Protein AF-A0A937Z7K1-F1 (afdb_monomer)

Secondary structure (DSSP, 8-state):
-HHHHHHBTTB------GGGGGGS-SSS-S-EEEE--S------TTS-SEEEEE--HHHHHHHHHHHHTT-SEEEESSHHHHHHHHHTT--SEEE----B-TTTSPPPS----EEEEEES---SHHHHHHHHHHHHH-SSEEEE---HHHHHHHHHHEEEEEE--STT---HHHHHHHHHTSEEEEE--TTTTHHHH--BTTTBEEESSHHHHHHHHHHHHH-HHHHHHHHHHHHHHHHHH-BHHHHHHHHHHHHHHHHHHHHHHHHHHTS-GGGGG---HHHHTT---BT-EEEEET-TTSHHHHHHHHTTBSEEEEEES-HHHHHHHTTTSSEEEES-TTTPPP-SPTT-EEEEEEES-GGG-S-HHHHHHHHHTTEEEEEEEEEEEEBTT-HHHHHHHHTT----BSSSTTBTT----B-HHHHHHHHHHTTEEEEEEEEEE-HHHHHHHHTT--SEEEETTEEEE-SSHHHHHGGGEEEEEEEEEE--GGG--SPEEEEEEE-S-HHHHHHHHHHHHHH--S-EEEEEEE-S--SSHHHHHHT-TTEEEEE-SS---HHHHHHHHHHH--SSEEEEE-TTEEE-TTHHHHHHHHHHH-TTEEEEEEEBSS-SSTTB-----SSHHHHHHHHHHHHHHTTT-EEE-S---TTEEEEEHHHHHHH-S--GGGTTSSSHHHHHHHHHHHTT-EEEEEEEEEEEE--SHHHHHTT--HHHHHHHHHHHHHHHTTT-HHHHHHHHHTTTTSPP--------TT-EEEEEESSTT--SSS-HHHHHHHHHHHHHHTT-EEEEEEEEBGGGTBS--SS--SS-EEEEE--SSPPPHHHHHHHHHHHHHHH--SEEEEES-GGGHHHHHHHTTTS-EEEE--TTTTT-TTTTSS----S--PPPP-PPTTS-HHHHHHHHHHHTT-S-HHHHHHHHHHTTTSHHHHHHHHHHHHH-SEEE-

Sequence (957 aa):
EHCLSALRGPVDVAYFAPTHLDKIPSSGFDLYLHIDDGFHYTLPDALRPSAWWVIDTHITYDRDRDKATTFDFIFAAQREGAERLLADGLWPVWWLPLACNPEVHRRLEVPQDLDVAFVGNPGSPERQRLLELVQAHFPNSFIGNAYGEEMARVYSRAKVVLNRSIGRDVNMRVFEALASGSLLITNDLSDSGQADLFQDGQNLVTYRTDDELLEKIAYYLAHDGEREAIAHTGREAVLAHHTYAHRMRFILEAVSAQTERQVGEAQRRARPEAYYHFSRPDLAELMAPEGKRLLDVGCAAGRLGEELKRRGAAEVVGVELIPEVATEAKGRLDSVLVADVETAELPWPEDHFDYVICGDLLEHLRDPAAVLRKLARHLKPEGEVIASLPNIRHVAVISELAQGRWRYRMSGILDRDHLRFFTRREARELFRSAGLIVTECRPVPTPQHAQWEAAGRSPNLQLGPLGFQARSSADAEELFVEQWLLRARQHPLASVRGLASIIIPVWNQLEHTRLCLDSLREHTAYPHEIIVVDNGSDDGTPECLAEQADVTVIRNDRNEGFIKACNQGLRASAGDYLVLLNNDTVVTRGWLEGLLSIAEWDPAVGLAGPVSNNVSGPQQIPTGYSSLAAMHEWAAEYTRAHAGHLVEAERLIGFCLFIKRDLLDHIGFLDERFGIGLFDDDDLSLRTRRAGYRLVYTHGVFVHHFGNQTFQALGMDAEALLERNWEQFREKWAQDPQGAEHLGRLYVSVPRSDAAKPAQTGRRIAVVSLLFNWPSTGGGIINTVGMLRGLERAGYEVRHFYAQAAALGVGDLRAPLDTPSVPVPLGDGVPGRQQLGEAFREAVGSFRPDCVIVTDSWTCKPVLAHAAAGYPYLLRFHGLEGLCPLNGIRFVADGSGAPSCQTHLLADAGRCRDCVARHQGQTGTLHAAERAISGAASEAYVELLREALAGSAAVLV

Mean predicted aligned error: 20.87 Å

Foldseek 3Di:
DQLVVLQPPPDDDDDDDPVCLVVDDLDDDPEAEAEDPPDDDARPLSNPQYEYEDEDCLPCVVSCLVRLVSHPYYEYQWPVSQVVSVVVVDPDYYDQHAADALVQLAADPDALQALEEEADDCPDPVSVVLVVVLCVLRVRYYYYHDDTNRLLVRLNNYQEYEDEDDSLEDHNCLRSSLSNLHAYEYADSCVTCCVVQDDDLAQHHHDHDSVRVSVVSVVSSVVVVSRNRNSPRNNVSRVVAGHSSNSSVVVVVVVVVVVVVVVVVVLVVVDPPVVLQDQPVVLVVVDQQAQFEEEEEQCFLVNVVLVSVVSHHPFYEYEHQDPVRQVNNVVRGPYYHHHDLVPDDDPAAFQAGQEYEAEPNQQLDPQSLSSLLNVQRNHHQNHKYKYKAFACLALLNVLCVVVVHDDADCDFQRDVSGPDHDHPVVVQLSQLSNQKFFPDKDFDFDPVLVVCVVVVLAQWDDRHPDTGHAPDSVRVSSNRGGMIITMIGHDDLVPLDKEEEEEEEDADPQVLLVQAVVLCVVAPPDHYAAEYEHQQHDHCNVVVVVPDPRYHYHYDNHRFADQVSRVVSVVVDDMQKYKYAYSQKHFEHCQVSLQSVVCVSDVLAFKEAEAECDDADDSHDDDDDDDPVVVRVRLVVQLVVFPSPKDWDLFDDRNIMMGRPVLCVVQPGFDCVLGHDACSRVVSSLSSVVVSGTYIYGSNTYMYGPPCPVVVVVVDPPVVSNVVVLVVQCVVCVVPNPSSVVSVCSVPVQDDPDDQPPAPAPAEEEEEAEQAPPVQPPCQPVVVLSVQVVCVVSNHRYEYEYEDEVCLVGPPDPDDDPGRYDYQYQDDDLHALVSVLCSLLVVCVVRVGQEYEYDHQQLCSLSNLSSVPPHAYEYEDDQPRHDALAVQLDDDPPVPPRDDDPDGPPDDPPVRVVCCVVCVPPHDPSSVSSCNRQVPPDPVSVVSVVVSCVRHPYYHD

Structure (mmCIF, N/CA/C/O backbone):
data_AF-A0A937Z7K1-F1
#
_entry.id   AF-A0A937Z7K1-F1
#
loop_
_atom_site.group_PDB
_atom_site.id
_atom_site.type_symbol
_atom_site.label_atom_id
_atom_site.label_alt_id
_atom_site.label_comp_id
_atom_site.label_asym_id
_atom_site.label_entity_id
_atom_site.label_seq_id
_atom_site.pdbx_PDB_ins_code
_atom_site.Cartn_x
_atom_site.Cartn_y
_atom_site.Cartn_z
_atom_site.occupancy
_atom_site.B_iso_or_equiv
_atom_site.auth_seq_id
_atom_site.auth_comp_id
_atom_site.auth_asym_id
_atom_site.auth_atom_id
_atom_site.pdbx_PDB_model_num
ATOM 1 N N . GLU A 1 1 ? 37.356 20.408 7.551 1.00 78.69 1 GLU A N 1
ATOM 2 C CA . GLU A 1 1 ? 37.071 21.098 6.265 1.00 78.69 1 GLU A CA 1
ATOM 3 C C . GLU A 1 1 ? 36.005 20.409 5.407 1.00 78.69 1 GLU A C 1
ATOM 5 O O . GLU A 1 1 ? 35.071 21.088 4.999 1.00 78.69 1 GLU A O 1
ATOM 10 N N . HIS A 1 2 ? 36.070 19.092 5.160 1.00 87.62 2 HIS A N 1
ATOM 11 C CA . HIS A 1 2 ? 35.071 18.404 4.320 1.00 87.62 2 HIS A CA 1
ATOM 12 C C . HIS A 1 2 ? 33.621 18.558 4.815 1.00 87.62 2 HIS A C 1
ATOM 14 O O . HIS A 1 2 ? 32.740 18.856 4.014 1.00 87.62 2 HIS A O 1
ATOM 20 N N . CYS A 1 3 ? 33.380 18.441 6.126 1.00 88.88 3 CYS A N 1
ATOM 21 C CA . CYS A 1 3 ? 32.062 18.680 6.728 1.00 88.88 3 CYS A CA 1
ATOM 22 C C . CYS A 1 3 ? 31.574 20.121 6.506 1.00 88.88 3 CYS A C 1
ATOM 24 O O . CYS A 1 3 ? 30.422 20.337 6.153 1.00 88.88 3 CYS A O 1
ATOM 26 N N . LEU A 1 4 ? 32.468 21.109 6.639 1.00 87.38 4 LEU A N 1
ATOM 27 C CA . LEU A 1 4 ? 32.144 22.521 6.416 1.00 87.38 4 LEU A CA 1
ATOM 28 C C . LEU A 1 4 ? 31.749 22.781 4.956 1.00 87.38 4 LEU A C 1
ATOM 30 O O . LEU A 1 4 ? 30.797 23.507 4.701 1.00 87.38 4 LEU A O 1
ATOM 34 N N . SER A 1 5 ? 32.455 22.173 4.000 1.00 85.31 5 SER A N 1
ATOM 35 C CA . SER A 1 5 ? 32.086 22.235 2.581 1.00 85.31 5 SER A CA 1
ATOM 36 C C . SER A 1 5 ? 30.733 21.570 2.313 1.00 85.31 5 SER A C 1
ATOM 38 O O . SER A 1 5 ? 29.937 22.127 1.569 1.00 85.31 5 SER A O 1
ATOM 40 N N . ALA A 1 6 ? 30.450 20.436 2.956 1.00 87.62 6 ALA A N 1
ATOM 41 C CA . ALA A 1 6 ? 29.188 19.714 2.821 1.00 87.62 6 ALA A CA 1
ATOM 42 C C . ALA A 1 6 ? 27.976 20.446 3.434 1.00 87.62 6 ALA A C 1
ATOM 44 O O . ALA A 1 6 ? 26.858 20.274 2.954 1.00 87.62 6 ALA A O 1
ATOM 45 N N . LEU A 1 7 ? 28.186 21.252 4.479 1.00 86.75 7 LEU A N 1
ATOM 46 C CA . LEU A 1 7 ? 27.133 22.054 5.113 1.00 86.75 7 LEU A CA 1
ATOM 47 C C . LEU A 1 7 ? 26.847 23.370 4.373 1.00 86.75 7 LEU A C 1
ATOM 49 O O . LEU A 1 7 ? 25.770 23.937 4.541 1.00 86.75 7 LEU A O 1
ATOM 53 N N . ARG A 1 8 ? 27.782 23.863 3.549 1.00 77.56 8 ARG A N 1
ATOM 54 C CA . ARG A 1 8 ? 27.590 25.081 2.746 1.00 77.56 8 ARG A CA 1
ATOM 55 C C . ARG A 1 8 ? 26.586 24.805 1.625 1.00 77.56 8 ARG A C 1
ATOM 57 O O . ARG A 1 8 ? 26.922 24.182 0.624 1.00 77.56 8 ARG A O 1
ATOM 64 N N . GLY A 1 9 ? 25.356 25.273 1.808 1.00 68.44 9 GLY A N 1
ATOM 65 C CA . GLY A 1 9 ? 24.252 25.075 0.868 1.00 68.44 9 GLY A CA 1
ATOM 66 C C . GLY A 1 9 ? 22.916 24.879 1.586 1.00 68.44 9 GLY A C 1
ATOM 67 O O . GLY A 1 9 ? 22.063 25.754 1.479 1.00 68.44 9 GLY A O 1
ATOM 68 N N . PRO A 1 10 ? 22.722 23.764 2.317 1.00 69.06 10 PRO A N 1
ATOM 69 C CA . PRO A 1 10 ? 21.466 23.476 3.015 1.00 69.06 10 PRO A CA 1
ATOM 70 C C . PRO A 1 10 ? 21.210 24.349 4.252 1.00 69.06 10 PRO A C 1
ATOM 72 O O . PRO A 1 10 ? 20.059 24.465 4.660 1.00 69.06 10 PRO A O 1
ATOM 75 N N . VAL A 1 11 ? 22.252 24.931 4.860 1.00 83.62 11 VAL A N 1
ATOM 76 C CA . VAL A 1 11 ? 22.155 25.717 6.101 1.00 83.62 11 VAL A CA 1
ATOM 77 C C . VAL A 1 11 ? 23.142 26.891 6.113 1.00 83.62 11 VAL A C 1
ATOM 79 O O . VAL A 1 11 ? 24.169 26.859 5.427 1.00 83.62 11 VAL A O 1
ATOM 82 N N . ASP A 1 12 ? 22.851 27.907 6.929 1.00 88.56 12 ASP A N 1
ATOM 83 C CA . ASP A 1 12 ? 23.793 28.980 7.257 1.00 88.56 12 ASP A CA 1
ATOM 84 C C . ASP A 1 12 ? 24.798 28.491 8.311 1.00 88.56 12 ASP A C 1
ATOM 86 O O . ASP A 1 12 ? 24.420 28.018 9.381 1.00 88.56 12 ASP A O 1
ATOM 90 N N . VAL A 1 13 ? 26.101 28.588 8.014 1.00 91.06 13 VAL A N 1
ATOM 91 C CA . VAL A 1 13 ? 27.164 28.018 8.862 1.00 91.06 13 VAL A CA 1
ATOM 92 C C . VAL A 1 13 ? 28.175 29.077 9.278 1.00 91.06 13 VAL A C 1
ATOM 94 O O . VAL A 1 13 ? 28.805 29.714 8.431 1.00 91.06 13 VAL A O 1
ATOM 97 N N . ALA A 1 14 ? 28.424 29.177 10.584 1.00 91.25 14 ALA A N 1
ATOM 98 C CA . ALA A 1 14 ? 29.575 29.878 11.143 1.00 91.25 14 ALA A CA 1
ATOM 99 C C . ALA A 1 14 ? 30.610 28.867 11.658 1.00 91.25 14 ALA A C 1
ATOM 101 O O . ALA A 1 14 ? 30.271 27.929 12.376 1.00 91.25 14 ALA A O 1
ATOM 102 N N . TYR A 1 15 ? 31.881 29.053 11.295 1.00 91.12 15 TYR A N 1
ATOM 103 C CA . TYR A 1 15 ? 32.977 28.195 11.747 1.00 91.12 15 TYR A CA 1
ATOM 104 C C . TYR A 1 15 ? 33.768 28.866 12.871 1.00 91.12 15 TYR A C 1
ATOM 106 O O . TYR A 1 15 ? 34.249 29.991 12.711 1.00 91.12 15 TYR A O 1
ATOM 114 N N . PHE A 1 16 ? 33.967 28.137 13.969 1.00 89.19 16 PHE A N 1
ATOM 115 C CA . PHE A 1 16 ? 34.798 28.549 15.096 1.00 89.19 16 PHE A CA 1
ATOM 116 C C . PHE A 1 16 ? 35.909 27.522 15.312 1.00 89.19 16 PHE A C 1
ATOM 118 O O . PHE A 1 16 ? 35.658 26.322 15.354 1.00 89.19 16 PHE A O 1
ATOM 125 N N . ALA A 1 17 ? 37.147 27.998 15.440 1.00 85.75 17 ALA A N 1
ATOM 126 C CA . ALA A 1 17 ? 38.269 27.146 15.815 1.00 85.75 17 ALA A CA 1
ATOM 127 C C . ALA A 1 17 ? 38.233 26.855 17.329 1.00 85.75 17 ALA A C 1
ATOM 129 O O . ALA A 1 17 ? 37.782 27.721 18.085 1.00 85.75 17 ALA A O 1
ATOM 130 N N . PRO A 1 18 ? 38.797 25.728 17.799 1.00 82.31 18 PRO A N 1
ATOM 131 C CA . PRO A 1 18 ? 38.875 25.410 19.232 1.00 82.31 18 PRO A CA 1
ATOM 132 C C . PRO A 1 18 ? 39.556 26.498 20.078 1.00 82.31 18 PRO A C 1
ATOM 134 O O . PRO A 1 18 ? 39.215 26.720 21.233 1.00 82.31 18 PRO A O 1
ATOM 137 N N . THR A 1 19 ? 40.480 27.263 19.494 1.00 84.38 19 THR A N 1
ATOM 138 C CA . THR A 1 19 ? 41.138 28.407 20.152 1.00 84.38 19 THR A CA 1
ATOM 139 C C . THR A 1 19 ? 40.220 29.617 20.373 1.00 84.38 19 THR A C 1
ATOM 141 O O . THR A 1 19 ? 40.630 30.595 20.996 1.00 84.38 19 THR A O 1
ATOM 144 N N . HIS A 1 20 ? 38.992 29.590 19.853 1.00 87.50 20 HIS A N 1
ATOM 145 C CA . HIS A 1 20 ? 38.007 30.667 19.935 1.00 87.50 20 HIS A CA 1
ATOM 146 C C . HIS A 1 20 ? 36.777 30.304 20.780 1.00 87.50 20 HIS A C 1
ATOM 148 O O . HIS A 1 20 ? 35.765 30.987 20.651 1.00 87.50 20 HIS A O 1
ATOM 154 N N . LEU A 1 21 ? 36.852 29.282 21.643 1.00 84.38 21 LEU A N 1
ATOM 155 C CA . LEU A 1 21 ? 35.732 28.832 22.489 1.00 84.38 21 LEU A CA 1
ATOM 156 C C . LEU A 1 21 ? 35.027 29.978 23.230 1.00 84.38 21 LEU A C 1
ATOM 158 O O . LEU A 1 21 ? 33.810 30.105 23.139 1.00 84.38 21 LEU A O 1
ATOM 162 N N . ASP A 1 22 ? 35.789 30.880 23.854 1.00 85.62 22 ASP A N 1
ATOM 163 C CA . ASP A 1 22 ? 35.245 32.023 24.610 1.00 85.62 22 ASP A CA 1
ATOM 164 C C . ASP A 1 22 ? 34.541 33.078 23.735 1.00 85.62 22 ASP A C 1
ATOM 166 O O . ASP A 1 22 ? 33.931 34.018 24.242 1.00 85.62 22 ASP A O 1
ATOM 170 N N . LYS A 1 23 ? 34.660 32.968 22.408 1.00 87.00 23 LYS A N 1
ATOM 171 C CA . LYS A 1 23 ? 34.072 33.892 21.429 1.00 87.00 23 LYS A CA 1
ATOM 172 C C . LYS A 1 23 ? 32.843 33.308 20.732 1.00 87.00 23 LYS A C 1
ATOM 174 O O . LYS A 1 23 ? 32.270 33.992 19.884 1.00 87.00 23 LYS A O 1
ATOM 179 N N . ILE A 1 24 ? 32.458 32.068 21.043 1.00 90.81 24 ILE A N 1
ATOM 180 C CA . ILE A 1 24 ? 31.281 31.432 20.448 1.00 90.81 24 ILE A CA 1
ATOM 181 C C . ILE A 1 24 ? 30.023 32.032 21.102 1.00 90.81 24 ILE A C 1
ATOM 183 O O . ILE A 1 24 ? 29.882 31.954 22.324 1.00 90.81 24 ILE A O 1
ATOM 187 N N . PRO A 1 25 ? 29.102 32.642 20.333 1.00 90.38 25 PRO A N 1
ATOM 188 C CA . PRO A 1 25 ? 27.846 33.150 20.879 1.00 90.38 25 PRO A CA 1
ATOM 189 C C . PRO A 1 25 ? 27.017 31.998 21.447 1.00 90.38 25 PRO A C 1
ATOM 191 O O . PRO A 1 25 ? 26.843 30.994 20.764 1.00 90.38 25 PRO A O 1
ATOM 194 N N . SER A 1 26 ? 26.447 32.155 22.644 1.00 87.19 26 SER A N 1
ATOM 195 C CA . SER A 1 26 ? 25.550 31.164 23.270 1.00 87.19 26 SER A CA 1
ATOM 196 C C . SER A 1 26 ? 24.102 31.208 22.768 1.00 87.19 26 SER A C 1
ATOM 198 O O . SER A 1 26 ? 23.238 30.511 23.287 1.00 87.19 26 SER A O 1
ATOM 200 N N . SER A 1 27 ? 23.806 32.066 21.792 1.00 86.81 27 SER A N 1
ATOM 201 C CA . SER A 1 27 ? 22.493 32.164 21.154 1.00 86.81 27 SER A CA 1
ATOM 202 C C . SER A 1 27 ? 22.643 32.605 19.699 1.00 86.81 27 SER A C 1
ATOM 204 O O . SER A 1 27 ? 23.687 33.136 19.314 1.00 86.81 27 SER A O 1
ATOM 206 N N . GLY A 1 28 ? 21.595 32.397 18.899 1.00 86.50 28 GLY A N 1
ATOM 207 C CA . GLY A 1 28 ? 21.582 32.740 17.473 1.00 86.50 28 GLY A CA 1
ATOM 208 C C . GLY A 1 28 ? 21.990 31.600 16.536 1.00 86.50 28 GLY A C 1
ATOM 209 O O . GLY A 1 28 ? 22.124 31.843 15.342 1.00 86.50 28 GLY A O 1
ATOM 210 N N . PHE A 1 29 ? 22.162 30.384 17.061 1.00 91.12 29 PHE A N 1
ATOM 211 C CA . PHE A 1 29 ? 22.364 29.164 16.279 1.00 91.12 29 PHE A CA 1
ATOM 212 C C . PHE A 1 29 ? 21.322 28.115 16.660 1.00 91.12 29 PHE A C 1
ATOM 214 O O . PHE A 1 29 ? 21.030 27.941 17.842 1.00 91.12 29 PHE A O 1
ATOM 221 N N . ASP A 1 30 ? 20.805 27.403 15.660 1.00 89.25 30 ASP A N 1
ATOM 222 C CA . ASP A 1 30 ? 19.849 26.306 15.858 1.00 89.25 30 ASP A CA 1
ATOM 223 C C . ASP A 1 30 ? 20.528 25.003 16.309 1.00 89.25 30 ASP A C 1
ATOM 225 O O . ASP A 1 30 ? 19.865 24.113 16.832 1.00 89.25 30 ASP A O 1
ATOM 229 N N . LEU A 1 31 ? 21.845 24.878 16.097 1.00 92.69 31 LEU A N 1
ATOM 230 C CA . LEU A 1 31 ? 22.649 23.717 16.479 1.00 92.69 31 LEU A CA 1
ATOM 231 C C . LEU A 1 31 ? 24.134 24.086 16.600 1.00 92.69 31 LEU A C 1
ATOM 233 O O . LEU A 1 31 ? 24.717 24.667 15.682 1.00 92.69 31 LEU A O 1
ATOM 237 N N . TYR A 1 32 ? 24.774 23.657 17.687 1.00 93.69 32 TYR A N 1
ATOM 238 C CA . TYR A 1 32 ? 26.228 23.674 17.852 1.00 93.69 32 TYR A CA 1
ATOM 239 C C . TYR A 1 32 ? 26.802 22.302 17.488 1.00 93.69 32 TYR A C 1
ATOM 241 O O . TYR A 1 32 ? 26.721 21.353 18.266 1.00 93.69 32 TYR A O 1
ATOM 249 N N . LEU A 1 33 ? 27.373 22.182 16.287 1.00 93.50 33 LEU A N 1
ATOM 250 C CA . LEU A 1 33 ? 27.936 20.928 15.787 1.00 93.50 33 LEU A CA 1
ATOM 251 C C . LEU A 1 33 ? 29.450 20.864 16.015 1.00 93.50 33 LEU A C 1
ATOM 253 O O . LEU A 1 33 ? 30.215 21.631 15.429 1.00 93.50 33 LEU A O 1
ATOM 257 N N . HIS A 1 34 ? 29.880 19.899 16.819 1.00 92.81 34 HIS A N 1
ATOM 258 C CA . HIS A 1 34 ? 31.277 19.558 17.042 1.00 92.81 34 HIS A CA 1
ATOM 259 C C . HIS A 1 34 ? 31.649 18.353 16.171 1.00 92.81 34 HIS A C 1
ATOM 261 O O . HIS A 1 34 ? 31.030 17.292 16.249 1.00 92.81 34 HIS A O 1
ATOM 267 N N . ILE A 1 35 ? 32.657 18.515 15.318 1.00 91.12 35 ILE A N 1
ATOM 268 C CA . ILE A 1 35 ? 33.276 17.417 14.568 1.00 91.12 35 ILE A CA 1
ATOM 269 C C . ILE A 1 35 ? 34.605 17.139 15.248 1.00 91.12 35 ILE A C 1
ATOM 271 O O . ILE A 1 35 ? 35.336 18.097 15.493 1.00 91.12 35 ILE A O 1
ATOM 275 N N . ASP A 1 36 ? 34.895 15.875 15.561 1.00 87.38 36 ASP A N 1
ATOM 276 C CA . ASP A 1 36 ? 36.110 15.513 16.292 1.00 87.38 36 ASP A CA 1
ATOM 277 C C . ASP A 1 36 ? 37.369 16.192 15.728 1.00 87.38 36 ASP A C 1
ATOM 279 O O . ASP A 1 36 ? 37.637 16.164 14.523 1.00 87.38 36 ASP A O 1
ATOM 283 N N . ASP A 1 37 ? 38.118 16.828 16.623 1.00 79.50 37 ASP A N 1
ATOM 284 C CA . ASP A 1 37 ? 39.333 17.583 16.346 1.00 79.50 37 ASP A CA 1
ATOM 285 C C . ASP A 1 37 ? 40.553 17.028 17.099 1.00 79.50 37 ASP A C 1
ATOM 287 O O . ASP A 1 37 ? 41.651 17.575 16.984 1.00 79.50 37 ASP A O 1
ATOM 291 N N . GLY A 1 38 ? 40.378 15.935 17.853 1.00 73.50 38 GLY A N 1
ATOM 292 C CA . GLY A 1 38 ? 41.436 15.273 18.611 1.00 73.50 38 GLY A CA 1
ATOM 293 C C . GLY A 1 38 ? 41.941 16.048 19.833 1.00 73.50 38 GLY A C 1
ATOM 294 O O . GLY A 1 38 ? 42.880 15.585 20.487 1.00 73.50 38 GLY A O 1
ATOM 295 N N . PHE A 1 39 ? 41.349 17.199 20.177 1.00 77.81 39 PHE A N 1
ATOM 296 C CA . PHE A 1 39 ? 41.772 18.010 21.317 1.00 77.81 39 PHE A CA 1
ATOM 297 C C . PHE A 1 39 ? 40.931 17.758 22.575 1.00 77.81 39 PHE A C 1
ATOM 299 O O . PHE A 1 39 ? 39.730 17.473 22.551 1.00 77.81 39 PHE A O 1
ATOM 306 N N . HIS A 1 40 ? 41.585 17.924 23.724 1.00 75.44 40 HIS A N 1
ATOM 307 C CA . HIS A 1 40 ? 40.972 17.756 25.036 1.00 75.44 40 HIS A CA 1
ATOM 308 C C . HIS A 1 40 ? 40.446 19.092 25.567 1.00 75.44 40 HIS A C 1
ATOM 310 O O . HIS A 1 40 ? 41.171 19.845 26.216 1.00 75.44 40 HIS A O 1
ATOM 316 N N . TYR A 1 41 ? 39.176 19.372 25.291 1.00 82.88 41 TYR A N 1
ATOM 317 C CA . TYR A 1 41 ? 38.416 20.466 25.891 1.00 82.88 41 TYR A CA 1
ATOM 318 C C . TYR A 1 41 ? 36.924 20.118 25.952 1.00 82.88 41 TYR A C 1
ATOM 320 O O . TYR A 1 41 ? 36.447 19.246 25.215 1.00 82.88 41 TYR A O 1
ATOM 328 N N . THR A 1 42 ? 36.205 20.824 26.821 1.00 79.31 42 THR A N 1
ATOM 329 C CA . THR A 1 42 ? 34.756 20.698 27.017 1.00 79.31 42 THR A CA 1
ATOM 330 C C . THR A 1 42 ? 34.058 21.907 26.404 1.00 79.31 42 THR A C 1
ATOM 332 O O . THR A 1 42 ? 34.533 23.034 26.565 1.00 79.31 42 THR A O 1
ATOM 335 N N . LEU A 1 43 ? 32.946 21.692 25.696 1.00 82.44 43 LEU A N 1
ATOM 336 C CA . LEU A 1 43 ? 32.120 22.809 25.244 1.00 82.44 43 LEU A CA 1
ATOM 337 C C . LEU A 1 43 ? 31.418 23.461 26.444 1.00 82.44 43 LEU A C 1
ATOM 339 O O . LEU A 1 43 ? 30.948 22.745 27.327 1.00 82.44 43 LEU A O 1
ATOM 343 N N . PRO A 1 44 ? 31.318 24.800 26.496 1.00 84.94 44 PRO A N 1
ATOM 344 C CA . PRO A 1 44 ? 30.515 25.468 27.511 1.00 84.94 44 PRO A CA 1
ATOM 345 C C . PRO A 1 44 ? 29.055 24.993 27.482 1.00 84.94 44 PRO A C 1
ATOM 347 O O . PRO A 1 44 ? 28.441 24.969 26.418 1.00 84.94 44 PRO A O 1
ATOM 350 N N . ASP A 1 45 ? 28.468 24.719 28.653 1.00 83.25 45 ASP A N 1
ATOM 351 C CA . ASP A 1 45 ? 27.086 24.217 28.788 1.00 83.25 45 ASP A CA 1
ATOM 352 C C . ASP A 1 45 ? 26.020 25.107 28.136 1.00 83.25 45 ASP A C 1
ATOM 354 O O . ASP A 1 45 ? 24.926 24.642 27.819 1.00 83.25 45 ASP A O 1
ATOM 358 N N . ALA A 1 46 ? 26.328 26.392 27.946 1.00 86.38 46 ALA A N 1
ATOM 359 C CA . ALA A 1 46 ? 25.442 27.356 27.308 1.00 86.38 46 ALA A CA 1
ATOM 360 C C . ALA A 1 46 ? 25.302 27.155 25.785 1.00 86.38 46 ALA A C 1
ATOM 362 O O . ALA A 1 46 ? 24.432 27.775 25.181 1.00 86.38 46 ALA A O 1
ATOM 363 N N . LEU A 1 47 ? 26.150 26.338 25.153 1.00 90.56 47 LEU A N 1
ATOM 364 C CA . LEU A 1 47 ? 26.128 26.087 23.711 1.00 90.56 47 LEU A CA 1
ATOM 365 C C . LEU A 1 47 ? 25.208 24.905 23.384 1.00 90.56 47 LEU A C 1
ATOM 367 O O . LEU A 1 47 ? 25.684 23.821 23.062 1.00 90.56 47 LEU A O 1
ATOM 371 N N . ARG A 1 48 ? 23.890 25.104 23.490 1.00 88.62 48 ARG A N 1
ATOM 372 C CA . ARG A 1 48 ? 22.872 24.072 23.222 1.00 88.62 48 ARG A CA 1
ATOM 373 C C . ARG A 1 48 ? 21.772 24.585 22.277 1.00 88.62 48 ARG A C 1
ATOM 375 O O . ARG A 1 48 ? 21.488 25.783 22.307 1.00 88.62 48 ARG A O 1
ATOM 382 N N . PRO A 1 49 ? 21.128 23.711 21.478 1.00 91.00 49 PRO A N 1
ATOM 383 C CA . PRO A 1 49 ? 21.366 22.265 21.387 1.00 91.00 49 PRO A CA 1
ATOM 384 C C . PRO A 1 49 ? 22.698 21.937 20.698 1.00 91.00 49 PRO A C 1
ATOM 386 O O . PRO A 1 49 ? 23.164 22.679 19.834 1.00 91.00 49 PRO A O 1
ATOM 389 N N . SER A 1 50 ? 23.327 20.836 21.102 1.00 93.25 50 SER A N 1
ATOM 390 C CA . SER A 1 50 ? 24.691 20.457 20.726 1.00 93.25 50 SER A CA 1
ATOM 391 C C . SER A 1 50 ? 24.768 19.034 20.182 1.00 93.25 50 SER A C 1
ATOM 393 O O . SER A 1 50 ? 24.200 18.104 20.747 1.00 93.25 50 SER A O 1
ATOM 395 N N . ALA A 1 51 ? 25.507 18.847 19.092 1.00 95.00 51 ALA A N 1
ATOM 396 C CA . ALA A 1 51 ? 25.756 17.536 18.504 1.00 95.00 51 ALA A CA 1
ATOM 397 C C . ALA A 1 51 ? 27.256 17.277 18.378 1.00 95.00 51 ALA A C 1
ATOM 399 O O . ALA A 1 51 ? 28.008 18.179 18.009 1.00 95.00 51 ALA A O 1
ATOM 400 N N . TRP A 1 52 ? 27.687 16.041 18.625 1.00 94.75 52 TRP A N 1
ATOM 401 C CA . TRP A 1 52 ? 29.070 15.621 18.424 1.00 94.75 52 TRP A CA 1
ATOM 402 C C . TRP A 1 52 ? 29.160 14.429 17.482 1.00 94.75 52 TRP A C 1
ATOM 404 O O . TRP A 1 52 ? 28.583 13.380 17.755 1.00 94.75 52 TRP A O 1
ATOM 414 N N . TRP A 1 53 ? 29.928 14.571 16.400 1.00 96.50 53 TRP A N 1
ATOM 415 C CA . TRP A 1 53 ? 30.421 13.431 15.631 1.00 96.50 53 TRP A CA 1
ATOM 416 C C . TRP A 1 53 ? 31.806 13.022 16.144 1.00 96.50 53 TRP A C 1
ATOM 418 O O . TRP A 1 53 ? 32.801 13.675 15.819 1.00 96.50 53 TRP A O 1
ATOM 428 N N . VAL A 1 54 ? 31.845 11.985 16.986 1.00 93.81 54 VAL A N 1
ATOM 429 C CA . VAL A 1 54 ? 33.054 11.437 17.618 1.00 93.81 54 VAL A CA 1
ATOM 430 C C . VAL A 1 54 ? 33.723 10.390 16.730 1.00 93.81 54 VAL A C 1
ATOM 432 O O . VAL A 1 54 ? 33.056 9.542 16.124 1.00 93.81 54 VAL A O 1
ATOM 435 N N . ILE A 1 55 ? 35.051 10.459 16.647 1.00 92.75 55 ILE A N 1
ATOM 436 C CA . ILE A 1 55 ? 35.891 9.607 15.804 1.00 92.75 55 ILE A CA 1
ATOM 437 C C . ILE A 1 55 ? 36.945 8.933 16.697 1.00 92.75 55 ILE A C 1
ATOM 439 O O . ILE A 1 55 ? 37.332 9.452 17.735 1.00 92.75 55 ILE A O 1
ATOM 443 N N . ASP A 1 56 ? 37.392 7.744 16.301 1.00 90.00 56 ASP A N 1
ATOM 444 C CA . ASP A 1 56 ? 38.430 6.958 16.990 1.00 90.00 56 ASP A CA 1
ATOM 445 C C . ASP A 1 56 ? 38.041 6.454 18.388 1.00 90.00 56 ASP A C 1
ATOM 447 O O . ASP A 1 56 ? 38.889 6.172 19.236 1.00 90.00 56 ASP A O 1
ATOM 451 N N . THR A 1 57 ? 36.748 6.193 18.590 1.00 90.94 57 THR A N 1
ATOM 452 C CA . THR A 1 57 ? 36.211 5.576 19.821 1.00 90.94 57 THR A CA 1
ATOM 453 C C . THR A 1 57 ? 36.843 4.217 20.165 1.00 90.94 57 THR A C 1
ATOM 455 O O . THR A 1 57 ? 36.806 3.792 21.318 1.00 90.94 57 THR A O 1
ATOM 458 N N . HIS A 1 58 ? 37.469 3.538 19.199 1.00 87.94 58 HIS A N 1
ATOM 459 C CA . HIS A 1 58 ? 38.229 2.302 19.412 1.00 87.94 58 HIS A CA 1
ATOM 460 C C . HIS A 1 58 ? 39.616 2.533 20.053 1.00 87.94 58 HIS A C 1
ATOM 462 O O . HIS A 1 58 ? 40.219 1.590 20.560 1.00 87.94 58 HIS A O 1
ATOM 468 N N . ILE A 1 59 ? 40.124 3.772 20.049 1.00 86.31 59 ILE A N 1
ATOM 469 C CA . ILE A 1 59 ? 41.423 4.166 20.623 1.00 86.31 59 ILE A CA 1
ATOM 470 C C . ILE A 1 59 ? 41.226 4.883 21.960 1.00 86.31 59 ILE A C 1
ATOM 472 O O . ILE A 1 59 ? 41.947 4.618 22.921 1.00 86.31 59 ILE A O 1
ATOM 476 N N . THR A 1 60 ? 40.257 5.796 22.030 1.00 87.69 60 THR A N 1
ATOM 477 C CA . THR A 1 60 ? 40.129 6.773 23.123 1.00 87.69 60 THR A CA 1
ATOM 478 C C . THR A 1 60 ? 38.817 6.671 23.896 1.00 87.69 60 THR A C 1
ATOM 480 O O . THR A 1 60 ? 38.375 7.648 24.497 1.00 87.69 60 THR A O 1
ATOM 483 N N . TYR A 1 61 ? 38.227 5.474 23.952 1.00 90.81 61 TYR A N 1
ATOM 484 C CA . TYR A 1 61 ? 36.873 5.258 24.469 1.00 90.81 61 TYR A CA 1
ATOM 485 C C . TYR A 1 61 ? 36.555 5.947 25.803 1.00 90.81 61 TYR A C 1
ATOM 487 O O . TYR A 1 61 ? 35.549 6.637 25.893 1.00 90.81 61 TYR A O 1
ATOM 495 N N . ASP A 1 62 ? 37.385 5.786 26.842 1.00 88.38 62 ASP A N 1
ATOM 496 C CA . ASP A 1 62 ? 37.078 6.352 28.167 1.00 88.38 62 ASP A CA 1
ATOM 497 C C . ASP A 1 62 ? 36.975 7.881 28.134 1.00 88.38 62 ASP A C 1
ATOM 499 O O . ASP A 1 62 ? 36.066 8.462 28.724 1.00 88.38 62 ASP A O 1
ATOM 503 N N . ARG A 1 63 ? 37.869 8.531 27.379 1.00 87.25 63 ARG A N 1
ATOM 504 C CA . ARG A 1 63 ? 37.814 9.975 27.130 1.00 87.25 63 ARG A CA 1
ATOM 505 C C . ARG A 1 63 ? 36.540 10.342 26.376 1.00 87.25 63 ARG A C 1
ATOM 507 O O . ARG A 1 63 ? 35.897 11.338 26.702 1.00 87.25 63 ARG A O 1
ATOM 514 N N . ASP A 1 64 ? 36.221 9.569 25.345 1.00 90.81 64 ASP A N 1
ATOM 515 C CA . ASP A 1 64 ? 35.108 9.850 24.446 1.00 90.81 64 ASP A CA 1
ATOM 516 C C . ASP A 1 64 ? 33.764 9.693 25.163 1.00 90.81 64 ASP A C 1
ATOM 518 O O . ASP A 1 64 ? 32.906 10.562 25.036 1.00 90.81 64 ASP A O 1
ATOM 522 N N . ARG A 1 65 ? 33.619 8.667 26.009 1.00 91.12 65 ARG A N 1
ATOM 523 C CA . ARG A 1 65 ? 32.473 8.477 26.907 1.00 91.12 65 ARG A CA 1
ATOM 524 C C . ARG A 1 65 ? 32.277 9.689 27.812 1.00 91.12 65 ARG A C 1
ATOM 526 O O . ARG A 1 65 ? 31.181 10.241 27.861 1.00 91.12 65 ARG A O 1
ATOM 533 N N . ASP A 1 66 ? 33.330 10.122 28.505 1.00 87.75 66 ASP A N 1
ATOM 534 C CA . ASP A 1 66 ? 33.229 11.225 29.464 1.00 87.75 66 ASP A CA 1
ATOM 535 C C . ASP A 1 66 ? 32.852 12.539 28.763 1.00 87.75 66 ASP A C 1
ATOM 537 O O . ASP A 1 66 ? 31.977 13.266 29.232 1.00 87.75 66 ASP A O 1
ATOM 541 N N . LYS A 1 67 ? 33.442 12.822 27.594 1.00 88.25 67 LYS A N 1
ATOM 542 C CA . LYS A 1 67 ? 33.103 14.009 26.795 1.00 88.25 67 LYS A CA 1
ATOM 543 C C . LYS A 1 67 ? 31.690 13.924 26.207 1.00 88.25 67 LYS A C 1
ATOM 545 O O . LYS A 1 67 ? 30.996 14.941 26.180 1.00 88.25 67 LYS A O 1
ATOM 550 N N . ALA A 1 68 ? 31.228 12.740 25.801 1.00 89.94 68 ALA A N 1
ATOM 551 C CA . ALA A 1 68 ? 29.902 12.541 25.212 1.00 89.94 68 ALA A CA 1
ATOM 552 C C . ALA A 1 68 ? 28.762 12.924 26.170 1.00 89.94 68 ALA A C 1
ATOM 554 O O . ALA A 1 68 ? 27.736 13.413 25.708 1.00 89.94 68 ALA A O 1
ATOM 555 N N . THR A 1 69 ? 28.971 12.819 27.490 1.00 87.81 69 THR A N 1
ATOM 556 C CA . THR A 1 69 ? 27.997 13.263 28.512 1.00 87.81 69 THR A CA 1
ATOM 557 C C . THR A 1 69 ? 27.621 14.747 28.418 1.00 87.81 69 THR A C 1
ATOM 559 O O . THR A 1 69 ? 26.593 15.165 28.948 1.00 87.81 69 THR A O 1
ATOM 562 N N . THR A 1 70 ? 28.452 15.556 27.757 1.00 88.81 70 THR A N 1
ATOM 563 C CA . THR A 1 70 ? 28.266 17.010 27.665 1.00 88.81 70 THR A CA 1
ATOM 564 C C . THR A 1 70 ? 27.463 17.450 26.439 1.00 88.81 70 THR A C 1
ATOM 566 O O . THR A 1 70 ? 27.109 18.623 26.352 1.00 88.81 70 THR A O 1
ATOM 569 N N . PHE A 1 71 ? 27.114 16.526 25.537 1.00 92.00 71 PHE A N 1
ATOM 570 C CA . PHE A 1 71 ? 26.400 16.806 24.288 1.00 92.00 71 PHE A CA 1
ATOM 571 C C . PHE A 1 71 ? 24.947 16.319 24.313 1.00 92.00 71 PHE A C 1
ATOM 573 O O . PHE A 1 71 ? 24.624 15.356 25.003 1.00 92.00 71 PHE A O 1
ATOM 580 N N . ASP A 1 72 ? 24.072 16.966 23.537 1.00 90.50 72 ASP A N 1
ATOM 581 C CA . ASP A 1 72 ? 22.657 16.573 23.414 1.00 90.50 72 ASP A CA 1
ATOM 582 C C . ASP A 1 72 ? 22.445 15.441 22.394 1.00 90.50 72 ASP A C 1
ATOM 584 O O . ASP A 1 72 ? 21.496 14.670 22.513 1.00 90.50 72 ASP A O 1
ATOM 588 N N . PHE A 1 73 ? 23.322 15.332 21.390 1.00 95.00 73 PHE A N 1
ATOM 589 C CA . PHE A 1 73 ? 23.248 14.330 20.323 1.00 95.00 73 PHE A CA 1
ATOM 590 C C . PHE A 1 73 ? 24.630 13.758 20.014 1.00 95.00 73 PHE A C 1
ATOM 592 O O . PHE A 1 73 ? 25.582 14.512 19.799 1.00 95.00 73 PHE A O 1
ATOM 599 N N . ILE A 1 74 ? 24.750 12.432 19.944 1.00 96.06 74 ILE A N 1
ATOM 600 C CA . ILE A 1 74 ? 26.043 11.762 19.768 1.00 96.06 74 ILE A CA 1
ATOM 601 C C . ILE A 1 74 ? 26.016 10.901 18.504 1.00 96.06 74 ILE A C 1
ATOM 603 O O . ILE A 1 74 ? 25.161 10.040 18.329 1.00 96.06 74 ILE A O 1
ATOM 607 N N . PHE A 1 75 ? 26.986 11.097 17.623 1.00 97.62 75 PHE A N 1
ATOM 608 C CA . PHE A 1 75 ? 27.195 10.291 16.426 1.00 97.62 75 PHE A CA 1
ATOM 609 C C . PHE A 1 75 ? 28.583 9.674 16.530 1.00 97.62 75 PHE A C 1
ATOM 611 O O . PHE A 1 75 ? 29.559 10.408 16.629 1.00 97.62 75 PHE A O 1
ATOM 618 N N . ALA A 1 76 ? 28.702 8.351 16.512 1.00 96.12 76 ALA A N 1
ATOM 619 C CA . ALA A 1 76 ? 29.991 7.673 16.605 1.00 96.12 76 ALA A CA 1
ATOM 620 C C . ALA A 1 76 ? 30.391 7.065 15.259 1.00 96.12 76 ALA A C 1
ATOM 622 O O . ALA A 1 76 ? 29.592 6.386 14.611 1.00 96.12 76 ALA A O 1
ATOM 623 N N . ALA A 1 77 ? 31.635 7.311 14.836 1.00 95.19 77 ALA A N 1
ATOM 624 C CA . ALA A 1 77 ? 32.168 6.801 13.574 1.00 95.19 77 ALA A CA 1
ATOM 625 C C . ALA A 1 77 ? 32.296 5.273 13.549 1.00 95.19 77 ALA A C 1
ATOM 627 O O . ALA A 1 77 ? 31.971 4.633 12.547 1.00 95.19 77 ALA A O 1
ATOM 628 N N . GLN A 1 78 ? 32.744 4.684 14.657 1.00 93.94 78 GLN A N 1
ATOM 629 C CA . GLN A 1 78 ? 32.861 3.237 14.792 1.00 93.94 78 GLN A CA 1
ATOM 630 C C . GLN A 1 78 ? 31.584 2.626 15.356 1.00 93.94 78 GLN A C 1
ATOM 632 O O . GLN A 1 78 ? 30.999 3.148 16.307 1.00 93.94 78 GLN A O 1
ATOM 637 N N . ARG A 1 79 ? 31.192 1.482 14.786 1.00 92.94 79 ARG A N 1
ATOM 638 C CA . ARG A 1 79 ? 29.979 0.750 15.161 1.00 92.94 79 ARG A CA 1
ATOM 639 C C . ARG A 1 79 ? 30.007 0.313 16.621 1.00 92.94 79 ARG A C 1
ATOM 641 O O . ARG A 1 79 ? 29.132 0.698 17.388 1.00 92.94 79 ARG A O 1
ATOM 648 N N . GLU A 1 80 ? 31.057 -0.402 17.014 1.00 92.81 80 GLU A N 1
ATOM 649 C CA . GLU A 1 80 ? 31.240 -0.850 18.399 1.00 92.81 80 GLU A CA 1
ATOM 650 C C . GLU A 1 80 ? 31.282 0.333 19.377 1.00 92.81 80 GLU A C 1
ATOM 652 O O . GLU A 1 80 ? 30.780 0.244 20.493 1.00 92.81 80 GLU A O 1
ATOM 657 N N . GLY A 1 81 ? 31.842 1.472 18.958 1.00 92.62 81 GLY A N 1
ATOM 658 C CA . GLY A 1 81 ? 31.833 2.702 19.747 1.00 92.62 81 GLY A CA 1
ATOM 659 C C . GLY A 1 81 ? 30.418 3.207 20.023 1.00 92.62 81 GLY A C 1
ATOM 660 O O . GLY A 1 81 ? 30.090 3.497 21.170 1.00 92.62 81 GLY A O 1
ATOM 661 N N . ALA A 1 82 ? 29.566 3.259 18.995 1.00 93.88 82 ALA A N 1
ATOM 662 C CA . ALA A 1 82 ? 28.158 3.632 19.141 1.00 93.88 82 ALA A CA 1
ATOM 663 C C . ALA A 1 82 ? 27.409 2.673 20.083 1.00 93.88 82 ALA A C 1
ATOM 665 O O . ALA A 1 82 ? 26.693 3.114 20.981 1.00 93.88 82 ALA A O 1
ATOM 666 N N . GLU A 1 83 ? 27.607 1.366 19.900 1.00 93.06 83 GLU A N 1
ATOM 667 C CA . GLU A 1 83 ? 26.969 0.316 20.702 1.00 93.06 83 GLU A CA 1
ATOM 668 C C . GLU A 1 83 ? 27.396 0.383 22.174 1.00 93.06 83 GLU A C 1
ATOM 670 O O . GLU A 1 83 ? 26.560 0.283 23.071 1.00 93.06 83 GLU A O 1
ATOM 675 N N . ARG A 1 84 ? 28.685 0.618 22.439 1.00 95.12 84 ARG A N 1
ATOM 676 C CA . ARG A 1 84 ? 29.201 0.769 23.803 1.00 95.12 84 ARG A CA 1
ATOM 677 C C . ARG A 1 84 ? 28.696 2.045 24.476 1.00 95.12 84 ARG A C 1
ATOM 679 O O . ARG A 1 84 ? 28.298 1.982 25.634 1.00 95.12 84 ARG A O 1
ATOM 686 N N . LEU A 1 85 ? 28.640 3.173 23.762 1.00 92.62 85 LEU A N 1
ATOM 687 C CA . LEU A 1 85 ? 28.098 4.424 24.312 1.00 92.62 85 LEU A CA 1
ATOM 688 C C . LEU A 1 85 ? 26.615 4.266 24.694 1.00 92.62 85 LEU A C 1
ATOM 690 O O . LEU A 1 85 ? 26.212 4.725 25.762 1.00 92.6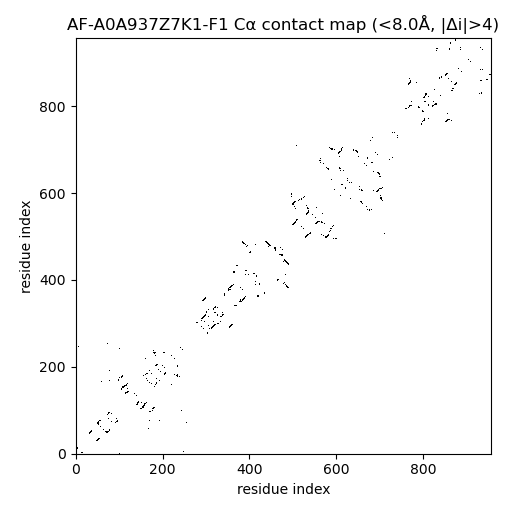2 85 LEU A O 1
ATOM 694 N N . LEU A 1 86 ? 25.822 3.560 23.876 1.00 85.06 86 LEU A N 1
ATOM 695 C CA . LEU A 1 86 ? 24.443 3.183 24.220 1.00 85.06 86 LEU A CA 1
ATOM 696 C C . LEU A 1 86 ? 24.387 2.283 25.462 1.00 85.06 86 LEU A C 1
ATOM 698 O O . LEU A 1 86 ? 23.556 2.502 26.342 1.00 85.06 86 LEU A O 1
ATOM 702 N N . ALA A 1 87 ? 25.270 1.283 25.551 1.00 86.44 87 ALA A N 1
ATOM 703 C CA . ALA A 1 87 ? 25.343 0.376 26.698 1.00 86.44 87 ALA A CA 1
ATOM 704 C C . ALA A 1 87 ? 25.732 1.096 28.004 1.00 86.44 87 ALA A C 1
ATOM 706 O O . ALA A 1 87 ? 25.250 0.723 29.073 1.00 86.44 87 ALA A O 1
ATOM 707 N N . ASP A 1 88 ? 26.530 2.162 27.911 1.00 88.69 88 ASP A N 1
ATOM 708 C CA . ASP A 1 88 ? 26.888 3.045 29.028 1.00 88.69 88 ASP A CA 1
ATOM 709 C C . ASP A 1 88 ? 25.754 4.024 29.412 1.00 88.69 88 ASP A C 1
ATOM 711 O O . ASP A 1 88 ? 25.918 4.857 30.306 1.00 88.69 88 ASP A O 1
ATOM 715 N N . GLY A 1 89 ? 24.582 3.919 28.773 1.00 79.50 89 GLY A N 1
ATOM 716 C CA . GLY A 1 89 ? 23.380 4.685 29.103 1.00 79.50 89 GLY A CA 1
ATOM 717 C C . GLY A 1 89 ? 23.301 6.062 28.445 1.00 79.50 89 GLY A C 1
ATOM 718 O O . GLY A 1 89 ? 22.443 6.863 28.819 1.00 79.50 89 GLY A O 1
ATOM 719 N N . LEU A 1 90 ? 24.168 6.355 27.471 1.00 84.56 90 LEU A N 1
ATOM 720 C CA . LEU A 1 90 ? 24.099 7.597 26.708 1.00 84.56 90 LEU A CA 1
ATOM 721 C C . LEU A 1 90 ? 23.015 7.489 25.640 1.00 84.56 90 LEU A C 1
ATOM 723 O O . LEU A 1 90 ? 22.943 6.520 24.886 1.00 84.56 90 LEU A O 1
ATOM 727 N N . TRP A 1 91 ? 22.172 8.512 25.562 1.00 76.12 91 TRP A N 1
ATOM 728 C CA . TRP A 1 91 ? 21.092 8.588 24.592 1.00 76.12 91 TRP A CA 1
ATOM 729 C C . TRP A 1 91 ? 20.768 10.051 24.273 1.00 76.12 91 TRP A C 1
ATOM 731 O O . TRP A 1 91 ? 20.673 10.850 25.207 1.00 76.12 91 TRP A O 1
ATOM 741 N N . PRO A 1 92 ? 20.512 10.402 23.001 1.00 86.44 92 PRO A N 1
ATOM 742 C CA . PRO A 1 92 ? 20.537 9.555 21.805 1.00 86.44 92 PRO A CA 1
ATOM 743 C C . PRO A 1 92 ? 21.943 9.387 21.197 1.00 86.44 92 PRO A C 1
ATOM 745 O O . PRO A 1 92 ? 22.732 10.333 21.140 1.00 86.44 92 PRO A O 1
ATOM 748 N N . VAL A 1 93 ? 22.233 8.177 20.702 1.00 91.62 93 VAL A N 1
ATOM 749 C CA . VAL A 1 93 ? 23.496 7.826 20.028 1.00 91.62 93 VAL A CA 1
ATOM 750 C C . VAL A 1 93 ? 23.199 7.139 18.691 1.00 91.62 93 VAL A C 1
ATOM 752 O O . VAL A 1 93 ? 22.372 6.229 18.631 1.00 91.62 93 VAL A O 1
ATOM 755 N N . TRP A 1 94 ? 23.906 7.531 17.629 1.00 96.38 94 TRP A N 1
ATOM 756 C CA . TRP A 1 94 ? 23.836 6.895 16.309 1.00 96.38 94 TRP A CA 1
ATOM 757 C C . TRP A 1 94 ? 25.199 6.381 15.857 1.00 96.38 94 TRP A C 1
ATOM 759 O O . TRP A 1 94 ? 26.215 7.058 16.022 1.00 96.38 94 TRP A O 1
ATOM 769 N N . TRP A 1 95 ? 25.216 5.226 15.190 1.00 96.06 95 TRP A N 1
ATOM 770 C CA . TRP A 1 95 ? 26.360 4.847 14.367 1.00 96.06 95 TRP A CA 1
ATOM 771 C C . TRP A 1 95 ? 26.327 5.640 13.056 1.00 96.06 95 TRP A C 1
ATOM 773 O O . TRP A 1 95 ? 25.379 5.538 12.277 1.00 96.06 95 TRP A O 1
ATOM 783 N N . LEU A 1 96 ? 27.361 6.448 12.823 1.00 96.81 96 LEU A N 1
ATOM 784 C CA . LEU A 1 96 ? 27.505 7.284 11.637 1.00 96.81 96 LEU A CA 1
ATOM 785 C C . LEU A 1 96 ? 28.920 7.123 11.063 1.00 96.81 96 LEU A C 1
ATOM 787 O O . LEU A 1 96 ? 29.822 7.862 11.467 1.00 96.81 96 LEU A O 1
ATOM 791 N N . PRO A 1 97 ? 29.139 6.181 10.128 1.00 95.56 97 PRO A N 1
ATOM 792 C CA . PRO A 1 97 ? 30.475 5.850 9.644 1.00 95.56 97 PRO A CA 1
ATOM 793 C C . PRO A 1 97 ? 31.137 7.017 8.910 1.00 95.56 97 PRO A C 1
ATOM 795 O O . PRO A 1 97 ? 30.473 7.958 8.470 1.00 95.56 97 PRO A O 1
ATOM 798 N N . LEU A 1 98 ? 32.454 6.935 8.716 1.00 95.12 98 LEU A N 1
ATOM 799 C CA . LEU A 1 98 ? 33.213 7.907 7.924 1.00 95.12 98 LEU A CA 1
ATOM 800 C C . LEU A 1 98 ? 32.727 7.946 6.457 1.00 95.12 98 LEU A C 1
ATOM 802 O O . LEU A 1 98 ? 31.791 7.248 6.048 1.00 95.12 98 LEU A O 1
ATOM 806 N N . ALA A 1 99 ? 33.284 8.864 5.673 1.00 96.50 99 ALA A N 1
ATOM 807 C CA . ALA A 1 99 ? 32.798 9.156 4.331 1.00 96.50 99 ALA A CA 1
ATOM 808 C C . ALA A 1 99 ? 33.900 9.739 3.443 1.00 96.50 99 ALA A C 1
ATOM 810 O O . ALA A 1 99 ? 34.969 10.107 3.924 1.00 96.50 99 ALA A O 1
ATOM 811 N N . CYS A 1 100 ? 33.626 9.861 2.143 1.00 95.25 100 CYS A N 1
ATOM 812 C CA . CYS A 1 100 ? 34.526 10.519 1.201 1.00 95.25 100 CYS A CA 1
ATOM 813 C C . CYS A 1 100 ? 34.083 11.955 0.867 1.00 95.25 100 CYS A C 1
ATOM 815 O O . CYS A 1 100 ? 32.901 12.311 0.930 1.00 95.25 100 CYS A O 1
ATOM 817 N N . ASN A 1 101 ? 35.040 12.784 0.443 1.00 94.00 101 ASN A N 1
ATOM 818 C CA . ASN A 1 101 ? 34.770 14.003 -0.309 1.00 94.00 101 ASN A CA 1
ATOM 819 C C . ASN A 1 101 ? 34.955 13.687 -1.807 1.00 94.00 101 ASN A C 1
ATOM 821 O O . ASN A 1 101 ? 36.091 13.450 -2.220 1.00 94.00 101 ASN A O 1
ATOM 825 N N . PRO A 1 102 ? 33.882 13.666 -2.620 1.00 92.69 102 PRO A N 1
ATOM 826 C CA . PRO A 1 102 ? 33.974 13.300 -4.033 1.00 92.69 102 PRO A CA 1
ATOM 827 C C . PRO A 1 102 ? 34.870 14.209 -4.871 1.00 92.69 102 PRO A C 1
ATOM 829 O O . PRO A 1 102 ? 35.388 13.756 -5.881 1.00 92.69 102 PRO A O 1
ATOM 832 N N . GLU A 1 103 ? 35.063 15.472 -4.488 1.00 91.12 103 GLU A N 1
ATOM 833 C CA . GLU A 1 103 ? 35.911 16.401 -5.243 1.00 91.12 103 GLU A CA 1
ATOM 834 C C . GLU A 1 103 ? 37.395 16.118 -5.011 1.00 91.12 103 GLU A C 1
ATOM 836 O O . GLU A 1 103 ? 38.190 16.153 -5.949 1.00 91.12 103 GLU A O 1
ATOM 841 N N . VAL A 1 104 ? 37.752 15.796 -3.765 1.00 91.00 104 VAL A N 1
ATOM 842 C CA . VAL A 1 104 ? 39.135 15.516 -3.360 1.00 91.00 104 VAL A CA 1
ATOM 843 C C . VAL A 1 104 ? 39.527 14.081 -3.706 1.00 91.00 104 VAL A C 1
ATOM 845 O O . VAL A 1 104 ? 40.617 13.856 -4.217 1.00 91.00 104 VAL A O 1
ATOM 848 N N . HIS A 1 105 ? 38.640 13.113 -3.465 1.00 93.50 105 HIS A N 1
ATOM 849 C CA . HIS A 1 105 ? 38.912 11.675 -3.605 1.00 93.50 105 HIS A CA 1
ATOM 850 C C . HIS A 1 105 ? 38.450 11.106 -4.955 1.00 93.50 105 HIS A C 1
ATOM 852 O O . HIS A 1 105 ? 38.250 9.901 -5.082 1.00 93.50 105 HIS A O 1
ATOM 858 N N . ARG A 1 106 ? 38.237 11.958 -5.966 1.00 93.69 106 ARG A N 1
ATOM 859 C CA . ARG A 1 106 ? 37.822 11.532 -7.311 1.00 93.69 106 ARG A CA 1
ATOM 860 C C . ARG A 1 106 ? 38.879 10.669 -7.996 1.00 93.69 106 ARG A C 1
ATOM 862 O O . ARG A 1 106 ? 40.077 10.866 -7.806 1.00 93.69 106 ARG A O 1
ATOM 869 N N . ARG A 1 107 ? 38.422 9.808 -8.910 1.00 94.81 107 ARG A N 1
ATOM 870 C CA . ARG A 1 107 ? 39.290 9.184 -9.916 1.00 94.81 107 ARG A CA 1
ATOM 871 C C . ARG A 1 107 ? 39.938 10.262 -10.783 1.00 94.81 107 ARG A C 1
ATOM 873 O O . ARG A 1 107 ? 39.229 11.082 -11.368 1.00 94.81 107 ARG A O 1
ATOM 880 N N . LEU A 1 108 ? 41.262 10.245 -10.864 1.00 94.88 108 LEU A N 1
ATOM 881 C CA . LEU A 1 108 ? 42.043 11.105 -11.748 1.00 94.88 108 LEU A CA 1
ATOM 882 C C . LEU A 1 108 ? 42.408 10.346 -13.028 1.00 94.88 108 LEU A C 1
ATOM 884 O O . LEU A 1 108 ? 42.653 9.141 -12.997 1.00 94.88 108 LEU A O 1
ATOM 888 N N . GLU A 1 109 ? 42.474 11.057 -14.151 1.00 93.88 109 GLU A N 1
ATOM 889 C CA . GLU A 1 109 ? 42.923 10.503 -15.431 1.00 93.88 109 GLU A CA 1
ATOM 890 C C . GLU A 1 109 ? 44.453 10.390 -15.447 1.00 93.88 109 GLU A C 1
ATOM 892 O O . GLU A 1 109 ? 45.170 11.256 -15.950 1.00 93.88 109 GLU A O 1
ATOM 897 N N . VAL A 1 110 ? 44.964 9.330 -14.825 1.00 94.56 110 VAL A N 1
ATOM 898 C CA . VAL A 1 110 ? 46.390 8.989 -14.767 1.00 94.56 110 VAL A CA 1
ATOM 899 C C . VAL A 1 110 ? 46.587 7.517 -15.145 1.00 94.56 110 VAL A C 1
ATOM 901 O O . VAL A 1 110 ? 45.687 6.712 -14.901 1.00 94.56 110 VAL A O 1
ATOM 904 N N . PRO A 1 111 ? 47.732 7.134 -15.744 1.00 93.00 111 PRO A N 1
ATOM 905 C CA . PRO A 1 111 ? 48.018 5.730 -16.026 1.00 93.00 111 PRO A CA 1
ATOM 906 C C . PRO A 1 111 ? 48.005 4.885 -14.744 1.00 93.00 111 PRO A C 1
ATOM 908 O O . PRO A 1 111 ? 48.598 5.290 -13.744 1.00 93.00 111 PRO A O 1
ATOM 911 N N . GLN A 1 112 ? 47.370 3.710 -14.783 1.00 93.75 112 GLN A N 1
ATOM 912 C CA . GLN A 1 112 ? 47.426 2.730 -13.692 1.00 93.75 112 GLN A CA 1
ATOM 913 C C . GLN A 1 112 ? 48.734 1.934 -13.749 1.00 93.75 112 GLN A C 1
ATOM 915 O O . GLN A 1 112 ? 48.780 0.800 -14.229 1.00 93.75 112 GLN A O 1
ATOM 920 N N . ASP A 1 113 ? 49.818 2.573 -13.321 1.00 95.31 113 ASP A N 1
ATOM 921 C CA . ASP A 1 113 ? 51.178 2.043 -13.371 1.00 95.31 113 ASP A CA 1
ATOM 922 C C . ASP A 1 113 ? 51.649 1.396 -12.061 1.00 95.31 113 ASP A C 1
ATOM 924 O O . ASP A 1 113 ? 52.749 0.857 -12.046 1.00 95.31 113 ASP A O 1
ATOM 928 N N . LEU A 1 114 ? 50.846 1.403 -10.991 1.00 97.69 114 LEU A N 1
ATOM 929 C CA . LEU A 1 114 ? 51.127 0.705 -9.732 1.00 97.69 114 LEU A C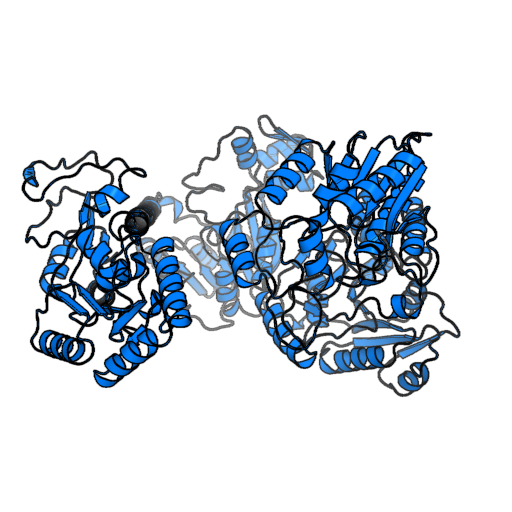A 1
ATOM 93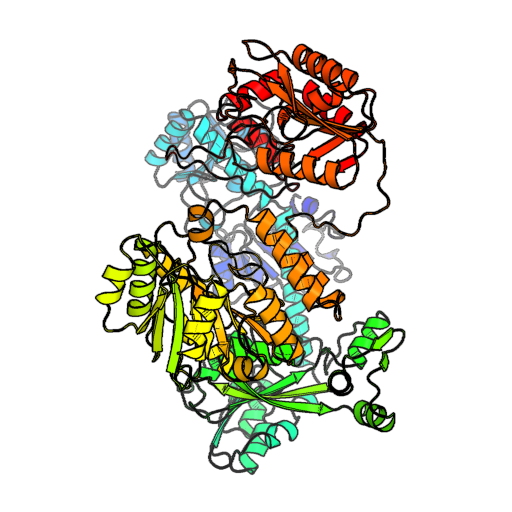0 C C . LEU A 1 114 ? 50.268 -0.558 -9.618 1.00 97.69 114 LEU A C 1
ATOM 932 O O . LEU A 1 114 ? 49.057 -0.522 -9.846 1.00 97.69 114 LEU A O 1
ATOM 936 N N . ASP A 1 115 ? 50.867 -1.669 -9.198 1.00 97.75 115 ASP A N 1
ATOM 937 C CA . ASP A 1 115 ? 50.110 -2.897 -8.946 1.00 97.75 115 ASP A CA 1
ATOM 938 C C . ASP A 1 115 ? 49.341 -2.791 -7.623 1.00 97.75 115 ASP A C 1
ATOM 940 O O . ASP A 1 115 ? 48.135 -3.040 -7.585 1.00 97.75 115 ASP A O 1
ATOM 944 N N . VAL A 1 116 ? 50.011 -2.334 -6.558 1.00 98.12 116 VAL A N 1
ATOM 945 C CA . VAL A 1 116 ? 49.412 -2.166 -5.225 1.00 98.12 116 VAL A CA 1
ATOM 946 C C . VAL A 1 116 ? 49.735 -0.791 -4.644 1.00 98.12 116 VAL A C 1
ATOM 948 O O . VAL A 1 116 ? 50.875 -0.337 -4.716 1.00 98.12 116 VAL A O 1
ATOM 951 N N . ALA A 1 117 ? 48.766 -0.136 -4.006 1.00 97.94 117 ALA A N 1
ATOM 952 C CA . ALA A 1 117 ? 49.017 1.048 -3.188 1.00 97.94 117 ALA A CA 1
ATOM 953 C C . ALA A 1 117 ? 48.435 0.919 -1.779 1.00 97.94 117 ALA A C 1
ATOM 955 O O . ALA A 1 117 ? 47.289 0.523 -1.597 1.00 97.94 117 ALA A O 1
ATOM 956 N N . PHE A 1 118 ? 49.213 1.335 -0.786 1.00 97.06 118 PHE A N 1
ATOM 957 C CA . PHE A 1 118 ? 48.786 1.560 0.586 1.00 97.06 118 PHE A CA 1
ATOM 958 C C . PHE A 1 118 ? 49.086 3.012 0.964 1.00 97.06 118 PHE A C 1
ATOM 960 O O . PHE A 1 118 ? 50.234 3.459 0.874 1.00 97.06 118 PHE A O 1
ATOM 967 N N . VAL A 1 119 ? 48.060 3.736 1.416 1.00 95.38 119 VAL A N 1
ATOM 968 C CA . VAL A 1 119 ? 48.206 5.100 1.935 1.00 95.38 119 VAL A CA 1
ATOM 969 C C . VAL A 1 119 ? 47.830 5.134 3.411 1.00 95.38 119 VAL A C 1
ATOM 971 O O . VAL A 1 119 ? 46.678 4.929 3.791 1.00 95.38 119 VAL A O 1
ATOM 974 N N . GLY A 1 120 ? 48.804 5.436 4.263 1.00 89.31 120 GLY A N 1
ATOM 975 C CA . GLY A 1 120 ? 48.603 5.559 5.699 1.00 89.31 120 GLY A CA 1
ATOM 976 C C . GLY A 1 120 ? 49.877 5.336 6.500 1.00 89.31 120 GLY A C 1
ATOM 977 O O . GLY A 1 120 ? 50.943 5.037 5.963 1.00 89.31 120 GLY A O 1
ATOM 978 N N . ASN A 1 121 ? 49.750 5.455 7.821 1.00 83.88 121 ASN A N 1
ATOM 979 C CA . ASN A 1 121 ? 50.868 5.238 8.726 1.00 83.88 121 ASN A CA 1
ATOM 980 C C . ASN A 1 121 ? 51.128 3.723 8.903 1.00 83.88 121 ASN A C 1
ATOM 982 O O . ASN A 1 121 ? 50.196 2.996 9.281 1.00 83.88 121 ASN A O 1
ATOM 986 N N . PRO A 1 122 ? 52.372 3.242 8.683 1.00 72.81 122 PRO A N 1
ATOM 987 C CA . PRO A 1 122 ? 52.763 1.865 8.981 1.00 72.81 122 PRO A CA 1
ATOM 988 C C . PRO A 1 122 ? 52.525 1.496 10.449 1.00 72.81 122 PRO A C 1
ATOM 990 O O . PRO A 1 122 ? 52.097 0.379 10.704 1.00 72.81 122 PRO A O 1
ATOM 993 N N . GLY A 1 123 ? 52.709 2.452 11.371 1.00 67.81 123 GLY A N 1
ATOM 994 C CA . GLY A 1 123 ? 52.157 2.567 12.733 1.00 67.81 123 GLY A CA 1
ATOM 995 C C . GLY A 1 123 ? 52.381 1.443 13.757 1.00 67.81 123 GLY A C 1
ATOM 996 O O . GLY A 1 123 ? 52.680 1.731 14.911 1.00 67.81 123 GLY A O 1
ATOM 997 N N . SER A 1 124 ? 52.229 0.176 13.379 1.00 80.94 124 SER A N 1
ATOM 998 C CA . SER A 1 124 ? 52.341 -1.001 14.244 1.00 80.94 124 SER A CA 1
ATOM 999 C C . SER A 1 124 ? 53.304 -2.027 13.631 1.00 80.94 124 SER A C 1
ATOM 1001 O O . SER A 1 124 ? 53.326 -2.160 12.403 1.00 80.94 124 SER A O 1
ATOM 1003 N N . PRO A 1 125 ? 54.058 -2.795 14.444 1.00 84.94 125 PRO A N 1
ATOM 1004 C CA . PRO A 1 125 ? 54.975 -3.819 13.935 1.00 84.94 125 PRO A CA 1
ATOM 1005 C C . PRO A 1 125 ? 54.298 -4.850 13.021 1.00 84.94 125 PRO A C 1
ATOM 1007 O O . PRO A 1 125 ? 54.879 -5.281 12.030 1.00 84.94 125 PRO A O 1
ATOM 1010 N N . GLU A 1 126 ? 53.049 -5.214 13.322 1.00 85.44 126 GLU A N 1
ATOM 1011 C CA . GLU A 1 126 ? 52.266 -6.167 12.530 1.00 85.44 126 GLU A CA 1
ATOM 1012 C C . GLU A 1 126 ? 51.922 -5.611 11.144 1.00 85.44 126 GLU A C 1
ATOM 1014 O O . GLU A 1 126 ? 52.150 -6.272 10.130 1.00 85.44 126 GLU A O 1
ATOM 1019 N N . ARG A 1 127 ? 51.420 -4.372 11.080 1.00 89.38 127 ARG A N 1
ATOM 1020 C CA . ARG A 1 127 ? 51.118 -3.719 9.803 1.00 89.38 127 ARG A CA 1
ATOM 1021 C C . ARG A 1 127 ? 52.387 -3.470 8.999 1.00 89.38 127 ARG A C 1
ATOM 1023 O O . ARG A 1 127 ? 52.368 -3.678 7.793 1.00 89.38 127 ARG A O 1
ATOM 1030 N N . GLN A 1 128 ? 53.482 -3.071 9.643 1.00 90.88 128 GLN A N 1
ATOM 1031 C CA . GLN A 1 128 ? 54.760 -2.893 8.962 1.00 90.88 128 GLN A CA 1
ATOM 1032 C C . GLN A 1 128 ? 55.253 -4.207 8.335 1.00 90.88 128 GLN A C 1
ATOM 1034 O O . GLN A 1 128 ? 55.553 -4.218 7.145 1.00 90.88 128 GLN A O 1
ATOM 1039 N N . ARG A 1 129 ? 55.229 -5.321 9.083 1.00 93.81 129 ARG A N 1
ATOM 1040 C CA . ARG A 1 129 ? 55.546 -6.658 8.549 1.00 93.81 129 ARG A CA 1
ATOM 1041 C C . ARG A 1 129 ? 54.681 -6.998 7.331 1.00 93.81 129 ARG A C 1
ATOM 1043 O O . ARG A 1 129 ? 55.201 -7.488 6.333 1.00 93.81 129 ARG A O 1
ATOM 1050 N N . LEU A 1 130 ? 53.369 -6.763 7.411 1.00 93.25 130 LEU A N 1
ATOM 1051 C CA . LEU A 1 130 ? 52.438 -7.064 6.319 1.00 93.25 130 LEU A CA 1
ATOM 1052 C C . LEU A 1 130 ? 52.745 -6.238 5.062 1.00 93.25 130 LEU A C 1
ATOM 1054 O O . LEU A 1 130 ? 52.735 -6.762 3.953 1.00 93.25 130 LEU A O 1
ATOM 1058 N N . LEU A 1 131 ? 53.038 -4.950 5.233 1.00 94.19 131 LEU A N 1
ATOM 1059 C CA . LEU A 1 131 ? 53.377 -4.049 4.135 1.00 94.19 131 LEU A CA 1
ATOM 1060 C C . LEU A 1 131 ? 54.714 -4.429 3.480 1.00 94.19 131 LEU A C 1
ATOM 1062 O O . LEU A 1 131 ? 54.797 -4.452 2.254 1.00 94.19 131 LEU A O 1
ATOM 1066 N N . GLU A 1 132 ? 55.723 -4.806 4.269 1.00 94.75 132 GLU A N 1
ATOM 1067 C CA . GLU A 1 132 ? 57.000 -5.338 3.767 1.00 94.75 132 GLU A CA 1
ATOM 1068 C C . GLU A 1 132 ? 56.799 -6.654 2.993 1.00 94.75 132 GLU A C 1
ATOM 1070 O O . GLU A 1 132 ? 57.391 -6.847 1.929 1.00 94.75 132 GLU A O 1
ATOM 1075 N N . LEU A 1 133 ? 55.911 -7.533 3.475 1.00 95.75 133 LEU A N 1
ATOM 1076 C CA . LEU A 1 133 ? 55.546 -8.778 2.795 1.00 95.75 133 LEU A CA 1
ATOM 1077 C C . LEU A 1 133 ? 54.879 -8.517 1.436 1.00 95.75 133 LEU A C 1
ATOM 1079 O O . LEU A 1 133 ? 55.259 -9.136 0.440 1.00 95.75 133 LEU A O 1
ATOM 1083 N N . VAL A 1 134 ? 53.916 -7.592 1.381 1.00 96.69 134 VAL A N 1
ATOM 1084 C CA . VAL A 1 134 ? 53.240 -7.190 0.137 1.00 96.69 134 VAL A CA 1
ATOM 1085 C C . VAL A 1 134 ? 54.234 -6.552 -0.834 1.00 96.69 134 VAL A C 1
ATOM 1087 O O . VAL A 1 134 ? 54.236 -6.906 -2.009 1.00 96.69 134 VAL A O 1
ATOM 1090 N N . GLN A 1 135 ? 55.128 -5.680 -0.360 1.00 95.44 135 GLN A N 1
ATOM 1091 C CA . GLN A 1 135 ? 56.142 -5.041 -1.204 1.00 95.44 135 GLN A CA 1
ATOM 1092 C C . GLN A 1 135 ? 57.144 -6.040 -1.792 1.00 95.44 135 GLN A C 1
ATOM 1094 O O . GLN A 1 135 ? 57.558 -5.891 -2.940 1.00 95.44 135 GLN A O 1
ATOM 1099 N N . ALA A 1 136 ? 57.519 -7.071 -1.029 1.00 96.12 136 ALA A N 1
ATOM 1100 C CA . ALA A 1 136 ? 58.413 -8.123 -1.503 1.00 96.12 136 ALA A CA 1
ATOM 1101 C C . ALA A 1 136 ? 57.794 -8.961 -2.640 1.00 96.12 136 ALA A C 1
ATOM 1103 O O . ALA A 1 136 ? 58.512 -9.366 -3.552 1.00 96.12 136 ALA A O 1
ATOM 1104 N N . HIS A 1 137 ? 56.477 -9.199 -2.604 1.00 97.06 137 HIS A N 1
ATOM 1105 C CA . HIS A 1 137 ? 55.753 -9.952 -3.639 1.00 97.06 137 HIS A CA 1
ATOM 1106 C C . HIS A 1 137 ? 55.336 -9.080 -4.831 1.00 97.06 137 HIS A C 1
ATOM 1108 O O . HIS A 1 137 ? 55.325 -9.549 -5.967 1.00 97.06 137 HIS A O 1
ATOM 1114 N N . PHE A 1 138 ? 55.034 -7.805 -4.582 1.00 97.25 138 PHE A N 1
ATOM 1115 C CA . PHE A 1 138 ? 54.579 -6.836 -5.576 1.00 97.25 138 PHE A CA 1
ATOM 1116 C C . PHE A 1 138 ? 55.503 -5.605 -5.546 1.00 97.25 138 PHE A C 1
ATOM 1118 O O . PHE A 1 138 ? 55.161 -4.580 -4.944 1.00 97.25 138 PHE A O 1
ATOM 1125 N N . PRO A 1 139 ? 56.694 -5.679 -6.180 1.00 93.94 139 PRO A N 1
ATOM 1126 C CA . PRO A 1 139 ? 57.720 -4.634 -6.081 1.00 93.94 139 PRO A CA 1
ATOM 1127 C C . PRO A 1 139 ? 57.295 -3.307 -6.720 1.00 93.94 139 PRO A C 1
ATOM 1129 O O . PRO A 1 139 ? 57.822 -2.252 -6.373 1.00 93.94 139 PRO A O 1
ATOM 1132 N N . ASN A 1 140 ? 56.323 -3.344 -7.633 1.00 96.62 140 ASN A N 1
ATOM 1133 C CA . ASN A 1 140 ? 55.715 -2.166 -8.235 1.00 96.62 140 ASN A CA 1
ATOM 1134 C C . ASN A 1 140 ? 54.550 -1.645 -7.372 1.00 96.62 140 ASN A C 1
ATOM 1136 O O . ASN A 1 140 ? 53.383 -1.670 -7.772 1.00 96.62 140 ASN A O 1
ATOM 1140 N N . SER A 1 141 ? 54.873 -1.224 -6.149 1.00 96.62 141 SER A N 1
ATOM 1141 C CA . SER A 1 141 ? 53.897 -0.772 -5.157 1.00 96.62 141 SER A CA 1
ATOM 1142 C C . SER A 1 141 ? 54.258 0.567 -4.517 1.00 96.62 141 SER A C 1
ATOM 1144 O O . SER A 1 141 ? 55.426 0.944 -4.411 1.00 96.62 141 SER A O 1
ATOM 1146 N N . PHE A 1 142 ? 53.232 1.294 -4.069 1.00 97.25 142 PHE A N 1
ATOM 1147 C CA . PHE A 1 142 ? 53.381 2.485 -3.232 1.00 97.25 142 PHE A CA 1
ATOM 1148 C C . PHE A 1 142 ? 52.987 2.163 -1.791 1.00 97.25 142 PHE A C 1
ATOM 1150 O O . PHE A 1 142 ? 51.876 1.702 -1.545 1.00 97.25 142 PHE A O 1
ATOM 1157 N N . ILE A 1 143 ? 53.867 2.451 -0.831 1.00 95.06 143 ILE A N 1
ATOM 1158 C CA . ILE A 1 143 ? 53.591 2.320 0.604 1.00 95.06 143 ILE A CA 1
ATOM 1159 C C . ILE A 1 143 ? 54.088 3.588 1.286 1.00 95.06 143 ILE A C 1
ATOM 1161 O O . ILE A 1 143 ? 55.290 3.847 1.332 1.00 95.06 143 ILE A O 1
ATOM 1165 N N . GLY A 1 144 ? 53.170 4.392 1.814 1.00 93.25 144 GLY A N 1
ATOM 1166 C CA . GLY A 1 144 ? 53.550 5.626 2.488 1.00 93.25 144 GLY A CA 1
ATOM 1167 C C . GLY A 1 144 ? 52.372 6.512 2.853 1.00 93.25 144 GLY A C 1
ATOM 1168 O O . GLY A 1 144 ? 51.217 6.101 2.806 1.00 93.25 144 GLY A O 1
ATOM 1169 N N . ASN A 1 145 ? 52.673 7.755 3.217 1.00 93.19 145 ASN A N 1
ATOM 1170 C CA . ASN A 1 145 ? 51.659 8.770 3.476 1.00 93.19 145 ASN A CA 1
ATOM 1171 C C . ASN A 1 145 ? 51.438 9.614 2.219 1.00 93.19 145 ASN A C 1
ATOM 1173 O O . ASN A 1 145 ? 52.398 10.014 1.568 1.00 93.19 145 ASN A O 1
ATOM 1177 N N . ALA A 1 146 ? 50.179 9.913 1.926 1.00 93.00 146 ALA A N 1
ATOM 1178 C CA . ALA A 1 146 ? 49.751 10.854 0.903 1.00 93.00 146 ALA A CA 1
ATOM 1179 C C . ALA A 1 146 ? 48.460 11.523 1.392 1.00 93.00 146 ALA A C 1
ATOM 1181 O O . ALA A 1 146 ? 47.677 10.905 2.122 1.00 93.00 146 ALA A O 1
ATOM 1182 N N . TYR A 1 147 ? 48.238 12.778 1.004 1.00 89.50 147 TYR A N 1
ATOM 1183 C CA . TYR A 1 147 ? 47.104 13.577 1.476 1.00 89.50 147 TYR A CA 1
ATOM 1184 C C . TYR A 1 147 ? 46.422 14.303 0.316 1.00 89.50 147 TYR A C 1
ATOM 1186 O O . TYR A 1 147 ? 47.054 14.617 -0.693 1.00 89.50 147 TYR A O 1
ATOM 1194 N N . GLY A 1 148 ? 45.124 14.581 0.459 1.00 88.19 148 GLY A N 1
ATOM 1195 C CA . GLY A 1 148 ? 44.355 15.351 -0.521 1.00 88.19 148 GLY A CA 1
ATOM 1196 C C . GLY A 1 148 ? 44.456 14.790 -1.945 1.00 88.19 148 GLY A C 1
ATOM 1197 O O . GLY A 1 148 ? 44.269 13.595 -2.170 1.00 88.19 148 GLY A O 1
ATOM 1198 N N . GLU A 1 149 ? 44.776 15.652 -2.912 1.00 89.31 149 GLU A N 1
ATOM 1199 C CA . GLU A 1 149 ? 44.885 15.264 -4.324 1.00 89.31 149 GLU A CA 1
ATOM 1200 C C . GLU A 1 149 ? 46.030 14.270 -4.590 1.00 89.31 149 GLU A C 1
ATOM 1202 O O . GLU A 1 149 ? 45.911 13.416 -5.468 1.00 89.31 149 GLU A O 1
ATOM 1207 N N . GLU A 1 150 ? 47.129 14.327 -3.828 1.00 94.44 150 GLU A N 1
ATOM 1208 C CA . GLU A 1 150 ? 48.236 13.372 -3.973 1.00 94.44 150 GLU A CA 1
ATOM 1209 C C . GLU A 1 150 ? 47.781 11.949 -3.641 1.00 94.44 150 GLU A C 1
ATOM 1211 O O . GLU A 1 150 ? 48.095 11.010 -4.369 1.00 94.44 150 GLU A O 1
ATOM 1216 N N . MET A 1 151 ? 46.970 11.789 -2.594 1.00 95.50 151 MET A N 1
ATOM 1217 C CA . MET A 1 151 ? 46.366 10.503 -2.250 1.00 95.50 151 MET A CA 1
ATOM 1218 C C . MET A 1 151 ? 45.446 9.997 -3.362 1.00 95.50 151 MET A C 1
ATOM 1220 O O . MET A 1 151 ? 45.567 8.846 -3.778 1.00 95.50 151 MET A O 1
ATOM 1224 N N . ALA A 1 152 ? 44.562 10.855 -3.881 1.00 95.31 152 ALA A N 1
ATOM 1225 C CA . ALA A 1 152 ? 43.684 10.492 -4.992 1.00 95.31 152 ALA A CA 1
ATOM 1226 C C . ALA A 1 152 ? 44.482 10.076 -6.236 1.00 95.31 152 ALA A C 1
ATOM 1228 O O . ALA A 1 152 ? 44.109 9.128 -6.929 1.00 95.31 152 ALA A O 1
ATOM 1229 N N . ARG A 1 153 ? 45.622 10.732 -6.489 1.00 96.31 153 ARG A N 1
ATOM 1230 C CA . ARG A 1 153 ? 46.563 10.382 -7.558 1.00 96.31 153 ARG A CA 1
ATOM 1231 C C . ARG A 1 153 ? 47.232 9.035 -7.322 1.00 96.31 153 ARG A C 1
ATOM 1233 O O . ARG A 1 153 ? 47.296 8.247 -8.258 1.00 96.31 153 ARG A O 1
ATOM 1240 N N . VAL A 1 154 ? 47.703 8.755 -6.107 1.00 97.69 154 VAL A N 1
ATOM 1241 C CA . VAL A 1 154 ? 48.284 7.452 -5.745 1.00 97.69 154 VAL A CA 1
ATOM 1242 C C . VAL A 1 154 ? 47.262 6.336 -5.942 1.00 97.69 154 VAL A C 1
ATOM 1244 O O . VAL A 1 154 ? 47.569 5.354 -6.613 1.00 97.69 154 VAL A O 1
ATOM 1247 N N . TYR A 1 155 ? 46.039 6.496 -5.433 1.00 97.81 155 TYR A N 1
ATOM 1248 C CA . TYR A 1 155 ? 45.005 5.480 -5.609 1.00 97.81 155 TYR A CA 1
ATOM 1249 C C . TYR A 1 155 ? 44.594 5.307 -7.074 1.00 97.81 155 TYR A C 1
ATOM 1251 O O . TYR A 1 155 ? 44.499 4.174 -7.534 1.00 97.81 155 TYR A O 1
ATOM 1259 N N . SER A 1 156 ? 44.444 6.397 -7.835 1.00 97.00 156 SER A N 1
ATOM 1260 C CA . SER A 1 156 ? 44.086 6.336 -9.265 1.00 97.00 156 SER A CA 1
ATOM 1261 C C . SER A 1 156 ? 45.172 5.687 -10.134 1.00 97.00 156 SER A C 1
ATOM 1263 O O . SER A 1 156 ? 44.864 5.198 -11.215 1.00 97.00 156 SER A O 1
ATOM 1265 N N . ARG A 1 157 ? 46.434 5.676 -9.677 1.00 97.56 157 ARG A N 1
ATOM 1266 C CA . ARG A 1 157 ? 47.549 4.952 -10.314 1.00 97.56 157 ARG A CA 1
ATOM 1267 C C . ARG A 1 157 ? 47.592 3.467 -9.946 1.00 97.56 157 ARG A C 1
ATOM 1269 O O . ARG A 1 157 ? 48.249 2.695 -10.635 1.00 97.56 157 ARG A O 1
ATOM 1276 N N . ALA A 1 158 ? 46.934 3.062 -8.864 1.00 98.12 158 ALA A N 1
ATOM 1277 C CA . ALA A 1 158 ? 46.957 1.690 -8.379 1.00 98.12 158 ALA A CA 1
ATOM 1278 C C . ALA A 1 158 ? 45.882 0.832 -9.045 1.00 98.12 158 ALA A C 1
ATOM 1280 O O . ALA A 1 158 ? 44.741 1.265 -9.204 1.00 98.12 158 ALA A O 1
ATOM 1281 N N . LYS A 1 159 ? 46.224 -0.409 -9.390 1.00 97.94 159 LYS A N 1
ATOM 1282 C CA . LYS A 1 159 ? 45.236 -1.431 -9.765 1.00 97.94 159 LYS A CA 1
ATOM 1283 C C . LYS A 1 159 ? 44.491 -1.929 -8.528 1.00 97.94 159 LYS A C 1
ATOM 1285 O O . LYS A 1 159 ? 43.266 -2.032 -8.549 1.00 97.94 159 LYS A O 1
ATOM 1290 N N . VAL A 1 160 ? 45.231 -2.189 -7.450 1.00 98.31 160 VAL A N 1
ATOM 1291 C CA . VAL A 1 160 ? 44.709 -2.617 -6.150 1.00 98.31 160 VAL A CA 1
ATOM 1292 C C . VAL A 1 160 ? 45.127 -1.624 -5.067 1.00 98.31 160 VAL A C 1
ATOM 1294 O O . VAL A 1 160 ? 46.298 -1.284 -4.928 1.00 98.31 160 VAL A O 1
ATOM 1297 N N . VAL A 1 161 ? 44.174 -1.173 -4.263 1.00 98.38 161 VAL A N 1
ATOM 1298 C CA . VAL A 1 161 ? 44.414 -0.393 -3.050 1.00 98.38 161 VAL A CA 1
ATOM 1299 C C . VAL A 1 161 ? 44.254 -1.310 -1.846 1.00 98.38 161 VAL A C 1
ATOM 1301 O O . VAL A 1 161 ? 43.226 -1.960 -1.681 1.00 98.38 161 VAL A O 1
ATOM 1304 N N . LEU A 1 162 ? 45.273 -1.359 -0.996 1.00 97.50 162 LEU A N 1
ATOM 1305 C CA . LEU A 1 162 ? 45.279 -2.137 0.235 1.00 97.50 162 LEU A CA 1
ATOM 1306 C C . LEU A 1 162 ? 44.859 -1.260 1.419 1.00 97.50 162 LEU A C 1
ATOM 1308 O O . LEU A 1 162 ? 45.429 -0.191 1.639 1.00 97.50 162 LEU A O 1
ATOM 1312 N N . ASN A 1 163 ? 43.929 -1.753 2.236 1.00 95.88 163 ASN A N 1
ATOM 1313 C CA . ASN A 1 163 ? 43.613 -1.191 3.546 1.00 95.88 163 ASN A CA 1
ATOM 1314 C C . ASN A 1 163 ? 43.758 -2.240 4.655 1.00 95.88 163 ASN A C 1
ATOM 1316 O O . ASN A 1 163 ? 43.172 -3.317 4.592 1.00 95.88 163 ASN A O 1
ATOM 1320 N N . ARG A 1 164 ? 44.453 -1.877 5.733 1.00 92.31 164 ARG A N 1
ATOM 1321 C CA . ARG A 1 164 ? 44.476 -2.629 6.994 1.00 92.31 164 ARG A CA 1
ATOM 1322 C C . ARG A 1 164 ? 43.968 -1.700 8.087 1.00 92.31 164 ARG A C 1
ATOM 1324 O O . ARG A 1 164 ? 44.614 -0.683 8.335 1.00 92.31 164 ARG A O 1
ATOM 1331 N N . SER A 1 165 ? 42.849 -2.018 8.736 1.00 89.06 165 SER A N 1
ATOM 1332 C CA . SER A 1 165 ? 42.305 -1.187 9.820 1.00 89.06 165 SER A CA 1
ATOM 1333 C C . SER A 1 165 ? 43.110 -1.301 11.119 1.00 89.06 165 SER A C 1
ATOM 1335 O O . SER A 1 165 ? 43.936 -2.204 11.284 1.00 89.06 165 SER A O 1
ATOM 1337 N N . ILE A 1 166 ? 42.968 -0.305 12.001 1.00 82.88 166 ILE A N 1
ATOM 1338 C CA . ILE A 1 166 ? 43.448 -0.351 13.395 1.00 82.88 166 ILE A CA 1
ATOM 1339 C C . ILE A 1 166 ? 42.223 -0.705 14.235 1.00 82.88 166 ILE A C 1
ATOM 1341 O O . ILE A 1 166 ? 41.160 -0.195 13.951 1.00 82.88 166 ILE A O 1
ATOM 1345 N N . GLY A 1 167 ? 42.323 -1.580 15.235 1.00 79.19 167 GLY A N 1
ATOM 1346 C CA . GLY A 1 167 ? 41.184 -1.812 16.139 1.00 79.19 167 GLY A CA 1
ATOM 1347 C C . GLY A 1 167 ? 39.943 -2.439 15.489 1.00 79.19 167 GLY A C 1
ATOM 1348 O O . GLY A 1 167 ? 38.867 -2.340 16.057 1.00 79.19 167 GLY A O 1
ATOM 1349 N N . ARG A 1 168 ? 40.101 -3.101 14.331 1.00 86.06 168 ARG A N 1
ATOM 1350 C CA . ARG A 1 168 ? 39.033 -3.809 13.604 1.00 86.06 168 ARG A CA 1
ATOM 1351 C C . ARG A 1 168 ? 37.807 -2.935 13.291 1.00 86.06 168 ARG A C 1
ATOM 1353 O O . ARG A 1 168 ? 36.690 -3.393 13.462 1.00 86.06 168 ARG A O 1
ATOM 1360 N N . ASP A 1 169 ? 37.990 -1.723 12.768 1.00 89.81 169 ASP A N 1
ATOM 1361 C CA . ASP A 1 169 ? 36.879 -0.846 12.360 1.00 89.81 169 ASP A CA 1
ATOM 1362 C C . ASP A 1 169 ? 36.926 -0.417 10.878 1.00 89.81 169 ASP A C 1
ATOM 1364 O O . ASP A 1 169 ? 37.956 -0.504 10.198 1.00 89.81 169 ASP A O 1
ATOM 1368 N N . VAL A 1 170 ? 35.793 0.074 10.361 1.00 93.44 170 VAL A N 1
ATOM 1369 C CA . VAL A 1 170 ? 35.705 0.685 9.023 1.00 93.44 170 VAL A CA 1
ATOM 1370 C C . VAL A 1 170 ? 36.226 2.127 9.072 1.00 93.44 170 VAL A C 1
ATOM 1372 O O . VAL A 1 170 ? 35.496 3.073 9.369 1.00 93.44 170 VAL A O 1
ATOM 1375 N N . ASN A 1 171 ? 37.507 2.298 8.748 1.00 92.19 171 ASN A N 1
ATOM 1376 C CA . ASN A 1 171 ? 38.178 3.600 8.748 1.00 92.19 171 ASN A CA 1
ATOM 1377 C C . ASN A 1 171 ? 37.944 4.421 7.453 1.00 92.19 171 ASN A C 1
ATOM 1379 O O . ASN A 1 171 ? 37.351 3.955 6.478 1.00 92.19 171 ASN A O 1
ATOM 1383 N N . MET A 1 172 ? 38.472 5.653 7.411 1.00 91.50 172 MET A N 1
ATOM 1384 C CA . MET A 1 172 ? 38.333 6.560 6.256 1.00 91.50 172 MET A CA 1
ATOM 1385 C C . MET A 1 172 ? 38.893 6.001 4.939 1.00 91.50 172 MET A C 1
ATOM 1387 O O . MET A 1 172 ? 38.341 6.293 3.878 1.00 91.50 172 MET A O 1
ATOM 1391 N N . ARG A 1 173 ? 39.943 5.165 4.986 1.00 93.56 173 ARG A N 1
ATOM 1392 C CA . ARG A 1 173 ? 40.628 4.650 3.788 1.00 93.56 173 ARG A CA 1
ATOM 1393 C C . ARG A 1 173 ? 39.710 3.798 2.925 1.00 93.56 173 ARG A C 1
ATOM 1395 O O . ARG A 1 173 ? 39.874 3.807 1.710 1.00 93.56 173 ARG A O 1
ATOM 1402 N N . VAL A 1 174 ? 38.715 3.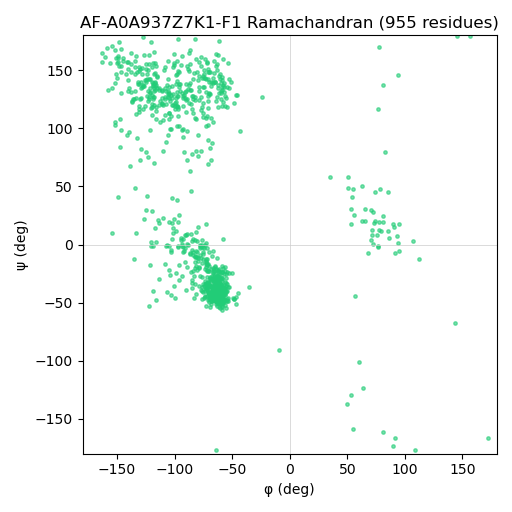141 3.525 1.00 96.50 174 VAL A N 1
ATOM 1403 C CA . VAL A 1 174 ? 37.684 2.396 2.790 1.00 96.50 174 VAL A CA 1
ATOM 1404 C C . VAL A 1 174 ? 36.935 3.324 1.832 1.00 96.50 174 VAL A C 1
ATOM 1406 O O . VAL A 1 174 ? 36.883 3.080 0.630 1.00 96.50 174 VAL A O 1
ATOM 1409 N N . PHE A 1 175 ? 36.421 4.443 2.340 1.00 97.44 175 PHE A N 1
ATOM 1410 C CA . PHE A 1 175 ? 35.623 5.381 1.550 1.00 97.44 175 PHE A CA 1
ATOM 1411 C C . PHE A 1 175 ? 36.470 6.142 0.520 1.00 97.44 175 PHE A C 1
ATOM 1413 O O . PHE A 1 175 ? 36.029 6.378 -0.603 1.00 97.44 175 PHE A O 1
ATOM 1420 N N . GLU A 1 176 ? 37.691 6.529 0.889 1.00 96.31 176 GLU A N 1
ATOM 1421 C CA . GLU A 1 176 ? 38.608 7.269 0.015 1.00 96.31 176 GLU A CA 1
ATOM 1422 C C . GLU A 1 176 ? 39.102 6.424 -1.163 1.00 96.31 176 GLU A C 1
ATOM 1424 O O . GLU A 1 176 ? 39.114 6.900 -2.300 1.00 96.31 176 GLU A O 1
ATOM 1429 N N . ALA A 1 177 ? 39.470 5.166 -0.903 1.00 96.69 177 ALA A N 1
ATOM 1430 C CA . ALA A 1 177 ? 39.924 4.240 -1.932 1.00 96.69 177 ALA A CA 1
ATOM 1431 C C . ALA A 1 177 ? 38.799 3.921 -2.922 1.00 96.69 177 ALA A C 1
ATOM 1433 O O . ALA A 1 177 ? 38.988 4.070 -4.130 1.00 96.69 177 ALA A O 1
ATOM 1434 N N . LEU A 1 178 ? 37.605 3.580 -2.426 1.00 97.50 178 LEU A N 1
ATOM 1435 C CA . LEU A 1 178 ? 36.454 3.301 -3.288 1.00 97.50 178 LEU A CA 1
ATOM 1436 C C . LEU A 1 178 ? 36.076 4.514 -4.151 1.00 97.50 178 LEU A C 1
ATOM 1438 O O . LEU A 1 178 ? 35.806 4.364 -5.342 1.00 97.50 178 LEU A O 1
ATOM 1442 N N . ALA A 1 179 ? 36.129 5.734 -3.604 1.00 97.12 179 ALA A N 1
ATOM 1443 C CA . ALA A 1 179 ? 35.789 6.950 -4.352 1.00 97.12 179 ALA A CA 1
ATOM 1444 C C . ALA A 1 179 ? 36.748 7.217 -5.528 1.00 97.12 179 ALA A C 1
ATOM 1446 O O . ALA A 1 179 ? 36.324 7.723 -6.578 1.00 97.12 179 ALA A O 1
ATOM 1447 N N . SER A 1 180 ? 38.016 6.818 -5.372 1.00 95.69 180 SER A N 1
ATOM 1448 C CA . SER A 1 180 ? 39.052 6.941 -6.402 1.00 95.69 180 SER A CA 1
ATOM 1449 C C . SER A 1 180 ? 38.888 5.946 -7.559 1.00 95.69 180 SER A C 1
ATOM 1451 O O . SER A 1 180 ? 39.464 6.148 -8.626 1.00 95.69 180 SER A O 1
ATOM 1453 N N . GLY A 1 181 ? 38.049 4.916 -7.393 1.00 94.06 181 GLY A N 1
ATOM 1454 C CA . GLY A 1 181 ? 37.690 3.969 -8.450 1.00 94.06 181 GLY A CA 1
ATOM 1455 C C . GLY A 1 181 ? 38.695 2.851 -8.712 1.00 94.06 181 GLY A C 1
ATOM 1456 O O . GLY A 1 181 ? 38.641 2.259 -9.789 1.00 94.06 181 GLY A O 1
ATOM 1457 N N . SER A 1 182 ? 39.578 2.567 -7.756 1.00 95.88 182 SER A N 1
ATOM 1458 C CA . SER A 1 182 ? 40.482 1.409 -7.769 1.00 95.88 182 SER A CA 1
ATOM 1459 C C . SER A 1 182 ? 39.948 0.302 -6.856 1.00 95.88 182 SER A C 1
ATOM 1461 O O . SER A 1 182 ? 39.223 0.590 -5.902 1.00 95.88 182 SER A O 1
ATOM 1463 N N . LEU A 1 183 ? 40.285 -0.966 -7.134 1.00 98.25 183 LEU A N 1
ATOM 1464 C CA . LEU A 1 183 ? 39.805 -2.085 -6.314 1.00 98.25 183 LEU A CA 1
ATOM 1465 C C . LEU A 1 183 ? 40.365 -1.958 -4.899 1.00 98.25 183 LEU A C 1
ATOM 1467 O O . LEU A 1 183 ? 41.579 -1.957 -4.723 1.00 98.25 183 LEU A O 1
ATOM 1471 N N . LEU A 1 184 ? 39.492 -1.923 -3.897 1.00 98.56 184 LEU A N 1
ATOM 1472 C CA . LEU A 1 184 ? 39.891 -1.988 -2.498 1.00 98.56 184 LEU A CA 1
ATOM 1473 C C . LEU A 1 184 ? 39.955 -3.443 -2.025 1.00 98.56 184 LEU A C 1
ATOM 1475 O O . LEU A 1 184 ? 38.950 -4.152 -2.080 1.00 98.56 184 LEU A O 1
ATOM 1479 N N . ILE A 1 185 ? 41.106 -3.844 -1.484 1.00 98.44 185 ILE A N 1
ATOM 1480 C CA . ILE A 1 185 ? 41.255 -5.054 -0.674 1.00 98.44 185 ILE A CA 1
ATOM 1481 C C . ILE A 1 185 ? 41.467 -4.646 0.786 1.00 98.44 185 ILE A C 1
ATOM 1483 O O . ILE A 1 185 ? 42.382 -3.879 1.093 1.00 98.44 185 ILE A O 1
ATOM 1487 N N . THR A 1 186 ? 40.638 -5.148 1.702 1.00 97.31 186 THR A N 1
ATOM 1488 C CA . THR A 1 186 ? 40.728 -4.828 3.132 1.00 97.31 186 THR A CA 1
ATOM 1489 C C . THR A 1 186 ? 40.604 -6.052 4.031 1.00 97.31 186 THR A C 1
ATOM 1491 O O . THR A 1 186 ? 40.111 -7.083 3.597 1.00 97.31 186 THR A O 1
ATOM 1494 N N . ASN A 1 187 ? 41.101 -6.005 5.268 1.00 95.31 187 ASN A N 1
ATOM 1495 C CA . ASN A 1 187 ? 40.901 -7.131 6.180 1.00 95.31 187 ASN A CA 1
ATOM 1496 C C . ASN A 1 187 ? 39.408 -7.332 6.466 1.00 95.31 187 ASN A C 1
ATOM 1498 O O . ASN A 1 187 ? 38.663 -6.362 6.454 1.00 95.31 187 ASN A O 1
ATOM 1502 N N . ASP A 1 188 ? 38.981 -8.568 6.727 1.00 95.50 188 ASP A N 1
ATOM 1503 C CA . ASP A 1 188 ? 37.580 -8.872 7.037 1.00 95.50 188 ASP A CA 1
ATOM 1504 C C . ASP A 1 188 ? 37.120 -8.087 8.277 1.00 95.50 188 ASP A C 1
ATOM 1506 O O . ASP A 1 188 ? 37.702 -8.204 9.361 1.00 95.50 188 ASP A O 1
ATOM 1510 N N . LEU A 1 189 ? 36.108 -7.246 8.061 1.00 93.12 189 LEU A N 1
ATOM 1511 C CA . LEU A 1 189 ? 35.466 -6.370 9.041 1.00 93.12 189 LEU A CA 1
ATOM 1512 C C . LEU A 1 189 ? 33.946 -6.586 9.065 1.00 93.12 189 LEU A C 1
ATOM 1514 O O . LEU A 1 189 ? 33.187 -5.685 9.432 1.00 93.12 189 LEU A O 1
ATOM 1518 N N . SER A 1 190 ? 33.487 -7.755 8.610 1.00 89.00 190 SER A N 1
ATOM 1519 C CA . SER A 1 190 ? 32.062 -8.088 8.492 1.00 89.00 190 SER A CA 1
ATOM 1520 C C . SER A 1 190 ? 31.291 -7.945 9.807 1.00 89.00 190 SER A C 1
ATOM 1522 O O . SER A 1 190 ? 30.135 -7.534 9.779 1.00 89.00 190 SER A O 1
ATOM 1524 N N . ASP A 1 191 ? 31.937 -8.200 10.945 1.00 86.12 191 ASP A N 1
ATOM 1525 C CA . ASP A 1 191 ? 31.384 -8.048 12.295 1.00 86.12 191 ASP A CA 1
ATOM 1526 C C . ASP A 1 191 ? 31.435 -6.609 12.841 1.00 86.12 191 ASP A C 1
ATOM 1528 O O . ASP A 1 191 ? 30.781 -6.314 13.836 1.00 86.12 191 ASP A O 1
ATOM 1532 N N . SER A 1 192 ? 32.152 -5.698 12.175 1.00 86.44 192 SER A N 1
ATOM 1533 C CA . SER A 1 192 ? 32.400 -4.325 12.640 1.00 86.44 192 SER A CA 1
ATOM 1534 C C . SER A 1 192 ? 31.946 -3.268 11.626 1.00 86.44 192 SER A C 1
ATOM 1536 O O . SER A 1 192 ? 32.610 -2.266 11.349 1.00 86.44 192 SER A O 1
ATOM 1538 N N . GLY A 1 193 ? 30.773 -3.498 11.034 1.00 87.00 193 GLY A N 1
ATOM 1539 C CA . GLY A 1 193 ? 30.088 -2.518 10.193 1.00 87.00 193 GLY A CA 1
ATOM 1540 C C . GLY A 1 193 ? 30.405 -2.589 8.699 1.00 87.00 193 GLY A C 1
ATOM 1541 O O . GLY A 1 193 ? 29.772 -1.887 7.917 1.00 87.00 193 GLY A O 1
ATOM 1542 N N . GLN A 1 194 ? 31.362 -3.412 8.257 1.00 94.00 194 GLN A N 1
ATOM 1543 C CA . GLN A 1 194 ? 31.657 -3.515 6.826 1.00 94.00 194 GLN A CA 1
ATOM 1544 C C . GLN A 1 194 ? 30.505 -4.168 6.062 1.00 94.00 194 GLN A C 1
ATOM 1546 O O . GLN A 1 194 ? 30.126 -3.649 5.020 1.00 94.00 194 GLN A O 1
ATOM 1551 N N . ALA A 1 195 ? 29.938 -5.268 6.573 1.00 91.88 195 ALA A N 1
ATOM 1552 C CA . ALA A 1 195 ? 28.883 -6.014 5.882 1.00 91.88 195 ALA A CA 1
ATOM 1553 C C . ALA A 1 195 ? 27.585 -5.204 5.707 1.00 91.88 195 ALA A C 1
ATOM 1555 O O . ALA A 1 195 ? 26.834 -5.460 4.770 1.00 91.88 195 ALA A O 1
ATOM 1556 N N . ASP A 1 196 ? 27.344 -4.206 6.564 1.00 92.62 196 ASP A N 1
ATOM 1557 C CA . ASP A 1 196 ? 26.196 -3.297 6.457 1.00 92.62 196 ASP A CA 1
ATOM 1558 C C . ASP A 1 196 ? 26.399 -2.197 5.404 1.00 92.62 196 ASP A C 1
ATOM 1560 O O . ASP A 1 196 ? 25.430 -1.577 4.969 1.00 92.62 196 ASP A O 1
ATOM 1564 N N . LEU A 1 197 ? 27.652 -1.919 5.020 1.00 94.94 197 LEU A N 1
ATOM 1565 C CA . LEU A 1 197 ? 28.009 -0.835 4.099 1.00 94.94 197 LEU A CA 1
ATOM 1566 C C . LEU A 1 197 ? 28.416 -1.352 2.716 1.00 94.94 197 LEU A C 1
ATOM 1568 O O . LEU A 1 197 ? 28.059 -0.755 1.704 1.00 94.94 197 LEU A O 1
ATOM 1572 N N . PHE A 1 198 ? 29.181 -2.442 2.668 1.00 96.81 198 PHE A N 1
ATOM 1573 C CA . PHE A 1 198 ? 29.818 -2.955 1.460 1.00 96.81 198 PHE A CA 1
ATOM 1574 C C . PHE A 1 198 ? 29.904 -4.485 1.485 1.00 96.81 198 PHE A C 1
ATOM 1576 O O . PHE A 1 198 ? 30.414 -5.088 2.433 1.00 96.81 198 PHE A O 1
ATOM 1583 N N . GLN A 1 199 ? 29.470 -5.117 0.397 1.00 96.44 199 GLN A N 1
ATOM 1584 C CA . GLN A 1 199 ? 29.513 -6.564 0.236 1.00 96.44 199 GLN A CA 1
ATOM 1585 C C . GLN A 1 199 ? 30.852 -7.029 -0.361 1.00 96.44 199 GLN A C 1
ATOM 1587 O O . GLN A 1 199 ? 31.341 -6.477 -1.354 1.00 96.44 199 GLN A O 1
ATOM 1592 N N . ASP A 1 200 ? 31.429 -8.070 0.247 1.00 97.19 200 ASP A N 1
ATOM 1593 C CA . ASP A 1 200 ? 32.650 -8.730 -0.227 1.00 97.19 200 ASP A CA 1
ATOM 1594 C C . ASP A 1 200 ? 32.446 -9.361 -1.614 1.00 97.19 200 ASP A C 1
ATOM 1596 O O . ASP A 1 200 ? 31.406 -9.963 -1.887 1.00 97.19 200 ASP A O 1
ATOM 1600 N N . GLY A 1 201 ? 33.428 -9.196 -2.498 1.00 94.62 201 GLY A N 1
ATOM 1601 C CA . GLY A 1 201 ? 33.382 -9.647 -3.890 1.00 94.62 201 GLY A CA 1
ATOM 1602 C C . GLY A 1 201 ? 32.458 -8.827 -4.797 1.00 94.62 201 GLY A C 1
ATOM 1603 O O . GLY A 1 201 ? 32.352 -9.137 -5.979 1.00 94.62 201 GLY A O 1
ATOM 1604 N N . GLN A 1 202 ? 31.797 -7.787 -4.274 1.00 96.06 202 GLN A N 1
ATOM 1605 C CA . GLN A 1 202 ? 30.917 -6.913 -5.060 1.00 96.06 202 GLN A CA 1
ATOM 1606 C C . GLN A 1 202 ? 31.345 -5.450 -5.009 1.00 96.06 202 GLN A C 1
ATOM 1608 O O . GLN A 1 202 ? 31.530 -4.835 -6.052 1.00 96.06 202 GLN A O 1
ATOM 1613 N N . ASN A 1 203 ? 31.516 -4.882 -3.813 1.00 97.94 203 ASN A N 1
ATOM 1614 C CA . ASN A 1 203 ? 31.925 -3.483 -3.643 1.00 97.94 203 ASN A CA 1
ATOM 1615 C C . ASN A 1 203 ? 33.419 -3.352 -3.326 1.00 97.94 203 ASN A C 1
ATOM 1617 O O . ASN A 1 203 ? 34.072 -2.394 -3.730 1.00 97.94 203 ASN A O 1
ATOM 1621 N N . LEU A 1 204 ? 33.939 -4.304 -2.558 1.00 98.12 204 LEU A N 1
ATOM 1622 C CA . LEU A 1 204 ? 35.329 -4.418 -2.136 1.00 98.12 204 LEU A CA 1
ATOM 1623 C C . LEU A 1 204 ? 35.667 -5.899 -1.985 1.00 98.12 204 LEU A C 1
ATOM 1625 O O . LEU A 1 204 ? 34.786 -6.751 -2.087 1.00 98.12 204 LEU A O 1
ATOM 1629 N N . VAL A 1 205 ? 36.928 -6.205 -1.716 1.00 98.38 205 VAL A N 1
ATOM 1630 C CA . VAL A 1 205 ? 37.385 -7.571 -1.454 1.00 98.38 205 VAL A CA 1
ATOM 1631 C C . VAL A 1 205 ? 37.973 -7.655 -0.051 1.00 98.38 205 VAL A C 1
ATOM 1633 O O . VAL A 1 205 ? 38.735 -6.781 0.360 1.00 98.38 205 VAL A O 1
ATOM 1636 N N . THR A 1 206 ? 37.643 -8.709 0.689 1.00 98.00 206 THR A N 1
ATOM 1637 C CA . THR A 1 206 ? 38.161 -8.931 2.044 1.00 98.00 206 THR A CA 1
ATOM 1638 C C . THR A 1 206 ? 39.304 -9.942 2.096 1.00 98.00 206 THR A C 1
ATOM 1640 O O . THR A 1 206 ? 39.494 -10.704 1.151 1.00 98.00 206 THR A O 1
ATOM 1643 N N . TYR A 1 207 ? 40.065 -9.988 3.192 1.00 97.56 207 TYR A N 1
ATOM 1644 C CA . TYR A 1 207 ? 41.010 -11.074 3.492 1.00 97.56 207 TYR A CA 1
ATOM 1645 C C . TYR A 1 207 ? 41.117 -11.336 5.000 1.00 97.56 207 TYR A C 1
ATOM 1647 O O . TYR A 1 207 ? 40.927 -10.431 5.817 1.00 97.56 207 TYR A O 1
ATOM 1655 N N . ARG A 1 208 ? 41.465 -12.567 5.386 1.00 95.44 208 ARG A N 1
ATOM 1656 C CA . ARG A 1 208 ? 41.620 -12.993 6.787 1.00 95.44 208 ARG A CA 1
ATOM 1657 C C . ARG A 1 208 ? 43.054 -13.352 7.150 1.00 95.44 208 ARG A C 1
ATOM 1659 O O . ARG A 1 208 ? 43.440 -13.165 8.303 1.00 95.44 208 ARG A O 1
ATOM 1666 N N . THR A 1 209 ? 43.842 -13.835 6.192 1.00 96.12 209 THR A N 1
ATOM 1667 C CA . THR A 1 209 ? 45.244 -14.232 6.399 1.00 96.12 209 THR A CA 1
ATOM 1668 C C . THR A 1 209 ? 46.182 -13.544 5.411 1.00 96.12 209 THR A C 1
ATOM 1670 O O . THR A 1 209 ? 45.748 -13.016 4.387 1.00 96.12 209 THR A O 1
ATOM 1673 N N . ASP A 1 210 ? 47.481 -13.550 5.722 1.00 96.62 210 ASP A N 1
ATOM 1674 C CA . ASP A 1 210 ? 48.518 -13.020 4.830 1.00 96.62 210 ASP A CA 1
ATOM 1675 C C . ASP A 1 210 ? 48.537 -13.767 3.485 1.00 96.62 210 ASP A C 1
ATOM 1677 O O . ASP A 1 210 ? 48.622 -13.133 2.438 1.00 96.62 210 ASP A O 1
ATOM 1681 N N . ASP A 1 211 ? 48.407 -15.098 3.505 1.00 96.44 211 ASP A N 1
ATOM 1682 C CA . ASP A 1 211 ? 48.405 -15.924 2.290 1.00 96.44 211 ASP A CA 1
ATOM 1683 C C . ASP A 1 211 ? 47.196 -15.600 1.404 1.00 96.44 211 ASP A C 1
ATOM 1685 O O . ASP A 1 211 ? 47.348 -15.347 0.211 1.00 96.44 211 ASP A O 1
ATOM 1689 N N . GLU A 1 212 ? 46.005 -15.497 2.004 1.00 97.88 212 GLU A N 1
ATOM 1690 C CA . GLU A 1 212 ? 44.782 -15.123 1.290 1.00 97.88 212 GLU A CA 1
ATOM 1691 C C . GLU A 1 212 ? 44.899 -13.722 0.672 1.00 97.88 212 GLU A C 1
ATOM 1693 O O . GLU A 1 212 ? 44.442 -13.495 -0.449 1.00 97.88 212 GLU A O 1
ATOM 1698 N N . LEU A 1 213 ? 45.530 -12.776 1.378 1.00 98.00 213 LEU A N 1
ATOM 1699 C CA . LEU A 1 213 ? 45.790 -11.444 0.839 1.00 98.00 213 LEU A CA 1
ATOM 1700 C C . LEU A 1 213 ? 46.667 -11.514 -0.416 1.00 98.00 213 LEU A C 1
ATOM 1702 O O . LEU A 1 213 ? 46.327 -10.904 -1.430 1.00 98.00 213 LEU A O 1
ATOM 1706 N N . LEU A 1 214 ? 47.791 -12.232 -0.352 1.00 98.19 214 LEU A N 1
ATOM 1707 C CA . LEU A 1 214 ? 48.722 -12.345 -1.476 1.00 98.19 214 LEU A CA 1
ATOM 1708 C C . LEU A 1 214 ? 48.071 -13.048 -2.675 1.00 98.19 214 LEU A C 1
ATOM 1710 O O . LEU A 1 214 ? 48.212 -12.575 -3.805 1.00 98.19 214 LEU A O 1
ATOM 1714 N N . GLU A 1 215 ? 47.312 -14.119 -2.431 1.00 98.06 215 GLU A N 1
ATOM 1715 C CA . GLU A 1 215 ? 46.544 -14.836 -3.454 1.00 98.06 215 GLU A CA 1
ATOM 1716 C C . GLU A 1 215 ? 45.509 -13.928 -4.122 1.00 98.06 215 GLU A C 1
ATOM 1718 O O . GLU A 1 215 ? 45.444 -13.868 -5.351 1.00 98.06 215 GLU A O 1
ATOM 1723 N N . LYS A 1 216 ? 44.739 -13.165 -3.336 1.00 98.25 216 LYS A N 1
ATOM 1724 C CA . LYS A 1 216 ? 43.725 -12.244 -3.865 1.00 98.25 216 LYS A CA 1
ATOM 1725 C C . LYS A 1 216 ? 44.349 -11.090 -4.643 1.00 98.25 216 LYS A C 1
ATOM 1727 O O . LYS A 1 216 ? 43.849 -10.764 -5.717 1.00 98.25 216 LYS A O 1
ATOM 1732 N N . ILE A 1 217 ? 45.452 -10.498 -4.172 1.00 98.50 217 ILE A N 1
ATOM 1733 C CA . ILE A 1 217 ? 46.164 -9.468 -4.946 1.00 98.50 217 ILE A CA 1
ATOM 1734 C C . ILE A 1 217 ? 46.625 -10.054 -6.288 1.00 98.50 217 ILE A C 1
ATOM 1736 O O . ILE A 1 217 ? 46.329 -9.475 -7.332 1.00 98.50 217 ILE A O 1
ATOM 1740 N N . ALA A 1 218 ? 47.300 -11.208 -6.284 1.00 98.25 218 ALA A N 1
ATOM 1741 C CA . ALA A 1 218 ? 47.781 -11.842 -7.511 1.00 98.25 218 ALA A CA 1
ATOM 1742 C C . ALA A 1 218 ? 46.632 -12.187 -8.473 1.00 98.25 218 ALA A C 1
ATOM 1744 O O . ALA A 1 218 ? 46.730 -11.925 -9.673 1.00 98.25 218 ALA A O 1
ATOM 1745 N N . TYR A 1 219 ? 45.525 -12.713 -7.941 1.00 98.44 219 TYR A N 1
ATOM 1746 C CA . TYR A 1 219 ? 44.319 -13.009 -8.704 1.00 98.44 219 TYR A CA 1
ATOM 1747 C C . TYR A 1 219 ? 43.770 -11.747 -9.372 1.00 98.44 219 TYR A C 1
ATOM 1749 O O . TYR A 1 219 ? 43.670 -11.700 -10.596 1.00 98.44 219 TYR A O 1
ATOM 1757 N N . TYR A 1 220 ? 43.482 -10.687 -8.617 1.00 98.19 220 TYR A N 1
ATOM 1758 C CA . TYR A 1 220 ? 42.871 -9.490 -9.195 1.00 98.19 220 TYR A CA 1
ATOM 1759 C C . TYR A 1 220 ? 43.818 -8.700 -10.098 1.00 98.19 220 TYR A C 1
ATOM 1761 O O . TYR A 1 220 ? 43.340 -8.005 -10.991 1.00 98.19 220 TYR A O 1
ATOM 1769 N N . LEU A 1 221 ? 45.140 -8.827 -9.950 1.00 97.62 221 LEU A N 1
ATOM 1770 C CA . LEU A 1 221 ? 46.100 -8.297 -10.927 1.00 97.62 221 LEU A CA 1
ATOM 1771 C C . LEU A 1 221 ? 46.051 -9.033 -12.275 1.00 97.62 221 LEU A C 1
ATOM 1773 O O . LEU A 1 221 ? 46.364 -8.422 -13.293 1.00 97.62 221 LEU A O 1
ATOM 1777 N N . ALA A 1 222 ? 45.642 -10.306 -12.293 1.00 97.38 222 ALA A N 1
ATOM 1778 C CA . ALA A 1 222 ? 45.476 -11.106 -13.509 1.00 97.38 222 ALA A CA 1
ATOM 1779 C C . ALA A 1 222 ? 44.058 -11.033 -14.119 1.00 97.38 222 ALA A C 1
ATOM 1781 O O . ALA A 1 222 ? 43.876 -11.421 -15.272 1.00 97.38 222 ALA A O 1
ATOM 1782 N N . HIS A 1 223 ? 43.065 -10.535 -13.372 1.00 97.81 223 HIS A N 1
ATOM 1783 C CA . HIS A 1 223 ? 41.650 -10.516 -13.766 1.00 97.81 223 HIS A CA 1
ATOM 1784 C C . HIS A 1 223 ? 41.109 -9.082 -13.878 1.00 97.81 223 HIS A C 1
ATOM 1786 O O . HIS A 1 223 ? 40.285 -8.642 -13.076 1.00 97.81 223 HIS A O 1
ATOM 1792 N N . ASP A 1 224 ? 41.571 -8.348 -14.897 1.00 94.94 224 ASP A N 1
ATOM 1793 C CA . ASP A 1 224 ? 41.257 -6.924 -15.102 1.00 94.94 224 ASP A CA 1
ATOM 1794 C C . ASP A 1 224 ? 39.752 -6.621 -15.112 1.00 94.94 224 ASP A C 1
ATOM 1796 O O . ASP A 1 224 ? 39.306 -5.731 -14.393 1.00 94.94 224 ASP A O 1
ATOM 1800 N N . GLY A 1 225 ? 38.959 -7.385 -15.871 1.00 95.94 225 GLY A N 1
ATOM 1801 C CA . GLY A 1 225 ? 37.520 -7.131 -16.005 1.00 95.94 225 GLY A CA 1
ATOM 1802 C C . GLY A 1 225 ? 36.744 -7.302 -14.696 1.00 95.94 225 GLY A C 1
ATOM 1803 O O . GLY A 1 225 ? 35.880 -6.488 -14.380 1.00 95.94 225 GLY A O 1
ATOM 1804 N N . GLU A 1 226 ? 37.075 -8.329 -13.909 1.00 97.19 226 GLU A N 1
ATOM 1805 C CA . GLU A 1 226 ? 36.446 -8.565 -12.605 1.00 97.19 226 GLU A CA 1
ATOM 1806 C C . GLU A 1 226 ? 36.878 -7.502 -11.588 1.00 97.19 226 GLU A C 1
ATOM 1808 O O . GLU A 1 226 ? 36.040 -6.900 -10.916 1.00 97.19 226 GLU A O 1
ATOM 1813 N N . ARG A 1 227 ? 38.182 -7.196 -11.540 1.00 97.94 227 ARG A N 1
ATOM 1814 C CA . ARG A 1 227 ? 38.740 -6.135 -10.693 1.00 97.94 227 ARG A CA 1
ATOM 1815 C C . ARG A 1 227 ? 38.066 -4.789 -10.963 1.00 97.94 227 ARG A C 1
ATOM 1817 O O . ARG A 1 227 ? 37.676 -4.098 -10.023 1.00 97.94 227 ARG A O 1
ATOM 1824 N N . GLU A 1 228 ? 37.941 -4.408 -12.232 1.00 97.00 228 GLU A N 1
ATOM 1825 C CA . GLU A 1 228 ? 37.327 -3.143 -12.640 1.00 97.00 228 GLU A CA 1
ATOM 1826 C C . GLU A 1 228 ? 35.825 -3.106 -12.356 1.00 97.00 228 GLU A C 1
ATOM 1828 O O . GLU A 1 228 ? 35.321 -2.064 -11.937 1.00 97.00 228 GLU A O 1
ATOM 1833 N N . ALA A 1 229 ? 35.117 -4.230 -12.508 1.00 97.19 229 ALA A N 1
ATOM 1834 C CA . ALA A 1 229 ? 33.698 -4.325 -12.174 1.00 97.19 229 ALA A CA 1
ATOM 1835 C C . ALA A 1 229 ? 33.440 -4.118 -10.672 1.00 97.19 229 ALA A C 1
ATOM 1837 O O . ALA A 1 229 ? 32.550 -3.347 -10.300 1.00 97.19 229 ALA A O 1
ATOM 1838 N N . ILE A 1 230 ? 34.243 -4.744 -9.806 1.00 97.69 230 ILE A N 1
ATOM 1839 C CA . ILE A 1 230 ? 34.140 -4.565 -8.349 1.00 97.69 230 ILE A CA 1
ATOM 1840 C C . ILE A 1 230 ? 34.506 -3.125 -7.967 1.00 97.69 230 ILE A C 1
ATOM 1842 O O . ILE A 1 230 ? 33.764 -2.468 -7.237 1.00 97.69 230 ILE A O 1
ATOM 1846 N N . ALA A 1 231 ? 35.604 -2.587 -8.511 1.00 97.50 231 ALA A N 1
ATOM 1847 C CA . ALA A 1 231 ? 36.022 -1.206 -8.263 1.00 97.50 231 ALA A CA 1
ATOM 1848 C C . ALA A 1 231 ? 34.958 -0.180 -8.698 1.00 97.50 231 ALA A C 1
ATOM 1850 O O . ALA A 1 231 ? 34.705 0.798 -7.992 1.00 97.50 231 ALA A O 1
ATOM 1851 N N . HIS A 1 232 ? 34.301 -0.414 -9.839 1.00 97.44 232 HIS A N 1
ATOM 1852 C CA . HIS A 1 232 ? 33.191 0.406 -10.318 1.00 97.44 232 HIS A CA 1
ATOM 1853 C C . HIS A 1 232 ? 32.003 0.356 -9.356 1.00 97.44 232 HIS A C 1
ATOM 1855 O O . HIS A 1 232 ? 31.513 1.396 -8.922 1.00 97.44 232 HIS A O 1
ATOM 1861 N N . THR A 1 233 ? 31.581 -0.848 -8.974 1.00 97.56 233 THR A N 1
ATOM 1862 C CA . THR A 1 233 ? 30.430 -1.067 -8.088 1.00 97.56 233 THR A CA 1
ATOM 1863 C C . THR A 1 233 ? 30.669 -0.472 -6.697 1.00 97.56 233 THR A C 1
ATOM 1865 O O . THR A 1 233 ? 29.787 0.165 -6.118 1.00 97.56 233 THR A O 1
ATOM 1868 N N . GLY A 1 234 ? 31.882 -0.609 -6.157 1.00 97.19 234 GLY A N 1
ATOM 1869 C CA . GLY A 1 234 ? 32.286 0.038 -4.910 1.00 97.19 234 GLY A CA 1
ATOM 1870 C C . GLY A 1 234 ? 32.287 1.565 -4.996 1.00 97.19 234 GLY A C 1
ATOM 1871 O O . GLY A 1 234 ? 31.814 2.242 -4.079 1.00 97.19 234 GLY A O 1
ATOM 1872 N N . ARG A 1 235 ? 32.746 2.121 -6.125 1.00 97.81 235 ARG A N 1
ATOM 1873 C CA . ARG A 1 235 ? 32.706 3.565 -6.381 1.00 97.81 235 ARG A CA 1
ATOM 1874 C C . ARG A 1 235 ? 31.279 4.099 -6.486 1.00 97.81 235 ARG A C 1
ATOM 1876 O O . ARG A 1 235 ? 30.984 5.156 -5.934 1.00 97.81 235 ARG A O 1
ATOM 1883 N N . GLU A 1 236 ? 30.391 3.397 -7.179 1.00 97.38 236 GLU A N 1
ATOM 1884 C CA . GLU A 1 236 ? 28.983 3.796 -7.260 1.00 97.38 236 GLU A CA 1
ATOM 1885 C C . GLU A 1 236 ? 28.334 3.805 -5.875 1.00 97.38 236 GLU A C 1
ATOM 1887 O O . GLU A 1 236 ? 27.729 4.808 -5.493 1.00 97.38 236 GLU A O 1
ATOM 1892 N N . ALA A 1 237 ? 28.539 2.748 -5.084 1.00 96.00 237 ALA A N 1
ATOM 1893 C CA . ALA A 1 237 ? 27.995 2.649 -3.732 1.00 96.00 237 ALA A CA 1
ATOM 1894 C C . ALA A 1 237 ? 28.479 3.794 -2.823 1.00 96.00 237 ALA A C 1
ATOM 1896 O O . ALA A 1 237 ? 27.675 4.446 -2.148 1.00 96.00 237 ALA A O 1
ATOM 1897 N N . VAL A 1 238 ? 29.784 4.100 -2.832 1.00 97.25 238 VAL A N 1
ATOM 1898 C CA . VAL A 1 238 ? 30.332 5.158 -1.971 1.00 97.25 238 VAL A CA 1
ATOM 1899 C C . VAL A 1 238 ? 29.841 6.551 -2.374 1.00 97.25 238 VAL A C 1
ATOM 1901 O O . VAL A 1 238 ? 29.505 7.359 -1.505 1.00 97.25 238 VAL A O 1
ATOM 1904 N N . LEU A 1 239 ? 29.734 6.835 -3.677 1.00 96.38 239 LEU A N 1
ATOM 1905 C CA . LEU A 1 239 ? 29.260 8.131 -4.169 1.00 96.38 239 LEU A CA 1
ATOM 1906 C C . LEU A 1 239 ? 27.754 8.316 -3.950 1.00 96.38 239 LEU A C 1
ATOM 1908 O O . LEU A 1 239 ? 27.321 9.429 -3.646 1.00 96.38 239 LEU A O 1
ATOM 1912 N N . ALA A 1 240 ? 26.974 7.238 -4.046 1.00 94.19 240 ALA A N 1
ATOM 1913 C CA . ALA A 1 240 ? 25.532 7.268 -3.837 1.00 94.19 240 ALA A CA 1
ATOM 1914 C C . ALA A 1 240 ? 25.134 7.414 -2.358 1.00 94.19 240 ALA A C 1
ATOM 1916 O O . ALA A 1 240 ? 24.106 8.027 -2.077 1.00 94.19 240 ALA A O 1
ATOM 1917 N N . HIS A 1 241 ? 25.928 6.889 -1.412 1.00 92.12 241 HIS A N 1
ATOM 1918 C CA . HIS A 1 241 ? 25.471 6.733 -0.019 1.00 92.12 241 HIS A CA 1
ATOM 1919 C C . HIS A 1 241 ? 26.468 7.166 1.071 1.00 92.12 241 HIS A C 1
ATOM 1921 O O . HIS A 1 241 ? 26.103 7.303 2.247 1.00 92.12 241 HIS A O 1
ATOM 1927 N N . HIS A 1 242 ? 27.739 7.402 0.740 1.00 96.50 242 HIS A N 1
ATOM 1928 C CA . HIS A 1 242 ? 28.801 7.539 1.744 1.00 96.50 242 HIS A CA 1
ATOM 1929 C C . HIS A 1 242 ? 29.733 8.731 1.491 1.00 96.50 242 HIS A C 1
ATOM 1931 O O . HIS A 1 242 ? 30.957 8.636 1.577 1.00 96.50 242 HIS A O 1
ATOM 1937 N N . THR A 1 243 ? 29.125 9.895 1.252 1.00 96.50 243 THR A N 1
ATOM 1938 C CA . THR A 1 243 ? 29.823 11.185 1.128 1.00 96.50 243 THR A CA 1
ATOM 1939 C C . THR A 1 243 ? 29.603 12.043 2.373 1.00 96.50 243 THR A C 1
ATOM 1941 O O . THR A 1 243 ? 28.616 11.865 3.091 1.00 96.50 243 THR A O 1
ATOM 1944 N N . TYR A 1 244 ? 30.490 13.006 2.641 1.00 95.00 244 TYR A N 1
ATOM 1945 C CA . TYR A 1 244 ? 30.296 13.922 3.774 1.00 95.00 244 TYR A CA 1
ATOM 1946 C C . TYR A 1 244 ? 28.983 14.717 3.679 1.00 95.00 244 TYR A C 1
ATOM 1948 O O . TYR A 1 244 ? 28.390 15.011 4.711 1.00 95.00 244 TYR A O 1
ATOM 1956 N N . ALA A 1 245 ? 28.468 14.986 2.472 1.00 92.75 245 ALA A N 1
ATOM 1957 C CA . ALA A 1 245 ? 27.138 15.573 2.284 1.00 92.75 245 ALA A CA 1
ATOM 1958 C C . ALA A 1 245 ? 26.022 14.682 2.849 1.00 92.75 245 ALA A C 1
ATOM 1960 O O . ALA A 1 245 ? 25.135 15.178 3.541 1.00 92.75 245 ALA A O 1
ATOM 1961 N N . HIS A 1 246 ? 26.098 13.366 2.628 1.00 95.00 246 HIS A N 1
ATOM 1962 C CA . HIS A 1 246 ? 25.159 12.413 3.223 1.00 95.00 246 HIS A CA 1
ATOM 1963 C C . HIS A 1 246 ? 25.248 12.401 4.753 1.00 95.00 246 HIS A C 1
ATOM 1965 O O . HIS A 1 246 ? 24.219 12.391 5.421 1.00 95.00 246 HIS A O 1
ATOM 1971 N N . ARG A 1 247 ? 26.462 12.456 5.318 1.00 94.94 247 ARG A N 1
ATOM 1972 C CA . ARG A 1 247 ? 26.662 12.476 6.780 1.00 94.94 247 ARG A CA 1
ATOM 1973 C C . ARG A 1 247 ? 26.108 13.740 7.421 1.00 94.94 247 ARG A C 1
ATOM 1975 O O . ARG A 1 247 ? 25.397 13.650 8.412 1.00 94.94 247 ARG A O 1
ATOM 1982 N N . MET A 1 248 ? 26.392 14.900 6.835 1.00 94.81 248 MET A N 1
ATOM 1983 C CA . MET A 1 248 ? 25.894 16.175 7.351 1.00 94.81 248 MET A CA 1
ATOM 1984 C C . MET A 1 248 ? 24.371 16.254 7.275 1.00 94.81 248 MET A C 1
ATOM 1986 O O . MET A 1 248 ? 23.740 16.674 8.238 1.00 94.81 248 MET A O 1
ATOM 1990 N N . ARG A 1 249 ? 23.772 15.774 6.178 1.00 92.38 249 ARG A N 1
ATOM 1991 C CA . ARG A 1 249 ? 22.314 15.681 6.057 1.00 92.38 249 ARG A CA 1
ATOM 1992 C C . ARG A 1 249 ? 21.712 14.780 7.135 1.00 92.38 249 ARG A C 1
ATOM 1994 O O . ARG A 1 249 ? 20.797 15.213 7.823 1.00 92.38 249 ARG A O 1
ATOM 2001 N N . PHE A 1 250 ? 22.267 13.582 7.325 1.00 92.81 250 PHE A N 1
ATOM 2002 C CA . PHE A 1 250 ? 21.789 12.646 8.343 1.00 92.81 250 PHE A CA 1
ATOM 2003 C C . PHE A 1 250 ? 21.840 13.247 9.753 1.00 92.81 250 PHE A C 1
ATOM 2005 O O . PHE A 1 250 ? 20.876 13.116 10.498 1.00 92.81 250 PHE A O 1
ATOM 2012 N N . ILE A 1 251 ? 22.932 13.935 10.114 1.00 93.88 251 ILE A N 1
ATOM 2013 C CA . ILE A 1 251 ? 23.039 14.615 11.416 1.00 93.88 251 ILE A CA 1
ATOM 2014 C C . ILE A 1 251 ? 21.908 15.634 11.584 1.00 93.88 251 ILE A C 1
ATOM 2016 O O . ILE A 1 251 ? 21.223 15.611 12.603 1.00 93.88 251 ILE A O 1
ATOM 2020 N N . LEU A 1 252 ? 21.686 16.502 10.592 1.00 91.56 252 LEU A N 1
ATOM 2021 C CA . LEU A 1 252 ? 20.643 17.531 10.662 1.00 91.56 252 LEU A CA 1
ATOM 2022 C C . LEU A 1 252 ? 19.237 16.917 10.762 1.00 91.56 252 LEU A C 1
ATOM 2024 O O . LEU A 1 252 ? 18.434 17.357 11.581 1.00 91.56 252 LEU A O 1
ATOM 2028 N N . GLU A 1 253 ? 18.952 15.877 9.977 1.00 85.56 253 GLU A N 1
ATOM 2029 C CA . GLU A 1 253 ? 17.669 15.163 9.998 1.00 85.56 253 GLU A CA 1
ATOM 2030 C C . GLU A 1 253 ? 17.432 14.447 11.335 1.00 85.56 253 GLU A C 1
ATOM 2032 O O . GLU A 1 253 ? 16.353 14.567 11.915 1.00 85.56 253 GLU A O 1
ATOM 2037 N N . ALA A 1 254 ? 18.441 13.745 11.859 1.00 79.06 254 ALA A N 1
ATOM 2038 C CA . ALA A 1 254 ? 18.358 13.037 13.134 1.00 79.06 254 ALA A CA 1
ATOM 2039 C C . ALA A 1 254 ? 18.147 14.001 14.311 1.00 79.06 254 ALA A C 1
ATOM 2041 O O . ALA A 1 254 ? 17.299 13.748 15.170 1.00 79.06 254 ALA A O 1
ATOM 2042 N N . VAL A 1 255 ? 18.865 15.130 14.320 1.00 86.75 255 VAL A N 1
ATOM 2043 C CA . VAL A 1 255 ? 18.684 16.193 15.317 1.00 86.75 255 VAL A CA 1
ATOM 2044 C C . VAL A 1 255 ? 17.284 16.797 15.211 1.00 86.75 255 VAL A C 1
ATOM 2046 O O . VAL A 1 255 ? 16.608 16.906 16.232 1.00 86.75 255 VAL A O 1
ATOM 2049 N N . SER A 1 256 ? 16.811 17.136 14.006 1.00 78.19 256 SER A N 1
ATOM 2050 C CA . SER A 1 256 ? 15.469 17.708 13.805 1.00 78.19 256 SER A CA 1
ATOM 2051 C C . SER A 1 256 ? 14.380 16.752 14.287 1.00 78.19 256 SER A C 1
ATOM 2053 O O . SER A 1 256 ? 13.560 17.124 15.121 1.00 78.19 256 SER A O 1
ATOM 2055 N N . ALA A 1 257 ? 14.417 15.490 13.849 1.00 65.69 257 ALA A N 1
ATOM 2056 C CA . ALA A 1 257 ? 13.426 14.481 14.217 1.00 65.69 257 ALA A CA 1
ATOM 2057 C C . ALA A 1 257 ? 13.404 14.198 15.727 1.00 65.69 257 ALA A C 1
ATOM 2059 O O . ALA A 1 257 ? 12.337 14.024 16.322 1.00 65.69 257 ALA A O 1
ATOM 2060 N N . GLN A 1 258 ? 14.571 14.154 16.373 1.00 69.25 258 GLN A N 1
ATOM 2061 C CA . GLN A 1 258 ? 14.649 13.924 17.813 1.00 69.25 258 GLN A CA 1
ATOM 2062 C C . GLN A 1 258 ? 14.240 15.167 18.616 1.00 69.25 258 GLN A C 1
ATOM 2064 O O . GLN A 1 258 ? 13.588 15.029 19.651 1.00 69.25 258 GLN A O 1
ATOM 2069 N N . THR A 1 259 ? 14.539 16.367 18.117 1.00 66.19 259 THR A N 1
ATOM 2070 C CA . THR A 1 259 ? 14.065 17.632 18.698 1.00 66.19 259 THR A CA 1
ATOM 2071 C C . THR A 1 259 ? 12.543 17.729 18.591 1.00 66.19 259 THR A C 1
ATOM 2073 O O . THR A 1 259 ? 11.880 18.033 19.577 1.00 66.19 259 THR A O 1
ATOM 2076 N N . GLU A 1 260 ? 11.956 17.375 17.447 1.00 56.94 260 GLU A N 1
ATOM 2077 C CA . GLU A 1 260 ? 10.502 17.290 17.260 1.00 56.94 260 GLU A CA 1
ATOM 2078 C C . GLU A 1 260 ? 9.856 16.261 18.196 1.00 56.94 260 GLU A C 1
ATOM 2080 O O . GLU A 1 260 ? 8.815 16.548 18.788 1.00 56.94 260 GLU A O 1
ATOM 2085 N N . ARG A 1 261 ? 10.483 15.093 18.404 1.00 51.59 261 ARG A N 1
ATOM 2086 C CA . ARG A 1 261 ? 10.023 14.096 19.389 1.00 51.59 261 ARG A CA 1
ATOM 2087 C C . ARG A 1 261 ? 10.064 14.626 20.816 1.00 51.59 261 ARG A C 1
ATOM 2089 O O . ARG A 1 261 ? 9.063 14.511 21.516 1.00 51.59 261 ARG A O 1
ATOM 2096 N N . GLN A 1 262 ? 11.174 15.229 21.238 1.00 53.66 262 GLN A N 1
ATOM 2097 C CA . GLN A 1 262 ? 11.313 15.787 22.586 1.00 53.66 262 GLN A CA 1
ATOM 2098 C C . GLN A 1 262 ? 10.343 16.952 22.817 1.00 53.66 262 GLN A C 1
ATOM 2100 O O . GLN A 1 262 ? 9.739 17.055 23.884 1.00 53.66 262 GLN A O 1
ATOM 2105 N N . VAL A 1 263 ? 10.121 17.789 21.800 1.00 47.62 263 VAL A N 1
ATOM 2106 C CA . VAL A 1 263 ? 9.106 18.848 21.821 1.00 47.62 263 VAL A CA 1
ATOM 2107 C C . VAL A 1 263 ? 7.696 18.249 21.872 1.00 47.62 263 VAL A C 1
ATOM 2109 O O . VAL A 1 263 ? 6.874 18.733 22.644 1.00 47.62 263 VAL A O 1
ATOM 2112 N N . GLY A 1 264 ? 7.411 17.181 21.125 1.00 39.88 264 GLY A N 1
ATOM 2113 C CA . GLY A 1 264 ? 6.129 16.470 21.152 1.00 39.88 264 GLY A CA 1
ATOM 2114 C C . GLY A 1 264 ? 5.846 15.758 22.482 1.00 39.88 264 GLY A C 1
ATOM 2115 O O . GLY A 1 264 ? 4.719 15.778 22.969 1.00 39.88 264 GLY A O 1
ATOM 2116 N N . GLU A 1 265 ? 6.854 15.170 23.126 1.00 41.28 265 GLU A N 1
ATOM 2117 C CA . GLU A 1 265 ? 6.745 14.574 24.467 1.00 41.28 265 GLU A CA 1
ATOM 2118 C C . GLU A 1 265 ? 6.579 15.643 25.557 1.00 41.28 265 GLU A C 1
ATOM 2120 O O . GLU A 1 265 ? 5.721 15.512 26.434 1.00 41.28 265 GLU A O 1
ATOM 2125 N N . ALA A 1 266 ? 7.330 16.746 25.475 1.00 42.19 266 ALA A N 1
ATOM 2126 C CA . ALA A 1 266 ? 7.169 17.892 26.368 1.00 42.19 266 ALA A CA 1
ATOM 2127 C C . ALA A 1 266 ? 5.797 18.572 26.196 1.00 42.19 266 ALA A C 1
ATOM 2129 O O . ALA A 1 266 ? 5.196 19.004 27.178 1.00 42.19 266 ALA A O 1
ATOM 2130 N N . GLN A 1 267 ? 5.262 18.626 24.971 1.00 38.88 267 GLN A N 1
ATOM 2131 C CA . GLN A 1 267 ? 3.929 19.163 24.682 1.00 38.88 267 GLN A CA 1
ATOM 2132 C C . GLN A 1 267 ? 2.797 18.221 25.120 1.00 38.88 267 GLN A C 1
ATOM 2134 O O . GLN A 1 267 ? 1.793 18.711 25.637 1.00 38.88 267 GLN A O 1
ATOM 2139 N N . ARG A 1 268 ? 2.967 16.893 25.017 1.00 42.69 268 ARG A N 1
ATOM 2140 C CA . ARG A 1 268 ? 2.045 15.905 25.616 1.00 42.69 268 ARG A CA 1
ATOM 2141 C C . ARG A 1 268 ? 1.993 16.021 27.143 1.00 42.69 268 ARG A C 1
ATOM 2143 O O . ARG A 1 268 ? 0.908 15.990 27.723 1.00 42.69 268 ARG A O 1
ATOM 2150 N N . ARG A 1 269 ? 3.138 16.281 27.789 1.00 47.91 269 ARG A N 1
ATOM 2151 C CA . ARG A 1 269 ? 3.220 16.620 29.226 1.00 47.91 269 ARG A CA 1
ATOM 2152 C C . ARG A 1 269 ? 2.616 17.987 29.580 1.00 47.91 269 ARG A C 1
ATOM 2154 O O . ARG A 1 269 ? 2.250 18.198 30.729 1.00 47.91 269 ARG A O 1
ATOM 2161 N N . ALA A 1 270 ? 2.484 18.902 28.617 1.00 45.00 270 ALA A N 1
ATOM 2162 C CA . ALA A 1 270 ? 1.945 20.251 28.815 1.00 45.00 270 ALA A CA 1
ATOM 2163 C C . ALA A 1 270 ? 0.420 20.369 28.597 1.00 45.00 270 ALA A C 1
ATOM 2165 O O . ALA A 1 270 ? -0.108 21.486 28.581 1.00 45.00 270 ALA A O 1
ATOM 2166 N N . ARG A 1 271 ? -0.310 19.254 28.413 1.00 55.91 271 ARG A N 1
ATOM 2167 C CA . ARG A 1 271 ? -1.780 19.278 28.312 1.00 55.91 271 ARG A CA 1
ATOM 2168 C C . ARG A 1 271 ? -2.400 19.705 29.657 1.00 55.91 271 ARG A C 1
ATOM 2170 O O . ARG A 1 271 ? -1.928 19.263 30.703 1.00 55.91 271 ARG A O 1
ATOM 2177 N N . PRO A 1 272 ? -3.450 20.551 29.663 1.00 58.22 272 PRO A N 1
ATOM 2178 C CA . PRO A 1 272 ? -4.144 20.918 30.895 1.00 58.22 272 PRO A CA 1
ATOM 2179 C C . PRO A 1 272 ? -4.671 19.671 31.609 1.00 58.22 272 PRO A C 1
ATOM 2181 O O . PRO A 1 272 ? -5.246 18.806 30.955 1.00 58.22 272 PRO A O 1
ATOM 2184 N N . GLU A 1 273 ? -4.547 19.619 32.936 1.00 57.62 273 GLU A N 1
ATOM 2185 C CA . GLU A 1 273 ? -5.003 18.510 33.794 1.00 57.62 273 GLU A CA 1
ATOM 2186 C C . GLU A 1 273 ? -6.422 18.029 33.427 1.00 57.62 273 GLU A C 1
ATOM 2188 O O . GLU A 1 273 ? -6.658 16.837 33.246 1.00 57.62 273 GLU A O 1
ATOM 2193 N N . ALA A 1 274 ? -7.337 18.965 33.146 1.00 62.66 274 ALA A N 1
ATOM 2194 C CA . ALA A 1 274 ? -8.713 18.698 32.717 1.00 62.66 274 ALA A CA 1
ATOM 2195 C C . ALA A 1 274 ? -8.863 17.758 31.498 1.00 62.66 274 ALA A C 1
ATOM 2197 O O . ALA A 1 274 ? -9.911 17.128 31.365 1.00 62.66 274 ALA A O 1
ATOM 2198 N N . TYR A 1 275 ? -7.854 17.649 30.625 1.00 66.25 275 TYR A N 1
ATOM 2199 C CA . TYR A 1 275 ? -7.874 16.753 29.463 1.00 66.25 275 TYR A CA 1
ATOM 2200 C C . TYR A 1 275 ? -7.942 15.272 29.876 1.00 66.25 275 TYR A C 1
ATOM 2202 O O . TYR A 1 275 ? -8.686 14.506 29.271 1.00 66.25 275 TYR A O 1
ATOM 2210 N N . TYR A 1 276 ? -7.246 14.876 30.948 1.00 75.19 276 TYR A N 1
ATOM 2211 C CA . TYR A 1 276 ? -7.147 13.472 31.372 1.00 75.19 276 TYR A CA 1
ATOM 2212 C C . TYR A 1 276 ? -8.320 12.992 32.248 1.00 75.19 276 TYR A C 1
ATOM 2214 O O . TYR A 1 276 ? -8.416 11.802 32.546 1.00 75.19 276 TYR A O 1
ATOM 2222 N N . HIS A 1 277 ? -9.235 13.882 32.657 1.00 78.75 277 HIS A N 1
ATOM 2223 C CA . HIS A 1 277 ? -10.350 13.551 33.562 1.00 78.75 277 HIS A CA 1
ATOM 2224 C C . HIS A 1 277 ? -11.722 13.432 32.877 1.00 78.75 277 HIS A C 1
ATOM 2226 O O . HIS A 1 277 ? -12.761 13.521 33.546 1.00 78.75 277 HIS A O 1
ATOM 2232 N N . PHE A 1 278 ? -11.760 13.241 31.560 1.00 76.19 278 PHE A N 1
ATOM 2233 C CA . PHE A 1 278 ? -13.015 13.142 30.820 1.00 76.19 278 PHE A CA 1
ATOM 2234 C C . PHE A 1 278 ? -13.728 11.805 31.094 1.00 76.19 278 PHE A C 1
ATOM 2236 O O . PHE A 1 278 ? -13.119 10.742 31.052 1.00 76.19 278 PHE A O 1
ATOM 2243 N N . SER A 1 279 ? -15.029 11.837 31.407 1.00 75.38 279 SER A N 1
ATOM 2244 C CA . SER A 1 279 ? -15.770 10.655 31.891 1.00 75.38 279 SER A CA 1
ATOM 2245 C C . SER A 1 279 ? -16.479 9.831 30.807 1.00 75.38 279 SER A C 1
ATOM 2247 O O . SER A 1 279 ? -17.126 8.847 31.148 1.00 75.38 279 SER A O 1
ATOM 2249 N N . ARG A 1 280 ? -16.408 10.255 29.536 1.00 87.31 280 ARG A N 1
ATOM 2250 C CA . ARG A 1 280 ? -16.962 9.581 28.336 1.00 87.31 280 ARG A CA 1
ATOM 2251 C C . ARG A 1 280 ? -18.298 8.830 28.553 1.00 87.31 280 ARG A C 1
ATOM 2253 O O . ARG A 1 280 ? -18.383 7.622 28.321 1.00 87.31 280 ARG A O 1
ATOM 2260 N N . PRO A 1 281 ? -19.368 9.518 29.008 1.00 88.44 281 PRO A N 1
ATOM 2261 C CA . PRO A 1 281 ? -20.669 8.879 29.230 1.00 88.44 281 PRO A CA 1
ATOM 2262 C C . PRO A 1 281 ? -21.253 8.286 27.939 1.00 88.44 281 PRO A C 1
ATOM 2264 O O . PRO A 1 281 ? -21.958 7.284 27.989 1.00 88.44 281 PRO A O 1
ATOM 2267 N N . ASP A 1 282 ? -20.900 8.873 26.797 1.00 89.88 282 ASP A N 1
ATOM 2268 C CA . ASP A 1 282 ? -21.222 8.420 25.449 1.00 89.88 282 ASP A CA 1
ATOM 2269 C C . ASP A 1 282 ? -20.677 7.013 25.144 1.00 89.88 282 ASP A C 1
ATOM 2271 O O . ASP A 1 282 ? -21.403 6.188 24.593 1.00 89.88 282 ASP A O 1
ATOM 2275 N N . LEU A 1 283 ? -19.439 6.701 25.553 1.00 93.06 283 LEU A N 1
ATOM 2276 C CA . LEU A 1 283 ? -18.886 5.346 25.431 1.00 93.06 283 LEU A CA 1
ATOM 2277 C C . LEU A 1 283 ? -19.501 4.394 26.456 1.00 93.06 283 LEU A C 1
ATOM 2279 O O . LEU A 1 283 ? -19.813 3.252 26.124 1.00 93.06 283 LEU A O 1
ATOM 2283 N N . ALA A 1 284 ? -19.721 4.860 27.689 1.00 92.56 284 ALA A N 1
ATOM 2284 C CA . ALA A 1 284 ? -20.330 4.051 28.743 1.00 92.56 284 ALA A CA 1
ATOM 2285 C C . ALA A 1 284 ? -21.748 3.562 28.385 1.00 92.56 284 ALA A C 1
ATOM 2287 O O . ALA A 1 284 ? -22.170 2.510 28.859 1.00 92.56 284 ALA A O 1
ATOM 2288 N N . GLU A 1 285 ? -22.495 4.311 27.568 1.00 92.88 285 GLU A N 1
ATOM 2289 C CA . GLU A 1 285 ? -23.819 3.925 27.055 1.00 92.88 285 GLU A CA 1
ATOM 2290 C C . GLU A 1 285 ? -23.795 2.790 26.023 1.00 92.88 285 GLU A C 1
ATOM 2292 O O . GLU A 1 285 ? -24.806 2.112 25.857 1.00 92.88 285 GLU A O 1
ATOM 2297 N N . LEU A 1 286 ? -22.674 2.567 25.332 1.00 92.62 286 LEU A N 1
ATOM 2298 C CA . LEU A 1 286 ? -22.556 1.486 24.344 1.00 92.62 286 LEU A CA 1
ATOM 2299 C C . LEU A 1 286 ? -22.346 0.110 24.978 1.00 92.62 286 LEU A C 1
ATOM 2301 O O . LEU A 1 286 ? -22.384 -0.901 24.280 1.00 92.62 286 LEU A O 1
ATOM 2305 N N . MET A 1 287 ? -22.110 0.069 26.287 1.00 94.88 287 MET A N 1
ATOM 2306 C CA . MET A 1 287 ? -21.735 -1.132 27.016 1.00 94.88 287 MET A CA 1
ATOM 2307 C C . MET A 1 287 ? -22.786 -1.488 28.064 1.00 94.88 287 MET A C 1
ATOM 2309 O O . MET A 1 287 ? -23.370 -0.626 28.719 1.00 94.88 287 MET A O 1
ATOM 2313 N N . ALA A 1 288 ? -22.954 -2.789 28.288 1.00 95.12 288 ALA A N 1
ATOM 2314 C CA . ALA A 1 288 ? -23.657 -3.338 29.443 1.00 95.12 288 ALA A CA 1
ATOM 2315 C C . ALA A 1 288 ? -22.620 -3.958 30.402 1.00 95.12 288 ALA A C 1
ATOM 2317 O O . ALA A 1 288 ? -22.282 -5.132 30.238 1.00 95.12 288 ALA A O 1
ATOM 2318 N N . PRO A 1 289 ? -22.050 -3.181 31.347 1.00 94.88 289 PRO A N 1
ATOM 2319 C CA . PRO A 1 289 ? -20.871 -3.602 32.103 1.00 94.88 289 PRO A CA 1
ATOM 2320 C C . PRO A 1 289 ? -21.169 -4.560 33.264 1.00 94.88 289 PRO A C 1
ATOM 2322 O O . PRO A 1 289 ? -20.235 -5.165 33.775 1.00 94.88 289 PRO A O 1
ATOM 2325 N N . GLU A 1 290 ? -22.422 -4.725 33.694 1.00 97.31 290 GLU A N 1
ATOM 2326 C CA . GLU A 1 290 ? -22.766 -5.534 34.871 1.00 97.31 290 GLU A CA 1
ATOM 2327 C C . GLU A 1 290 ? -22.205 -6.970 34.787 1.00 97.31 290 GLU A C 1
ATOM 2329 O O . GLU A 1 290 ? -22.522 -7.738 33.877 1.00 97.31 290 GLU A O 1
ATOM 2334 N N . GLY A 1 291 ? -21.330 -7.329 35.731 1.00 96.06 291 GLY A N 1
ATOM 2335 C CA . GLY A 1 291 ? -20.671 -8.637 35.794 1.00 96.06 291 GLY A CA 1
ATOM 2336 C C . GLY A 1 291 ? -19.602 -8.893 34.720 1.00 96.06 291 GLY A C 1
ATOM 2337 O O . GLY A 1 291 ? -19.129 -10.024 34.602 1.00 96.06 291 GLY A O 1
ATOM 2338 N N . LYS A 1 292 ? -19.220 -7.885 33.927 1.00 98.06 292 LYS A N 1
ATOM 2339 C CA . LYS A 1 292 ? -18.282 -8.008 32.797 1.00 98.06 292 LYS A CA 1
ATOM 2340 C C . LYS A 1 292 ? -16.858 -7.592 33.158 1.00 98.06 292 LYS A C 1
ATOM 2342 O O . LYS A 1 292 ? -16.651 -6.843 34.113 1.00 98.06 292 LYS A O 1
ATOM 2347 N N . ARG A 1 293 ? -15.884 -8.084 32.385 1.00 98.44 293 ARG A N 1
ATOM 2348 C CA . ARG A 1 293 ? -14.463 -7.705 32.474 1.00 98.44 293 ARG A CA 1
ATOM 2349 C C . ARG A 1 293 ? -14.087 -6.790 31.319 1.00 98.44 293 ARG A C 1
ATOM 2351 O O . ARG A 1 293 ? -14.363 -7.129 30.166 1.00 98.44 293 ARG A O 1
ATOM 2358 N N . LEU A 1 294 ? -13.463 -5.657 31.623 1.00 98.44 294 LEU A N 1
ATOM 2359 C CA . LEU A 1 294 ? -13.192 -4.599 30.655 1.00 98.44 294 LEU A CA 1
ATOM 2360 C C . LEU A 1 294 ? -11.719 -4.179 30.684 1.00 98.44 294 LEU A C 1
ATOM 2362 O O . LEU A 1 294 ? -11.126 -4.043 31.755 1.00 98.44 294 LEU A O 1
ATOM 2366 N N . LEU A 1 295 ? -11.160 -3.939 29.500 1.00 98.38 295 LEU A N 1
ATOM 2367 C CA . LEU A 1 295 ? -9.844 -3.338 29.298 1.00 98.38 295 LEU A CA 1
ATOM 2368 C C . LEU A 1 295 ? -10.014 -1.939 28.699 1.00 98.38 295 LEU A C 1
ATOM 2370 O O . LEU A 1 295 ? -10.580 -1.810 27.619 1.00 98.38 295 LEU A O 1
ATOM 2374 N N . ASP A 1 296 ? -9.504 -0.911 29.372 1.00 97.88 296 ASP A N 1
ATOM 2375 C CA . ASP A 1 296 ? -9.504 0.481 28.910 1.00 97.88 296 ASP A CA 1
ATOM 2376 C C . ASP A 1 296 ? -8.100 0.881 28.425 1.00 97.88 296 ASP A C 1
ATOM 2378 O O . ASP A 1 296 ? -7.157 0.980 29.213 1.00 97.88 296 ASP A O 1
ATOM 2382 N N . VAL A 1 297 ? -7.918 1.033 27.112 1.00 97.00 297 VAL A N 1
ATOM 2383 C CA . VAL A 1 297 ? -6.608 1.290 26.498 1.00 97.00 297 VAL A CA 1
ATOM 2384 C C . VAL A 1 297 ? -6.462 2.779 26.205 1.00 97.00 297 VAL A C 1
ATOM 2386 O O . VAL A 1 297 ? -7.245 3.343 25.445 1.00 97.00 297 VAL A O 1
ATOM 2389 N N . GLY A 1 298 ? -5.433 3.405 26.781 1.00 93.88 298 GLY A N 1
ATOM 2390 C CA . GLY A 1 298 ? -5.364 4.861 26.891 1.00 93.88 298 GLY A CA 1
ATOM 2391 C C . GLY A 1 298 ? -6.335 5.367 27.956 1.00 93.88 298 GLY A C 1
ATOM 2392 O O . GLY A 1 298 ? -7.083 6.308 27.710 1.00 93.88 298 GLY A O 1
ATOM 2393 N N . CYS A 1 299 ? -6.370 4.713 29.126 1.00 93.75 299 CYS A N 1
ATOM 2394 C CA . CYS A 1 299 ? -7.412 4.944 30.134 1.00 93.75 299 CYS A CA 1
ATOM 2395 C C . CYS A 1 299 ? -7.375 6.340 30.781 1.00 93.75 299 CYS A C 1
ATOM 2397 O O . CYS A 1 299 ? -8.252 6.663 31.593 1.00 93.75 299 CYS A O 1
ATOM 2399 N N . ALA A 1 300 ? -6.361 7.159 30.474 1.00 91.75 300 ALA A N 1
ATOM 2400 C CA . ALA A 1 300 ? -6.131 8.466 31.070 1.00 91.75 300 ALA A CA 1
ATOM 2401 C C . ALA A 1 300 ? -6.198 8.364 32.601 1.00 91.75 300 ALA A C 1
ATOM 2403 O O . ALA A 1 300 ? -5.686 7.405 33.178 1.00 91.75 300 ALA A O 1
ATOM 2404 N N . ALA A 1 301 ? -6.852 9.303 33.291 1.00 93.06 301 ALA A N 1
ATOM 2405 C CA . ALA A 1 301 ? -6.992 9.237 34.742 1.00 93.06 301 ALA A CA 1
ATOM 2406 C C . ALA A 1 301 ? -7.986 8.144 35.215 1.00 93.06 301 ALA A C 1
ATOM 2408 O O . ALA A 1 301 ? -8.240 8.020 36.410 1.00 93.06 301 ALA A O 1
ATOM 2409 N N . GLY A 1 302 ? -8.596 7.347 34.331 1.00 94.31 302 GLY A N 1
ATOM 2410 C CA . GLY A 1 302 ? -9.471 6.222 34.697 1.00 94.31 302 GLY A CA 1
ATOM 2411 C C . GLY A 1 302 ? -10.913 6.606 35.057 1.00 94.31 302 GLY A C 1
ATOM 2412 O O . GLY A 1 302 ? -11.579 5.896 35.811 1.00 94.31 302 GLY A O 1
ATOM 2413 N N . ARG A 1 303 ? -11.417 7.743 34.560 1.00 94.38 303 ARG A N 1
ATOM 2414 C CA . ARG A 1 303 ? -12.774 8.247 34.874 1.00 94.38 303 ARG A CA 1
ATOM 2415 C C . ARG A 1 303 ? -13.887 7.445 34.203 1.00 94.38 303 ARG A C 1
ATOM 2417 O O . ARG A 1 303 ? -14.917 7.216 34.834 1.00 94.38 303 ARG A O 1
ATOM 2424 N N . LEU A 1 304 ? -13.671 6.999 32.965 1.00 94.56 304 LEU A N 1
ATOM 2425 C CA . LEU A 1 304 ? -14.583 6.085 32.277 1.00 94.56 304 LEU A CA 1
ATOM 2426 C C . LEU A 1 304 ? -14.669 4.749 33.025 1.00 94.56 304 LEU A C 1
ATOM 2428 O O . LEU A 1 304 ? -15.760 4.304 33.377 1.00 94.56 304 LEU A O 1
ATOM 2432 N N . GLY A 1 305 ? -13.525 4.147 33.355 1.00 95.31 305 GLY A N 1
ATOM 2433 C CA . GLY A 1 305 ? -13.507 2.901 34.117 1.00 95.31 305 GLY A CA 1
ATOM 2434 C C . GLY A 1 305 ? -14.148 3.005 35.509 1.00 95.31 305 GLY A C 1
ATOM 2435 O O . GLY A 1 305 ? -14.869 2.096 35.914 1.00 95.31 305 GLY A O 1
ATOM 2436 N N . GLU A 1 306 ? -13.993 4.132 36.214 1.00 96.06 306 GLU A N 1
ATOM 2437 C CA . GLU A 1 306 ? -14.699 4.398 37.481 1.00 96.06 306 GLU A CA 1
ATOM 2438 C C . GLU A 1 306 ? -16.231 4.375 37.316 1.00 96.06 306 GLU A C 1
ATOM 2440 O O . GLU A 1 306 ? -16.945 3.820 38.155 1.00 96.06 306 GLU A O 1
ATOM 2445 N N . GLU A 1 307 ? -16.749 4.962 36.234 1.00 95.31 307 GLU A N 1
ATOM 2446 C CA . GLU A 1 307 ? -18.177 4.927 35.899 1.00 95.31 307 GLU A CA 1
ATOM 2447 C C . GLU A 1 307 ? -18.642 3.501 35.566 1.00 95.31 307 GLU A C 1
ATOM 2449 O O . GLU A 1 307 ? -19.680 3.061 36.061 1.00 95.31 307 GLU A O 1
ATOM 2454 N N . LEU A 1 308 ? -17.862 2.744 34.791 1.00 96.50 308 LEU A N 1
ATOM 2455 C CA . LEU A 1 308 ? -18.185 1.357 34.431 1.00 96.50 308 LEU A CA 1
ATOM 2456 C C . LEU A 1 308 ? -18.221 0.441 35.665 1.00 96.50 308 LEU A C 1
ATOM 2458 O O . LEU A 1 308 ? -19.127 -0.385 35.793 1.00 96.50 308 LEU A O 1
ATOM 2462 N N . LYS A 1 309 ? -17.318 0.652 36.632 1.00 96.25 309 LYS A N 1
ATOM 2463 C CA . LYS A 1 309 ? -17.364 -0.012 37.948 1.00 96.25 309 LYS A CA 1
ATOM 2464 C C . LYS A 1 309 ? -18.613 0.366 38.738 1.00 96.25 309 LYS A C 1
ATOM 2466 O O . LYS A 1 309 ? -19.264 -0.514 39.295 1.00 96.25 309 LYS A O 1
ATOM 2471 N N . ARG A 1 310 ? -19.014 1.645 38.740 1.00 95.38 310 ARG A N 1
ATOM 2472 C CA . ARG A 1 310 ? -20.279 2.088 39.366 1.00 95.38 310 ARG A CA 1
ATOM 2473 C C . ARG A 1 310 ? -21.517 1.446 38.728 1.00 95.38 310 ARG A C 1
ATOM 2475 O O . ARG A 1 310 ? -22.506 1.241 39.426 1.00 95.38 310 ARG A O 1
ATOM 2482 N N . ARG A 1 311 ? -21.448 1.074 37.447 1.00 96.19 311 ARG A N 1
ATOM 2483 C CA . ARG A 1 311 ? -22.488 0.320 36.719 1.00 96.19 311 ARG A CA 1
ATOM 2484 C C . ARG A 1 311 ? -22.394 -1.206 36.880 1.00 96.19 311 ARG A C 1
ATOM 2486 O O . ARG A 1 311 ? -23.112 -1.930 36.198 1.00 96.19 311 ARG A O 1
ATOM 2493 N N . GLY A 1 312 ? -21.537 -1.700 37.776 1.00 96.06 312 GLY A N 1
ATOM 2494 C CA . GLY A 1 312 ? -21.475 -3.116 38.147 1.00 96.06 312 GLY A CA 1
ATOM 2495 C C . GLY A 1 312 ? -20.445 -3.956 37.388 1.00 96.06 312 GLY A C 1
ATOM 2496 O O . GLY A 1 312 ? -20.564 -5.181 37.411 1.00 96.06 312 GLY A O 1
ATOM 2497 N N . ALA A 1 313 ? -19.452 -3.352 36.722 1.00 97.38 313 ALA A N 1
ATOM 2498 C CA . ALA A 1 313 ? -18.330 -4.106 36.154 1.00 97.38 313 ALA A CA 1
ATOM 2499 C C . ALA A 1 313 ? -17.663 -5.009 37.199 1.00 97.38 313 ALA A C 1
ATOM 2501 O O . ALA A 1 313 ? -17.396 -4.580 38.321 1.00 97.38 313 ALA A O 1
ATOM 2502 N N . ALA A 1 314 ? -17.386 -6.257 36.815 1.00 97.31 314 ALA A N 1
ATOM 2503 C CA . ALA A 1 314 ? -16.678 -7.205 37.671 1.00 97.31 314 ALA A CA 1
ATOM 2504 C C . ALA A 1 314 ? -15.184 -6.872 37.768 1.00 97.31 314 ALA A C 1
ATOM 2506 O O . ALA A 1 314 ? -14.574 -7.105 38.807 1.00 97.31 314 ALA A O 1
ATOM 2507 N N . GLU A 1 315 ? -14.608 -6.355 36.683 1.00 98.06 315 GLU A N 1
ATOM 2508 C CA . GLU A 1 315 ? -13.208 -5.946 36.595 1.00 98.06 315 GLU A CA 1
ATOM 2509 C C . GLU A 1 315 ? -13.062 -4.860 35.524 1.00 98.06 315 GLU A C 1
ATOM 2511 O O . GLU A 1 315 ? -13.589 -5.005 34.418 1.00 98.06 315 GLU A O 1
ATOM 2516 N N . VAL A 1 316 ? -12.322 -3.798 35.835 1.00 98.12 316 VAL A N 1
ATOM 2517 C CA . VAL A 1 316 ? -11.854 -2.808 34.864 1.00 98.12 316 VAL A CA 1
ATOM 2518 C C . VAL A 1 316 ? -10.362 -2.579 35.061 1.00 98.12 316 VAL A C 1
ATOM 2520 O O . VAL A 1 316 ? -9.932 -2.079 36.103 1.00 98.12 316 VAL A O 1
ATOM 2523 N N . VAL A 1 317 ? -9.574 -2.918 34.045 1.00 98.12 317 VAL A N 1
ATOM 2524 C CA . VAL A 1 317 ? -8.120 -2.703 34.017 1.00 98.12 317 VAL A CA 1
ATOM 2525 C C . VAL A 1 317 ? -7.743 -1.730 32.905 1.00 98.12 317 VAL A C 1
ATOM 2527 O O . VAL A 1 317 ? -8.474 -1.599 31.928 1.00 98.12 317 VAL A O 1
ATOM 2530 N N . GLY A 1 318 ? -6.619 -1.032 33.060 1.00 97.25 318 GLY A N 1
ATOM 2531 C CA . GLY A 1 318 ? -6.189 0.017 32.136 1.00 97.25 318 GLY A CA 1
ATOM 2532 C C . GLY A 1 318 ? -4.787 -0.179 31.563 1.00 97.25 318 GLY A C 1
ATOM 2533 O O . GLY A 1 318 ? -3.929 -0.798 32.195 1.00 97.25 318 GLY A O 1
ATOM 2534 N N . VAL A 1 319 ? -4.536 0.403 30.390 1.00 97.56 319 VAL A N 1
ATOM 2535 C CA . VAL A 1 319 ? -3.188 0.657 29.854 1.00 97.56 319 VAL A CA 1
ATOM 2536 C C . VAL A 1 319 ? -3.039 2.159 29.661 1.00 97.56 319 VAL A C 1
ATOM 2538 O O . VAL A 1 319 ? -3.888 2.772 29.020 1.00 97.56 319 VAL A O 1
ATOM 2541 N N . GLU A 1 320 ? -1.974 2.752 30.191 1.00 95.81 320 GLU A N 1
ATOM 2542 C CA . GLU A 1 320 ? -1.698 4.183 30.047 1.00 95.81 320 GLU A CA 1
ATOM 2543 C C . GLU A 1 320 ? -0.202 4.414 29.811 1.00 95.81 320 GLU A C 1
ATOM 2545 O O . GLU A 1 320 ? 0.645 3.829 30.487 1.00 95.81 320 GLU A O 1
ATOM 2550 N N . LEU A 1 321 ? 0.123 5.264 28.839 1.00 91.69 321 LEU A N 1
ATOM 2551 C CA . LEU A 1 321 ? 1.497 5.550 28.437 1.00 91.69 321 LEU A CA 1
ATOM 2552 C C . LEU A 1 321 ? 2.196 6.471 29.445 1.00 91.69 321 LEU A C 1
ATOM 2554 O O . LEU A 1 321 ? 3.392 6.318 29.688 1.00 91.69 321 LEU A O 1
ATOM 2558 N N . ILE A 1 322 ? 1.466 7.434 30.020 1.00 87.00 322 ILE A N 1
ATOM 2559 C CA . ILE A 1 322 ? 2.031 8.483 30.876 1.00 87.00 322 ILE A CA 1
ATOM 2560 C C . ILE A 1 322 ? 2.041 8.024 32.348 1.00 87.00 322 ILE A C 1
ATOM 2562 O O . ILE A 1 322 ? 0.971 7.888 32.950 1.00 87.00 322 ILE A O 1
ATOM 2566 N N . PRO A 1 323 ? 3.218 7.824 32.980 1.00 88.31 323 PRO A N 1
ATOM 2567 C CA . PRO A 1 323 ? 3.311 7.277 34.338 1.00 88.31 323 PRO A CA 1
ATOM 2568 C C . PRO A 1 323 ? 2.551 8.069 35.409 1.00 88.31 323 PRO A C 1
ATOM 2570 O O . PRO A 1 323 ? 1.966 7.480 36.324 1.00 88.31 323 PRO A O 1
ATOM 2573 N N . GLU A 1 324 ? 2.546 9.398 35.310 1.00 88.62 324 GLU A N 1
ATOM 2574 C CA . GLU A 1 324 ? 1.883 10.287 36.264 1.00 88.62 324 GLU A CA 1
ATOM 2575 C C . GLU A 1 324 ? 0.357 10.138 36.193 1.00 88.62 324 GLU A C 1
ATOM 2577 O O . GLU A 1 324 ? -0.300 9.977 37.221 1.00 88.62 324 GLU A O 1
ATOM 2582 N N . VAL A 1 325 ? -0.195 10.095 34.977 1.00 89.19 325 VAL A N 1
ATOM 2583 C CA . VAL A 1 325 ? -1.633 9.907 34.722 1.00 89.19 325 VAL A CA 1
ATOM 2584 C C . VAL A 1 325 ? -2.070 8.496 35.127 1.00 89.19 325 VAL A C 1
ATOM 2586 O O . VAL A 1 325 ? -3.075 8.314 35.819 1.00 89.19 325 VAL A O 1
ATOM 2589 N N . ALA A 1 326 ? -1.258 7.489 34.796 1.00 91.06 326 ALA A N 1
ATOM 2590 C CA . ALA A 1 326 ? -1.507 6.106 35.179 1.00 91.06 326 ALA A CA 1
ATOM 2591 C C . ALA A 1 326 ? -1.539 5.911 36.704 1.00 91.06 326 ALA A C 1
ATOM 2593 O O . ALA A 1 326 ? -2.284 5.075 37.216 1.00 91.06 326 ALA A O 1
ATOM 2594 N N . THR A 1 327 ? -0.738 6.679 37.451 1.00 91.06 327 THR A N 1
ATOM 2595 C CA . THR A 1 327 ? -0.728 6.638 38.921 1.00 91.06 327 THR A CA 1
ATOM 2596 C C . THR A 1 327 ? -2.071 7.068 39.503 1.00 91.06 327 THR A C 1
ATOM 2598 O O . THR A 1 327 ? -2.547 6.456 40.458 1.00 91.06 327 THR A O 1
ATOM 2601 N N . GLU A 1 328 ? -2.720 8.063 38.905 1.00 92.19 328 GLU A N 1
ATOM 2602 C CA . GLU A 1 328 ? -4.060 8.470 39.312 1.00 92.19 328 GLU A CA 1
ATOM 2603 C C . GLU A 1 328 ? -5.114 7.412 38.957 1.00 92.19 328 GLU A C 1
ATOM 2605 O O . GLU A 1 328 ? -5.962 7.072 39.787 1.00 92.19 328 GLU A O 1
ATOM 2610 N N . ALA A 1 329 ? -5.023 6.829 37.759 1.00 94.38 329 ALA A N 1
ATOM 2611 C CA . ALA A 1 329 ? -5.922 5.764 37.317 1.00 94.38 329 ALA A CA 1
ATOM 2612 C C . ALA A 1 329 ? -5.872 4.525 38.222 1.00 94.38 329 ALA A C 1
ATOM 2614 O O . ALA A 1 329 ? -6.911 3.911 38.473 1.00 94.38 329 ALA A O 1
ATOM 2615 N N . LYS A 1 330 ? -4.706 4.196 38.799 1.00 94.00 330 LYS A N 1
ATOM 2616 C CA . LYS A 1 330 ? -4.565 3.116 39.799 1.00 94.00 330 LYS A CA 1
ATOM 2617 C C . LYS A 1 330 ? -5.429 3.322 41.044 1.00 94.00 330 LYS A C 1
ATOM 2619 O O . LYS A 1 330 ? -5.749 2.350 41.717 1.00 94.00 330 LYS A O 1
ATOM 2624 N N . GLY A 1 331 ? -5.820 4.559 41.358 1.00 92.31 331 GLY A N 1
ATOM 2625 C CA . GLY A 1 331 ? -6.755 4.848 42.447 1.00 92.31 331 GLY A CA 1
ATOM 2626 C C . GLY A 1 331 ? -8.218 4.520 42.122 1.00 92.31 331 GLY A C 1
ATOM 2627 O O . GLY A 1 331 ? -9.050 4.518 43.027 1.00 92.31 331 GLY A O 1
ATOM 2628 N N . ARG A 1 332 ? -8.546 4.262 40.848 1.00 95.50 332 ARG A N 1
ATOM 2629 C CA . ARG A 1 332 ? -9.921 4.071 40.349 1.00 95.50 332 ARG A CA 1
ATOM 2630 C C . ARG A 1 332 ? -10.150 2.680 39.749 1.00 95.50 332 ARG A C 1
ATOM 2632 O O . ARG A 1 332 ? -11.208 2.080 39.955 1.00 95.50 332 ARG A O 1
ATOM 2639 N N . LEU A 1 333 ? -9.167 2.168 39.014 1.00 97.44 333 LEU A N 1
ATOM 2640 C CA . LEU A 1 333 ? -9.229 0.899 38.282 1.00 97.44 333 LEU A CA 1
ATOM 2641 C C . LEU A 1 333 ? -8.663 -0.261 39.112 1.00 97.44 333 LEU A C 1
ATOM 2643 O O . LEU A 1 333 ? -7.967 -0.041 40.098 1.00 97.44 333 LEU A O 1
ATOM 2647 N N . ASP A 1 334 ? -8.975 -1.502 38.734 1.00 97.31 334 ASP A N 1
ATOM 2648 C CA . ASP A 1 334 ? -8.502 -2.699 39.450 1.00 97.31 334 ASP A CA 1
ATOM 2649 C C . ASP A 1 334 ? -7.004 -2.949 39.230 1.00 97.31 334 ASP A C 1
ATOM 2651 O O . ASP A 1 334 ? -6.295 -3.382 40.137 1.00 97.31 334 ASP A O 1
ATOM 2655 N N . SER A 1 335 ? -6.497 -2.622 38.039 1.00 96.50 335 SER A N 1
ATOM 2656 C CA . SER A 1 335 ? -5.062 -2.527 37.764 1.00 96.50 335 SER A CA 1
ATOM 2657 C C . SER A 1 335 ? -4.790 -1.607 36.573 1.00 96.50 335 SER A C 1
ATOM 2659 O O . SER A 1 335 ? -5.667 -1.397 35.737 1.00 96.50 335 SER A O 1
ATOM 2661 N N . VAL A 1 336 ? -3.580 -1.044 36.501 1.00 97.38 336 VAL A N 1
ATOM 2662 C CA . VAL A 1 336 ? -3.139 -0.204 35.374 1.00 97.38 336 VAL A CA 1
ATOM 2663 C C . VAL A 1 336 ? -1.714 -0.571 34.983 1.00 97.38 336 VAL A C 1
ATOM 2665 O O . VAL A 1 336 ? -0.799 -0.492 35.812 1.00 97.38 336 VAL A O 1
ATOM 2668 N N . LEU A 1 337 ? -1.533 -0.946 33.719 1.00 96.75 337 LEU A N 1
ATOM 2669 C CA . LEU A 1 337 ? -0.239 -1.163 33.085 1.00 96.75 337 LEU A CA 1
ATOM 2670 C C . LEU A 1 337 ? 0.293 0.170 32.551 1.00 96.75 337 LEU A C 1
ATOM 2672 O O . LEU A 1 337 ? -0.350 0.809 31.721 1.00 96.75 337 LEU A O 1
ATOM 2676 N N . VAL A 1 338 ? 1.473 0.577 33.021 1.00 96.56 338 VAL A N 1
ATOM 2677 C CA . VAL A 1 338 ? 2.158 1.772 32.511 1.00 96.56 338 VAL A CA 1
ATOM 2678 C C . VAL A 1 338 ? 3.032 1.358 31.336 1.00 96.56 338 VAL A C 1
ATOM 2680 O O . VAL A 1 338 ? 4.110 0.805 31.559 1.00 96.56 338 VAL A O 1
ATOM 2683 N N . ALA A 1 339 ? 2.553 1.538 30.107 1.00 93.00 339 ALA A N 1
ATOM 2684 C CA . ALA A 1 339 ? 3.251 1.051 28.922 1.00 93.00 339 ALA A CA 1
ATOM 2685 C C . ALA A 1 339 ? 2.774 1.705 27.616 1.00 93.00 339 ALA A C 1
ATOM 2687 O O . ALA A 1 339 ? 1.629 2.137 27.498 1.00 93.00 339 ALA A O 1
ATOM 2688 N N . ASP A 1 340 ? 3.646 1.688 26.604 1.00 92.56 340 ASP A N 1
ATOM 2689 C CA . ASP A 1 340 ? 3.271 1.939 25.211 1.00 92.56 340 ASP A CA 1
ATOM 2690 C C . ASP A 1 340 ? 2.551 0.713 24.639 1.00 92.56 340 ASP A C 1
ATOM 2692 O O . ASP A 1 340 ? 3.149 -0.350 24.453 1.00 92.56 340 ASP A O 1
ATOM 2696 N N . VAL A 1 341 ? 1.261 0.862 24.333 1.00 94.19 341 VAL A N 1
ATOM 2697 C CA . VAL A 1 341 ? 0.449 -0.229 23.789 1.00 94.19 341 VAL A CA 1
ATOM 2698 C C . VAL A 1 341 ? 0.907 -0.685 22.406 1.00 94.19 341 VAL A C 1
ATOM 2700 O O . VAL A 1 341 ? 0.565 -1.795 22.020 1.00 94.19 341 VAL A O 1
ATOM 2703 N N . GLU A 1 342 ? 1.685 0.084 21.641 1.00 91.62 342 GLU A N 1
ATOM 2704 C CA . GLU A 1 342 ? 2.205 -0.405 20.358 1.00 91.62 342 GLU A CA 1
ATOM 2705 C C . GLU A 1 342 ? 3.279 -1.477 20.572 1.00 91.62 342 GLU A C 1
ATOM 2707 O O . GLU A 1 342 ? 3.259 -2.518 19.912 1.00 91.62 342 GLU A O 1
ATOM 2712 N N . THR A 1 343 ? 4.156 -1.280 21.556 1.00 90.50 343 THR A N 1
ATOM 2713 C CA . THR A 1 343 ? 5.367 -2.093 21.747 1.00 90.50 343 THR A CA 1
ATOM 2714 C C . THR A 1 343 ? 5.272 -3.099 22.890 1.00 90.50 343 THR A C 1
ATOM 2716 O O . THR A 1 343 ? 5.928 -4.136 22.837 1.00 90.50 343 THR A O 1
ATOM 2719 N N . ALA A 1 344 ? 4.440 -2.847 23.899 1.00 89.62 344 ALA A N 1
ATOM 2720 C CA . ALA A 1 344 ? 4.363 -3.700 25.075 1.00 89.62 344 ALA A CA 1
ATOM 2721 C C . ALA A 1 344 ? 3.638 -5.028 24.822 1.00 89.62 344 ALA A C 1
ATOM 2723 O O . ALA A 1 344 ? 2.661 -5.104 24.061 1.00 89.62 344 ALA A O 1
ATOM 2724 N N . GLU A 1 345 ? 4.093 -6.063 25.527 1.00 91.06 345 GLU A N 1
ATOM 2725 C CA . GLU A 1 345 ? 3.348 -7.304 25.713 1.00 91.06 345 GLU A CA 1
ATOM 2726 C C . GLU A 1 345 ? 2.273 -7.105 26.784 1.00 91.06 345 GLU A C 1
ATOM 2728 O O . GLU A 1 345 ? 2.509 -6.491 27.827 1.00 91.06 345 GLU A O 1
ATOM 2733 N N . LEU A 1 346 ? 1.071 -7.608 26.510 1.00 93.44 346 LEU A N 1
ATOM 2734 C CA . LEU A 1 346 ? -0.065 -7.466 27.409 1.00 93.44 346 LEU A CA 1
ATOM 2735 C C . LEU A 1 346 ? -0.092 -8.667 28.369 1.00 93.44 346 LEU A C 1
ATOM 2737 O O . LEU A 1 346 ? -0.126 -9.804 27.904 1.00 93.44 346 LEU A O 1
ATOM 2741 N N . PRO A 1 347 ? -0.087 -8.451 29.697 1.00 94.06 347 PRO A N 1
ATOM 2742 C CA . PRO A 1 347 ? 0.084 -9.523 30.682 1.00 94.06 347 PRO A CA 1
ATOM 2743 C C . PRO A 1 347 ? -1.174 -10.380 30.898 1.00 94.06 347 PRO A C 1
ATOM 2745 O O . PRO A 1 347 ? -1.159 -11.302 31.714 1.00 94.06 347 PRO A O 1
ATOM 2748 N N . TRP A 1 348 ? -2.281 -10.057 30.227 1.00 94.62 348 TRP A N 1
ATOM 2749 C CA . TRP A 1 348 ? -3.562 -10.733 30.408 1.00 94.62 348 TRP A CA 1
ATOM 2750 C C . TRP A 1 348 ? -3.686 -11.961 29.492 1.00 94.62 348 TRP A C 1
ATOM 2752 O O . TRP A 1 348 ? -3.134 -11.955 28.394 1.00 94.62 348 TRP A O 1
ATOM 2762 N N . PRO A 1 349 ? -4.423 -13.010 29.898 1.00 92.50 349 PRO A N 1
ATOM 2763 C CA . PRO A 1 349 ? -4.663 -14.175 29.047 1.00 92.50 349 PRO A CA 1
ATOM 2764 C C . PRO A 1 349 ? -5.438 -13.842 27.764 1.00 92.50 349 PRO A C 1
ATOM 2766 O O . PRO A 1 349 ? -6.092 -12.799 27.666 1.00 92.50 349 PRO A O 1
ATOM 2769 N N . GLU A 1 350 ? -5.390 -14.752 26.791 1.00 92.25 350 GLU A N 1
ATOM 2770 C CA . GLU A 1 350 ? -6.327 -14.758 25.660 1.00 92.25 350 GLU A CA 1
ATOM 2771 C C . GLU A 1 350 ? -7.771 -14.998 26.153 1.00 92.25 350 GLU A C 1
ATOM 2773 O O . GLU A 1 350 ? -7.974 -15.555 27.236 1.00 92.25 350 GLU A O 1
ATOM 2778 N N . ASP A 1 351 ? -8.772 -14.543 25.390 1.00 93.06 351 ASP A N 1
ATOM 2779 C CA . ASP A 1 351 ? -10.209 -14.693 25.701 1.00 93.06 351 ASP A CA 1
ATOM 2780 C C . ASP A 1 351 ? -10.645 -14.201 27.105 1.00 93.06 351 ASP A C 1
ATOM 2782 O O . ASP A 1 351 ? -11.579 -14.727 27.722 1.00 93.06 351 ASP A O 1
ATOM 2786 N N . HIS A 1 352 ? -9.978 -13.185 27.657 1.00 95.81 352 HIS A N 1
ATOM 2787 C CA . HIS A 1 352 ? -10.218 -12.734 29.034 1.00 95.81 352 HIS A CA 1
ATOM 2788 C C . HIS A 1 352 ? -11.301 -11.651 29.153 1.00 95.81 352 HIS A C 1
ATOM 2790 O O . HIS A 1 352 ? -12.107 -11.687 30.092 1.00 95.81 352 HIS A O 1
ATOM 2796 N N . PHE A 1 353 ? -11.355 -10.704 28.215 1.00 98.12 353 PHE A N 1
ATOM 2797 C CA . PHE A 1 353 ? -12.201 -9.510 28.302 1.00 98.12 353 PHE A CA 1
ATOM 2798 C C . PHE A 1 353 ? -13.518 -9.648 27.534 1.00 98.12 353 PHE A C 1
ATOM 2800 O O . PHE A 1 353 ? -13.564 -10.179 26.426 1.00 98.12 353 PHE A O 1
ATOM 2807 N N . ASP A 1 354 ? -14.599 -9.132 28.122 1.00 98.06 354 ASP A N 1
ATOM 2808 C CA . ASP A 1 354 ? -15.887 -8.959 27.442 1.00 98.06 354 ASP A CA 1
ATOM 2809 C C . ASP A 1 354 ? -15.904 -7.671 26.607 1.00 98.06 354 ASP A C 1
ATOM 2811 O O . ASP A 1 354 ? -16.521 -7.647 25.546 1.00 98.06 354 ASP A O 1
ATOM 2815 N N . TYR A 1 355 ? -15.213 -6.623 27.073 1.00 98.19 355 TYR A N 1
ATOM 2816 C CA . TYR A 1 355 ? -15.043 -5.370 26.339 1.00 98.19 355 TYR A CA 1
ATOM 2817 C C . TYR A 1 355 ? -13.582 -4.922 26.307 1.00 98.19 355 TYR A C 1
ATOM 2819 O O . TYR A 1 355 ? -12.901 -4.936 27.334 1.00 98.19 355 TYR A O 1
ATOM 2827 N N . VAL A 1 356 ? -13.128 -4.449 25.148 1.00 98.31 356 VAL A N 1
ATOM 2828 C CA . VAL A 1 356 ? -11.878 -3.687 25.008 1.00 98.31 356 VAL A CA 1
ATOM 2829 C C . VAL A 1 356 ? -12.210 -2.293 24.488 1.00 98.31 356 VAL A C 1
ATOM 2831 O O . VAL A 1 356 ? -12.888 -2.159 23.476 1.00 98.31 356 VAL A O 1
ATOM 2834 N N . ILE A 1 357 ? -11.747 -1.252 25.172 1.00 98.19 357 ILE A N 1
ATOM 2835 C CA . ILE A 1 357 ? -12.116 0.140 24.916 1.00 98.19 357 ILE A CA 1
ATOM 2836 C C . ILE A 1 357 ? -10.911 0.893 24.341 1.00 98.19 357 ILE A C 1
ATOM 2838 O O . ILE A 1 357 ? -9.800 0.798 24.859 1.00 98.19 357 ILE A O 1
ATOM 2842 N N . CYS A 1 358 ? -11.138 1.649 23.270 1.00 97.19 358 CYS A N 1
ATOM 2843 C CA . CYS A 1 358 ? -10.185 2.552 22.625 1.00 97.19 358 CYS A CA 1
ATOM 2844 C C . CYS A 1 358 ? -10.853 3.925 22.428 1.00 97.19 358 CYS A C 1
ATOM 2846 O O . CYS A 1 358 ? -11.277 4.274 21.322 1.00 97.19 358 CYS A O 1
ATOM 2848 N N . GLY A 1 359 ? -11.029 4.665 23.524 1.00 90.19 359 GLY A N 1
ATOM 2849 C CA . GLY A 1 359 ? -11.763 5.930 23.552 1.00 90.19 359 GLY A CA 1
ATOM 2850 C C . GLY A 1 359 ? -10.864 7.144 23.339 1.00 90.19 359 GLY A C 1
ATOM 2851 O O . GLY A 1 359 ? -10.561 7.813 24.316 1.00 90.19 359 GLY A O 1
ATOM 2852 N N . ASP A 1 360 ? -10.498 7.432 22.085 1.00 88.50 360 ASP A N 1
ATOM 2853 C CA . ASP A 1 360 ? -9.552 8.488 21.650 1.00 88.50 360 ASP A CA 1
ATOM 2854 C C . ASP A 1 360 ? -8.075 8.047 21.673 1.00 88.50 360 ASP A C 1
ATOM 2856 O O . ASP A 1 360 ? -7.183 8.730 22.175 1.00 88.50 360 ASP A O 1
ATOM 2860 N N . LEU A 1 361 ? -7.818 6.845 21.150 1.00 93.38 361 LEU A N 1
ATOM 2861 C CA . LEU A 1 361 ? -6.482 6.241 21.094 1.00 93.38 361 LEU A CA 1
ATOM 2862 C C . LEU A 1 361 ? -5.992 6.024 19.659 1.00 93.38 361 LEU A C 1
ATOM 2864 O O . LEU A 1 361 ? -4.835 6.295 19.347 1.00 93.38 361 LEU A O 1
ATOM 2868 N N . LEU A 1 362 ? -6.837 5.451 18.801 1.00 96.62 362 LEU A N 1
ATOM 2869 C CA . LEU A 1 362 ? -6.419 4.824 17.541 1.00 96.62 362 LEU A CA 1
ATOM 2870 C C . LEU A 1 362 ? -5.820 5.828 16.542 1.00 96.62 362 LEU A C 1
ATOM 2872 O O . LEU A 1 362 ? -4.933 5.486 15.763 1.00 96.62 362 LEU A O 1
ATOM 2876 N N . GLU A 1 363 ? -6.272 7.073 16.584 1.00 94.81 363 GLU A N 1
ATOM 2877 C CA . GLU A 1 363 ? -5.788 8.203 15.796 1.00 94.81 363 GLU A CA 1
ATOM 2878 C C . GLU A 1 363 ? -4.385 8.682 16.189 1.00 94.81 363 GLU A C 1
ATOM 2880 O O . GLU A 1 363 ? -3.703 9.314 15.379 1.00 94.81 363 GLU A O 1
ATOM 2885 N N . HIS A 1 364 ? -3.921 8.325 17.387 1.00 92.50 364 HIS A N 1
ATOM 2886 C CA . HIS A 1 364 ? -2.587 8.640 17.897 1.00 92.50 364 HIS A CA 1
ATOM 2887 C C . HIS A 1 364 ? -1.548 7.543 17.617 1.00 92.50 364 HIS A C 1
ATOM 2889 O O . HIS A 1 364 ? -0.362 7.744 17.884 1.00 92.50 364 HIS A O 1
ATOM 2895 N N . LEU A 1 365 ? -1.963 6.389 17.084 1.00 92.00 365 LEU A N 1
ATOM 2896 C CA . LEU A 1 365 ? -1.089 5.235 16.852 1.00 92.00 365 LEU A CA 1
ATOM 2897 C C . LEU A 1 365 ? -0.407 5.287 15.479 1.00 92.00 365 LEU A C 1
ATOM 2899 O O . LEU A 1 365 ? -0.964 5.790 14.498 1.00 92.00 365 LEU A O 1
ATOM 2903 N N . ARG A 1 366 ? 0.792 4.698 15.378 1.00 89.12 366 ARG A N 1
ATOM 2904 C CA . ARG A 1 366 ? 1.485 4.507 14.093 1.00 89.12 366 ARG A CA 1
ATOM 2905 C C . ARG A 1 366 ? 0.815 3.390 13.298 1.00 89.12 366 ARG A C 1
ATOM 2907 O O . ARG A 1 366 ? 0.559 3.570 12.107 1.00 89.12 366 ARG A O 1
ATOM 2914 N N . ASP A 1 367 ? 0.495 2.273 13.946 1.00 86.94 367 ASP A N 1
ATOM 2915 C CA . ASP A 1 367 ? -0.218 1.148 13.328 1.00 86.94 367 ASP A CA 1
ATOM 2916 C C . ASP A 1 367 ? -1.434 0.717 14.173 1.00 86.94 367 ASP A C 1
ATOM 2918 O O . ASP A 1 367 ? -1.372 -0.252 14.942 1.00 86.94 367 ASP A O 1
ATOM 2922 N N . PRO A 1 368 ? -2.576 1.420 14.039 1.00 93.50 368 PRO A N 1
ATOM 2923 C CA . PRO A 1 368 ? -3.779 1.073 14.788 1.00 93.50 368 PRO A CA 1
ATOM 2924 C C . PRO A 1 368 ? -4.333 -0.315 14.431 1.00 93.50 368 PRO A C 1
ATOM 2926 O O . PRO A 1 368 ? -4.950 -0.955 15.281 1.00 93.50 368 PRO A O 1
ATOM 2929 N N . ALA A 1 369 ? -4.096 -0.825 13.216 1.00 85.88 369 ALA A N 1
ATOM 2930 C CA . ALA A 1 369 ? -4.576 -2.145 12.810 1.00 85.88 369 ALA A CA 1
ATOM 2931 C C . ALA A 1 369 ? -3.805 -3.263 13.527 1.00 85.88 369 ALA A C 1
ATOM 2933 O O . ALA A 1 369 ? -4.399 -4.251 13.965 1.00 85.88 369 ALA A O 1
ATOM 2934 N N . ALA A 1 370 ? -2.485 -3.118 13.681 1.00 82.31 370 ALA A N 1
ATOM 2935 C CA . ALA A 1 370 ? -1.676 -4.044 14.471 1.00 82.31 370 ALA A CA 1
ATOM 2936 C C . ALA A 1 370 ? -2.080 -4.055 15.948 1.00 82.31 370 ALA A C 1
ATOM 2938 O O . ALA A 1 370 ? -2.212 -5.133 16.535 1.00 82.31 370 ALA A O 1
ATOM 2939 N N . VAL A 1 371 ? -2.335 -2.881 16.533 1.00 94.94 371 VAL A N 1
ATOM 2940 C CA . VAL A 1 371 ? -2.798 -2.785 17.924 1.00 94.94 371 VAL A CA 1
ATOM 2941 C C . VAL A 1 371 ? -4.174 -3.426 18.093 1.00 94.94 371 VAL A C 1
ATOM 2943 O O . VAL A 1 371 ? -4.335 -4.243 18.994 1.00 94.94 371 VAL A O 1
ATOM 2946 N N . LEU A 1 372 ? -5.133 -3.165 17.199 1.00 95.12 372 LEU A N 1
ATOM 2947 C CA . LEU A 1 372 ? -6.443 -3.823 17.240 1.00 95.12 372 LEU A CA 1
ATOM 2948 C C . LEU A 1 372 ? -6.332 -5.351 17.131 1.00 95.12 372 LEU A C 1
ATOM 2950 O O . LEU A 1 372 ? -6.985 -6.049 17.899 1.00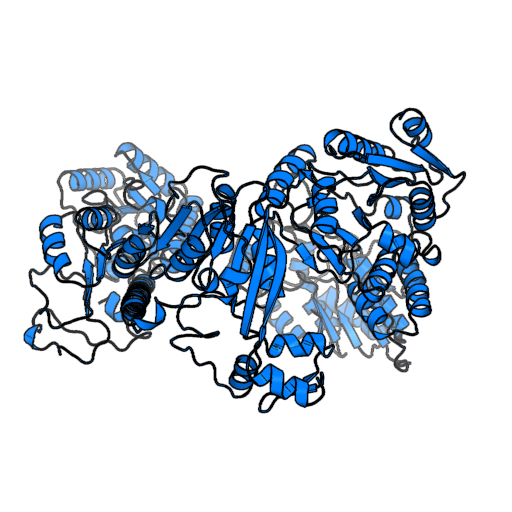 95.12 372 LEU A O 1
ATOM 2954 N N . ARG A 1 373 ? -5.465 -5.888 16.257 1.00 90.12 373 ARG A N 1
ATOM 2955 C CA . ARG A 1 373 ? -5.210 -7.343 16.176 1.00 90.12 373 ARG A CA 1
ATOM 2956 C C . ARG A 1 373 ? -4.632 -7.905 17.469 1.00 90.12 373 ARG A C 1
ATOM 2958 O O . ARG A 1 373 ? -5.005 -9.003 17.871 1.00 90.12 373 ARG A O 1
ATOM 2965 N N . LYS A 1 374 ? -3.715 -7.174 18.111 1.00 93.31 374 LYS A N 1
ATOM 2966 C CA . LYS A 1 374 ? -3.137 -7.564 19.403 1.00 93.31 374 LYS A CA 1
ATOM 2967 C C . LYS A 1 374 ? -4.206 -7.586 20.494 1.00 93.31 374 LYS A C 1
ATOM 2969 O O . LYS A 1 374 ? -4.339 -8.584 21.191 1.00 93.31 374 LYS A O 1
ATOM 2974 N N . LEU A 1 375 ? -4.999 -6.522 20.593 1.00 95.19 375 LEU A N 1
ATOM 2975 C CA . LEU A 1 375 ? -6.084 -6.392 21.562 1.00 95.19 375 LEU A CA 1
ATOM 2976 C C . LEU A 1 375 ? -7.181 -7.444 21.359 1.00 95.19 375 LEU A C 1
ATOM 2978 O O . LEU A 1 375 ? -7.665 -8.017 22.333 1.00 95.19 375 LEU A O 1
ATOM 2982 N N . ALA A 1 376 ? -7.524 -7.748 20.105 1.00 90.75 376 ALA A N 1
ATOM 2983 C CA . ALA A 1 376 ? -8.545 -8.729 19.766 1.00 90.75 376 ALA A CA 1
ATOM 2984 C C . ALA A 1 376 ? -8.237 -10.128 20.322 1.00 90.75 376 ALA A C 1
ATOM 2986 O O . ALA A 1 376 ? -9.177 -10.829 20.662 1.00 90.75 376 ALA A O 1
ATOM 2987 N N . ARG A 1 377 ? -6.966 -10.524 20.491 1.00 90.94 377 ARG A N 1
ATOM 2988 C CA . ARG A 1 377 ? -6.593 -11.835 21.074 1.00 90.94 377 ARG A CA 1
ATOM 2989 C C . ARG A 1 377 ? -7.034 -12.008 22.527 1.00 90.94 377 ARG A C 1
ATOM 2991 O O . ARG A 1 377 ? -7.255 -13.122 22.982 1.00 90.94 377 ARG A O 1
ATOM 2998 N N . HIS A 1 378 ? -7.159 -10.907 23.259 1.00 95.12 378 HIS A N 1
ATOM 2999 C CA . HIS A 1 378 ? -7.599 -10.915 24.654 1.00 95.12 378 HIS A CA 1
ATOM 3000 C C . HIS A 1 378 ? -9.118 -10.768 24.790 1.00 95.12 378 HIS A C 1
ATOM 3002 O O . HIS A 1 378 ? -9.640 -10.792 25.905 1.00 95.12 378 HIS A O 1
ATOM 3008 N N . LEU A 1 379 ? -9.826 -10.593 23.672 1.00 94.44 379 LEU A N 1
ATOM 3009 C CA . LEU A 1 379 ? -11.272 -10.462 23.621 1.00 94.44 379 LEU A CA 1
ATOM 3010 C C . LEU A 1 379 ? -11.910 -11.848 23.532 1.00 94.44 379 LEU A C 1
ATOM 3012 O O . LEU A 1 379 ? -11.497 -12.658 22.710 1.00 94.44 379 LEU A O 1
ATOM 3016 N N . LYS A 1 380 ? -12.938 -12.105 24.344 1.00 93.56 380 LYS A N 1
ATOM 3017 C CA . LYS A 1 380 ? -13.742 -13.333 24.250 1.00 93.56 380 LYS A CA 1
ATOM 3018 C C . LYS A 1 380 ? -14.374 -13.482 22.854 1.00 93.56 380 LYS A C 1
ATOM 3020 O O . LYS A 1 380 ? -14.629 -12.466 22.207 1.00 93.56 380 LYS A O 1
ATOM 3025 N N . PRO A 1 381 ? -14.784 -14.701 22.447 1.00 81.44 381 PRO A N 1
ATOM 3026 C CA . PRO A 1 381 ? -15.463 -14.926 21.165 1.00 81.44 381 PRO A CA 1
ATOM 3027 C C . PRO A 1 381 ? -16.704 -14.047 20.925 1.00 81.44 381 PRO A C 1
ATOM 3029 O O . PRO A 1 381 ? -16.935 -13.592 19.810 1.00 81.44 381 PRO A O 1
ATOM 3032 N N . GLU A 1 382 ? -17.481 -13.772 21.980 1.00 85.75 382 GLU A N 1
ATOM 3033 C CA . GLU A 1 382 ? -18.656 -12.877 21.950 1.00 85.75 382 GLU A CA 1
ATOM 3034 C C . GLU A 1 382 ? -18.356 -11.478 22.521 1.00 85.75 382 GLU A C 1
ATOM 3036 O O . GLU A 1 382 ? -19.272 -10.710 22.816 1.00 85.75 382 GLU A O 1
ATOM 3041 N N . GLY A 1 383 ? -17.082 -11.169 22.766 1.00 93.75 383 GLY A N 1
ATOM 3042 C CA . GLY A 1 383 ? -16.657 -9.877 23.283 1.00 93.75 383 GLY A CA 1
ATOM 3043 C C . GLY A 1 383 ? -16.665 -8.795 22.206 1.00 93.75 383 GLY A C 1
ATOM 3044 O O . GLY A 1 383 ? -16.635 -9.073 21.003 1.00 93.75 383 GLY A O 1
ATOM 3045 N N . GLU A 1 384 ? -16.678 -7.540 22.650 1.00 96.50 384 GLU A N 1
ATOM 3046 C CA . GLU A 1 384 ? -16.745 -6.376 21.771 1.00 96.50 384 GLU A CA 1
ATOM 3047 C C . GLU A 1 384 ? -15.591 -5.387 21.988 1.00 96.50 384 GLU A C 1
ATOM 3049 O O . GLU A 1 384 ? -15.167 -5.102 23.106 1.00 96.50 384 GLU A O 1
ATOM 3054 N N . VAL A 1 385 ? -15.105 -4.805 20.896 1.00 97.88 385 VAL A N 1
ATOM 3055 C CA . VAL A 1 385 ? -14.256 -3.618 20.904 1.00 97.88 385 VAL A CA 1
ATOM 3056 C C . VAL A 1 385 ? -15.139 -2.381 20.796 1.00 97.88 385 VAL A C 1
ATOM 3058 O O . VAL A 1 385 ? -15.971 -2.278 19.894 1.00 97.88 385 VAL A O 1
ATOM 3061 N N . ILE A 1 386 ? -14.931 -1.432 21.699 1.00 97.94 386 ILE A N 1
ATOM 3062 C CA . ILE A 1 386 ? -15.613 -0.142 21.748 1.00 97.94 386 ILE A CA 1
ATOM 3063 C C . ILE A 1 386 ? -14.593 0.936 21.409 1.00 97.94 386 ILE A C 1
ATOM 3065 O O . ILE A 1 386 ? -13.547 1.001 22.047 1.00 97.94 386 ILE A O 1
ATOM 3069 N N . ALA A 1 387 ? -14.866 1.795 20.432 1.00 97.62 387 ALA A N 1
ATOM 3070 C CA . ALA A 1 387 ? -13.928 2.856 20.067 1.00 97.62 387 ALA A CA 1
ATOM 3071 C C . ALA A 1 387 ? -14.614 4.172 19.726 1.00 97.62 387 ALA A C 1
ATOM 3073 O O . ALA A 1 387 ? -15.769 4.186 19.303 1.00 97.62 387 ALA A O 1
ATOM 3074 N N . SER A 1 388 ? -13.872 5.269 19.847 1.00 95.81 388 SER A N 1
ATOM 3075 C CA . SER A 1 388 ? -14.216 6.548 19.230 1.00 95.81 388 SER A CA 1
ATOM 3076 C C . SER A 1 388 ? -13.158 6.958 18.223 1.00 95.81 388 SER A C 1
ATOM 3078 O O . SER A 1 388 ? -11.970 6.766 18.457 1.00 95.81 388 SER A O 1
ATOM 3080 N N . LEU A 1 389 ? -13.606 7.495 17.088 1.00 96.25 389 LEU A N 1
ATOM 3081 C CA . LEU A 1 389 ? -12.727 7.992 16.034 1.00 96.25 389 LEU A CA 1
ATOM 3082 C C . LEU A 1 389 ? -13.207 9.356 15.521 1.00 96.25 389 LEU A C 1
ATOM 3084 O O . LEU A 1 389 ? -14.359 9.459 15.074 1.00 96.25 389 LEU A O 1
ATOM 3088 N N . PRO A 1 390 ? -12.346 10.390 15.522 1.00 94.62 390 PRO A N 1
ATOM 3089 C CA . PRO A 1 390 ? -12.662 11.689 14.938 1.00 94.62 390 PRO A CA 1
ATOM 3090 C C . PRO A 1 390 ? -12.960 11.594 13.438 1.00 94.62 390 PRO A C 1
ATOM 3092 O O . PRO A 1 390 ? -12.307 10.854 12.702 1.00 94.62 390 PRO A O 1
ATOM 3095 N N . ASN A 1 391 ? -13.925 12.384 12.966 1.00 94.88 391 ASN A N 1
ATOM 3096 C CA . ASN A 1 391 ? -14.341 12.400 11.568 1.00 94.88 391 ASN A CA 1
ATOM 3097 C C . ASN A 1 391 ? -13.679 13.553 10.798 1.00 94.88 391 ASN A C 1
ATOM 3099 O O . ASN A 1 391 ? -14.134 14.697 10.851 1.00 94.88 391 ASN A O 1
ATOM 3103 N N . ILE A 1 392 ? -12.643 13.262 10.007 1.00 95.25 392 ILE A N 1
ATOM 3104 C CA . ILE A 1 392 ? -11.923 14.291 9.233 1.00 95.25 392 ILE A CA 1
ATOM 3105 C C . ILE A 1 392 ? -12.790 14.956 8.153 1.00 95.25 392 ILE A C 1
ATOM 3107 O O . ILE A 1 392 ? -12.502 16.069 7.715 1.00 95.25 392 ILE A O 1
ATOM 3111 N N . ARG A 1 393 ? -13.898 14.309 7.766 1.00 92.12 393 ARG A N 1
ATOM 3112 C CA . ARG A 1 393 ? -14.892 14.834 6.818 1.00 92.12 393 ARG A CA 1
ATOM 3113 C C . ARG A 1 393 ? -15.739 15.974 7.409 1.00 92.12 393 ARG A C 1
ATOM 3115 O O . ARG A 1 393 ? -16.591 16.517 6.716 1.00 92.12 393 ARG A O 1
ATOM 3122 N N . HIS A 1 394 ? -15.554 16.334 8.678 1.00 92.31 394 HIS A N 1
ATOM 3123 C CA . HIS A 1 394 ? -16.381 17.336 9.338 1.00 92.31 394 HIS A CA 1
ATOM 3124 C C . HIS A 1 394 ? -16.347 18.708 8.639 1.00 92.31 394 HIS A C 1
ATOM 3126 O O . HIS A 1 394 ? -15.304 19.207 8.205 1.00 92.31 394 HIS A O 1
ATOM 3132 N N . VAL A 1 395 ? -17.502 19.371 8.604 1.00 89.25 395 VAL A N 1
ATOM 3133 C CA . VAL A 1 395 ? -17.754 20.616 7.875 1.00 89.25 395 VAL A CA 1
ATOM 3134 C C . VAL A 1 395 ? -16.796 21.745 8.251 1.00 89.25 395 VAL A C 1
ATOM 3136 O O . VAL A 1 395 ? -16.354 22.502 7.387 1.00 89.25 395 VAL A O 1
ATOM 3139 N N . ALA A 1 396 ? -16.422 21.842 9.529 1.00 85.56 396 ALA A N 1
ATOM 3140 C CA . ALA A 1 396 ? -15.482 22.858 9.994 1.00 85.56 396 ALA A CA 1
ATOM 3141 C C . ALA A 1 396 ? -14.071 22.650 9.419 1.00 85.56 396 ALA A C 1
ATOM 3143 O O . ALA A 1 396 ? -13.404 23.629 9.098 1.00 85.56 396 ALA A O 1
ATOM 3144 N N . VAL A 1 397 ? -13.631 21.397 9.248 1.00 90.00 397 VAL A N 1
ATOM 3145 C CA . VAL A 1 397 ? -12.323 21.079 8.651 1.00 90.00 397 VAL A CA 1
ATOM 3146 C C . VAL A 1 397 ? -12.328 21.446 7.172 1.00 90.00 397 VAL A C 1
ATOM 3148 O O . VAL A 1 397 ? -11.446 22.168 6.713 1.00 90.00 397 VAL A O 1
ATOM 3151 N N . ILE A 1 398 ? -13.362 21.020 6.440 1.00 90.19 398 ILE A N 1
ATOM 3152 C CA . ILE A 1 398 ? -13.499 21.297 5.004 1.00 90.19 398 ILE A CA 1
ATOM 3153 C C . ILE A 1 398 ? -13.583 22.806 4.746 1.00 90.19 398 ILE A C 1
ATOM 3155 O O . ILE A 1 398 ? -12.906 23.319 3.860 1.00 90.19 398 ILE A O 1
ATOM 3159 N N . SER A 1 399 ? -14.378 23.532 5.536 1.00 85.69 399 SER A N 1
ATOM 3160 C CA . SER A 1 399 ? -14.538 24.983 5.401 1.00 85.69 399 SER A CA 1
ATOM 3161 C C . SER A 1 399 ? -13.246 25.756 5.697 1.00 85.69 399 SER A C 1
ATOM 3163 O O . SER A 1 399 ? -12.971 26.752 5.029 1.00 85.69 399 SER A O 1
ATOM 3165 N N . GLU A 1 400 ? -12.455 25.340 6.690 1.00 85.06 400 GLU A N 1
ATOM 3166 C CA . GLU A 1 400 ? -11.149 25.951 6.977 1.00 85.06 400 GLU A CA 1
ATOM 3167 C C . GLU A 1 400 ? -10.148 25.662 5.850 1.00 85.06 400 GLU A C 1
ATOM 3169 O O . GLU A 1 400 ? -9.526 26.594 5.331 1.00 85.06 400 GLU A O 1
ATOM 3174 N N . LEU A 1 401 ? -10.070 24.405 5.393 1.00 89.12 401 LEU A N 1
ATOM 3175 C CA . LEU A 1 401 ? -9.215 23.998 4.275 1.00 89.12 401 LEU A CA 1
ATOM 3176 C C . LEU A 1 401 ? -9.541 24.786 2.999 1.00 89.12 401 LEU A C 1
ATOM 3178 O O . LEU A 1 401 ? -8.641 25.313 2.350 1.00 89.12 401 LEU A O 1
ATOM 3182 N N . ALA A 1 402 ? -10.829 24.936 2.683 1.00 84.75 402 ALA A N 1
ATOM 3183 C CA . ALA A 1 402 ? -11.325 25.724 1.556 1.00 84.75 402 ALA A CA 1
ATOM 3184 C C . ALA A 1 402 ? -10.873 27.193 1.583 1.00 84.75 402 ALA A C 1
ATOM 3186 O O . ALA A 1 402 ? -10.819 27.855 0.550 1.00 84.75 402 ALA A O 1
ATOM 3187 N N . GLN A 1 403 ? -10.566 27.711 2.771 1.00 82.19 403 GLN A N 1
ATOM 3188 C CA . GLN A 1 403 ? -10.096 29.075 2.996 1.00 82.19 403 GLN A CA 1
ATOM 3189 C C . GLN A 1 403 ? -8.566 29.152 3.135 1.00 82.19 403 GLN A C 1
ATOM 3191 O O . GLN A 1 403 ? -8.044 30.182 3.559 1.00 82.19 403 GLN A O 1
ATOM 3196 N N . GLY A 1 404 ? -7.848 28.071 2.810 1.00 82.88 404 GLY A N 1
ATOM 3197 C CA . GLY A 1 404 ? -6.393 27.981 2.929 1.00 82.88 404 GLY A CA 1
ATOM 3198 C C . GLY A 1 404 ? -5.896 27.855 4.372 1.00 82.88 404 GLY A C 1
ATOM 3199 O O . GLY A 1 404 ? -4.729 28.134 4.640 1.00 82.88 404 GLY A O 1
ATOM 3200 N N . ARG A 1 405 ? -6.761 27.470 5.320 1.00 77.94 405 ARG A N 1
ATOM 3201 C CA . ARG A 1 405 ? -6.414 27.323 6.739 1.00 77.94 405 ARG A CA 1
ATOM 3202 C C . ARG A 1 405 ? -6.375 25.848 7.133 1.00 77.94 405 ARG A C 1
ATOM 3204 O O . ARG A 1 405 ? -7.403 25.192 7.228 1.00 77.94 405 ARG A O 1
ATOM 3211 N N . TRP A 1 406 ? -5.179 25.339 7.419 1.00 86.56 406 TRP A N 1
ATOM 3212 C CA . TRP A 1 406 ? -4.957 23.979 7.927 1.00 86.56 406 TRP A CA 1
ATOM 3213 C C . TRP A 1 406 ? -4.207 24.030 9.260 1.00 86.56 406 TRP A C 1
ATOM 3215 O O . TRP A 1 406 ? -2.992 23.853 9.331 1.00 86.56 406 TRP A O 1
ATOM 3225 N N . ARG A 1 407 ? -4.922 24.397 10.329 1.00 75.00 407 ARG A N 1
ATOM 3226 C CA . ARG A 1 407 ? -4.314 24.685 11.634 1.00 75.00 407 ARG A CA 1
ATOM 3227 C C . ARG A 1 407 ? -4.548 23.549 12.622 1.00 75.00 407 ARG A C 1
ATOM 3229 O O . ARG A 1 407 ? -5.669 23.379 13.102 1.00 75.00 407 ARG A O 1
ATOM 3236 N N . TYR A 1 408 ? -3.467 22.870 12.993 1.00 78.25 408 TYR A N 1
ATOM 3237 C CA . TYR A 1 408 ? -3.459 21.935 14.113 1.00 78.25 408 TYR A CA 1
ATOM 3238 C C . TYR A 1 408 ? -3.794 22.634 15.439 1.00 78.25 408 TYR A C 1
ATOM 3240 O O . TYR A 1 408 ? -3.436 23.796 15.674 1.00 78.25 408 TYR A O 1
ATOM 3248 N N . ARG A 1 409 ? -4.501 21.921 16.314 1.00 71.56 409 ARG A N 1
ATOM 3249 C CA . ARG A 1 409 ? -5.004 22.387 17.612 1.00 71.56 409 ARG A CA 1
ATOM 3250 C C . ARG A 1 409 ? -4.430 21.527 18.741 1.00 71.56 409 ARG A C 1
ATOM 3252 O O . ARG A 1 409 ? -3.691 20.583 18.498 1.00 71.56 409 ARG A O 1
ATOM 3259 N N . MET A 1 410 ? -4.713 21.907 19.984 1.00 60.75 410 MET A N 1
ATOM 3260 C CA . MET A 1 410 ? -4.339 21.117 21.171 1.00 60.75 410 MET A CA 1
ATOM 3261 C C . MET A 1 410 ? -5.353 20.006 21.491 1.00 60.75 410 MET A C 1
ATOM 3263 O O . MET A 1 410 ? -5.118 19.230 22.406 1.00 60.75 410 MET A O 1
ATOM 3267 N N . SER A 1 411 ? -6.504 20.008 20.813 1.00 70.88 411 SER A N 1
ATOM 3268 C CA . SER A 1 411 ? -7.586 19.034 20.954 1.00 70.88 411 SER A CA 1
ATOM 3269 C C . SER A 1 411 ? -8.544 19.110 19.756 1.00 70.88 411 SER A C 1
ATOM 3271 O O . SER A 1 411 ? -8.549 20.103 19.010 1.00 70.88 411 SER A O 1
ATOM 3273 N N . GLY A 1 412 ? -9.386 18.085 19.600 1.00 79.19 412 GLY A N 1
ATOM 3274 C CA . GLY A 1 412 ? -10.412 17.980 18.556 1.00 79.19 412 GLY A CA 1
ATOM 3275 C C . GLY A 1 412 ? -9.918 17.270 17.292 1.00 79.19 412 GLY A C 1
ATOM 3276 O O . GLY A 1 412 ? -8.858 16.666 17.284 1.00 79.19 412 GLY A O 1
ATOM 3277 N N . ILE A 1 413 ? -10.672 17.356 16.192 1.00 85.75 413 ILE A N 1
ATOM 3278 C CA . ILE A 1 413 ? -10.414 16.567 14.965 1.00 85.75 413 ILE A CA 1
ATOM 3279 C C . ILE A 1 413 ? -9.001 16.782 14.381 1.00 85.75 413 ILE A C 1
ATOM 3281 O O . ILE A 1 413 ? -8.379 15.837 13.903 1.00 85.75 413 ILE A O 1
ATOM 3285 N N . LEU A 1 414 ? -8.491 18.019 14.431 1.00 85.56 414 LEU A N 1
ATOM 3286 C CA . LEU A 1 414 ? -7.129 18.382 14.012 1.00 85.56 414 LEU A CA 1
ATOM 3287 C C . LEU A 1 414 ? -6.195 18.559 15.220 1.00 85.56 414 LEU A C 1
ATOM 3289 O O . LEU A 1 414 ? -5.417 19.514 15.260 1.00 85.56 414 LEU A O 1
ATOM 3293 N N . ASP A 1 415 ? -6.305 17.710 16.241 1.00 81.69 415 ASP A N 1
ATOM 3294 C CA . ASP A 1 415 ? -5.297 17.638 17.301 1.00 81.69 415 ASP A CA 1
ATOM 3295 C C . ASP A 1 415 ? -3.910 17.405 16.670 1.00 81.69 415 ASP A C 1
ATOM 3297 O O . ASP A 1 415 ? -3.752 16.629 15.726 1.00 81.69 415 ASP A O 1
ATOM 3301 N N . ARG A 1 416 ? -2.906 18.140 17.149 1.00 77.38 416 ARG A N 1
ATOM 3302 C CA . ARG A 1 416 ? -1.526 18.080 16.652 1.00 77.38 416 ARG A CA 1
ATOM 3303 C C . ARG A 1 416 ? -0.863 16.718 16.836 1.00 77.38 416 ARG A C 1
ATOM 3305 O O . ARG A 1 416 ? 0.100 16.442 16.131 1.00 77.38 416 ARG A O 1
ATOM 3312 N N . ASP A 1 417 ? -1.360 15.906 17.767 1.00 78.00 417 ASP A N 1
ATOM 3313 C CA . ASP A 1 417 ? -0.808 14.585 18.065 1.00 78.00 417 ASP A CA 1
ATOM 3314 C C . ASP A 1 417 ? -1.507 13.460 17.274 1.00 78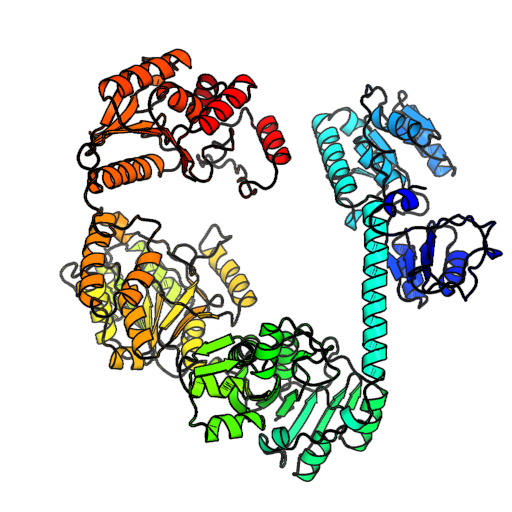.00 417 ASP A C 1
ATOM 3316 O O . ASP A 1 417 ? -1.156 12.291 17.448 1.00 78.00 417 ASP A O 1
ATOM 3320 N N . HIS A 1 418 ? -2.495 13.769 16.421 1.00 89.56 418 HIS A N 1
ATOM 3321 C CA . HIS A 1 418 ? -3.098 12.776 15.525 1.00 89.56 418 HIS A CA 1
ATOM 3322 C C . HIS A 1 418 ? -2.108 12.385 14.417 1.00 89.56 418 HIS A C 1
ATOM 3324 O O . HIS A 1 418 ? -1.656 13.222 13.635 1.00 89.56 418 HIS A O 1
ATOM 3330 N N . LEU A 1 419 ? -1.813 11.089 14.315 1.00 91.31 419 LEU A N 1
ATOM 3331 C CA . LEU A 1 419 ? -1.009 10.487 13.245 1.00 91.31 419 LEU A CA 1
ATOM 3332 C C . LEU A 1 419 ? -1.878 9.908 12.121 1.00 91.31 419 LEU A C 1
ATOM 3334 O O . LEU A 1 419 ? -1.379 9.610 11.027 1.00 91.31 419 LEU A O 1
ATOM 3338 N N . ARG A 1 420 ? -3.169 9.695 12.396 1.00 91.62 420 ARG A N 1
ATOM 3339 C CA . ARG A 1 420 ? -4.147 9.098 11.484 1.00 91.62 420 ARG A CA 1
ATOM 3340 C C . ARG A 1 420 ? -5.433 9.914 11.493 1.00 91.62 420 ARG A C 1
ATOM 3342 O O . ARG A 1 420 ? -5.838 10.456 12.515 1.00 91.62 420 ARG A O 1
ATOM 3349 N N . PHE A 1 421 ? -6.086 9.970 10.340 1.00 94.38 421 PHE A N 1
ATOM 3350 C CA . PHE A 1 421 ? -7.356 10.659 10.149 1.00 94.38 421 PHE A CA 1
ATOM 3351 C C . PHE A 1 421 ? -8.342 9.698 9.503 1.00 94.38 421 PHE A C 1
ATOM 3353 O O . PHE A 1 421 ? -7.976 8.977 8.575 1.00 94.38 421 PHE A O 1
ATOM 3360 N N . PHE A 1 422 ? -9.586 9.699 9.974 1.00 94.50 422 PHE A N 1
ATOM 3361 C CA . PHE A 1 422 ? -10.591 8.734 9.541 1.00 94.50 422 PHE A CA 1
ATOM 3362 C C . PHE A 1 422 ? -11.846 9.442 9.043 1.00 94.50 422 PHE A C 1
ATOM 3364 O O . PHE A 1 422 ? -12.284 10.438 9.621 1.00 94.50 422 PHE A O 1
ATOM 3371 N N . THR A 1 423 ? -12.463 8.913 7.986 1.00 92.25 423 THR A N 1
ATOM 3372 C CA . THR A 1 423 ? -13.910 9.068 7.801 1.00 92.25 423 THR A CA 1
ATOM 3373 C C . THR A 1 423 ? -14.608 7.809 8.320 1.00 92.25 423 THR A C 1
ATOM 3375 O O . THR A 1 423 ? -13.966 6.838 8.732 1.00 92.25 423 THR A O 1
ATOM 3378 N N . ARG A 1 424 ? -15.943 7.791 8.287 1.00 90.12 424 ARG A N 1
ATOM 3379 C CA . ARG A 1 424 ? -16.740 6.613 8.655 1.00 90.12 424 ARG A CA 1
ATOM 3380 C C . ARG A 1 424 ? -16.316 5.350 7.895 1.00 90.12 424 ARG A C 1
ATOM 3382 O O . ARG A 1 424 ? -16.375 4.248 8.441 1.00 90.12 424 ARG A O 1
ATOM 3389 N N . ARG A 1 425 ? -15.932 5.501 6.623 1.00 82.69 425 ARG A N 1
ATOM 3390 C CA . ARG A 1 425 ? -15.520 4.390 5.760 1.00 82.69 425 ARG A CA 1
ATOM 3391 C C . ARG A 1 425 ? -14.179 3.813 6.212 1.00 82.69 425 ARG A C 1
ATOM 3393 O O . ARG A 1 425 ? -14.110 2.620 6.489 1.00 82.69 425 ARG A O 1
ATOM 3400 N N . GLU A 1 426 ? -13.161 4.652 6.350 1.00 86.75 426 GLU A N 1
ATOM 3401 C CA . GLU A 1 426 ? -11.801 4.258 6.734 1.00 86.75 426 GLU A CA 1
ATOM 3402 C C . GLU A 1 426 ? -11.774 3.704 8.163 1.00 86.75 426 GLU A C 1
ATOM 3404 O O . GLU A 1 426 ? -11.033 2.767 8.440 1.00 86.75 426 GLU A O 1
ATOM 3409 N N . ALA A 1 427 ? -12.641 4.198 9.056 1.00 90.19 427 ALA A N 1
ATOM 3410 C CA . ALA A 1 427 ? -12.850 3.599 10.372 1.00 90.19 427 ALA A CA 1
ATOM 3411 C C . ALA A 1 427 ? -13.314 2.134 10.266 1.00 90.19 427 ALA A C 1
ATOM 3413 O O . ALA A 1 427 ? -12.761 1.254 10.916 1.00 90.19 427 ALA A O 1
ATOM 3414 N N . ARG A 1 428 ? -14.298 1.827 9.412 1.00 84.88 428 ARG A N 1
ATOM 3415 C CA . ARG A 1 428 ? -14.745 0.438 9.199 1.00 84.88 428 ARG A CA 1
ATOM 3416 C C . ARG A 1 428 ? -13.676 -0.426 8.534 1.00 84.88 428 ARG A C 1
ATOM 3418 O O . ARG A 1 428 ? -13.549 -1.598 8.876 1.00 84.88 428 ARG A O 1
ATOM 3425 N N . GLU A 1 429 ? -12.921 0.137 7.596 1.00 75.81 429 GLU A N 1
ATOM 3426 C CA . GLU A 1 429 ? -11.816 -0.560 6.929 1.00 75.81 429 GLU A CA 1
ATOM 3427 C C . GLU A 1 429 ? -10.684 -0.899 7.908 1.00 75.81 429 GLU A C 1
ATOM 3429 O O . GLU A 1 429 ? -10.189 -2.025 7.882 1.00 75.81 429 GLU A O 1
ATOM 3434 N N . LEU A 1 430 ? -10.350 0.006 8.835 1.00 85.81 430 LEU A N 1
ATOM 3435 C CA . LEU A 1 430 ? -9.394 -0.244 9.915 1.00 85.81 430 LEU A CA 1
ATOM 3436 C C . LEU A 1 430 ? -9.782 -1.482 10.738 1.00 85.81 430 LEU A C 1
ATOM 3438 O O . LEU A 1 430 ? -8.984 -2.411 10.857 1.00 85.81 430 LEU A O 1
ATOM 3442 N N . PHE A 1 431 ? -11.011 -1.527 11.259 1.00 88.19 431 PHE A N 1
ATOM 3443 C CA . PHE A 1 431 ? -11.492 -2.664 12.054 1.00 88.19 431 PHE A CA 1
ATOM 3444 C C . PHE A 1 431 ? -11.513 -3.959 11.238 1.00 88.19 431 PHE A C 1
ATOM 3446 O O . PHE A 1 431 ? -11.049 -4.997 11.715 1.00 88.19 431 PHE A O 1
ATOM 3453 N N . ARG A 1 432 ? -11.947 -3.890 9.973 1.00 75.88 432 ARG A N 1
ATOM 3454 C CA . ARG A 1 432 ? -11.945 -5.044 9.068 1.00 75.88 432 ARG A CA 1
ATOM 3455 C C . ARG A 1 432 ? -10.536 -5.594 8.845 1.00 75.88 432 ARG A C 1
ATOM 3457 O O . ARG A 1 432 ? -10.344 -6.802 8.949 1.00 75.88 432 ARG A O 1
ATOM 3464 N N . SER A 1 433 ? -9.548 -4.728 8.604 1.00 70.06 433 SER A N 1
ATOM 3465 C CA . SER A 1 433 ? -8.140 -5.136 8.450 1.00 70.06 433 SER A CA 1
ATOM 3466 C C . SER A 1 433 ? -7.569 -5.802 9.710 1.00 70.06 433 SER A C 1
ATOM 3468 O O . SER A 1 433 ? -6.603 -6.560 9.639 1.00 70.06 433 SER A O 1
ATOM 3470 N N . ALA A 1 434 ? -8.198 -5.561 10.865 1.00 79.75 434 ALA A N 1
ATOM 3471 C CA . ALA A 1 434 ? -7.849 -6.177 12.135 1.00 79.75 434 ALA A CA 1
ATOM 3472 C C . ALA A 1 434 ? -8.645 -7.458 12.454 1.00 79.75 434 ALA A C 1
ATOM 3474 O O . ALA A 1 434 ? -8.477 -8.018 13.535 1.00 79.75 434 ALA A O 1
ATOM 3475 N N . GLY A 1 435 ? -9.492 -7.940 11.537 1.00 74.69 435 GLY A N 1
ATOM 3476 C CA . GLY A 1 435 ? -10.335 -9.122 11.753 1.00 74.69 435 GLY A CA 1
ATOM 3477 C C . GLY A 1 435 ? -11.578 -8.858 12.614 1.00 74.69 435 GLY A C 1
ATOM 3478 O O . GLY A 1 435 ? -12.183 -9.801 13.127 1.00 74.69 435 GLY A O 1
ATOM 3479 N N . LEU A 1 436 ? -11.991 -7.592 12.748 1.00 84.19 436 LEU A N 1
ATOM 3480 C CA . LEU A 1 436 ? -13.151 -7.166 13.534 1.00 84.19 436 LEU A CA 1
ATOM 3481 C C . LEU A 1 436 ? -14.270 -6.593 12.649 1.00 84.19 436 LEU A C 1
ATOM 3483 O O . LEU A 1 436 ? -14.024 -5.709 11.830 1.00 84.19 436 LEU A O 1
ATOM 3487 N N . ILE A 1 437 ? -15.518 -7.021 12.857 1.00 81.25 437 ILE A N 1
ATOM 3488 C CA . ILE A 1 437 ? -16.706 -6.452 12.197 1.00 81.25 437 ILE A CA 1
ATOM 3489 C C . ILE A 1 437 ? -17.265 -5.329 13.050 1.00 81.25 437 ILE A C 1
ATOM 3491 O O . ILE A 1 437 ? -17.628 -5.574 14.196 1.00 81.25 437 ILE A O 1
ATOM 3495 N N . VAL A 1 438 ? -17.442 -4.143 12.472 1.00 88.31 438 VAL A N 1
ATOM 3496 C CA . VAL A 1 438 ? -18.210 -3.063 13.103 1.00 88.31 438 VAL A CA 1
ATOM 3497 C C . VAL A 1 438 ? -19.704 -3.403 13.056 1.00 88.31 438 VAL A C 1
ATOM 3499 O O . VAL A 1 438 ? -20.317 -3.356 11.990 1.00 88.31 438 VAL A O 1
ATOM 3502 N N . THR A 1 439 ? -20.289 -3.731 14.205 1.00 86.94 439 THR A N 1
ATOM 3503 C CA . THR A 1 439 ? -21.716 -4.049 14.376 1.00 86.94 439 THR A CA 1
ATOM 3504 C C . THR A 1 439 ? -22.569 -2.799 14.561 1.00 86.94 439 THR A C 1
ATOM 3506 O O . THR A 1 439 ? -23.720 -2.767 14.130 1.00 86.94 439 THR A O 1
ATOM 3509 N N . GLU A 1 440 ? -22.002 -1.744 15.145 1.00 90.94 440 GLU A N 1
ATOM 3510 C CA . GLU A 1 440 ? -22.680 -0.470 15.372 1.00 90.94 440 GLU A CA 1
ATOM 3511 C C . GLU A 1 440 ? -21.727 0.699 15.103 1.00 90.94 440 GLU A C 1
ATOM 3513 O O . GLU A 1 440 ? -20.537 0.638 15.407 1.00 90.94 440 GLU A O 1
ATOM 3518 N N . CYS A 1 441 ? -22.242 1.777 14.510 1.00 91.62 441 CYS A N 1
ATOM 3519 C CA . CYS A 1 441 ? -21.486 3.002 14.255 1.00 91.62 441 CYS A CA 1
ATOM 3520 C C . CYS A 1 441 ? -22.409 4.203 14.497 1.00 91.62 441 CYS A C 1
ATOM 3522 O O . CYS A 1 441 ? -23.192 4.576 13.616 1.00 91.62 441 CYS A O 1
ATOM 3524 N N . ARG A 1 442 ? -22.354 4.750 15.715 1.00 93.81 442 ARG A N 1
ATOM 3525 C CA . ARG A 1 442 ? -23.218 5.827 16.208 1.00 93.81 442 ARG A CA 1
ATOM 3526 C C . ARG A 1 442 ? -22.547 7.187 15.966 1.00 93.81 442 ARG A C 1
ATOM 3528 O O . ARG A 1 442 ? -21.392 7.363 16.357 1.00 93.81 442 ARG A O 1
ATOM 3535 N N . PRO A 1 443 ? -23.230 8.152 15.328 1.00 92.88 443 PRO A N 1
ATOM 3536 C CA . PRO A 1 443 ? -22.694 9.497 15.162 1.00 92.88 443 PRO A CA 1
ATOM 3537 C C . PRO A 1 443 ? -22.745 10.275 16.479 1.00 92.88 443 PRO A C 1
ATOM 3539 O O . PRO A 1 443 ? -23.733 10.196 17.213 1.00 92.88 443 PRO A O 1
ATOM 3542 N N . VAL A 1 444 ? -21.724 11.094 16.730 1.00 89.31 444 VAL A N 1
ATOM 3543 C CA . VAL A 1 444 ? -21.777 12.173 17.725 1.00 89.31 444 VAL A CA 1
ATOM 3544 C C . VAL A 1 444 ? -21.959 13.497 16.978 1.00 89.31 444 VAL A C 1
ATOM 3546 O O . VAL A 1 444 ? -20.996 14.003 16.393 1.00 89.31 444 VAL A O 1
ATOM 3549 N N . PRO A 1 445 ? -23.192 14.031 16.902 1.00 82.06 445 PRO A N 1
ATOM 3550 C CA . PRO A 1 445 ? -23.467 15.250 16.155 1.00 82.06 445 PRO A CA 1
ATOM 3551 C C . PRO A 1 445 ? -22.951 16.487 16.894 1.00 82.06 445 PRO A C 1
ATOM 3553 O O . PRO A 1 445 ? -22.947 16.548 18.124 1.00 82.06 445 PRO A O 1
ATOM 3556 N N . THR A 1 446 ? -22.575 17.509 16.132 1.00 79.31 446 THR A N 1
ATOM 3557 C CA . THR A 1 446 ? -22.231 18.833 16.668 1.00 79.31 446 THR A CA 1
ATOM 3558 C C . THR A 1 446 ? -23.463 19.735 16.801 1.00 79.31 446 THR A C 1
ATOM 3560 O O . THR A 1 446 ? -24.481 19.489 16.157 1.00 79.31 446 THR A O 1
ATOM 3563 N N . PRO A 1 447 ? -23.404 20.854 17.549 1.00 78.19 447 PRO A N 1
ATOM 3564 C CA . PRO A 1 447 ? -24.483 21.847 17.552 1.00 78.19 447 PRO A CA 1
ATOM 3565 C C . PRO A 1 447 ? -24.845 22.391 16.156 1.00 78.19 447 PRO A C 1
ATOM 3567 O O . PRO A 1 447 ? -25.983 22.813 15.942 1.00 78.19 447 PRO A O 1
ATOM 3570 N N . GLN A 1 448 ? -23.910 22.371 15.192 1.00 78.94 448 GLN A N 1
ATOM 3571 C CA . GLN A 1 448 ? -24.194 22.738 13.800 1.00 78.94 448 GLN A CA 1
ATOM 3572 C C . GLN A 1 448 ? -25.157 21.759 13.107 1.00 78.94 448 GLN A C 1
ATOM 3574 O O . GLN A 1 448 ? -25.888 22.178 12.209 1.00 78.94 448 GLN A O 1
ATOM 3579 N N . HIS A 1 449 ? -25.207 20.491 13.534 1.00 88.12 449 HIS A N 1
ATOM 3580 C CA . HIS A 1 449 ? -26.158 19.498 13.019 1.00 88.12 449 HIS A CA 1
ATOM 3581 C C . HIS A 1 449 ? -27.605 19.963 13.223 1.00 88.12 449 HIS A C 1
ATOM 3583 O O . HIS A 1 449 ? -28.354 20.052 12.254 1.00 88.12 449 HIS A O 1
ATOM 3589 N N . ALA A 1 450 ? -27.963 20.402 14.434 1.00 84.44 450 ALA A N 1
ATOM 3590 C CA . ALA A 1 450 ? -29.310 20.890 14.744 1.00 84.44 450 ALA A CA 1
ATOM 3591 C C . ALA A 1 450 ? -29.712 22.119 13.903 1.00 84.44 450 ALA A C 1
ATOM 3593 O O . ALA A 1 450 ? -30.874 22.278 13.525 1.00 84.44 450 ALA A O 1
ATOM 3594 N N . GLN A 1 451 ? -28.751 22.992 13.576 1.00 84.00 451 GLN A N 1
ATOM 3595 C CA . GLN A 1 451 ? -28.989 24.151 12.708 1.00 84.00 451 GLN A CA 1
ATOM 3596 C C . GLN A 1 451 ? -29.267 23.724 11.262 1.00 84.00 451 GLN A C 1
ATOM 3598 O O . GLN A 1 451 ? -30.178 24.252 10.625 1.00 84.00 451 GLN A O 1
ATOM 3603 N N . TRP A 1 452 ? -28.509 22.751 10.753 1.00 88.75 452 TRP A N 1
ATOM 3604 C CA . TRP A 1 452 ? -28.728 22.174 9.428 1.00 88.75 452 TRP A CA 1
ATOM 3605 C C . TRP A 1 452 ? -30.058 21.409 9.339 1.00 88.75 452 TRP A C 1
ATOM 3607 O O . TRP A 1 452 ? -30.779 21.535 8.345 1.00 88.75 452 TRP A O 1
ATOM 3617 N N . GLU A 1 453 ? -30.437 20.681 10.393 1.00 88.06 453 GLU A N 1
ATOM 3618 C CA . GLU A 1 453 ? -31.741 20.021 10.475 1.00 88.06 453 GLU A CA 1
ATOM 3619 C C . GLU A 1 453 ? -32.895 21.023 10.424 1.00 88.06 453 GLU A C 1
ATOM 3621 O O . GLU A 1 453 ? -33.822 20.856 9.628 1.00 88.06 453 GLU A O 1
ATOM 3626 N N . ALA A 1 454 ? -32.812 22.101 11.211 1.00 87.31 454 ALA A N 1
ATOM 3627 C CA . ALA A 1 454 ? -33.803 23.174 11.207 1.00 87.31 454 ALA A CA 1
ATOM 3628 C C . ALA A 1 454 ? -33.900 23.889 9.844 1.00 87.31 454 ALA A C 1
ATOM 3630 O O . ALA A 1 454 ? -34.966 24.386 9.482 1.00 87.31 454 ALA A O 1
ATOM 3631 N N . ALA A 1 455 ? -32.815 23.898 9.063 1.00 84.38 455 ALA A N 1
ATOM 3632 C CA . ALA A 1 455 ? -32.767 24.432 7.702 1.00 84.38 455 ALA A CA 1
ATOM 3633 C C . ALA A 1 455 ? -33.296 23.456 6.626 1.00 84.38 455 ALA A C 1
ATOM 3635 O O . ALA A 1 455 ? -33.130 23.703 5.431 1.00 84.38 455 ALA A O 1
ATOM 3636 N N . GLY A 1 456 ? -33.937 22.351 7.024 1.00 90.31 456 GLY A N 1
ATOM 3637 C CA . GLY A 1 456 ? -34.616 21.425 6.115 1.00 90.31 456 GLY A CA 1
ATOM 3638 C C . GLY A 1 456 ? -33.739 20.298 5.569 1.00 90.31 456 GLY A C 1
ATOM 3639 O O . GLY A 1 456 ? -34.113 19.685 4.570 1.00 90.31 456 GLY A O 1
ATOM 3640 N N . ARG A 1 457 ? -32.588 20.011 6.200 1.00 89.19 457 ARG A N 1
ATOM 3641 C CA . ARG A 1 457 ? -31.683 18.901 5.831 1.00 89.19 457 ARG A CA 1
ATOM 3642 C C . ARG A 1 457 ? -31.258 18.918 4.354 1.00 89.19 457 ARG A C 1
ATOM 3644 O O . ARG A 1 457 ? -31.215 17.881 3.686 1.00 89.19 457 ARG A O 1
ATOM 3651 N N . SER A 1 458 ? -30.966 20.105 3.822 1.00 87.56 458 SER A N 1
ATOM 3652 C CA . SER A 1 458 ? -30.554 20.275 2.423 1.00 87.56 458 SER A CA 1
ATOM 3653 C C . SER A 1 458 ? -29.268 19.485 2.120 1.00 87.56 458 SER A C 1
ATOM 3655 O O . SER A 1 458 ? -28.296 19.625 2.868 1.00 87.56 458 SER A O 1
ATOM 3657 N N . PRO A 1 459 ? -29.211 18.710 1.016 1.00 87.56 459 PRO A N 1
ATOM 3658 C CA . PRO A 1 459 ? -27.970 18.092 0.545 1.00 87.56 459 PRO A CA 1
ATOM 3659 C C . PRO A 1 459 ? -27.000 19.112 -0.075 1.00 87.56 459 PRO A C 1
ATOM 3661 O O . PRO A 1 459 ? -25.822 18.815 -0.250 1.00 87.56 459 PRO A O 1
ATOM 3664 N N . ASN A 1 460 ? -27.483 20.315 -0.402 1.00 89.81 460 ASN A N 1
ATOM 3665 C CA . ASN A 1 460 ? -26.671 21.417 -0.906 1.00 89.81 460 ASN A CA 1
ATOM 3666 C C . ASN A 1 460 ? -26.219 22.287 0.267 1.00 89.81 460 ASN A C 1
ATOM 3668 O O . ASN A 1 460 ? -27.059 22.859 0.970 1.00 89.81 460 ASN A O 1
ATOM 3672 N N . LEU A 1 461 ? -24.907 22.387 0.459 1.00 86.50 461 LEU A N 1
ATOM 3673 C CA . LEU A 1 461 ? -24.256 23.078 1.564 1.00 86.50 461 LEU A CA 1
ATOM 3674 C C . LEU A 1 461 ? -23.309 24.157 1.041 1.00 86.50 461 LEU A C 1
ATOM 3676 O O . LEU A 1 461 ? -22.601 23.956 0.057 1.00 86.50 461 LEU A O 1
ATOM 3680 N N . GLN A 1 462 ? -23.250 25.283 1.747 1.00 85.00 462 GLN A N 1
ATOM 3681 C CA . GLN A 1 462 ? -22.250 26.320 1.512 1.00 85.00 462 GLN A CA 1
ATOM 3682 C C . GLN A 1 462 ? -21.175 26.236 2.601 1.00 85.00 462 GLN A C 1
ATOM 3684 O O . GLN A 1 462 ? -21.446 26.526 3.766 1.00 85.00 462 GLN A O 1
ATOM 3689 N N . LEU A 1 463 ? -19.960 25.825 2.230 1.00 81.88 463 LEU A N 1
ATOM 3690 C CA . LEU A 1 463 ? -18.830 25.587 3.132 1.00 81.88 463 LEU A CA 1
ATOM 3691 C C . LEU A 1 463 ? -17.757 26.661 2.918 1.00 81.88 463 LEU A C 1
ATOM 3693 O O . LEU A 1 463 ? -16.786 26.475 2.183 1.00 81.88 463 LEU A O 1
ATOM 3697 N N . GLY A 1 464 ? -17.968 27.836 3.514 1.00 73.94 464 GLY A N 1
ATOM 3698 C CA . GLY A 1 464 ? -17.139 29.009 3.234 1.00 73.94 464 GLY A CA 1
ATOM 3699 C C . GLY A 1 464 ? -17.282 29.430 1.761 1.00 73.94 464 GLY A C 1
ATOM 3700 O O . GLY A 1 464 ? -18.411 29.676 1.331 1.00 73.94 464 GLY A O 1
ATOM 3701 N N . PRO A 1 465 ? -16.193 29.517 0.970 1.00 78.44 465 PRO A N 1
ATOM 3702 C CA . PRO A 1 465 ? -16.274 29.848 -0.454 1.00 78.44 465 PRO A CA 1
ATOM 3703 C C . PRO A 1 465 ? -16.736 28.678 -1.344 1.00 78.44 465 PRO A C 1
ATOM 3705 O O . PRO A 1 465 ? -17.049 28.905 -2.510 1.00 78.44 465 PRO A O 1
ATOM 3708 N N . LEU A 1 466 ? -16.788 27.440 -0.835 1.00 82.44 466 LEU A N 1
ATOM 3709 C CA . LEU A 1 466 ? -17.144 26.260 -1.628 1.00 82.44 466 LEU A CA 1
ATOM 3710 C C . LEU A 1 466 ? -18.640 25.940 -1.548 1.00 82.44 466 LEU A C 1
ATOM 3712 O O . LEU A 1 466 ? -19.195 25.807 -0.459 1.00 82.44 466 LEU A O 1
ATOM 3716 N N . GLY A 1 467 ? -19.272 25.739 -2.706 1.00 86.00 467 GLY A N 1
ATOM 3717 C CA . GLY A 1 467 ? -20.560 25.052 -2.797 1.00 86.00 467 GLY A CA 1
ATOM 3718 C C . GLY A 1 467 ? -20.338 23.539 -2.834 1.00 86.00 467 GLY A C 1
ATOM 3719 O O . GLY A 1 467 ? -19.590 23.051 -3.680 1.00 86.00 467 GLY A O 1
ATOM 3720 N N . PHE A 1 468 ? -20.967 22.801 -1.923 1.00 84.12 468 PHE A N 1
ATOM 3721 C CA . PHE A 1 468 ? -20.868 21.347 -1.819 1.00 84.12 468 PHE A CA 1
ATOM 3722 C C . PHE A 1 468 ? -22.247 20.708 -2.009 1.00 84.12 468 PHE A C 1
ATOM 3724 O O . PHE A 1 468 ? -23.188 21.041 -1.292 1.00 84.12 468 PHE A O 1
ATOM 3731 N N . GLN A 1 469 ? -22.368 19.775 -2.954 1.00 88.12 469 GLN A N 1
ATOM 3732 C CA . GLN A 1 469 ? -23.589 19.001 -3.187 1.00 88.12 469 GLN A CA 1
ATOM 3733 C C . GLN A 1 469 ? -23.360 17.548 -2.761 1.00 88.12 469 GLN A C 1
ATOM 3735 O O . GLN A 1 469 ? -22.651 16.799 -3.432 1.00 88.12 469 GLN A O 1
ATOM 3740 N N . ALA A 1 470 ? -23.960 17.151 -1.640 1.00 81.81 470 ALA A N 1
ATOM 3741 C CA . ALA A 1 470 ? -23.949 15.770 -1.172 1.00 81.81 470 ALA A CA 1
ATOM 3742 C C . ALA A 1 470 ? -24.846 14.878 -2.044 1.00 81.81 470 ALA A C 1
ATOM 3744 O O . ALA A 1 470 ? -25.807 15.347 -2.659 1.00 81.81 470 ALA A O 1
ATOM 3745 N N . ARG A 1 471 ? -24.585 13.564 -2.044 1.00 77.50 471 ARG A N 1
ATOM 3746 C CA . ARG A 1 471 ? -25.394 12.589 -2.808 1.00 77.50 471 ARG A CA 1
ATOM 3747 C C . ARG A 1 471 ? -26.827 12.471 -2.285 1.00 77.50 471 ARG A C 1
ATOM 3749 O O . ARG A 1 471 ? -27.738 12.121 -3.027 1.00 77.50 471 ARG A O 1
ATOM 3756 N N . SER A 1 472 ? -27.013 12.721 -0.993 1.00 84.12 472 SER A N 1
ATOM 3757 C CA . SER A 1 472 ? -28.299 12.695 -0.299 1.00 84.12 472 SER A CA 1
ATOM 3758 C C . SER A 1 472 ? -28.219 13.511 0.993 1.00 84.12 472 SER A C 1
ATOM 3760 O O . SER A 1 472 ? -27.128 13.855 1.447 1.00 84.12 472 SER A O 1
ATOM 3762 N N . SER A 1 473 ? -29.362 13.781 1.628 1.00 84.50 473 SER A N 1
ATOM 3763 C CA . SER A 1 473 ? -29.389 14.403 2.958 1.00 84.50 473 SER A CA 1
ATOM 3764 C C . SER A 1 473 ? -28.677 13.552 4.017 1.00 84.50 473 SER A C 1
ATOM 3766 O O . SER A 1 473 ? -28.026 14.109 4.889 1.00 84.50 473 SER A O 1
ATOM 3768 N N . ALA A 1 474 ? -28.730 12.220 3.914 1.00 82.00 474 ALA A N 1
ATOM 3769 C CA . ALA A 1 474 ? -28.009 11.325 4.824 1.00 82.00 474 ALA A CA 1
ATOM 3770 C C . ALA A 1 474 ? -26.481 11.410 4.637 1.00 82.00 474 ALA A C 1
ATOM 3772 O O . ALA A 1 474 ? -25.728 11.353 5.600 1.00 82.00 474 ALA A O 1
ATOM 3773 N N . ASP A 1 475 ? -26.013 11.595 3.399 1.00 83.81 475 ASP A N 1
ATOM 3774 C CA . ASP A 1 475 ? -24.589 11.813 3.106 1.00 83.81 475 ASP A CA 1
ATOM 3775 C C . ASP A 1 475 ? -24.113 13.201 3.579 1.00 83.81 475 ASP A C 1
ATOM 3777 O O . ASP A 1 475 ? -22.969 13.349 4.005 1.00 83.81 475 ASP A O 1
ATOM 3781 N N . ALA A 1 476 ? -24.993 14.209 3.544 1.00 88.44 476 ALA A N 1
ATOM 3782 C CA . ALA A 1 476 ? -24.722 15.533 4.107 1.00 88.44 476 ALA A CA 1
ATOM 3783 C C . ALA A 1 476 ? -24.663 15.517 5.642 1.00 88.44 476 ALA A C 1
ATOM 3785 O O . ALA A 1 476 ? -23.845 16.226 6.221 1.00 88.44 476 ALA A O 1
ATOM 3786 N N . GLU A 1 477 ? -25.491 14.700 6.297 1.00 89.44 477 GLU A N 1
ATOM 3787 C CA . GLU A 1 477 ? -25.529 14.570 7.756 1.00 89.44 477 GLU A CA 1
ATOM 3788 C C . GLU A 1 477 ? -24.165 14.176 8.343 1.00 89.44 477 GLU A C 1
ATOM 3790 O O . GLU A 1 477 ? -23.750 14.732 9.360 1.00 89.44 477 GLU A O 1
ATOM 3795 N N . GLU A 1 478 ? -23.417 13.299 7.662 1.00 91.19 478 GLU A N 1
ATOM 3796 C CA . GLU A 1 478 ? -22.077 12.871 8.089 1.00 91.19 478 GLU A CA 1
ATOM 3797 C C . GLU A 1 478 ? -21.076 14.032 8.214 1.00 91.19 478 GLU A C 1
ATOM 3799 O O . GLU A 1 478 ? -20.112 13.931 8.970 1.00 91.19 478 GLU A O 1
ATOM 3804 N N . LEU A 1 479 ? -21.290 15.148 7.512 1.00 90.88 479 LEU A N 1
ATOM 3805 C CA . LEU A 1 479 ? -20.428 16.333 7.599 1.00 90.88 479 LEU A CA 1
ATOM 3806 C C . LEU A 1 479 ? -20.592 17.081 8.926 1.00 90.88 479 LEU A C 1
ATOM 3808 O O . LEU A 1 479 ? -19.725 17.871 9.289 1.00 90.88 479 LEU A O 1
ATOM 3812 N N . PHE A 1 480 ? -21.676 16.839 9.659 1.00 91.19 480 PHE A N 1
ATOM 3813 C CA . PHE A 1 480 ? -21.946 17.464 10.955 1.00 91.19 480 PHE A CA 1
ATOM 3814 C C . PHE A 1 480 ? -21.651 16.531 12.138 1.00 91.19 480 PHE A C 1
ATOM 3816 O O . PHE A 1 480 ? -21.905 16.893 13.289 1.00 91.19 480 PHE A O 1
ATOM 3823 N N . VAL A 1 481 ? -21.102 15.347 11.857 1.00 91.81 481 VAL A N 1
ATOM 3824 C CA . VAL A 1 481 ? -20.662 14.368 12.854 1.00 91.81 481 VAL A CA 1
ATOM 3825 C C . VAL A 1 481 ? -19.224 14.673 13.252 1.00 91.81 481 VAL A C 1
ATOM 3827 O O . VAL A 1 481 ? -18.339 14.692 12.395 1.00 91.81 481 VAL A O 1
ATOM 3830 N N . GLU A 1 482 ? -18.990 14.908 14.541 1.00 88.56 482 GLU A N 1
ATOM 3831 C CA . GLU A 1 482 ? -17.660 15.198 15.092 1.00 88.56 482 GLU A CA 1
ATOM 3832 C C . GLU A 1 482 ? -16.792 13.942 15.160 1.00 88.56 482 GLU A C 1
ATOM 3834 O O . GLU A 1 482 ? -15.633 13.943 14.745 1.00 88.56 482 GLU A O 1
ATOM 3839 N N . GLN A 1 483 ? -17.381 12.858 15.658 1.00 92.88 483 GLN A N 1
ATOM 3840 C CA . GLN A 1 483 ? -16.725 11.574 15.856 1.00 92.88 483 GLN A CA 1
ATOM 3841 C C . GLN A 1 483 ? -17.725 10.427 15.705 1.00 92.88 483 GLN A C 1
ATOM 3843 O O . GLN A 1 483 ? -18.938 10.597 15.872 1.00 92.88 483 GLN A O 1
ATOM 3848 N N . TRP A 1 484 ? -17.196 9.249 15.400 1.00 95.44 484 TRP A N 1
ATOM 3849 C CA . TRP A 1 484 ? -17.943 8.004 15.303 1.00 95.44 484 TRP A CA 1
ATOM 3850 C C . TRP A 1 484 ? -17.661 7.143 16.522 1.00 95.44 484 TRP A C 1
ATOM 3852 O O . TRP A 1 484 ? -16.501 6.838 16.792 1.00 95.44 484 TRP A O 1
ATOM 3862 N N . LEU A 1 485 ? -18.713 6.717 17.219 1.00 96.69 485 LEU A N 1
ATOM 3863 C CA . LEU A 1 485 ? -18.607 5.690 18.249 1.00 96.69 485 LEU A CA 1
ATOM 3864 C C . LEU A 1 485 ? -18.884 4.333 17.610 1.00 96.69 485 LEU A C 1
ATOM 3866 O O . LEU A 1 485 ? -19.906 4.151 16.943 1.00 96.69 485 LEU A O 1
ATOM 3870 N N . LEU A 1 486 ? -17.965 3.395 17.775 1.00 96.00 486 LEU A N 1
ATOM 3871 C CA . LEU A 1 486 ? -17.965 2.112 17.090 1.00 96.00 486 LEU A CA 1
ATOM 3872 C C . LEU A 1 486 ? -18.105 0.987 18.109 1.00 96.00 486 LEU A C 1
ATOM 3874 O O . LEU A 1 486 ? -17.418 0.988 19.129 1.00 96.00 486 LEU A O 1
ATOM 3878 N N . ARG A 1 487 ? -18.952 0.009 17.787 1.00 95.88 487 ARG A N 1
ATOM 3879 C CA . ARG A 1 487 ? -18.919 -1.323 18.394 1.00 95.88 487 ARG A CA 1
ATOM 3880 C C . ARG A 1 487 ? -18.474 -2.302 17.338 1.00 95.88 487 ARG A C 1
ATOM 3882 O O . ARG A 1 487 ? -18.988 -2.274 16.218 1.00 95.88 487 ARG A O 1
ATOM 3889 N N . ALA A 1 488 ? -17.524 -3.149 17.689 1.00 93.12 488 ALA A N 1
ATOM 3890 C CA . ALA A 1 488 ? -17.041 -4.184 16.807 1.00 93.12 488 ALA A CA 1
ATOM 3891 C C . ALA A 1 488 ? -16.845 -5.498 17.550 1.00 93.12 488 ALA A C 1
ATOM 3893 O O . ALA A 1 488 ? -16.616 -5.498 18.747 1.00 93.12 488 ALA A O 1
ATOM 3894 N N . ARG A 1 489 ? -16.900 -6.619 16.843 1.00 89.94 489 ARG A N 1
ATOM 3895 C CA . ARG A 1 489 ? -16.645 -7.956 17.402 1.00 89.94 489 ARG A CA 1
ATOM 3896 C C . ARG A 1 489 ? -15.709 -8.734 16.495 1.00 89.94 489 ARG A C 1
ATOM 3898 O O . ARG A 1 489 ? -15.572 -8.382 15.322 1.00 89.94 489 ARG A O 1
ATOM 3905 N N . GLN A 1 490 ? -15.099 -9.799 17.003 1.00 81.50 490 GLN A N 1
ATOM 3906 C CA . GLN A 1 490 ? -14.369 -10.732 16.144 1.00 81.50 490 GLN A CA 1
ATOM 3907 C C . GLN A 1 490 ? -15.306 -11.301 15.069 1.00 81.50 490 GLN A C 1
ATOM 3909 O O . GLN A 1 490 ? -16.457 -11.631 15.356 1.00 81.50 490 GLN A O 1
ATOM 3914 N N . HIS A 1 491 ? -14.829 -11.405 13.827 1.00 66.81 491 HIS A N 1
ATOM 3915 C CA . HIS A 1 491 ? -15.537 -12.162 12.796 1.00 66.81 491 HIS A CA 1
ATOM 3916 C C . HIS A 1 491 ? -15.159 -13.642 12.926 1.00 66.81 491 HIS A C 1
ATOM 3918 O O . HIS A 1 491 ? -14.020 -14.000 12.610 1.00 66.81 491 HIS A O 1
ATOM 3924 N N . PRO A 1 492 ? -16.072 -14.551 13.303 1.00 54.72 492 PRO A N 1
ATOM 3925 C CA . PRO A 1 492 ? -15.781 -15.968 13.204 1.00 54.72 492 PRO A CA 1
ATOM 3926 C C . PRO A 1 492 ? -15.797 -16.330 11.716 1.00 54.72 492 PRO A C 1
ATOM 3928 O O . PRO A 1 492 ? -16.851 -16.337 11.092 1.00 54.72 492 PRO A O 1
ATOM 3931 N N . LEU A 1 493 ? -14.654 -16.652 11.104 1.00 49.44 493 LEU A N 1
ATOM 3932 C CA . LEU A 1 493 ? -14.649 -17.262 9.758 1.00 49.44 493 LEU A CA 1
ATOM 3933 C C . LEU A 1 493 ? -15.523 -18.537 9.714 1.00 49.44 493 LEU A C 1
ATOM 3935 O O . LEU A 1 493 ? -16.055 -18.897 8.672 1.00 49.44 493 LEU A O 1
ATOM 3939 N N . ALA A 1 494 ? -15.741 -19.172 10.872 1.00 43.81 494 ALA A N 1
ATOM 3940 C CA . ALA A 1 494 ? -16.613 -20.327 11.062 1.00 43.81 494 ALA A CA 1
ATOM 3941 C C . ALA A 1 494 ? -18.131 -20.027 11.036 1.00 43.81 494 ALA A C 1
ATOM 3943 O O . ALA A 1 494 ? -18.921 -20.962 11.164 1.00 43.81 494 ALA A O 1
ATOM 3944 N N . SER A 1 495 ? -18.573 -18.766 10.913 1.00 48.09 495 SER A N 1
ATOM 3945 C CA . SER A 1 495 ? -20.007 -18.424 10.938 1.00 48.09 495 SER A CA 1
ATOM 3946 C C . SER A 1 495 ? -20.680 -18.334 9.568 1.00 48.09 495 SER A C 1
ATOM 3948 O O . SER A 1 495 ? -21.883 -18.089 9.538 1.00 48.09 495 SER A O 1
ATOM 3950 N N . VAL A 1 496 ? -19.960 -18.541 8.457 1.00 56.38 496 VAL A N 1
ATOM 3951 C CA . VAL A 1 496 ? -20.578 -18.614 7.121 1.00 56.38 496 VAL A CA 1
ATOM 3952 C C . VAL A 1 496 ? -21.448 -19.878 7.076 1.00 56.38 496 VAL A C 1
ATOM 3954 O O . VAL A 1 496 ? -20.931 -20.995 7.027 1.00 56.38 496 VAL A O 1
ATOM 3957 N N . ARG A 1 497 ? -22.774 -19.734 7.146 1.00 61.38 497 ARG A N 1
ATOM 3958 C CA . ARG A 1 497 ? -23.729 -20.856 7.147 1.00 61.38 497 ARG A CA 1
ATOM 3959 C C . ARG A 1 497 ? -24.424 -20.935 5.794 1.00 61.38 497 ARG A C 1
ATOM 3961 O O . ARG A 1 497 ? -24.982 -19.940 5.360 1.00 61.38 497 ARG A O 1
ATOM 3968 N N . GLY A 1 498 ? -24.449 -22.116 5.189 1.00 77.44 498 GLY A N 1
ATOM 3969 C CA . GLY A 1 498 ? -25.164 -22.350 3.937 1.00 77.44 498 GLY A CA 1
ATOM 3970 C C . GLY A 1 498 ? -24.447 -23.348 3.039 1.00 77.44 498 GLY A C 1
ATOM 3971 O O . GLY A 1 498 ? -23.389 -23.873 3.389 1.00 77.44 498 GLY A O 1
ATOM 3972 N N . LEU A 1 499 ? -25.047 -23.619 1.886 1.00 90.25 499 LEU A N 1
ATOM 3973 C CA . LEU A 1 499 ? -24.436 -24.391 0.803 1.00 90.25 499 LEU A CA 1
ATOM 3974 C C . LEU A 1 499 ? -23.953 -23.421 -0.284 1.00 90.25 499 LEU A C 1
ATOM 3976 O O . LEU A 1 499 ? -24.678 -22.495 -0.640 1.00 90.25 499 LEU A O 1
ATOM 3980 N N . ALA A 1 500 ? -22.755 -23.623 -0.828 1.00 93.94 500 ALA A N 1
ATOM 3981 C CA . ALA A 1 500 ? -22.301 -22.896 -2.014 1.00 93.94 500 ALA A CA 1
ATOM 3982 C C . ALA A 1 500 ? -22.506 -23.733 -3.284 1.00 93.94 500 ALA A C 1
ATOM 3984 O O . ALA A 1 500 ? -22.085 -24.886 -3.337 1.00 93.94 500 ALA A O 1
ATOM 3985 N N . SER A 1 501 ? -23.105 -23.161 -4.325 1.00 97.88 501 SER A N 1
ATOM 3986 C CA . SER A 1 501 ? -23.184 -23.794 -5.644 1.00 97.88 501 SER A CA 1
ATOM 3987 C C . SER A 1 501 ? -22.090 -23.241 -6.543 1.00 97.88 501 SER A C 1
ATOM 3989 O O . SER A 1 501 ? -22.065 -22.041 -6.818 1.00 97.88 501 SER A O 1
ATOM 3991 N N . ILE A 1 502 ? -21.202 -24.115 -7.012 1.00 98.44 502 ILE A N 1
ATOM 3992 C CA . ILE A 1 502 ? -20.139 -23.782 -7.963 1.00 98.44 502 ILE A CA 1
ATOM 3993 C C . ILE A 1 502 ? -20.602 -24.223 -9.349 1.00 98.44 502 ILE A C 1
ATOM 3995 O O . ILE A 1 502 ? -20.825 -25.408 -9.590 1.00 98.44 502 ILE A O 1
ATOM 3999 N N . ILE A 1 503 ? -20.767 -23.264 -10.254 1.00 98.50 503 ILE A N 1
ATOM 4000 C CA . ILE A 1 503 ? -21.279 -23.466 -11.606 1.00 98.50 503 ILE A CA 1
ATOM 4001 C C . ILE A 1 503 ? -20.128 -23.321 -12.597 1.00 98.50 503 ILE A C 1
ATOM 4003 O O . ILE A 1 503 ? -19.518 -22.254 -12.687 1.00 98.50 503 ILE A O 1
ATOM 4007 N N . ILE A 1 504 ? -19.881 -24.381 -13.365 1.00 98.19 504 ILE A N 1
ATOM 4008 C CA . ILE A 1 504 ? -18.765 -24.474 -14.307 1.00 98.19 504 ILE A CA 1
ATOM 4009 C C . ILE A 1 504 ? -19.315 -24.725 -15.718 1.00 98.19 504 ILE A C 1
ATOM 4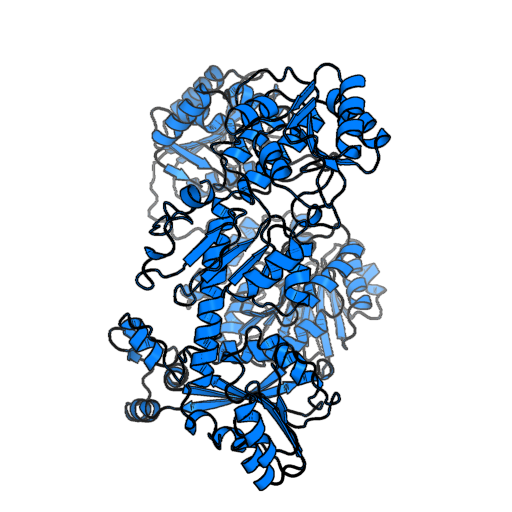011 O O . ILE A 1 504 ? -19.666 -25.862 -16.049 1.00 98.19 504 ILE A O 1
ATOM 4015 N N . PRO A 1 505 ? -19.441 -23.692 -16.569 1.00 96.31 505 PRO A N 1
ATOM 4016 C CA . PRO A 1 505 ? -19.737 -23.888 -17.984 1.00 96.31 505 PRO A CA 1
ATOM 4017 C C . PRO A 1 505 ? -18.517 -24.502 -18.686 1.00 96.31 505 PRO A C 1
ATOM 4019 O O . PRO A 1 505 ? -17.399 -24.004 -18.563 1.00 96.31 505 PRO A O 1
ATOM 4022 N N . VAL A 1 506 ? -18.731 -25.578 -19.438 1.00 94.88 506 VAL A N 1
ATOM 4023 C CA . VAL A 1 506 ? -17.666 -26.326 -20.117 1.00 94.88 506 VAL A CA 1
ATOM 4024 C C . VAL A 1 506 ? -17.990 -26.455 -21.597 1.00 94.88 506 VAL A C 1
ATOM 4026 O O . VAL A 1 506 ? -19.119 -26.758 -21.970 1.00 94.88 506 VAL A O 1
ATOM 4029 N N . TRP A 1 507 ? -16.995 -26.239 -22.450 1.00 92.38 507 TRP A N 1
ATOM 4030 C CA . TRP A 1 507 ? -17.047 -26.626 -23.854 1.00 92.38 507 TRP A CA 1
ATOM 4031 C C . TRP A 1 507 ? -15.638 -27.005 -24.304 1.00 92.38 507 TRP A C 1
ATOM 4033 O O . TRP A 1 507 ? -14.772 -26.137 -24.431 1.00 92.38 507 TRP A O 1
ATOM 4043 N N . ASN A 1 508 ? -15.421 -28.303 -24.512 1.00 90.88 508 ASN A N 1
ATOM 4044 C CA . ASN A 1 508 ? -14.113 -28.908 -24.758 1.00 90.88 508 ASN A CA 1
ATOM 4045 C C . ASN A 1 508 ? -13.087 -28.563 -23.650 1.00 90.88 508 ASN A C 1
ATOM 4047 O O . ASN A 1 508 ? -13.456 -28.219 -22.524 1.00 90.88 508 ASN A O 1
ATOM 4051 N N . GLN A 1 509 ? -11.792 -28.669 -23.959 1.00 90.31 509 GLN A N 1
ATOM 4052 C CA . GLN A 1 509 ? -10.683 -28.433 -23.031 1.00 90.31 509 GLN A CA 1
ATOM 4053 C C . GLN A 1 509 ? -10.677 -29.424 -21.856 1.00 90.31 509 GLN A C 1
ATOM 4055 O O . GLN A 1 509 ? -10.584 -29.036 -20.685 1.00 90.31 509 GLN A O 1
ATOM 4060 N N . LEU A 1 510 ? -10.760 -30.722 -22.168 1.00 93.75 510 LEU A N 1
ATOM 4061 C CA . LEU A 1 510 ? -10.760 -31.814 -21.188 1.00 93.75 510 LEU A CA 1
ATOM 4062 C C . LEU A 1 510 ? -9.656 -31.687 -20.119 1.00 93.75 510 LEU A C 1
ATOM 4064 O O . LEU A 1 510 ? -9.925 -31.877 -18.932 1.00 93.75 510 LEU A O 1
ATOM 4068 N N . GLU A 1 511 ? -8.418 -31.369 -20.510 1.00 93.69 511 GLU A N 1
ATOM 4069 C CA . GLU A 1 511 ? -7.289 -31.284 -19.569 1.00 93.69 511 GLU A CA 1
ATOM 4070 C C . GLU A 1 511 ? -7.469 -30.163 -18.538 1.00 93.69 511 GLU A C 1
ATOM 4072 O O . GLU A 1 511 ? -7.276 -30.387 -17.343 1.00 93.69 511 GLU A O 1
ATOM 4077 N N . HIS A 1 512 ? -7.910 -28.982 -18.974 1.00 93.75 512 HIS A N 1
ATOM 4078 C CA . HIS A 1 512 ? -8.203 -27.867 -18.075 1.00 93.75 512 HIS A CA 1
ATOM 4079 C C . HIS A 1 512 ? -9.384 -28.176 -17.156 1.00 93.75 512 HIS A C 1
ATOM 4081 O O . HIS A 1 512 ? -9.301 -27.941 -15.953 1.00 93.75 512 HIS A O 1
ATOM 4087 N N . THR A 1 513 ? -10.432 -28.802 -17.697 1.00 95.56 513 THR A N 1
ATOM 4088 C CA . THR A 1 513 ? -11.599 -29.224 -16.913 1.00 95.56 513 THR A CA 1
ATOM 4089 C C . THR A 1 513 ? -11.200 -30.181 -15.785 1.00 95.56 513 THR A C 1
ATOM 4091 O O . THR A 1 513 ? -11.667 -30.024 -14.658 1.00 95.56 513 THR A O 1
ATOM 4094 N N . ARG A 1 514 ? -10.286 -31.129 -16.044 1.00 95.81 514 ARG A N 1
ATOM 4095 C CA . ARG A 1 514 ? -9.737 -32.018 -15.003 1.00 95.81 514 ARG A CA 1
ATOM 4096 C C . ARG A 1 514 ? -8.977 -31.244 -13.929 1.00 95.81 514 ARG A C 1
ATOM 4098 O O . ARG A 1 514 ? -9.275 -31.412 -12.754 1.00 95.81 514 ARG A O 1
ATOM 4105 N N . LEU A 1 515 ? -8.062 -30.357 -14.327 1.00 96.56 515 LEU A N 1
ATOM 4106 C CA . LEU A 1 515 ? -7.298 -29.530 -13.383 1.00 96.56 515 LEU A CA 1
ATOM 4107 C C . LEU A 1 515 ? -8.207 -28.664 -12.500 1.00 96.56 515 LEU A C 1
ATOM 4109 O O . LEU A 1 515 ? -7.974 -28.554 -11.297 1.00 96.56 515 LEU A O 1
ATOM 4113 N N . CYS A 1 516 ? -9.258 -28.083 -13.080 1.00 97.50 516 CYS A N 1
ATOM 4114 C CA . CYS A 1 516 ? -10.241 -27.290 -12.353 1.00 97.50 516 CYS A CA 1
ATOM 4115 C C . CYS A 1 516 ? -10.960 -28.141 -11.294 1.00 97.50 516 CYS A C 1
ATOM 4117 O O . CYS A 1 516 ? -10.915 -27.803 -10.108 1.00 97.50 516 CYS A O 1
ATOM 4119 N N . LEU A 1 517 ? -11.541 -29.281 -11.690 1.00 97.75 517 LEU A N 1
ATOM 4120 C CA . LEU A 1 517 ? -12.250 -30.186 -10.776 1.00 97.75 517 LEU A CA 1
ATOM 4121 C C . LEU A 1 517 ? -11.341 -30.750 -9.673 1.00 97.75 517 LEU A C 1
ATOM 4123 O O . LEU A 1 517 ? -11.748 -30.801 -8.512 1.00 97.75 517 LEU A O 1
ATOM 4127 N N . ASP A 1 518 ? -10.106 -31.125 -10.004 1.00 97.00 518 ASP A N 1
ATOM 4128 C CA . ASP A 1 518 ? -9.146 -31.639 -9.024 1.00 97.00 518 ASP A CA 1
ATOM 4129 C C . ASP A 1 518 ? -8.759 -30.555 -8.007 1.00 97.00 518 ASP A C 1
ATOM 4131 O O . ASP A 1 518 ? -8.769 -30.805 -6.800 1.00 97.00 518 ASP A O 1
ATOM 4135 N N . SER A 1 519 ? -8.536 -29.317 -8.463 1.00 97.81 519 SER A N 1
ATOM 4136 C CA . SER A 1 519 ? -8.241 -28.194 -7.565 1.00 97.81 519 SER A CA 1
ATOM 4137 C C . SER A 1 519 ? -9.406 -27.855 -6.630 1.00 97.81 519 SER A C 1
ATOM 4139 O O . SER A 1 519 ? -9.183 -27.533 -5.461 1.00 97.81 519 SER A O 1
ATOM 4141 N N . LEU A 1 520 ? -10.654 -27.984 -7.099 1.00 97.69 520 LEU A N 1
ATOM 4142 C CA . LEU A 1 520 ? -11.841 -27.793 -6.264 1.00 97.69 520 LEU A CA 1
ATOM 4143 C C . LEU A 1 520 ? -11.884 -28.812 -5.126 1.00 97.69 520 LEU A C 1
ATOM 4145 O O . LEU A 1 520 ? -12.068 -28.419 -3.974 1.00 97.69 520 LEU A O 1
ATOM 4149 N N . ARG A 1 521 ? -11.652 -30.091 -5.438 1.00 95.44 521 ARG A N 1
ATOM 4150 C CA . ARG A 1 521 ? -11.633 -31.188 -4.458 1.00 95.44 521 ARG A CA 1
ATOM 4151 C C . ARG A 1 521 ? -10.517 -31.034 -3.432 1.00 95.44 521 ARG A C 1
ATOM 4153 O O . ARG A 1 521 ? -10.714 -31.353 -2.263 1.00 95.44 521 ARG A O 1
ATOM 4160 N N . GLU A 1 522 ? -9.352 -30.552 -3.856 1.00 95.12 522 GLU A N 1
ATOM 4161 C CA . GLU A 1 522 ? -8.193 -30.403 -2.975 1.00 95.12 522 GLU A CA 1
ATOM 4162 C C . GLU A 1 522 ? -8.281 -29.161 -2.073 1.00 95.12 522 GLU A C 1
ATOM 4164 O O . GLU A 1 522 ? -7.828 -29.181 -0.924 1.00 95.12 522 GLU A O 1
ATOM 4169 N N . HIS A 1 523 ? -8.849 -28.062 -2.574 1.00 94.94 523 HIS A N 1
ATOM 4170 C CA . HIS A 1 523 ? -8.703 -26.747 -1.943 1.00 94.94 523 HIS A CA 1
ATOM 4171 C C . HIS A 1 523 ? -9.994 -26.115 -1.423 1.00 94.94 523 HIS A C 1
ATOM 4173 O O . HIS A 1 523 ? -9.935 -25.010 -0.870 1.00 94.94 523 HIS A O 1
ATOM 4179 N N . THR A 1 524 ? -11.127 -26.809 -1.535 1.00 93.75 524 THR A N 1
ATOM 4180 C CA . THR A 1 524 ? -12.433 -26.321 -1.071 1.00 93.75 524 THR A CA 1
ATOM 4181 C C . THR A 1 524 ? -12.921 -27.152 0.112 1.00 93.75 524 THR A C 1
ATOM 4183 O O . THR A 1 524 ? -13.357 -28.288 -0.057 1.00 93.75 524 THR A O 1
ATOM 4186 N N . ALA A 1 525 ? -12.855 -26.593 1.325 1.00 86.56 525 ALA A N 1
ATOM 4187 C CA . ALA A 1 525 ? -13.320 -27.277 2.536 1.00 86.56 525 ALA A CA 1
ATOM 4188 C C . ALA A 1 525 ? -14.780 -26.934 2.887 1.00 86.56 525 ALA A C 1
ATOM 4190 O O . ALA A 1 525 ? -15.468 -27.733 3.524 1.00 86.56 525 ALA A O 1
ATOM 4191 N N . TYR A 1 526 ? -15.252 -25.754 2.481 1.00 87.44 526 TYR A N 1
ATOM 4192 C CA . TYR A 1 526 ? -16.623 -25.299 2.701 1.00 87.44 526 TYR A CA 1
ATOM 4193 C C . TYR A 1 526 ? -17.675 -26.236 2.071 1.00 87.44 526 TYR A C 1
ATOM 4195 O O . TYR A 1 526 ? -17.433 -26.743 0.975 1.00 87.44 526 TYR A O 1
ATOM 4203 N N . PRO A 1 527 ? -18.857 -26.448 2.688 1.00 90.81 527 PRO A N 1
ATOM 4204 C CA . PRO A 1 527 ? -19.942 -27.218 2.077 1.00 90.81 527 PRO A CA 1
ATOM 4205 C C . PRO A 1 527 ? -20.369 -26.657 0.714 1.00 90.81 527 PRO A C 1
ATOM 4207 O O . PRO A 1 527 ? -20.839 -25.521 0.615 1.00 90.81 527 PRO A O 1
ATOM 4210 N N . HIS A 1 528 ? -20.233 -27.461 -0.339 1.00 95.12 528 HIS A N 1
ATOM 4211 C CA . HIS A 1 528 ? -20.524 -27.030 -1.703 1.00 95.12 528 HIS A CA 1
ATOM 4212 C C . HIS A 1 528 ? -21.123 -28.143 -2.568 1.00 95.12 528 HIS A C 1
ATOM 4214 O O . HIS A 1 528 ? -20.988 -29.328 -2.269 1.00 95.12 528 HIS A O 1
ATOM 4220 N N . GLU A 1 529 ? -21.774 -27.737 -3.654 1.00 97.25 529 GLU A N 1
ATOM 4221 C CA . GLU A 1 529 ? -22.137 -28.590 -4.785 1.00 97.25 529 GLU A CA 1
ATOM 4222 C C . GLU A 1 529 ? -21.425 -28.103 -6.053 1.00 97.25 529 GLU A C 1
ATOM 4224 O O . GLU A 1 529 ? -21.204 -26.901 -6.230 1.00 97.25 529 GLU A O 1
ATOM 4229 N N . ILE A 1 530 ? -21.079 -29.035 -6.942 1.00 98.38 530 ILE A N 1
ATOM 4230 C CA . ILE A 1 530 ? -20.443 -28.739 -8.228 1.00 98.38 530 ILE A CA 1
ATOM 4231 C C . ILE A 1 530 ? -21.448 -29.037 -9.338 1.00 98.38 530 ILE A C 1
ATOM 4233 O O . ILE A 1 530 ? -21.912 -30.170 -9.482 1.00 98.38 530 ILE A O 1
ATOM 4237 N N . ILE A 1 531 ? -21.775 -28.019 -10.131 1.00 98.56 531 ILE A N 1
ATOM 4238 C CA . ILE A 1 531 ? -22.684 -28.110 -11.272 1.00 98.56 531 ILE A CA 1
ATOM 4239 C C . ILE A 1 531 ? -21.890 -27.795 -12.535 1.00 98.56 531 ILE A C 1
ATOM 4241 O O . ILE A 1 531 ? -21.528 -26.646 -12.784 1.00 98.56 531 ILE A O 1
ATOM 4245 N N . VAL A 1 532 ? -21.637 -28.815 -13.349 1.00 98.50 532 VAL A N 1
ATOM 4246 C CA . VAL A 1 532 ? -20.967 -28.662 -14.641 1.00 98.50 532 VAL A CA 1
ATOM 4247 C C . VAL A 1 532 ? -22.011 -28.612 -15.746 1.00 98.50 532 VAL A C 1
ATOM 4249 O O . VAL A 1 532 ? -22.852 -29.504 -15.861 1.00 98.50 532 VAL A O 1
ATOM 4252 N N . VAL A 1 533 ? -21.946 -27.582 -16.586 1.00 98.12 533 VAL A N 1
ATOM 4253 C CA . VAL A 1 533 ? -22.793 -27.464 -17.776 1.00 98.12 533 VAL A CA 1
ATOM 4254 C C . VAL A 1 533 ? -21.946 -27.757 -19.008 1.00 98.12 533 VAL A C 1
ATOM 4256 O O . VAL A 1 533 ? -21.279 -26.865 -19.528 1.00 98.12 533 VAL A O 1
ATOM 4259 N N . ASP A 1 534 ? -21.964 -29.012 -19.459 1.00 97.19 534 ASP A N 1
ATOM 4260 C CA . ASP A 1 534 ? -21.316 -29.445 -20.698 1.00 97.19 534 ASP A CA 1
ATOM 4261 C C . ASP A 1 534 ? -22.109 -28.919 -21.899 1.00 97.19 534 ASP A C 1
ATOM 4263 O O . ASP A 1 534 ? -23.167 -29.435 -22.270 1.00 97.19 534 ASP A O 1
ATOM 4267 N N . ASN A 1 535 ? -21.593 -27.860 -22.509 1.00 94.69 535 ASN A N 1
ATOM 4268 C CA . ASN A 1 535 ? -22.234 -27.099 -23.564 1.00 94.69 535 ASN A CA 1
ATOM 4269 C C . ASN A 1 535 ? -21.972 -27.711 -24.952 1.00 94.69 535 ASN A C 1
ATOM 4271 O O . ASN A 1 535 ? -21.610 -27.007 -25.893 1.00 94.69 535 ASN A O 1
ATOM 4275 N N . GLY A 1 536 ? -22.130 -29.030 -25.073 1.00 93.88 536 GLY A N 1
ATOM 4276 C CA . GLY A 1 536 ? -21.961 -29.773 -26.322 1.00 93.88 536 GLY A CA 1
ATOM 4277 C C . GLY A 1 536 ? -20.502 -30.042 -26.691 1.00 93.88 536 GLY A C 1
ATOM 4278 O O . GLY A 1 536 ? -20.116 -29.777 -27.830 1.00 93.88 536 GLY A O 1
ATOM 4279 N N . SER A 1 537 ? -19.698 -30.525 -25.739 1.00 94.62 537 SER A N 1
ATOM 4280 C CA . SER A 1 537 ? -18.305 -30.924 -25.982 1.00 94.62 537 SER A CA 1
ATOM 4281 C C . SER A 1 537 ? -18.197 -32.212 -26.811 1.00 94.62 537 SER A C 1
ATOM 4283 O O . SER A 1 537 ? -19.059 -33.094 -26.733 1.00 94.62 537 SER A O 1
ATOM 4285 N N . ASP A 1 538 ? -17.107 -32.341 -27.569 1.00 93.44 538 ASP A N 1
ATOM 4286 C CA . ASP A 1 538 ? -16.803 -33.473 -28.458 1.00 93.44 538 ASP A CA 1
ATOM 4287 C C . ASP A 1 538 ? -15.358 -34.008 -28.339 1.00 93.44 538 ASP A C 1
ATOM 4289 O O . ASP A 1 538 ? -14.941 -34.865 -29.118 1.00 93.44 538 ASP A O 1
ATOM 4293 N N . ASP A 1 539 ? -14.607 -33.561 -27.330 1.00 93.31 539 ASP A N 1
ATOM 4294 C CA . ASP A 1 539 ? -13.178 -33.853 -27.130 1.00 93.31 539 ASP A CA 1
ATOM 4295 C C . ASP A 1 539 ? -12.869 -34.934 -26.068 1.00 93.31 539 ASP A C 1
ATOM 4297 O O . ASP A 1 539 ? -11.727 -35.072 -25.627 1.00 93.31 539 ASP A O 1
ATOM 4301 N N . GLY A 1 540 ? -13.872 -35.701 -25.634 1.00 94.38 540 GLY A N 1
ATOM 4302 C CA . GLY A 1 540 ? -13.750 -36.676 -24.538 1.00 94.38 540 GLY A CA 1
ATOM 4303 C C . GLY A 1 540 ? -14.169 -36.144 -23.159 1.00 94.38 540 GLY A C 1
ATOM 4304 O O . GLY A 1 540 ? -14.215 -36.898 -22.182 1.00 94.38 540 GLY A O 1
ATOM 4305 N N . THR A 1 541 ? -14.488 -34.849 -23.058 1.00 95.06 541 THR A N 1
ATOM 4306 C CA . THR A 1 541 ? -15.078 -34.234 -21.858 1.00 95.06 541 THR A CA 1
ATOM 4307 C C . THR A 1 541 ? -16.349 -34.939 -21.373 1.00 95.06 541 THR A C 1
ATOM 4309 O O . THR A 1 541 ? -16.429 -35.220 -20.174 1.00 95.06 541 THR A O 1
ATOM 4312 N N . PRO A 1 542 ? -17.324 -35.294 -22.233 1.00 95.19 542 PRO A N 1
ATOM 4313 C CA . PRO A 1 542 ? -18.565 -35.885 -21.747 1.00 95.19 542 PRO A CA 1
ATOM 4314 C C . PRO A 1 542 ? -18.373 -37.260 -21.096 1.00 95.19 542 PRO A C 1
ATOM 4316 O O . PRO A 1 542 ? -19.011 -37.560 -20.087 1.00 95.19 542 PRO A O 1
ATOM 4319 N N . GLU A 1 543 ? -17.481 -38.087 -21.643 1.00 94.88 543 GLU A N 1
ATOM 4320 C CA . GLU A 1 543 ? -17.121 -39.390 -21.081 1.00 94.88 543 GLU A CA 1
ATOM 4321 C C . GLU A 1 543 ? -16.426 -39.217 -19.728 1.00 94.88 543 GLU A C 1
ATOM 4323 O O . GLU A 1 543 ? -16.768 -39.901 -18.768 1.00 94.88 543 GLU A O 1
ATOM 4328 N N . CYS A 1 544 ? -15.509 -38.249 -19.626 1.00 93.88 544 CYS A N 1
ATOM 4329 C CA . CYS A 1 544 ? -14.828 -37.936 -18.374 1.00 93.88 544 CYS A CA 1
ATOM 4330 C C . CYS A 1 544 ? -15.803 -37.461 -17.286 1.00 93.88 544 CYS A C 1
ATOM 4332 O O . CYS A 1 544 ? -15.664 -37.861 -16.130 1.00 93.88 544 CYS A O 1
ATOM 4334 N N . LEU A 1 545 ? -16.773 -36.610 -17.639 1.00 94.88 545 LEU A N 1
ATOM 4335 C CA . LEU A 1 545 ? -17.769 -36.071 -16.709 1.00 94.88 545 LEU A CA 1
ATOM 4336 C C . LEU A 1 545 ? -18.773 -37.133 -16.246 1.00 94.88 545 LEU A C 1
ATOM 4338 O O . LEU A 1 545 ? -19.184 -37.108 -15.089 1.00 94.88 545 LEU A O 1
ATOM 4342 N N . ALA A 1 546 ? -19.128 -38.092 -17.106 1.00 92.12 546 ALA A N 1
ATOM 4343 C CA . ALA A 1 546 ? -20.021 -39.196 -16.748 1.00 92.12 546 ALA A CA 1
ATOM 4344 C C . ALA A 1 546 ? -19.460 -40.095 -15.627 1.00 92.12 546 ALA A C 1
ATOM 4346 O O . ALA A 1 546 ? -20.224 -40.766 -14.935 1.00 92.12 546 ALA A O 1
ATOM 4347 N N . GLU A 1 547 ? -18.138 -40.100 -15.437 1.00 92.38 547 GLU A N 1
ATOM 4348 C CA . GLU A 1 547 ? -17.453 -40.854 -14.382 1.00 92.38 547 GLU A CA 1
ATOM 4349 C C . GLU A 1 547 ? -17.360 -40.092 -13.041 1.00 92.38 547 GLU A C 1
ATOM 4351 O O . GLU A 1 547 ? -16.945 -40.675 -12.038 1.00 92.38 547 GLU A O 1
ATOM 4356 N N . GLN A 1 548 ? -17.754 -38.812 -12.981 1.00 92.12 548 GLN A N 1
ATOM 4357 C CA . GLN A 1 548 ? -17.628 -37.972 -11.779 1.00 92.12 548 GLN A CA 1
ATOM 4358 C C . GLN A 1 548 ? -18.913 -38.006 -10.931 1.00 92.12 548 GLN A C 1
ATOM 4360 O O . GLN A 1 548 ? -19.874 -37.292 -11.204 1.00 92.12 548 GLN A O 1
ATOM 4365 N N . ALA A 1 549 ? -18.943 -38.832 -9.882 1.00 90.62 549 ALA A N 1
ATOM 4366 C CA . ALA A 1 549 ? -20.138 -39.021 -9.044 1.00 90.62 549 ALA A CA 1
ATOM 4367 C C . ALA A 1 549 ? -20.466 -37.838 -8.106 1.00 90.62 549 ALA A C 1
ATOM 4369 O O . ALA A 1 549 ? -21.586 -37.738 -7.609 1.00 90.62 549 ALA A O 1
ATOM 4370 N N . ASP A 1 550 ? -19.492 -36.971 -7.838 1.00 93.69 550 ASP A N 1
ATOM 4371 C CA . ASP A 1 550 ? -19.589 -35.776 -6.991 1.00 93.69 550 ASP A CA 1
ATOM 4372 C C . ASP A 1 550 ? -20.029 -34.517 -7.761 1.00 93.69 550 ASP A C 1
ATOM 4374 O O . ASP A 1 550 ? -20.164 -33.446 -7.168 1.00 93.69 550 ASP A O 1
ATOM 4378 N N . VAL A 1 551 ? -20.278 -34.639 -9.069 1.00 96.25 551 VAL A N 1
ATOM 4379 C CA . VAL A 1 551 ? -20.626 -33.527 -9.959 1.00 96.25 551 VAL A CA 1
ATOM 4380 C C . VAL A 1 551 ? -22.020 -33.725 -10.549 1.00 96.25 551 VAL A C 1
ATOM 4382 O O . VAL A 1 551 ? -22.345 -34.774 -11.102 1.00 96.25 551 VAL A O 1
ATOM 4385 N N . THR A 1 552 ? -22.846 -32.680 -10.501 1.00 97.44 552 THR A N 1
ATOM 4386 C CA . THR A 1 552 ? -24.105 -32.635 -11.252 1.00 97.44 552 THR A CA 1
ATOM 4387 C C . THR A 1 552 ? -23.829 -32.134 -12.663 1.00 97.44 552 THR A C 1
ATOM 4389 O O . THR A 1 552 ? -23.408 -30.993 -12.844 1.00 97.44 552 THR A O 1
ATOM 4392 N N . VAL A 1 553 ? -24.077 -32.970 -13.672 1.00 97.50 553 VAL A N 1
ATOM 4393 C CA . VAL A 1 553 ? -23.796 -32.638 -15.076 1.00 97.50 553 VAL A CA 1
ATOM 4394 C C . VAL A 1 553 ? -25.085 -32.293 -15.821 1.00 97.50 553 VAL A C 1
ATOM 4396 O O . VAL A 1 553 ? -26.008 -33.104 -15.900 1.00 97.50 553 VAL A O 1
ATOM 4399 N N . ILE A 1 554 ? -25.130 -31.102 -16.416 1.00 97.44 554 ILE A N 1
ATOM 4400 C CA . ILE A 1 554 ? -26.159 -30.679 -17.370 1.00 97.44 554 ILE A CA 1
ATOM 4401 C C . ILE A 1 554 ? -25.529 -30.710 -18.758 1.00 97.44 554 ILE A C 1
ATOM 4403 O O . ILE A 1 554 ? -24.630 -29.925 -19.042 1.00 97.44 554 ILE A O 1
ATOM 4407 N N . ARG A 1 555 ? -25.992 -31.614 -19.623 1.00 96.00 555 ARG A N 1
ATOM 4408 C CA . ARG A 1 555 ? -25.447 -31.775 -20.976 1.00 96.00 555 ARG A CA 1
ATOM 4409 C C . ARG A 1 555 ? -26.363 -31.150 -22.023 1.00 96.00 555 ARG A C 1
ATOM 4411 O O . ARG A 1 555 ? -27.546 -31.479 -22.081 1.00 96.00 555 ARG A O 1
ATOM 4418 N N . ASN A 1 556 ? -25.791 -30.303 -22.871 1.00 96.06 556 ASN A N 1
ATOM 4419 C CA . ASN A 1 556 ? -26.434 -29.777 -24.070 1.00 96.06 556 ASN A CA 1
ATOM 4420 C C . ASN A 1 556 ? -26.024 -30.598 -25.304 1.00 96.06 556 ASN A C 1
ATOM 4422 O O . ASN A 1 556 ? -24.896 -31.078 -25.399 1.00 96.06 556 ASN A O 1
ATOM 4426 N N . ASP A 1 557 ? -26.926 -30.709 -26.282 1.00 91.88 557 ASP A N 1
ATOM 4427 C CA . ASP A 1 557 ? -26.655 -31.419 -27.545 1.00 91.88 557 ASP A CA 1
ATOM 4428 C C . ASP A 1 557 ? -25.693 -30.653 -28.471 1.00 91.88 557 ASP A C 1
ATOM 4430 O O . ASP A 1 557 ? -25.093 -31.226 -29.378 1.00 91.88 557 ASP A O 1
ATOM 4434 N N . ARG A 1 558 ? -25.583 -29.336 -28.280 1.00 91.31 558 ARG A N 1
ATOM 4435 C CA . ARG A 1 558 ? -24.738 -28.416 -29.052 1.00 91.31 558 ARG A CA 1
ATOM 4436 C C . ARG A 1 558 ? -24.337 -27.229 -28.179 1.00 91.31 558 ARG A C 1
ATOM 4438 O O . ARG A 1 558 ? -24.959 -26.990 -27.147 1.00 91.31 558 ARG A O 1
ATOM 4445 N N . ASN A 1 559 ? -23.366 -26.446 -28.640 1.00 90.62 559 ASN A N 1
ATOM 4446 C CA . ASN A 1 559 ? -22.981 -25.202 -27.980 1.00 90.62 559 ASN A CA 1
ATOM 4447 C C . ASN A 1 559 ? -24.089 -24.144 -28.106 1.00 90.62 559 ASN A C 1
ATOM 4449 O O . ASN A 1 559 ? -24.355 -23.614 -29.184 1.00 90.62 559 ASN A O 1
ATOM 4453 N N . GLU A 1 560 ? -24.749 -23.862 -26.983 1.00 89.81 560 GLU A N 1
ATOM 4454 C CA . GLU A 1 560 ? -25.870 -22.924 -26.853 1.00 89.81 560 GLU A CA 1
ATOM 4455 C C . GLU A 1 560 ? -25.416 -21.510 -26.426 1.00 89.81 560 GLU A C 1
ATOM 4457 O O . GLU A 1 560 ? -26.248 -20.633 -26.184 1.00 89.81 560 GLU A O 1
ATOM 4462 N N . GLY A 1 561 ? -24.102 -21.271 -26.349 1.00 88.00 561 GLY A N 1
ATOM 4463 C CA . GLY A 1 561 ? -23.503 -20.024 -25.875 1.00 88.00 561 GLY A CA 1
ATOM 4464 C C . GLY A 1 561 ? -23.144 -20.049 -24.387 1.00 88.00 561 GLY A C 1
ATOM 4465 O O . GLY A 1 561 ? -23.826 -20.675 -23.574 1.00 88.00 561 GLY A O 1
ATOM 4466 N N . PHE A 1 562 ? -22.054 -19.362 -24.033 1.00 90.19 562 PHE A N 1
ATOM 4467 C CA . PHE A 1 562 ? -21.492 -19.316 -22.677 1.00 90.19 562 PHE A CA 1
ATOM 4468 C C . PHE A 1 562 ? -22.512 -18.829 -21.639 1.00 90.19 562 PHE A C 1
ATOM 4470 O O . PHE A 1 562 ? -22.733 -19.488 -20.626 1.00 90.19 562 PHE A O 1
ATOM 4477 N N . ILE A 1 563 ? -23.220 -17.733 -21.925 1.00 93.62 563 ILE A N 1
ATOM 4478 C CA . ILE A 1 563 ? -24.154 -17.121 -20.967 1.00 93.62 563 ILE A CA 1
ATOM 4479 C C . ILE A 1 563 ? -25.350 -18.019 -20.678 1.00 93.62 563 ILE A C 1
ATOM 4481 O O . ILE A 1 563 ? -25.807 -18.124 -19.538 1.00 93.62 563 ILE A O 1
ATOM 4485 N N . LYS A 1 564 ? -25.841 -18.711 -21.705 1.00 94.94 564 LYS A N 1
ATOM 4486 C CA . LYS A 1 564 ? -26.943 -19.653 -21.550 1.00 94.94 564 LYS A CA 1
ATOM 4487 C C . LYS A 1 564 ? -26.524 -20.857 -20.707 1.00 94.94 564 LYS A C 1
ATOM 4489 O O . LYS A 1 564 ? -27.299 -21.260 -19.842 1.00 94.94 564 LYS A O 1
ATOM 4494 N N . ALA A 1 565 ? -25.298 -21.356 -20.885 1.00 95.81 565 ALA A N 1
ATOM 4495 C CA . ALA A 1 565 ? -24.736 -22.402 -20.034 1.00 95.81 565 ALA A CA 1
ATOM 4496 C C . ALA A 1 565 ? -24.614 -21.949 -18.568 1.00 95.81 565 ALA A C 1
ATOM 4498 O O . ALA A 1 565 ? -25.109 -22.639 -17.676 1.00 95.81 565 ALA A O 1
ATOM 4499 N N . CYS A 1 566 ? -24.080 -20.748 -18.308 1.00 96.50 566 CYS A N 1
ATOM 4500 C CA . CYS A 1 566 ? -24.051 -20.165 -16.959 1.00 96.50 566 CYS A CA 1
ATOM 4501 C C . CYS A 1 566 ? -25.453 -20.119 -16.335 1.00 96.50 566 CYS A C 1
ATOM 4503 O O . CYS A 1 566 ? -25.662 -20.580 -15.214 1.00 96.50 566 CYS A O 1
ATOM 4505 N N . ASN A 1 567 ? -26.444 -19.617 -17.077 1.00 97.44 567 ASN A N 1
ATOM 4506 C CA . ASN A 1 567 ? -27.816 -19.509 -16.590 1.00 97.44 567 ASN A CA 1
ATOM 4507 C C . ASN A 1 567 ? -28.496 -20.869 -16.361 1.00 97.44 567 ASN A C 1
ATOM 4509 O O . ASN A 1 567 ? -29.350 -20.972 -15.482 1.00 97.44 567 ASN A O 1
ATOM 4513 N N . GLN A 1 568 ? -28.168 -21.912 -17.131 1.00 98.00 568 GLN A N 1
ATOM 4514 C CA . GLN A 1 568 ? -28.660 -23.273 -16.876 1.00 98.00 568 GLN A CA 1
ATOM 4515 C C . GLN A 1 568 ? -28.171 -23.780 -15.517 1.00 98.00 568 GLN A C 1
ATOM 4517 O O . GLN A 1 568 ? -28.982 -24.246 -14.717 1.00 98.00 568 GLN A O 1
ATOM 4522 N N . GLY A 1 569 ? -26.878 -23.615 -15.228 1.00 97.69 569 GLY A N 1
ATOM 4523 C CA . GLY A 1 569 ? -26.309 -24.000 -13.939 1.00 97.69 569 GLY A CA 1
ATOM 4524 C C . GLY A 1 569 ? -26.847 -23.156 -12.782 1.00 97.69 569 GLY A C 1
ATOM 4525 O O . GLY A 1 569 ? -27.264 -23.704 -11.765 1.00 97.69 569 GLY A O 1
ATOM 4526 N N . LEU A 1 570 ? -26.951 -21.833 -12.957 1.00 97.06 570 LEU A N 1
ATOM 4527 C CA . LEU A 1 570 ? -27.530 -20.942 -11.944 1.00 97.06 570 LEU A CA 1
ATOM 4528 C C . LEU A 1 570 ? -28.983 -21.309 -11.610 1.00 97.06 570 LEU A C 1
ATOM 4530 O O . LEU A 1 570 ? -29.370 -21.249 -10.448 1.00 97.06 570 LEU A O 1
ATOM 4534 N N . ARG A 1 571 ? -29.791 -21.731 -12.589 1.00 96.38 571 ARG A N 1
ATOM 4535 C CA . ARG A 1 571 ? -31.172 -22.187 -12.338 1.00 96.38 571 ARG A CA 1
ATOM 4536 C C . ARG A 1 571 ? -31.245 -23.546 -11.639 1.00 96.38 571 ARG A C 1
ATOM 4538 O O . ARG A 1 571 ? -32.225 -23.799 -10.948 1.00 96.38 571 ARG A O 1
ATOM 4545 N N . ALA A 1 572 ? -30.251 -24.408 -11.834 1.00 96.75 572 ALA A N 1
ATOM 4546 C CA . ALA A 1 572 ? -30.184 -25.723 -11.196 1.00 96.75 572 ALA A CA 1
ATOM 4547 C C . ALA A 1 572 ? -29.615 -25.683 -9.765 1.00 96.75 572 ALA A C 1
ATOM 4549 O O . ALA A 1 572 ? -29.764 -26.651 -9.028 1.00 96.75 572 ALA A O 1
ATOM 4550 N N . SER A 1 573 ? -28.977 -24.575 -9.384 1.00 96.88 573 SER A N 1
ATOM 4551 C CA . SER A 1 573 ? -28.326 -24.390 -8.085 1.00 96.88 573 SER A CA 1
ATOM 4552 C C . SER A 1 573 ? -29.291 -24.399 -6.891 1.00 96.88 573 SER A C 1
ATOM 4554 O O . SER A 1 573 ? -30.347 -23.763 -6.930 1.00 96.88 573 SER A O 1
ATOM 4556 N N . ALA A 1 574 ? -28.887 -25.041 -5.793 1.00 93.31 574 ALA A N 1
ATOM 4557 C CA . ALA A 1 574 ? -29.630 -25.096 -4.532 1.00 93.31 574 ALA A CA 1
ATOM 4558 C C . ALA A 1 574 ? -29.005 -24.254 -3.402 1.00 93.31 574 ALA A C 1
ATOM 4560 O O . ALA A 1 574 ? -29.675 -23.979 -2.409 1.00 93.31 574 ALA A O 1
ATOM 4561 N N . GLY A 1 575 ? -27.739 -23.853 -3.528 1.00 89.81 575 GLY A N 1
ATOM 4562 C CA . GLY A 1 575 ? -26.968 -23.212 -2.462 1.00 89.81 575 GLY A CA 1
ATOM 4563 C C . GLY A 1 575 ? -27.266 -21.729 -2.246 1.00 89.81 575 GLY A C 1
ATOM 4564 O O . GLY A 1 575 ? -27.505 -20.996 -3.197 1.00 89.81 575 GLY A O 1
ATOM 4565 N N . ASP A 1 576 ? -27.216 -21.250 -1.007 1.00 83.88 576 ASP A N 1
ATOM 4566 C CA . ASP A 1 576 ? -27.437 -19.841 -0.629 1.00 83.88 576 ASP A CA 1
ATOM 4567 C C . ASP A 1 576 ? -26.430 -18.877 -1.285 1.00 83.88 576 ASP A C 1
ATOM 4569 O O . ASP A 1 576 ? -26.704 -17.690 -1.490 1.00 83.88 576 ASP A O 1
ATOM 4573 N N . TYR A 1 577 ? -25.271 -19.413 -1.662 1.00 89.31 577 TYR A N 1
ATOM 4574 C CA . TYR A 1 577 ? -24.178 -18.697 -2.297 1.00 89.31 577 TYR A CA 1
ATOM 4575 C C . TYR A 1 577 ? -23.894 -19.268 -3.682 1.00 89.31 577 TYR A C 1
ATOM 4577 O O . TYR A 1 577 ? -23.845 -20.483 -3.859 1.00 89.31 577 TYR A O 1
ATOM 4585 N N . LEU A 1 578 ? -23.673 -18.396 -4.664 1.00 95.88 578 LEU A N 1
ATOM 4586 C CA . LEU A 1 578 ? -23.484 -18.791 -6.056 1.00 95.88 578 LEU A CA 1
ATOM 4587 C C . LEU A 1 578 ? -22.096 -18.380 -6.523 1.00 95.88 578 LEU A C 1
ATOM 4589 O O . LEU A 1 578 ? -21.673 -17.252 -6.282 1.00 95.88 578 LEU A O 1
ATOM 4593 N N . VAL A 1 579 ? -21.394 -19.275 -7.211 1.00 97.56 579 VAL A N 1
ATOM 4594 C CA . VAL A 1 579 ? -20.089 -18.978 -7.802 1.00 97.56 579 VAL A CA 1
ATOM 4595 C C . VAL A 1 579 ? -20.073 -19.427 -9.254 1.00 97.56 579 VAL A C 1
ATOM 4597 O O . VAL A 1 579 ? -20.228 -20.611 -9.536 1.00 97.56 579 VAL A O 1
ATOM 4600 N N . LEU A 1 580 ? -19.868 -18.489 -10.177 1.00 97.81 580 LEU A N 1
ATOM 4601 C CA . LEU A 1 580 ? -19.498 -18.810 -11.555 1.00 97.81 580 LEU A CA 1
ATOM 4602 C C . LEU A 1 580 ? -17.985 -19.006 -11.616 1.00 97.81 580 LEU A C 1
ATOM 4604 O O . LEU A 1 580 ? -17.246 -18.131 -11.164 1.00 97.81 580 LEU A O 1
ATOM 4608 N N . LEU A 1 581 ? -17.530 -20.128 -12.168 1.00 97.94 581 LEU A N 1
ATOM 4609 C CA . LEU A 1 581 ? -16.113 -20.454 -12.291 1.00 97.94 581 LEU A CA 1
ATOM 4610 C C . LEU A 1 581 ? -15.825 -21.019 -13.683 1.00 97.94 581 LEU A C 1
ATOM 4612 O O . LEU A 1 581 ? -16.440 -21.998 -14.095 1.00 97.94 581 LEU A O 1
ATOM 4616 N N . ASN A 1 582 ? -14.879 -20.425 -14.406 1.00 95.50 582 ASN A N 1
ATOM 4617 C CA . ASN A 1 582 ? -14.461 -20.951 -15.702 1.00 95.50 582 ASN A CA 1
ATOM 4618 C C . ASN A 1 582 ? -13.688 -22.271 -15.550 1.00 95.50 582 ASN A C 1
ATOM 4620 O O . ASN A 1 582 ? -12.944 -22.463 -14.587 1.00 95.50 582 ASN A O 1
ATOM 4624 N N . ASN A 1 583 ? -13.807 -23.158 -16.541 1.00 94.62 583 ASN A N 1
ATOM 4625 C CA . ASN A 1 583 ? -13.143 -24.465 -16.533 1.00 94.62 583 ASN A CA 1
ATOM 4626 C C . ASN A 1 583 ? -11.619 -24.401 -16.754 1.00 94.62 583 ASN A C 1
ATOM 4628 O O . ASN A 1 583 ? -10.934 -25.392 -16.525 1.00 94.62 583 ASN A O 1
ATOM 4632 N N . ASP A 1 584 ? -11.078 -23.254 -17.168 1.00 93.44 584 ASP A N 1
ATOM 4633 C CA . ASP A 1 584 ? -9.648 -22.985 -17.345 1.00 93.44 584 ASP A CA 1
ATOM 4634 C C . ASP A 1 584 ? -9.034 -22.244 -16.142 1.00 93.44 584 ASP A C 1
ATOM 4636 O O . ASP A 1 584 ? -8.163 -21.376 -16.279 1.00 93.44 584 ASP A O 1
ATOM 4640 N N . THR A 1 585 ? -9.473 -22.621 -14.939 1.00 96.75 585 THR A N 1
ATOM 4641 C CA . THR A 1 585 ? -8.992 -22.074 -13.666 1.00 96.75 585 THR A CA 1
ATOM 4642 C C . THR A 1 585 ? -8.436 -23.153 -12.737 1.00 96.75 585 THR A C 1
ATOM 4644 O O . THR A 1 585 ? -8.809 -24.321 -12.818 1.00 96.75 585 THR A O 1
ATOM 4647 N N . VAL A 1 586 ? -7.539 -22.749 -11.834 1.00 97.88 586 VAL A N 1
ATOM 4648 C CA . VAL A 1 586 ? -7.057 -23.566 -10.709 1.00 97.88 586 VAL A CA 1
ATOM 4649 C C . VAL A 1 586 ? -7.225 -22.747 -9.433 1.00 97.88 586 VAL A C 1
ATOM 4651 O O . VAL A 1 586 ? -6.624 -21.676 -9.283 1.00 97.88 586 VAL A O 1
ATOM 4654 N N . VAL A 1 587 ? -8.072 -23.228 -8.522 1.00 98.31 587 VAL A N 1
ATOM 4655 C CA . VAL A 1 587 ? -8.356 -22.540 -7.255 1.00 98.31 587 VAL A CA 1
ATOM 4656 C C . VAL A 1 587 ? -7.271 -22.815 -6.212 1.00 98.31 587 VAL A C 1
ATOM 4658 O O . VAL A 1 587 ? -6.518 -23.782 -6.316 1.00 98.31 587 VAL A O 1
ATOM 4661 N N . THR A 1 588 ? -7.169 -21.960 -5.193 1.00 96.88 588 THR A N 1
ATOM 4662 C CA . THR A 1 588 ? -6.184 -22.112 -4.109 1.00 96.88 588 THR A CA 1
ATOM 4663 C C . THR A 1 588 ? -6.857 -22.291 -2.753 1.00 96.88 588 THR A C 1
ATOM 4665 O O . THR A 1 588 ? -8.061 -22.092 -2.598 1.00 96.88 588 THR A O 1
ATOM 4668 N N . ARG A 1 589 ? -6.091 -22.730 -1.750 1.00 90.44 589 ARG A N 1
ATOM 4669 C CA . ARG A 1 589 ? -6.626 -23.057 -0.423 1.00 90.44 589 ARG A CA 1
ATOM 4670 C C . ARG A 1 589 ? -7.369 -21.869 0.197 1.00 90.44 589 ARG A C 1
ATOM 4672 O O . ARG A 1 589 ? -6.792 -20.799 0.356 1.00 90.44 589 ARG A O 1
ATOM 4679 N N . GLY A 1 590 ? -8.608 -22.105 0.633 1.00 84.81 590 GLY A N 1
ATOM 4680 C CA . GLY A 1 590 ? -9.428 -21.106 1.329 1.00 84.81 590 GLY A CA 1
ATOM 4681 C C . GLY A 1 590 ? -10.084 -20.075 0.407 1.00 84.81 590 GLY A C 1
ATOM 4682 O O . GLY A 1 590 ? -10.578 -19.056 0.891 1.00 84.81 590 GLY A O 1
ATOM 4683 N N . TRP A 1 591 ? -10.058 -20.299 -0.913 1.00 94.75 591 TRP A N 1
ATOM 4684 C CA . TRP A 1 591 ? -10.577 -19.341 -1.887 1.00 94.75 591 TRP A CA 1
ATOM 4685 C C . TRP A 1 591 ? -12.074 -19.074 -1.709 1.00 94.75 591 TRP A C 1
ATOM 4687 O O . TRP A 1 591 ? -12.496 -17.916 -1.692 1.00 94.75 591 TRP A O 1
ATOM 4697 N N . LEU A 1 592 ? -12.864 -20.138 -1.540 1.00 93.56 592 LEU A N 1
ATOM 4698 C CA . LEU A 1 592 ? -14.311 -20.048 -1.443 1.00 93.56 592 LEU A CA 1
ATOM 4699 C C . LEU A 1 592 ? -14.695 -19.358 -0.140 1.00 93.56 592 LEU A C 1
ATOM 4701 O O . LEU A 1 592 ? -15.401 -18.360 -0.167 1.00 93.56 592 LEU A O 1
ATOM 4705 N N . GLU A 1 593 ? -14.158 -19.814 0.989 1.00 88.06 593 GLU A N 1
ATOM 4706 C CA . GLU A 1 593 ? -14.365 -19.210 2.305 1.00 88.06 593 GLU A CA 1
ATOM 4707 C C . GLU A 1 593 ? -13.979 -17.727 2.308 1.00 88.06 593 GLU A C 1
ATOM 4709 O O . GLU A 1 593 ? -14.703 -16.898 2.859 1.00 88.06 593 GLU A O 1
ATOM 4714 N N . GLY A 1 594 ? -12.869 -17.380 1.649 1.00 87.31 594 GLY A N 1
ATOM 4715 C CA . GLY A 1 594 ? -12.431 -16.001 1.478 1.00 87.31 594 GLY A CA 1
ATOM 4716 C C . GLY A 1 594 ? -13.468 -15.149 0.747 1.00 87.31 594 GLY A C 1
ATOM 4717 O O . GLY A 1 594 ? -13.834 -14.089 1.254 1.00 87.31 594 GLY A O 1
ATOM 4718 N N . LEU A 1 595 ? -14.000 -15.622 -0.385 1.00 91.31 595 LEU A N 1
ATOM 4719 C CA . LEU A 1 595 ? -15.044 -14.916 -1.138 1.00 91.31 595 LEU A CA 1
ATOM 4720 C C . LEU A 1 595 ? -16.375 -14.848 -0.378 1.00 91.31 595 LEU A C 1
ATOM 4722 O O . LEU A 1 595 ? -16.974 -13.777 -0.301 1.00 91.31 595 LEU A O 1
ATOM 4726 N N . LEU A 1 596 ? -16.818 -15.958 0.218 1.00 88.00 596 LEU A N 1
ATOM 4727 C CA . LEU A 1 596 ? -18.068 -16.019 0.980 1.00 88.00 596 LEU A CA 1
ATOM 4728 C C . LEU A 1 596 ? -18.032 -15.097 2.196 1.00 88.00 596 LEU A C 1
ATOM 4730 O O . LEU A 1 596 ? -19.021 -14.425 2.489 1.00 88.00 596 LEU A O 1
ATOM 4734 N N . SER A 1 597 ? -16.880 -15.016 2.871 1.00 80.06 597 SER A N 1
ATOM 4735 C CA . SER A 1 597 ? -16.728 -14.138 4.026 1.00 80.06 597 SER A CA 1
ATOM 4736 C C . SER A 1 597 ? -17.092 -12.700 3.665 1.00 80.06 597 SER A C 1
ATOM 4738 O O . SER A 1 597 ? -17.775 -12.044 4.440 1.00 80.06 597 SER A O 1
ATOM 4740 N N . ILE A 1 598 ? -16.725 -12.209 2.477 1.00 81.56 598 ILE A N 1
ATOM 4741 C CA . ILE A 1 598 ? -16.988 -10.827 2.049 1.00 81.56 598 ILE A CA 1
ATOM 4742 C C . ILE A 1 598 ? -18.484 -10.494 2.114 1.00 81.56 598 ILE A C 1
ATOM 4744 O O . ILE A 1 598 ? -18.850 -9.411 2.571 1.00 81.56 598 ILE A O 1
ATOM 4748 N N . ALA A 1 599 ? -19.339 -11.420 1.678 1.00 73.81 599 ALA A N 1
ATOM 4749 C CA . ALA A 1 599 ? -20.787 -11.233 1.671 1.00 73.81 599 ALA A CA 1
ATOM 4750 C C . ALA A 1 599 ? -21.392 -11.194 3.082 1.00 73.81 599 ALA A C 1
ATOM 4752 O O . ALA A 1 599 ? -22.385 -10.498 3.305 1.00 73.81 599 ALA A O 1
ATOM 4753 N N . GLU A 1 600 ? -20.776 -11.906 4.029 1.00 73.81 600 GLU A N 1
ATOM 4754 C CA . GLU A 1 600 ? -21.133 -11.870 5.452 1.00 73.81 600 GLU A CA 1
ATOM 4755 C C . GLU A 1 600 ? -20.597 -10.604 6.141 1.00 73.81 600 GLU A C 1
ATOM 4757 O O . GLU A 1 600 ? -21.288 -9.979 6.948 1.00 73.81 600 GLU A O 1
ATOM 4762 N N . TRP A 1 601 ? -19.380 -10.184 5.784 1.00 69.00 601 TRP A N 1
ATOM 4763 C CA . TRP A 1 601 ? -18.715 -8.979 6.286 1.00 69.00 601 TRP A CA 1
ATOM 4764 C C . TRP A 1 601 ? -19.448 -7.693 5.905 1.00 69.00 601 TRP A C 1
ATOM 4766 O O . TRP A 1 601 ? -19.374 -6.696 6.631 1.00 69.00 601 TRP A O 1
ATOM 4776 N N . ASP A 1 602 ? -20.095 -7.680 4.744 1.00 73.62 602 ASP A N 1
ATOM 4777 C CA . ASP A 1 602 ? -20.793 -6.515 4.224 1.00 73.62 602 ASP A CA 1
ATOM 4778 C C 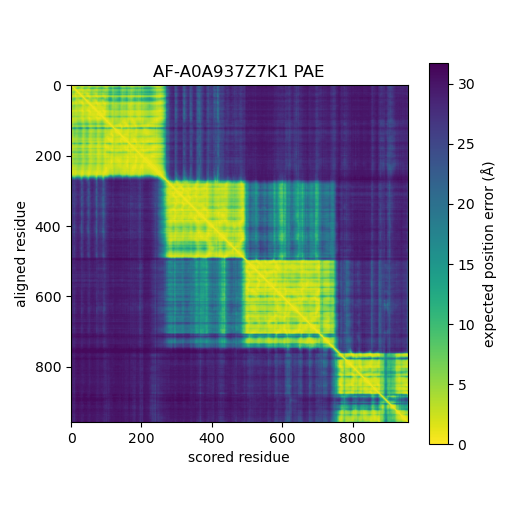. ASP A 1 602 ? -22.032 -6.945 3.425 1.00 73.62 602 ASP A C 1
ATOM 4780 O O . ASP A 1 602 ? -21.928 -7.260 2.236 1.00 73.62 602 ASP A O 1
ATOM 4784 N N . PRO A 1 603 ? -23.230 -6.914 4.040 1.00 77.50 603 PRO A N 1
ATOM 4785 C CA . PRO A 1 603 ? -24.465 -7.322 3.377 1.00 77.50 603 PRO A CA 1
ATOM 4786 C C . PRO A 1 603 ? -24.794 -6.532 2.106 1.00 77.50 603 PRO A C 1
ATOM 4788 O O . PRO A 1 603 ? -25.610 -7.011 1.312 1.00 77.50 603 PRO A O 1
ATOM 4791 N N . ALA A 1 604 ? -24.191 -5.347 1.925 1.00 83.38 604 ALA A N 1
ATOM 4792 C CA . ALA A 1 604 ? -24.346 -4.523 0.734 1.00 83.38 604 ALA A CA 1
ATOM 4793 C C . ALA A 1 604 ? -23.471 -4.995 -0.436 1.00 83.38 604 ALA A C 1
ATOM 4795 O O . ALA A 1 604 ? -23.670 -4.524 -1.553 1.00 83.38 604 ALA A O 1
ATOM 4796 N N . VAL A 1 605 ? -22.517 -5.907 -0.229 1.00 89.94 605 VAL A N 1
ATOM 4797 C CA . VAL A 1 605 ? -21.761 -6.525 -1.323 1.00 89.94 605 VAL A CA 1
ATOM 4798 C C . VAL A 1 605 ? -22.627 -7.587 -1.992 1.00 89.94 605 VAL A C 1
ATOM 4800 O O . VAL A 1 605 ? -23.018 -8.582 -1.383 1.00 89.94 605 VAL A O 1
ATOM 4803 N N . GLY A 1 606 ? -22.941 -7.352 -3.263 1.00 91.62 606 GLY A N 1
ATOM 4804 C CA . GLY A 1 606 ? -23.722 -8.272 -4.084 1.00 91.62 606 GLY A CA 1
ATOM 4805 C C . GLY A 1 606 ? -22.859 -9.194 -4.947 1.00 91.62 606 GLY A C 1
ATOM 4806 O O . GLY A 1 606 ? -23.252 -10.331 -5.200 1.00 91.62 606 GLY A O 1
ATOM 4807 N N . LEU A 1 607 ? -21.681 -8.714 -5.364 1.00 95.31 607 LEU A N 1
ATOM 4808 C CA . LEU A 1 607 ? -20.721 -9.456 -6.183 1.00 95.31 607 LEU A CA 1
ATOM 4809 C C . LEU A 1 607 ? -19.313 -9.357 -5.596 1.00 95.31 607 LEU A C 1
ATOM 4811 O O . LEU A 1 607 ? -18.894 -8.273 -5.172 1.00 95.31 607 LEU A O 1
ATOM 4815 N N . ALA A 1 608 ? -18.573 -10.464 -5.633 1.00 95.12 608 ALA A N 1
ATOM 4816 C CA . ALA A 1 608 ? -17.173 -10.497 -5.232 1.00 95.12 608 ALA A CA 1
ATOM 4817 C C . ALA A 1 608 ? -16.310 -11.335 -6.186 1.00 95.12 608 ALA A C 1
ATOM 4819 O O . ALA A 1 608 ? -16.784 -12.313 -6.758 1.00 95.12 608 ALA A O 1
ATOM 4820 N N . GLY A 1 609 ? -15.041 -10.967 -6.355 1.00 95.88 609 GLY A N 1
ATOM 4821 C CA . GLY A 1 609 ? -14.095 -11.713 -7.192 1.00 95.88 609 GLY A CA 1
ATOM 4822 C C . GLY A 1 609 ? -12.688 -11.787 -6.589 1.00 95.88 609 GLY A C 1
ATOM 4823 O O . GLY A 1 609 ? -12.321 -10.940 -5.769 1.00 95.88 609 GLY A O 1
ATOM 4824 N N . PRO A 1 610 ? -11.875 -12.783 -6.971 1.00 97.06 610 PRO A N 1
ATOM 4825 C CA . PRO A 1 610 ? -10.482 -12.861 -6.554 1.00 97.06 610 PRO A CA 1
ATOM 4826 C C . PRO A 1 610 ? -9.563 -12.067 -7.492 1.00 97.06 610 PRO A C 1
ATOM 4828 O O . PRO A 1 610 ? -9.956 -11.669 -8.596 1.00 97.06 610 PRO A O 1
ATOM 4831 N N . VAL A 1 611 ? -8.318 -11.862 -7.060 1.00 96.62 611 VAL A N 1
ATOM 4832 C CA . VAL A 1 611 ? -7.222 -11.477 -7.962 1.00 96.62 611 VAL A CA 1
ATOM 4833 C C . VAL A 1 611 ? -6.692 -12.699 -8.723 1.00 96.62 611 VAL A C 1
ATOM 4835 O O . VAL A 1 611 ? -6.843 -13.840 -8.281 1.00 96.62 611 VAL A O 1
ATOM 4838 N N . SER A 1 612 ? -6.066 -12.467 -9.877 1.00 95.94 612 SER A N 1
ATOM 4839 C CA . SER A 1 612 ? -5.556 -13.523 -10.759 1.00 95.94 612 SER A CA 1
ATOM 4840 C C . SER A 1 612 ? -4.273 -13.117 -11.491 1.00 95.94 612 SER A C 1
ATOM 4842 O O . SER A 1 612 ? -3.876 -11.953 -11.499 1.00 95.94 612 SER A O 1
ATOM 4844 N N . ASN A 1 613 ? -3.605 -14.089 -12.114 1.00 92.38 613 ASN A N 1
ATOM 4845 C CA . ASN A 1 613 ? -2.420 -13.887 -12.951 1.00 92.38 613 ASN A CA 1
ATOM 4846 C C . ASN A 1 613 ? -2.742 -13.370 -14.359 1.00 92.38 613 ASN A C 1
ATOM 4848 O O . ASN A 1 613 ? -1.873 -12.756 -14.974 1.00 92.38 613 ASN A O 1
ATOM 4852 N N . ASN A 1 614 ? -3.934 -13.655 -14.891 1.00 85.44 614 ASN A N 1
ATOM 4853 C CA . ASN A 1 614 ? -4.251 -13.397 -16.297 1.00 85.44 614 ASN A CA 1
ATOM 4854 C C . ASN A 1 614 ? -5.727 -13.026 -16.493 1.00 85.44 614 ASN A C 1
ATOM 4856 O O . ASN A 1 614 ? -6.558 -13.882 -16.793 1.00 85.44 614 ASN A O 1
ATOM 4860 N N . VAL A 1 615 ? -6.067 -11.752 -16.303 1.00 82.50 615 VAL A N 1
ATOM 4861 C CA . VAL A 1 615 ? -7.428 -11.210 -16.460 1.00 82.50 615 VAL A CA 1
ATOM 4862 C C . VAL A 1 615 ? -7.366 -9.744 -16.889 1.00 82.50 615 VAL A C 1
ATOM 4864 O O . VAL A 1 615 ? -6.399 -9.042 -16.628 1.00 82.50 615 VAL A O 1
ATOM 4867 N N . SER A 1 616 ? -8.401 -9.220 -17.537 1.00 74.00 616 SER A N 1
ATOM 4868 C CA . SER A 1 616 ? -8.418 -7.789 -17.857 1.00 74.00 616 SER A CA 1
ATOM 4869 C C . SER A 1 616 ? -8.623 -6.928 -16.605 1.00 74.00 616 SER A C 1
ATOM 4871 O O . SER A 1 616 ? -9.440 -7.247 -15.743 1.00 74.00 616 SER A O 1
ATOM 4873 N N . GLY A 1 617 ? -7.954 -5.777 -16.548 1.00 75.56 617 GLY A N 1
ATOM 4874 C CA . GLY A 1 617 ? -8.198 -4.767 -15.518 1.00 75.56 617 GLY A CA 1
ATOM 4875 C C . GLY A 1 617 ? -7.514 -5.052 -14.171 1.00 75.56 617 GLY A C 1
ATOM 4876 O O . GLY A 1 617 ? -6.545 -5.807 -14.104 1.00 75.56 617 GLY A O 1
ATOM 4877 N N . PRO A 1 618 ? -7.978 -4.414 -13.083 1.00 81.94 618 PRO A N 1
ATOM 4878 C CA . PRO A 1 618 ? -7.237 -4.329 -11.822 1.00 81.94 618 PRO A CA 1
ATOM 4879 C C . PRO A 1 618 ? -7.233 -5.624 -10.993 1.00 81.94 618 PRO A C 1
ATOM 4881 O O . PRO A 1 618 ? -6.505 -5.711 -10.007 1.00 81.94 618 PRO A O 1
ATOM 4884 N N . GLN A 1 619 ? -8.012 -6.639 -11.390 1.00 91.06 619 GLN A N 1
ATOM 4885 C CA . GLN A 1 619 ? -7.940 -7.977 -10.794 1.00 91.06 619 GLN A CA 1
ATOM 4886 C C . GLN A 1 619 ? -6.664 -8.731 -11.204 1.00 91.06 619 GLN A C 1
ATOM 4888 O O . GLN A 1 619 ? -6.317 -9.712 -10.548 1.00 91.06 619 GLN A O 1
ATOM 4893 N N . GLN A 1 620 ? -5.954 -8.297 -12.255 1.00 92.56 620 GLN A N 1
ATOM 4894 C CA . GLN A 1 620 ? -4.680 -8.902 -12.634 1.00 92.56 620 GLN A CA 1
ATOM 4895 C C . GLN A 1 620 ? -3.532 -8.339 -11.804 1.00 92.56 620 GLN A C 1
ATOM 4897 O O . GLN A 1 620 ? -3.300 -7.131 -11.772 1.00 92.56 620 GLN A O 1
ATOM 4902 N N . ILE A 1 621 ? -2.764 -9.240 -11.197 1.00 88.75 621 ILE A N 1
ATOM 4903 C CA . ILE A 1 621 ? -1.591 -8.902 -10.394 1.00 88.75 621 ILE A CA 1
ATOM 4904 C C . ILE A 1 621 ? -0.315 -9.534 -10.971 1.00 88.75 621 ILE A C 1
ATOM 4906 O O . ILE A 1 621 ? -0.378 -10.589 -11.609 1.00 88.75 621 ILE A O 1
ATOM 4910 N N . PRO A 1 622 ? 0.866 -8.930 -10.743 1.00 84.12 622 PRO A N 1
ATOM 4911 C CA . PRO A 1 622 ? 2.139 -9.587 -11.019 1.00 84.12 622 PRO A CA 1
ATOM 4912 C C . PRO A 1 622 ? 2.277 -10.877 -10.202 1.00 84.12 622 PRO A C 1
ATOM 4914 O O . PRO A 1 622 ? 1.933 -10.906 -9.020 1.00 84.12 622 PRO A O 1
ATOM 4917 N N . THR A 1 623 ? 2.811 -11.933 -10.816 1.00 87.06 623 THR A N 1
ATOM 4918 C CA . THR A 1 623 ? 3.010 -13.238 -10.166 1.00 87.06 623 THR A CA 1
ATOM 4919 C C . THR A 1 623 ? 4.444 -13.736 -10.339 1.00 87.06 623 THR A C 1
ATOM 4921 O O . THR A 1 623 ? 5.128 -13.352 -11.287 1.00 87.06 623 THR A O 1
ATOM 4924 N N . GLY A 1 624 ? 4.919 -14.544 -9.384 1.00 81.94 624 GLY A N 1
ATOM 4925 C CA . GLY A 1 624 ? 6.323 -14.965 -9.271 1.00 81.94 624 GLY A CA 1
ATOM 4926 C C . GLY A 1 624 ? 6.539 -16.480 -9.240 1.00 81.94 624 GLY A C 1
ATOM 4927 O O . GLY A 1 624 ? 7.482 -16.932 -8.601 1.00 81.94 624 GLY A O 1
ATOM 4928 N N . TYR A 1 625 ? 5.671 -17.269 -9.880 1.00 88.06 625 TYR A N 1
ATOM 4929 C CA . TYR A 1 625 ? 5.777 -18.734 -9.937 1.00 88.06 625 TYR A CA 1
ATOM 4930 C C . TYR A 1 625 ? 5.924 -19.242 -11.379 1.00 88.06 625 TYR A C 1
ATOM 4932 O O . TYR A 1 625 ? 5.507 -18.585 -12.330 1.00 88.06 625 TYR A O 1
ATOM 4940 N N . SER A 1 626 ? 6.499 -20.437 -11.540 1.00 85.06 626 SER A N 1
ATOM 4941 C CA . SER A 1 626 ? 6.747 -21.081 -12.843 1.00 85.06 626 SER A CA 1
ATOM 4942 C C . SER A 1 626 ? 6.054 -22.440 -13.020 1.00 85.06 626 SER A C 1
ATOM 4944 O O . SER A 1 626 ? 6.165 -23.052 -14.078 1.00 85.06 626 SER A O 1
ATOM 4946 N N . SER A 1 627 ? 5.337 -22.927 -12.002 1.00 91.44 627 SER A N 1
ATOM 4947 C CA . SER A 1 627 ? 4.560 -24.174 -12.039 1.00 91.44 627 SER A CA 1
ATOM 4948 C C . SER A 1 627 ? 3.334 -24.082 -11.124 1.00 91.44 627 SER A C 1
ATOM 4950 O O . SER A 1 627 ? 3.318 -23.250 -10.217 1.00 91.44 627 SER A O 1
ATOM 4952 N N . LEU A 1 628 ? 2.329 -24.946 -11.327 1.00 90.12 628 LEU A N 1
ATOM 4953 C CA . LEU A 1 628 ? 1.137 -24.997 -10.463 1.00 90.12 628 LEU A CA 1
ATOM 4954 C C . LEU A 1 628 ? 1.481 -25.375 -9.012 1.00 90.12 628 LEU A C 1
ATOM 4956 O O . LEU A 1 628 ? 0.936 -24.790 -8.086 1.00 90.12 628 LEU A O 1
ATOM 4960 N N . ALA A 1 629 ? 2.447 -26.272 -8.795 1.00 87.44 629 ALA A N 1
ATOM 4961 C CA . ALA A 1 629 ? 2.896 -26.615 -7.443 1.00 87.44 629 ALA A CA 1
ATOM 4962 C C . ALA A 1 629 ? 3.476 -25.391 -6.707 1.00 87.44 629 ALA A C 1
ATOM 4964 O O . ALA A 1 629 ? 3.051 -25.073 -5.598 1.00 87.44 629 ALA A O 1
ATOM 4965 N N . ALA A 1 630 ? 4.380 -24.648 -7.360 1.00 90.62 630 ALA A N 1
ATOM 4966 C CA . ALA A 1 630 ? 4.937 -23.411 -6.805 1.00 90.62 630 ALA A CA 1
ATOM 4967 C C . ALA A 1 630 ? 3.881 -22.297 -6.659 1.00 90.62 630 ALA A C 1
ATOM 4969 O O . ALA A 1 630 ? 3.999 -21.437 -5.787 1.00 90.62 630 ALA A O 1
ATOM 4970 N N . MET A 1 631 ? 2.839 -22.311 -7.498 1.00 96.19 631 MET A N 1
ATOM 4971 C CA . MET A 1 631 ? 1.734 -21.355 -7.433 1.00 96.19 631 MET A CA 1
ATOM 4972 C C . MET A 1 631 ? 0.982 -21.448 -6.104 1.00 96.19 631 MET A C 1
ATOM 4974 O O . MET A 1 631 ? 0.694 -20.404 -5.524 1.00 96.19 631 MET A O 1
ATOM 4978 N N . HIS A 1 632 ? 0.715 -22.650 -5.579 1.00 92.88 632 HIS A N 1
ATOM 4979 C CA . HIS A 1 632 ? -0.012 -22.804 -4.313 1.00 92.88 632 HIS A CA 1
ATOM 4980 C C . HIS A 1 632 ? 0.753 -22.230 -3.111 1.00 92.88 632 HIS A C 1
ATOM 4982 O O . HIS A 1 632 ? 0.153 -21.563 -2.265 1.00 92.88 632 HIS A O 1
ATOM 4988 N N . GLU A 1 633 ? 2.072 -22.440 -3.043 1.00 90.12 633 GLU A N 1
ATOM 4989 C CA . GLU A 1 633 ? 2.923 -21.872 -1.987 1.00 90.12 633 GLU A CA 1
ATOM 4990 C C . GLU A 1 633 ? 2.980 -20.345 -2.081 1.00 90.12 633 GLU A C 1
ATOM 4992 O O . GLU A 1 633 ? 2.722 -19.646 -1.097 1.00 90.12 633 GLU A O 1
ATOM 4997 N N . TRP A 1 634 ? 3.224 -19.829 -3.288 1.00 95.62 634 TRP A N 1
ATOM 4998 C CA . TRP A 1 634 ? 3.243 -18.394 -3.559 1.00 95.62 634 TRP A CA 1
ATOM 4999 C C . TRP A 1 634 ? 1.901 -17.730 -3.218 1.00 95.62 634 TRP A C 1
ATOM 5001 O O . TRP A 1 634 ? 1.863 -16.690 -2.560 1.00 95.62 634 TRP A O 1
ATOM 5011 N N . ALA A 1 635 ? 0.784 -18.347 -3.612 1.00 94.12 635 ALA A N 1
ATOM 5012 C CA . ALA A 1 635 ? -0.553 -17.837 -3.335 1.00 94.12 635 ALA A CA 1
ATOM 5013 C C . ALA A 1 635 ? -0.844 -17.806 -1.830 1.00 94.12 635 ALA A C 1
ATOM 5015 O O . ALA A 1 635 ? -1.427 -16.838 -1.343 1.00 94.12 635 ALA A O 1
ATOM 5016 N N . ALA A 1 636 ? -0.411 -18.818 -1.072 1.00 87.50 636 ALA A N 1
ATOM 5017 C CA . ALA A 1 636 ? -0.588 -18.857 0.379 1.00 87.50 636 ALA A CA 1
ATOM 5018 C C . ALA A 1 636 ? 0.202 -17.755 1.107 1.00 87.50 636 ALA A C 1
ATOM 5020 O O . ALA A 1 636 ? -0.275 -17.220 2.111 1.00 87.50 636 ALA A O 1
ATOM 5021 N N . GLU A 1 637 ? 1.396 -17.406 0.626 1.00 86.69 637 GLU A N 1
ATOM 5022 C CA . GLU A 1 637 ? 2.173 -16.277 1.148 1.00 86.69 637 GLU A CA 1
ATOM 5023 C C . GLU A 1 637 ? 1.521 -14.939 0.779 1.00 86.69 637 GLU A C 1
ATOM 5025 O O . GLU A 1 637 ? 1.266 -14.106 1.655 1.00 86.69 637 GLU A O 1
ATOM 5030 N N . TYR A 1 638 ? 1.174 -14.766 -0.500 1.00 89.44 638 TYR A N 1
ATOM 5031 C CA . TYR A 1 638 ? 0.561 -13.546 -1.013 1.00 89.44 638 TYR A CA 1
ATOM 5032 C C . TYR A 1 638 ? -0.758 -13.230 -0.302 1.00 89.44 638 TYR A C 1
ATOM 5034 O O . TYR A 1 638 ? -0.924 -12.145 0.254 1.00 89.44 638 TYR A O 1
ATOM 5042 N N . THR A 1 639 ? -1.691 -14.182 -0.275 1.00 87.44 639 THR A N 1
ATOM 5043 C CA . THR A 1 639 ? -3.025 -13.982 0.314 1.00 87.44 639 THR A CA 1
ATOM 5044 C C . THR A 1 639 ? -2.957 -13.712 1.814 1.00 87.44 639 THR A C 1
ATOM 5046 O O . THR A 1 639 ? -3.709 -12.878 2.314 1.00 87.44 639 THR A O 1
ATOM 5049 N N . ARG A 1 640 ? -2.013 -14.329 2.539 1.00 78.88 640 ARG A N 1
ATOM 5050 C CA . ARG A 1 640 ? -1.786 -14.059 3.967 1.00 78.88 640 ARG A CA 1
ATOM 5051 C C . ARG A 1 640 ? -1.279 -12.641 4.209 1.00 78.88 640 ARG A C 1
ATOM 5053 O O . ARG A 1 640 ? -1.751 -11.985 5.133 1.00 78.88 640 ARG A O 1
ATOM 5060 N N . ALA A 1 641 ? -0.343 -12.167 3.387 1.00 73.81 641 ALA A N 1
ATOM 5061 C CA . ALA A 1 641 ? 0.174 -10.802 3.475 1.00 73.81 641 ALA A CA 1
ATOM 5062 C C . ALA A 1 641 ? -0.889 -9.741 3.130 1.00 73.81 641 ALA A C 1
ATOM 5064 O O . ALA A 1 641 ? -0.799 -8.610 3.600 1.00 73.81 641 ALA A O 1
ATOM 5065 N N . HIS A 1 642 ? -1.910 -10.114 2.353 1.00 80.06 642 HIS A N 1
ATOM 5066 C CA . HIS A 1 642 ? -2.978 -9.222 1.893 1.00 80.06 642 HIS A CA 1
ATOM 5067 C C . HIS A 1 642 ? -4.360 -9.590 2.461 1.00 80.06 642 HIS A C 1
ATOM 5069 O O . HIS A 1 642 ? -5.394 -9.218 1.897 1.00 80.06 642 HIS A O 1
ATOM 5075 N N . ALA A 1 643 ? -4.399 -10.321 3.577 1.00 72.44 643 ALA A N 1
ATOM 5076 C CA . ALA A 1 643 ? -5.644 -10.738 4.206 1.00 72.44 643 ALA A CA 1
ATOM 5077 C C . ALA A 1 643 ? -6.504 -9.516 4.577 1.00 72.44 643 ALA A C 1
ATOM 5079 O O . ALA A 1 643 ? -6.017 -8.540 5.144 1.00 72.44 643 ALA A O 1
ATOM 5080 N N . GLY A 1 644 ? -7.795 -9.558 4.235 1.00 66.88 644 GLY A N 1
ATOM 5081 C CA . GLY A 1 644 ? -8.732 -8.458 4.489 1.00 66.88 644 GLY A CA 1
ATOM 5082 C C . GLY A 1 644 ? -8.609 -7.258 3.540 1.00 66.88 644 GLY A C 1
ATOM 5083 O O . GLY A 1 644 ? -9.416 -6.332 3.641 1.00 66.88 644 GLY A O 1
ATOM 5084 N N . HIS A 1 645 ? -7.664 -7.265 2.592 1.00 77.94 645 HIS A N 1
ATOM 5085 C CA . HIS A 1 645 ? -7.564 -6.220 1.577 1.00 77.94 645 HIS A CA 1
ATOM 5086 C C . HIS A 1 645 ? -8.659 -6.407 0.513 1.00 77.94 645 HIS A C 1
ATOM 5088 O O . HIS A 1 645 ? -8.642 -7.356 -0.281 1.00 77.94 645 HIS A O 1
ATOM 5094 N N . LEU A 1 646 ? -9.629 -5.491 0.529 1.00 83.19 646 LEU A N 1
ATOM 5095 C CA . LEU A 1 646 ? -10.753 -5.415 -0.400 1.00 83.19 646 LEU A CA 1
ATOM 5096 C C . LEU A 1 646 ? -10.660 -4.125 -1.203 1.00 83.19 646 LEU A C 1
ATOM 5098 O O . LEU A 1 646 ? -10.430 -3.059 -0.636 1.00 83.19 646 LEU A O 1
ATOM 5102 N N . VAL A 1 647 ? -10.917 -4.218 -2.500 1.00 84.31 647 VAL A N 1
ATOM 5103 C CA . VAL A 1 647 ? -10.983 -3.066 -3.391 1.00 84.31 647 VAL A CA 1
ATOM 5104 C C . VAL A 1 647 ? -12.382 -2.990 -3.978 1.00 84.31 647 VAL A C 1
ATOM 5106 O O . VAL A 1 647 ? -12.900 -3.966 -4.518 1.00 84.31 647 VAL A O 1
ATOM 5109 N N . GLU A 1 648 ? -13.013 -1.826 -3.843 1.00 86.31 648 GLU A N 1
ATOM 5110 C CA . GLU A 1 648 ? -14.309 -1.559 -4.458 1.00 86.31 648 GLU A CA 1
ATOM 5111 C C . GLU A 1 648 ? -14.150 -1.441 -5.971 1.00 86.31 648 GLU A C 1
ATOM 5113 O O . GLU A 1 648 ? -13.278 -0.726 -6.465 1.00 86.31 648 GLU A O 1
ATOM 5118 N N . ALA A 1 649 ? -14.991 -2.169 -6.696 1.00 86.50 649 ALA A N 1
ATOM 5119 C CA . ALA A 1 649 ? -14.890 -2.317 -8.131 1.00 86.50 649 ALA A CA 1
ATOM 5120 C C . ALA A 1 649 ? -16.101 -1.698 -8.818 1.00 86.50 649 ALA A C 1
ATOM 5122 O O . ALA A 1 649 ? -17.234 -1.764 -8.345 1.00 86.50 649 ALA A O 1
ATOM 5123 N N . GLU A 1 650 ? -15.865 -1.122 -9.986 1.00 85.06 650 GLU A N 1
ATOM 5124 C CA . GLU A 1 650 ? -16.950 -0.676 -10.856 1.00 85.06 650 GLU A CA 1
ATOM 5125 C C . GLU A 1 650 ? -17.466 -1.791 -11.760 1.00 85.06 650 GLU A C 1
ATOM 5127 O O . GLU A 1 650 ? -18.618 -1.741 -12.197 1.00 85.06 650 GLU A O 1
ATOM 5132 N N . ARG A 1 651 ? -16.606 -2.785 -11.988 1.00 86.50 651 ARG A N 1
ATOM 5133 C CA . ARG A 1 651 ? -16.811 -3.983 -12.788 1.00 86.50 651 ARG A CA 1
ATOM 5134 C C . ARG A 1 651 ? -15.960 -5.113 -12.212 1.00 86.50 651 ARG A C 1
ATOM 5136 O O . ARG A 1 651 ? -14.824 -4.865 -11.809 1.00 86.50 651 ARG A O 1
ATOM 5143 N N . LEU A 1 652 ? -16.489 -6.333 -12.231 1.00 90.69 652 LEU A N 1
ATOM 5144 C CA . LEU A 1 652 ? -15.729 -7.558 -11.981 1.00 90.69 652 LEU A CA 1
ATOM 5145 C C . LEU A 1 652 ? -15.695 -8.431 -13.232 1.00 90.69 652 LEU A C 1
ATOM 5147 O O . LEU A 1 652 ? -16.682 -8.484 -13.959 1.00 90.69 652 LEU A O 1
ATOM 5151 N N . ILE A 1 653 ? -14.575 -9.114 -13.458 1.00 87.44 653 ILE A N 1
ATOM 5152 C CA . ILE A 1 653 ? -14.404 -10.055 -14.567 1.00 87.44 653 ILE A CA 1
ATOM 5153 C C . ILE A 1 653 ? -14.941 -11.430 -14.172 1.00 87.44 653 ILE A C 1
ATOM 5155 O O . ILE A 1 653 ? -14.541 -11.994 -13.153 1.00 87.44 653 ILE A O 1
ATOM 5159 N N . GLY A 1 654 ? -15.811 -11.988 -15.013 1.00 85.44 654 GLY A N 1
ATOM 5160 C CA . GLY A 1 654 ? -16.575 -13.214 -14.752 1.00 85.44 654 GLY A CA 1
ATOM 5161 C C . GLY A 1 654 ? -15.818 -14.551 -14.784 1.00 85.44 654 GLY A C 1
ATOM 5162 O O . GLY A 1 654 ? -16.474 -15.577 -14.902 1.00 85.44 654 GLY A O 1
ATOM 5163 N N . PHE A 1 655 ? -14.480 -14.584 -14.693 1.00 91.06 655 PHE A N 1
ATOM 5164 C CA . PHE A 1 655 ? -13.714 -15.851 -14.701 1.00 91.06 655 PHE A CA 1
ATOM 5165 C C . PHE A 1 655 ? -13.892 -16.669 -13.410 1.00 91.06 655 PHE A C 1
ATOM 5167 O O . PHE A 1 655 ? -13.832 -17.896 -13.417 1.00 91.06 655 PHE A O 1
ATOM 5174 N N . CYS A 1 656 ? -14.084 -15.959 -12.298 1.00 96.38 656 CYS A N 1
ATOM 5175 C CA . CYS A 1 656 ? -14.407 -16.480 -10.982 1.00 96.38 656 CYS A CA 1
ATOM 5176 C C . CYS A 1 656 ? -15.206 -15.394 -10.257 1.00 96.38 656 CYS A C 1
ATOM 5178 O O . CYS A 1 656 ? -14.639 -14.394 -9.808 1.00 96.38 656 CYS A O 1
ATOM 5180 N N . LEU A 1 657 ? -16.522 -15.563 -10.167 1.00 96.00 657 LEU A N 1
ATOM 5181 C CA . LEU A 1 657 ? -17.429 -14.538 -9.664 1.00 96.00 657 LEU A CA 1
ATOM 5182 C C . LEU A 1 657 ? -18.368 -15.122 -8.616 1.00 96.00 657 LEU A C 1
ATOM 5184 O O . LEU A 1 657 ? -19.235 -15.936 -8.928 1.00 96.00 657 LEU A O 1
ATOM 5188 N N . PHE A 1 658 ? -18.216 -14.658 -7.380 1.00 95.75 658 PHE A N 1
ATOM 5189 C CA . PHE A 1 658 ? -19.200 -14.857 -6.330 1.00 95.75 658 PHE A CA 1
ATOM 5190 C C . PHE A 1 658 ? -20.396 -13.928 -6.555 1.00 95.75 658 PHE A C 1
ATOM 5192 O O . PHE A 1 658 ? -20.235 -12.730 -6.816 1.00 95.75 658 PHE A O 1
ATOM 5199 N N . ILE A 1 659 ? -21.592 -14.482 -6.392 1.00 94.56 659 ILE A N 1
ATOM 5200 C CA . ILE A 1 659 ? -22.867 -13.803 -6.550 1.00 94.56 659 ILE A CA 1
ATOM 5201 C C . ILE A 1 659 ? -23.762 -14.145 -5.358 1.00 94.56 659 ILE A C 1
ATOM 5203 O O . ILE A 1 659 ? -24.028 -15.312 -5.061 1.00 94.56 659 ILE A O 1
ATOM 5207 N N . LYS A 1 660 ? -24.273 -13.116 -4.682 1.00 90.50 660 LYS A N 1
ATOM 5208 C CA . LYS A 1 660 ? -25.276 -13.298 -3.629 1.00 90.50 660 LYS A CA 1
ATOM 5209 C C . LYS A 1 660 ? -26.602 -13.745 -4.254 1.00 90.50 660 LYS A C 1
ATOM 5211 O O . LYS A 1 660 ? -27.082 -13.090 -5.178 1.00 90.50 660 LYS A O 1
ATOM 5216 N N . ARG A 1 661 ? -27.225 -14.822 -3.761 1.00 90.81 661 ARG A N 1
ATOM 5217 C CA . ARG A 1 661 ? -28.494 -15.324 -4.327 1.00 90.81 661 ARG A CA 1
ATOM 5218 C C . ARG A 1 661 ? -29.599 -14.266 -4.320 1.00 90.81 661 ARG A C 1
ATOM 5220 O O . ARG A 1 661 ? -30.172 -14.003 -5.372 1.00 90.81 661 ARG A O 1
ATOM 5227 N N . ASP A 1 662 ? -29.790 -13.575 -3.194 1.00 88.44 662 ASP A N 1
ATOM 5228 C CA . ASP A 1 662 ? -30.778 -12.491 -3.065 1.00 88.44 662 ASP A CA 1
ATOM 5229 C C . ASP A 1 662 ? -30.600 -11.386 -4.117 1.00 88.44 662 ASP A C 1
ATOM 5231 O O . ASP A 1 662 ? -31.576 -10.784 -4.566 1.00 88.44 662 ASP A O 1
ATOM 5235 N N . LEU A 1 663 ? -29.353 -11.110 -4.527 1.00 91.31 663 LEU A N 1
ATOM 5236 C CA . LEU A 1 663 ? -29.086 -10.166 -5.607 1.00 91.31 663 LEU A CA 1
ATOM 5237 C C . LEU A 1 663 ? -29.674 -10.697 -6.917 1.00 91.31 663 LEU A C 1
ATOM 5239 O O . LEU A 1 663 ? -30.394 -9.958 -7.580 1.00 91.31 663 LEU A O 1
ATOM 5243 N N . LEU A 1 664 ? -29.388 -11.946 -7.298 1.00 91.38 664 LEU A N 1
ATOM 5244 C CA . LEU A 1 664 ? -29.909 -12.525 -8.543 1.00 91.38 664 LEU A CA 1
ATOM 5245 C C . LEU A 1 664 ? -31.431 -12.643 -8.547 1.00 91.38 664 LEU A C 1
ATOM 5247 O O . LEU A 1 664 ? -32.044 -12.361 -9.576 1.00 91.38 664 LEU A O 1
ATOM 5251 N N . ASP A 1 665 ? -32.040 -12.974 -7.412 1.00 88.88 665 ASP A N 1
ATOM 5252 C CA . ASP A 1 665 ? -33.498 -12.979 -7.274 1.00 88.88 665 ASP A CA 1
ATOM 5253 C C . ASP A 1 665 ? -34.089 -11.573 -7.481 1.00 88.88 665 ASP A C 1
ATOM 5255 O O . ASP A 1 665 ? -35.202 -11.423 -7.988 1.00 88.88 665 ASP A O 1
ATOM 5259 N N . HIS A 1 666 ? -33.322 -10.530 -7.149 1.00 91.69 666 HIS A N 1
ATOM 5260 C CA . HIS A 1 666 ? -33.719 -9.137 -7.320 1.00 91.69 666 HIS A CA 1
ATOM 5261 C C . HIS A 1 666 ? -33.474 -8.585 -8.736 1.00 91.69 666 HIS A C 1
ATOM 5263 O O . HIS A 1 666 ? -34.346 -7.914 -9.290 1.00 91.69 666 HIS A O 1
ATOM 5269 N N . ILE A 1 667 ? -32.300 -8.834 -9.331 1.00 93.56 667 ILE A N 1
ATOM 5270 C CA . ILE A 1 667 ? -31.885 -8.221 -10.611 1.00 93.56 667 ILE A CA 1
ATOM 5271 C C . ILE A 1 667 ? -31.997 -9.152 -11.824 1.00 93.56 667 ILE A C 1
ATOM 5273 O O . ILE A 1 667 ? -31.772 -8.704 -12.954 1.00 93.56 667 ILE A O 1
ATOM 5277 N N . GLY A 1 668 ? -32.324 -10.427 -11.606 1.00 93.94 668 GLY A N 1
ATOM 5278 C CA . GLY A 1 668 ? -32.372 -11.479 -12.618 1.00 93.94 668 GLY A CA 1
ATOM 5279 C C . GLY A 1 668 ? -30.998 -12.025 -13.029 1.00 93.94 668 GLY A C 1
ATOM 5280 O O . GLY A 1 668 ? -29.950 -11.459 -12.717 1.00 93.94 668 GLY A O 1
ATOM 5281 N N . PHE A 1 669 ? -31.021 -13.126 -13.786 1.00 95.06 669 PHE A N 1
ATOM 5282 C CA . PHE A 1 669 ? -29.846 -13.848 -14.299 1.00 95.06 669 PHE A CA 1
ATOM 5283 C C . PHE A 1 669 ? -28.980 -13.035 -15.287 1.00 95.06 669 PHE A C 1
ATOM 5285 O O . PHE A 1 669 ? -29.227 -11.851 -15.546 1.00 95.06 669 PHE A O 1
ATOM 5292 N N . LEU A 1 670 ? -27.930 -13.655 -15.836 1.00 95.19 670 LEU A N 1
ATOM 5293 C CA . LEU A 1 670 ? -27.115 -13.032 -16.878 1.00 95.19 670 LEU A CA 1
ATOM 5294 C C . LEU A 1 670 ? -27.953 -12.854 -18.147 1.00 95.19 670 LEU A C 1
ATOM 5296 O O . LEU A 1 670 ? -28.860 -13.638 -18.438 1.00 95.19 670 LEU A O 1
ATOM 5300 N N . ASP A 1 671 ? -27.663 -11.801 -18.899 1.00 93.56 671 ASP A N 1
ATOM 5301 C CA . ASP A 1 671 ? -28.444 -11.466 -20.080 1.00 93.56 671 ASP A CA 1
ATOM 5302 C C . ASP A 1 671 ? -27.996 -12.289 -21.291 1.00 93.56 671 ASP A C 1
ATOM 5304 O O . ASP A 1 671 ? -26.922 -12.072 -21.851 1.00 93.56 671 ASP A O 1
ATOM 5308 N N . GLU A 1 672 ? -28.837 -13.236 -21.709 1.00 92.69 672 GLU A N 1
ATOM 5309 C CA . GLU A 1 672 ? -28.519 -14.187 -22.782 1.00 92.69 672 GLU A CA 1
ATOM 5310 C C . GLU A 1 672 ? -28.287 -13.510 -24.150 1.00 92.69 672 GLU A C 1
ATOM 5312 O O . GLU A 1 672 ? -27.739 -14.146 -25.050 1.00 92.69 672 GLU A O 1
ATOM 5317 N N . ARG A 1 673 ? -28.608 -12.211 -24.307 1.00 90.12 673 ARG A N 1
ATOM 5318 C CA . ARG A 1 673 ? -28.286 -11.414 -25.508 1.00 90.12 673 ARG A CA 1
ATOM 5319 C C . ARG A 1 673 ? -26.796 -11.429 -25.862 1.00 90.12 673 ARG A C 1
ATOM 5321 O O . ARG A 1 673 ? -26.448 -11.466 -27.040 1.00 90.12 673 ARG A O 1
ATOM 5328 N N . PHE A 1 674 ? -25.913 -11.475 -24.863 1.00 85.56 674 PHE A N 1
ATOM 5329 C CA . PHE A 1 674 ? -24.463 -11.471 -25.087 1.00 85.56 674 PHE A CA 1
ATOM 5330 C C . PHE A 1 674 ? -23.911 -12.823 -25.583 1.00 85.56 674 PHE A C 1
ATOM 5332 O O . PHE A 1 674 ? -22.752 -12.912 -25.991 1.00 85.56 674 PHE A O 1
ATOM 5339 N N . GLY A 1 675 ? -24.735 -13.876 -25.630 1.00 84.69 675 GLY A N 1
ATOM 5340 C CA . GLY A 1 675 ? -24.423 -15.147 -26.288 1.00 84.69 675 GLY A CA 1
ATOM 5341 C C . GLY A 1 675 ? -23.188 -15.860 -25.728 1.00 84.69 675 GLY A C 1
ATOM 5342 O O . GLY A 1 675 ? -23.261 -16.543 -24.709 1.00 84.69 675 GLY A O 1
ATOM 5343 N N . ILE A 1 676 ? -22.060 -15.740 -26.430 1.00 79.31 676 ILE A N 1
ATOM 5344 C CA . ILE A 1 676 ? -20.775 -16.388 -26.106 1.00 79.31 676 ILE A CA 1
ATOM 5345 C C . ILE A 1 676 ? -19.861 -15.540 -25.196 1.00 79.31 676 ILE A C 1
ATOM 5347 O O . ILE A 1 676 ? -18.724 -15.934 -24.963 1.00 79.31 676 ILE A O 1
ATOM 5351 N N . GLY A 1 677 ? -20.364 -14.422 -24.657 1.00 79.44 677 GLY A N 1
ATOM 5352 C CA . GLY A 1 677 ? -19.677 -13.573 -23.671 1.00 79.44 677 GLY A CA 1
ATOM 5353 C C . GLY A 1 677 ? -19.208 -12.231 -24.238 1.00 79.44 677 GLY A C 1
ATOM 5354 O O . GLY A 1 677 ? -19.447 -11.941 -25.408 1.00 79.44 677 GLY A O 1
ATOM 5355 N N . LEU A 1 678 ? -18.518 -11.439 -23.410 1.00 76.25 678 LEU A N 1
ATOM 5356 C CA . LEU A 1 678 ? -18.164 -10.023 -23.615 1.00 76.25 678 LEU A CA 1
ATOM 5357 C C . LEU A 1 678 ? -19.369 -9.099 -23.369 1.00 76.25 678 LEU A C 1
ATOM 5359 O O . LEU A 1 678 ? -20.345 -9.141 -24.119 1.00 76.25 678 LEU A O 1
ATOM 5363 N N . PHE A 1 679 ? -19.248 -8.231 -22.355 1.00 82.69 679 PHE A N 1
ATOM 5364 C CA . PHE A 1 679 ? -20.269 -7.324 -21.792 1.00 82.69 679 PHE A CA 1
ATOM 5365 C C . PHE A 1 679 ? -21.336 -7.943 -20.880 1.00 82.69 679 PHE A C 1
ATOM 5367 O O . PHE A 1 679 ? -22.166 -7.218 -20.328 1.00 82.69 679 PHE A O 1
ATOM 5374 N N . ASP A 1 680 ? -21.313 -9.253 -20.662 1.00 88.19 680 ASP A N 1
ATOM 5375 C CA . ASP A 1 680 ? -22.215 -9.932 -19.733 1.00 88.19 680 ASP A CA 1
ATOM 5376 C C . ASP A 1 680 ? -21.911 -9.620 -18.260 1.00 88.19 680 ASP A C 1
ATOM 5378 O O . ASP A 1 680 ? -22.821 -9.339 -17.473 1.00 88.19 680 ASP A O 1
ATOM 5382 N N . ASP A 1 681 ? -20.628 -9.605 -17.909 1.00 88.44 681 ASP A N 1
ATOM 5383 C CA . ASP A 1 681 ? -20.101 -9.243 -16.598 1.00 88.44 681 ASP A CA 1
ATOM 5384 C C . ASP A 1 681 ? -20.227 -7.731 -16.341 1.00 88.44 681 ASP A C 1
ATOM 5386 O O . ASP A 1 681 ? -20.603 -7.315 -15.241 1.00 88.44 681 ASP A O 1
ATOM 5390 N N . ASP A 1 682 ? -20.015 -6.900 -17.367 1.00 87.81 682 ASP A N 1
ATOM 5391 C CA . ASP A 1 682 ? -20.298 -5.459 -17.339 1.00 87.81 682 ASP A CA 1
ATOM 5392 C C . ASP A 1 682 ? -21.777 -5.166 -17.064 1.00 87.81 682 ASP A C 1
ATOM 5394 O O . ASP A 1 682 ? -22.115 -4.310 -16.241 1.00 87.81 682 ASP A O 1
ATOM 5398 N N . ASP A 1 683 ? -22.675 -5.882 -17.741 1.00 92.19 683 ASP A N 1
ATOM 5399 C CA . ASP A 1 683 ? -24.114 -5.719 -17.578 1.00 92.19 683 ASP A CA 1
ATOM 5400 C C . ASP A 1 683 ? -24.583 -6.111 -16.181 1.00 92.19 683 ASP A C 1
ATOM 5402 O O . ASP A 1 683 ? -25.323 -5.362 -15.533 1.00 92.19 683 ASP A O 1
ATOM 5406 N N . LEU A 1 684 ? -24.139 -7.276 -15.708 1.00 93.88 684 LEU A N 1
ATOM 5407 C CA . LEU A 1 684 ? -24.422 -7.735 -14.357 1.00 93.88 684 LEU A CA 1
ATOM 5408 C C . LEU A 1 684 ? -23.871 -6.744 -13.323 1.00 93.88 684 LEU A C 1
ATOM 5410 O O . LEU A 1 684 ? -24.568 -6.404 -12.361 1.00 93.88 684 LEU A O 1
ATOM 5414 N N . SER A 1 685 ? -22.664 -6.218 -13.553 1.00 92.19 685 SER A N 1
ATOM 5415 C CA . SER A 1 685 ? -22.044 -5.222 -12.680 1.00 92.19 685 SER A CA 1
ATOM 5416 C C . SER A 1 685 ? -22.854 -3.929 -12.609 1.00 92.19 685 SER A C 1
ATOM 5418 O O . SER A 1 685 ? -23.136 -3.423 -11.519 1.00 92.19 685 SER A O 1
ATOM 5420 N N . LEU A 1 686 ? -23.304 -3.414 -13.757 1.00 90.81 686 LEU A N 1
ATOM 5421 C CA . LEU A 1 686 ? -24.107 -2.195 -13.816 1.00 90.81 686 LEU A CA 1
ATOM 5422 C C . LEU A 1 686 ? -25.485 -2.384 -13.164 1.00 90.81 686 LEU A C 1
ATOM 5424 O O . LEU A 1 686 ? -25.913 -1.530 -12.384 1.00 90.81 686 LEU A O 1
ATOM 5428 N N . ARG A 1 687 ? -26.166 -3.514 -13.413 1.00 93.50 687 ARG A N 1
ATOM 5429 C CA . ARG A 1 687 ? -27.444 -3.840 -12.746 1.00 93.50 687 ARG A CA 1
ATOM 5430 C C . ARG A 1 687 ? -27.290 -3.926 -11.231 1.00 93.50 687 ARG A C 1
ATOM 5432 O O . ARG A 1 687 ? -28.112 -3.365 -10.511 1.00 93.50 687 ARG A O 1
ATOM 5439 N N . THR A 1 688 ? -26.214 -4.551 -10.759 1.00 93.06 688 THR A N 1
ATOM 5440 C CA . THR A 1 688 ? -25.898 -4.680 -9.330 1.00 93.06 688 THR A CA 1
ATOM 5441 C C . THR A 1 688 ? -25.753 -3.312 -8.665 1.00 93.06 688 THR A C 1
ATOM 5443 O O . THR A 1 688 ? -26.418 -3.037 -7.666 1.00 93.06 688 THR A O 1
ATOM 5446 N N . ARG A 1 689 ? -24.967 -2.405 -9.264 1.00 90.88 689 ARG A N 1
ATOM 5447 C CA . ARG A 1 689 ? -24.788 -1.036 -8.745 1.00 90.88 689 ARG A CA 1
ATOM 5448 C C . ARG A 1 689 ? -26.099 -0.258 -8.697 1.00 90.88 689 ARG A C 1
ATOM 5450 O O . ARG A 1 689 ? -26.359 0.449 -7.727 1.00 90.88 689 ARG A O 1
ATOM 5457 N N . ARG A 1 690 ? -26.947 -0.389 -9.723 1.00 87.50 690 ARG A N 1
ATOM 5458 C CA . ARG A 1 690 ? -28.252 0.298 -9.767 1.00 87.50 690 ARG A CA 1
ATOM 5459 C C . ARG A 1 690 ? -29.251 -0.237 -8.753 1.00 87.50 690 ARG A C 1
ATOM 5461 O O . ARG A 1 690 ? -30.087 0.530 -8.289 1.00 87.50 690 ARG A O 1
ATOM 5468 N N . ALA A 1 691 ? -29.138 -1.509 -8.387 1.00 88.06 691 ALA A N 1
ATOM 5469 C CA . ALA A 1 691 ? -29.892 -2.097 -7.287 1.00 88.06 691 ALA A CA 1
ATOM 5470 C C . ALA A 1 691 ? -29.381 -1.660 -5.897 1.00 88.06 691 ALA A C 1
ATOM 5472 O O . ALA A 1 691 ? -29.948 -2.058 -4.886 1.00 88.06 691 ALA A O 1
ATOM 5473 N N . GLY A 1 692 ? -28.330 -0.832 -5.829 1.00 86.12 692 GLY A N 1
ATOM 5474 C CA . GLY A 1 692 ? -27.764 -0.322 -4.577 1.00 86.12 692 GLY A CA 1
ATOM 5475 C C . GLY A 1 692 ? -26.735 -1.249 -3.930 1.00 86.12 692 GLY A C 1
ATOM 5476 O O . GLY A 1 692 ? -26.259 -0.949 -2.835 1.00 86.12 692 GLY A O 1
ATOM 5477 N N . TYR A 1 693 ? -26.367 -2.342 -4.602 1.00 90.88 693 TYR A N 1
ATOM 5478 C CA . TYR A 1 693 ? -25.319 -3.248 -4.150 1.00 90.88 693 TYR A CA 1
ATOM 5479 C C . TYR A 1 693 ? -23.938 -2.782 -4.611 1.00 90.88 693 TYR A C 1
ATOM 5481 O O . TYR A 1 693 ? -23.769 -2.086 -5.615 1.00 90.88 693 TYR A O 1
ATOM 5489 N N . ARG A 1 694 ? -22.926 -3.209 -3.864 1.00 91.56 694 ARG A N 1
ATOM 5490 C CA . ARG A 1 694 ? -21.510 -2.959 -4.114 1.00 91.56 694 ARG A CA 1
ATOM 5491 C C . ARG A 1 694 ? -20.863 -4.178 -4.753 1.00 91.56 694 ARG A C 1
ATOM 5493 O O . ARG A 1 694 ? -21.311 -5.311 -4.565 1.00 91.56 694 ARG A O 1
ATOM 5500 N N . LEU A 1 695 ? -19.786 -3.920 -5.482 1.00 93.56 695 LEU A N 1
ATOM 5501 C CA . LEU A 1 695 ? -18.912 -4.936 -6.044 1.00 93.56 695 LEU A CA 1
ATOM 5502 C C . LEU A 1 695 ? -17.529 -4.750 -5.450 1.00 93.56 695 LEU A C 1
ATOM 5504 O O . LEU A 1 695 ? -17.061 -3.616 -5.316 1.00 93.56 695 LEU A O 1
ATOM 5508 N N . VAL A 1 696 ? -16.866 -5.848 -5.119 1.00 93.62 696 VAL A N 1
ATOM 5509 C CA . VAL A 1 696 ? -15.502 -5.799 -4.595 1.00 93.62 696 VAL A CA 1
ATOM 5510 C C . VAL A 1 696 ? -14.662 -6.930 -5.168 1.00 93.62 696 VAL A C 1
ATOM 5512 O O . VAL A 1 696 ? -15.177 -8.003 -5.457 1.00 93.62 696 VAL A O 1
ATOM 5515 N N . TYR A 1 697 ? -13.359 -6.728 -5.295 1.00 94.50 697 TYR A N 1
ATOM 5516 C CA . TYR A 1 697 ? -12.427 -7.846 -5.411 1.00 94.50 697 TYR A CA 1
ATOM 5517 C C . TYR A 1 697 ? -11.465 -7.853 -4.230 1.00 94.50 697 TYR A C 1
ATOM 5519 O O . TYR A 1 697 ? -11.259 -6.829 -3.575 1.00 94.50 697 TYR A O 1
ATOM 5527 N N . THR A 1 698 ? -10.905 -9.018 -3.919 1.00 92.25 698 THR A N 1
ATOM 5528 C CA . THR A 1 698 ? -10.010 -9.183 -2.771 1.00 92.25 698 THR A CA 1
ATOM 5529 C C . THR A 1 698 ? -8.626 -9.652 -3.184 1.00 92.25 698 THR A C 1
ATOM 5531 O O . THR A 1 698 ? -8.486 -10.540 -4.019 1.00 92.25 698 THR A O 1
ATOM 5534 N N . HIS A 1 699 ? -7.602 -9.088 -2.543 1.00 92.12 699 HIS A N 1
ATOM 5535 C CA . HIS A 1 699 ? -6.234 -9.609 -2.609 1.00 92.12 699 HIS A CA 1
ATOM 5536 C C . HIS A 1 699 ? -6.006 -10.780 -1.636 1.00 92.12 699 HIS A C 1
ATOM 5538 O O . HIS A 1 699 ? -4.991 -11.466 -1.723 1.00 92.12 699 HIS A O 1
ATOM 5544 N N . GLY A 1 700 ? -6.954 -11.032 -0.726 1.00 88.56 700 GLY A N 1
ATOM 5545 C CA . GLY A 1 700 ? -6.931 -12.162 0.202 1.00 88.56 700 GLY A CA 1
ATOM 5546 C C . GLY A 1 700 ? -7.331 -13.497 -0.432 1.00 88.56 700 GLY A C 1
ATOM 5547 O O . GLY A 1 700 ? -7.279 -14.517 0.244 1.00 88.56 700 GLY A O 1
ATOM 5548 N N . VAL A 1 701 ? -7.714 -13.506 -1.714 1.00 95.19 701 VAL A N 1
ATOM 5549 C CA . VAL A 1 701 ? -8.016 -14.717 -2.486 1.00 95.19 701 VAL A CA 1
ATOM 5550 C C . VAL A 1 701 ? -7.346 -14.632 -3.850 1.00 95.19 701 VAL A C 1
ATOM 5552 O O . VAL A 1 701 ? -7.494 -13.635 -4.555 1.00 95.19 701 VAL A O 1
ATOM 5555 N N . PHE A 1 702 ? -6.661 -15.706 -4.234 1.00 97.50 702 PHE A N 1
ATOM 5556 C CA . PHE A 1 702 ? -6.013 -15.842 -5.532 1.00 97.50 702 PHE A CA 1
ATOM 5557 C C . PHE A 1 702 ? -6.557 -17.061 -6.285 1.00 97.50 702 PHE A C 1
ATOM 5559 O O . PHE A 1 702 ? -6.657 -18.150 -5.716 1.00 97.50 702 PHE A O 1
ATOM 5566 N N . VAL A 1 703 ? -6.868 -16.892 -7.571 1.00 98.06 703 VAL A N 1
ATOM 5567 C CA . VAL A 1 703 ? -7.250 -17.988 -8.476 1.00 98.06 703 VAL A CA 1
ATOM 5568 C C . VAL A 1 703 ? -6.409 -17.894 -9.743 1.00 98.06 703 VAL A C 1
ATOM 5570 O O . VAL A 1 703 ? -6.364 -16.844 -10.391 1.00 98.06 703 VAL A O 1
ATOM 5573 N N . HIS A 1 704 ? -5.739 -18.988 -10.103 1.00 96.88 704 HIS A N 1
ATOM 5574 C CA . HIS A 1 704 ? -4.987 -19.060 -11.350 1.00 96.88 704 HIS A CA 1
ATOM 5575 C C . HIS A 1 704 ? -5.952 -19.206 -12.527 1.00 96.88 704 HIS A C 1
ATOM 5577 O O . HIS A 1 704 ? -6.883 -20.006 -12.468 1.00 96.88 704 HIS A O 1
ATOM 5583 N N . HIS A 1 705 ? -5.714 -18.458 -13.598 1.00 94.31 705 HIS A N 1
ATOM 5584 C CA . HIS A 1 705 ? -6.506 -18.488 -14.822 1.00 94.31 705 HIS A CA 1
ATOM 5585 C C . HIS A 1 705 ? -5.564 -18.646 -16.019 1.00 94.31 705 HIS A C 1
ATOM 5587 O O . HIS A 1 705 ? -4.616 -17.867 -16.179 1.00 94.31 705 HIS A O 1
ATOM 5593 N N . PHE A 1 706 ? -5.798 -19.666 -16.850 1.00 84.94 706 PHE A N 1
ATOM 5594 C CA . PHE A 1 706 ? -4.991 -19.906 -18.052 1.00 84.94 706 PHE A CA 1
ATOM 5595 C C . PHE A 1 706 ? -5.309 -18.873 -19.142 1.00 84.94 706 PHE A C 1
ATOM 5597 O O . PHE A 1 706 ? -4.394 -18.356 -19.784 1.00 84.94 706 PHE A O 1
ATOM 5604 N N . GLY A 1 707 ? -6.583 -18.493 -19.272 1.00 68.75 707 GLY A N 1
ATOM 5605 C CA . GLY A 1 707 ? -7.064 -17.404 -20.115 1.00 68.75 707 GLY A CA 1
ATOM 5606 C C . GLY A 1 707 ? -7.222 -17.774 -21.593 1.00 68.75 707 GLY A C 1
ATOM 5607 O O . GLY A 1 707 ? -6.351 -18.391 -22.206 1.00 68.75 707 GLY A O 1
ATOM 5608 N N . ASN A 1 708 ? -8.337 -17.319 -22.181 1.00 61.78 708 ASN A N 1
ATOM 5609 C CA . ASN A 1 708 ? -8.669 -17.345 -23.614 1.00 61.78 708 ASN A CA 1
ATOM 5610 C C . ASN A 1 708 ? -8.579 -18.714 -24.327 1.00 61.78 708 ASN A C 1
ATOM 5612 O O . ASN A 1 708 ? -8.579 -18.735 -25.558 1.00 61.78 708 ASN A O 1
ATOM 5616 N N . GLN A 1 709 ? -8.573 -19.847 -23.616 1.00 54.28 709 GLN A N 1
ATOM 5617 C CA . GLN A 1 709 ? -8.424 -21.180 -24.231 1.00 54.28 709 GLN A CA 1
ATOM 5618 C C . GLN A 1 709 ? -9.578 -21.513 -25.193 1.00 54.28 709 GLN A C 1
ATOM 5620 O O . GLN A 1 709 ? -9.367 -21.974 -26.316 1.00 54.28 709 GLN A O 1
ATOM 5625 N N . THR A 1 710 ? -10.810 -21.183 -24.801 1.00 51.16 710 THR A N 1
ATOM 5626 C CA . THR A 1 710 ? -12.013 -21.396 -25.621 1.00 51.16 710 THR A CA 1
ATOM 5627 C C . THR A 1 710 ? -12.109 -20.424 -26.803 1.00 51.16 710 THR A C 1
ATOM 5629 O O . THR A 1 710 ? -12.469 -20.826 -27.909 1.00 51.16 710 THR A O 1
ATOM 5632 N N . PHE A 1 711 ? -11.721 -19.156 -26.615 1.00 55.12 711 PHE A N 1
ATOM 5633 C CA . PHE A 1 711 ? -11.673 -18.162 -27.697 1.00 55.12 711 PHE A CA 1
ATOM 5634 C C . PHE A 1 711 ? -10.626 -18.515 -28.761 1.00 55.12 711 PHE A C 1
ATOM 5636 O O . PHE A 1 711 ? -10.891 -18.368 -29.954 1.00 55.12 711 PHE A O 1
ATOM 5643 N N . GLN A 1 712 ? -9.466 -19.027 -28.338 1.00 52.25 712 GLN A N 1
ATOM 5644 C CA . GLN A 1 712 ? -8.409 -19.501 -29.232 1.00 52.25 712 GLN A CA 1
ATOM 5645 C C . GLN A 1 712 ? -8.830 -20.766 -29.993 1.00 52.25 712 GLN A C 1
ATOM 5647 O O . GLN A 1 712 ? -8.598 -20.847 -31.198 1.00 52.25 712 GLN A O 1
ATOM 5652 N N . ALA A 1 713 ? -9.505 -21.712 -29.329 1.00 48.28 713 ALA A N 1
ATOM 5653 C CA . ALA A 1 713 ? -10.008 -22.938 -29.957 1.00 48.28 713 ALA A CA 1
ATOM 5654 C C . ALA A 1 713 ? -11.102 -22.681 -31.012 1.00 48.28 713 ALA A C 1
ATOM 5656 O O . ALA A 1 713 ? -11.188 -23.406 -32.000 1.00 48.28 713 ALA A O 1
ATOM 5657 N N . LEU A 1 714 ? -11.916 -21.634 -30.832 1.00 51.66 714 LEU A N 1
ATOM 5658 C CA . LEU A 1 714 ? -12.994 -21.265 -31.758 1.00 51.66 714 LEU A CA 1
ATOM 5659 C C . LEU A 1 714 ? -12.526 -20.484 -32.997 1.00 51.66 714 LEU A C 1
ATOM 5661 O O . LEU A 1 714 ? -13.329 -20.277 -33.906 1.00 51.66 714 LEU A O 1
ATOM 5665 N N . GLY A 1 715 ? -11.273 -20.010 -33.042 1.00 48.44 715 GLY A N 1
ATOM 5666 C CA . GLY A 1 715 ? -10.775 -19.176 -34.146 1.00 48.44 715 GLY A CA 1
ATOM 5667 C C . GLY A 1 715 ? -11.618 -17.915 -34.395 1.00 48.44 715 GLY A C 1
ATOM 5668 O O . GLY A 1 715 ? -11.686 -17.428 -35.523 1.00 48.44 715 GLY A O 1
ATOM 5669 N N . MET A 1 716 ? -12.318 -17.424 -33.366 1.00 57.50 716 MET A N 1
ATOM 5670 C CA . MET A 1 716 ? -13.278 -16.328 -33.490 1.00 57.50 716 MET A CA 1
ATOM 5671 C C . MET A 1 716 ? -12.589 -14.976 -33.609 1.00 57.50 716 MET A C 1
ATOM 5673 O O . MET A 1 716 ? -11.615 -14.688 -32.915 1.00 57.50 716 MET A O 1
ATOM 5677 N N . ASP A 1 717 ? -13.178 -14.111 -34.431 1.00 63.56 717 ASP A N 1
ATOM 5678 C CA . ASP A 1 717 ? -12.859 -12.690 -34.458 1.00 63.56 717 ASP A CA 1
ATOM 5679 C C . ASP A 1 717 ? -13.398 -12.025 -33.178 1.00 63.56 717 ASP A C 1
ATOM 5681 O O . ASP A 1 717 ? -14.556 -11.602 -33.090 1.00 63.56 717 ASP A O 1
ATOM 5685 N N . ALA A 1 718 ? -12.557 -12.011 -32.143 1.00 62.03 718 ALA A N 1
ATOM 5686 C CA . ALA A 1 718 ? -12.872 -11.426 -30.846 1.00 62.03 718 ALA A CA 1
ATOM 5687 C C . ALA A 1 718 ? -13.194 -9.925 -30.946 1.00 62.03 718 ALA A C 1
ATOM 5689 O O . ALA A 1 718 ? -13.980 -9.424 -30.144 1.00 62.03 718 ALA A O 1
ATOM 5690 N N . GLU A 1 719 ? -12.641 -9.221 -31.940 1.00 63.66 719 GLU A N 1
ATOM 5691 C CA . GLU A 1 719 ? -12.907 -7.801 -32.184 1.00 63.66 719 GLU A CA 1
ATOM 5692 C C . GLU A 1 719 ? -14.332 -7.611 -32.718 1.00 63.66 719 GLU A C 1
ATOM 5694 O O . GLU A 1 719 ? -15.102 -6.832 -32.156 1.00 63.66 719 GLU A O 1
ATOM 5699 N N . ALA A 1 720 ? -14.736 -8.401 -33.717 1.00 70.12 720 ALA A N 1
ATOM 5700 C CA . ALA A 1 720 ? -16.099 -8.363 -34.250 1.00 70.12 720 ALA A CA 1
ATOM 5701 C C . ALA A 1 720 ? -17.157 -8.759 -33.203 1.00 70.12 720 ALA A C 1
ATOM 5703 O O . ALA A 1 720 ? -18.244 -8.175 -33.152 1.00 70.12 720 ALA A O 1
ATOM 5704 N N . LEU A 1 721 ? -16.856 -9.741 -32.344 1.00 74.38 721 LEU A N 1
ATOM 5705 C CA . LEU A 1 721 ? -17.741 -10.116 -31.240 1.00 74.38 721 LEU A CA 1
ATOM 5706 C C . LEU A 1 721 ? -17.868 -8.990 -30.207 1.00 74.38 721 LEU A C 1
ATOM 5708 O O . LEU A 1 721 ? -18.982 -8.693 -29.770 1.00 74.38 721 LEU A O 1
ATOM 5712 N N . LEU A 1 722 ? -16.747 -8.364 -29.838 1.00 73.62 722 LEU A N 1
ATOM 5713 C CA . LEU A 1 722 ? -16.717 -7.239 -28.909 1.00 73.62 722 LEU A CA 1
ATOM 5714 C C . LEU A 1 722 ? -17.520 -6.053 -29.456 1.00 73.62 722 LEU A C 1
ATOM 5716 O O . LEU A 1 722 ? -18.341 -5.500 -28.729 1.00 73.62 722 LEU A O 1
ATOM 5720 N N . GLU A 1 723 ? -17.338 -5.693 -30.731 1.00 75.12 723 GLU A N 1
ATOM 5721 C CA . GLU A 1 723 ? -18.097 -4.625 -31.398 1.00 75.12 723 GLU A CA 1
ATOM 5722 C C . GLU A 1 723 ? -19.602 -4.925 -31.390 1.00 75.12 723 GLU A C 1
ATOM 5724 O O . GLU A 1 723 ? -20.405 -4.103 -30.940 1.00 75.12 723 GLU A O 1
ATOM 5729 N N . ARG A 1 724 ? -19.991 -6.134 -31.808 1.00 82.62 724 ARG A N 1
ATOM 5730 C CA . ARG A 1 724 ? -21.397 -6.552 -31.843 1.00 82.62 724 ARG A CA 1
ATOM 5731 C C . ARG A 1 724 ? -22.047 -6.524 -30.460 1.00 82.62 724 ARG A C 1
ATOM 5733 O O . ARG A 1 724 ? -23.186 -6.078 -30.317 1.00 82.62 724 ARG A O 1
ATOM 5740 N N . ASN A 1 725 ? -21.367 -7.038 -29.440 1.00 84.31 725 ASN A N 1
ATOM 5741 C CA . ASN A 1 725 ? -21.922 -7.088 -28.089 1.00 84.31 725 ASN A CA 1
ATOM 5742 C C . ASN A 1 725 ? -21.884 -5.715 -27.403 1.00 84.31 725 ASN A C 1
ATOM 5744 O O . ASN A 1 725 ? -22.778 -5.410 -26.613 1.00 84.31 725 ASN A O 1
ATOM 5748 N N . TRP A 1 726 ? -20.938 -4.845 -27.769 1.00 82.19 726 TRP A N 1
ATOM 5749 C CA . TRP A 1 726 ? -20.935 -3.445 -27.351 1.00 82.19 726 TRP A CA 1
ATOM 5750 C C . TRP A 1 726 ? -22.175 -2.698 -27.846 1.00 82.19 726 TRP A C 1
ATOM 5752 O O . TRP A 1 726 ? -22.792 -1.959 -27.079 1.00 82.19 726 TRP A O 1
ATOM 5762 N N . GLU A 1 727 ? -22.578 -2.893 -29.104 1.00 83.75 727 GLU A N 1
ATOM 5763 C CA . GLU A 1 727 ? -23.791 -2.264 -29.636 1.00 83.75 727 GLU A CA 1
ATOM 5764 C C . GLU A 1 727 ? -25.038 -2.695 -28.865 1.00 83.75 727 GLU A C 1
ATOM 5766 O O . GLU A 1 727 ? -25.832 -1.842 -28.467 1.00 83.75 727 GLU A O 1
ATOM 5771 N N . GLN A 1 728 ? -25.159 -3.992 -28.571 1.00 87.69 728 GLN A N 1
ATOM 5772 C CA . GLN A 1 728 ? -26.254 -4.533 -27.765 1.00 87.69 728 GLN A CA 1
ATOM 5773 C C . GLN A 1 728 ? -26.244 -3.989 -26.330 1.00 87.69 728 GLN A C 1
ATOM 5775 O O . GLN A 1 728 ? -27.297 -3.643 -25.789 1.00 87.69 728 GLN A O 1
ATOM 5780 N N . PHE A 1 729 ? -25.064 -3.874 -25.715 1.00 86.50 729 PHE A N 1
ATOM 5781 C CA . PHE A 1 729 ? -24.907 -3.286 -24.386 1.00 86.50 729 PHE A CA 1
ATOM 5782 C C . PHE A 1 729 ? -25.328 -1.811 -24.383 1.00 86.50 729 PHE A C 1
ATOM 5784 O O . PHE A 1 729 ? -26.111 -1.381 -23.536 1.00 86.50 729 PHE A O 1
ATOM 5791 N N . ARG A 1 730 ? -24.865 -1.034 -25.368 1.00 82.62 730 ARG A N 1
ATOM 5792 C CA . ARG A 1 730 ? -25.216 0.382 -25.521 1.00 82.62 730 ARG A CA 1
ATOM 5793 C C . ARG A 1 730 ? -26.710 0.572 -25.765 1.00 82.62 730 ARG A C 1
ATOM 5795 O O . ARG A 1 730 ? -27.302 1.475 -25.185 1.00 82.62 730 ARG A O 1
ATOM 5802 N N . GLU A 1 731 ? -27.320 -0.263 -26.601 1.00 87.31 731 GLU A N 1
ATOM 5803 C CA . GLU A 1 731 ? -28.762 -0.231 -26.851 1.00 87.31 731 GLU A CA 1
ATOM 5804 C C . GLU A 1 731 ? -29.550 -0.533 -25.570 1.00 87.31 731 GLU A C 1
ATOM 5806 O O . GLU A 1 731 ? -30.460 0.219 -25.214 1.00 87.31 731 GLU A O 1
ATOM 5811 N N . LYS A 1 732 ? -29.155 -1.574 -24.821 1.00 87.50 732 LYS A N 1
ATOM 5812 C CA . LYS A 1 732 ? -29.766 -1.917 -23.529 1.00 87.50 732 LYS A CA 1
ATOM 5813 C C . LYS A 1 732 ? -29.723 -0.744 -22.548 1.00 87.50 732 LYS A C 1
ATOM 5815 O O . LYS A 1 732 ? -30.712 -0.482 -21.864 1.00 87.50 732 LYS A O 1
ATOM 5820 N N . TRP A 1 733 ? -28.593 -0.049 -22.482 1.00 86.56 733 TRP A N 1
ATOM 5821 C CA . TRP A 1 733 ? -28.344 1.021 -21.519 1.00 86.56 733 TRP A CA 1
ATOM 5822 C C . TRP A 1 733 ? -28.513 2.428 -22.102 1.00 86.56 733 TRP A C 1
ATOM 5824 O O . TRP A 1 733 ? -28.027 3.395 -21.524 1.00 86.56 733 TRP A O 1
ATOM 5834 N N . ALA A 1 734 ? -29.264 2.587 -23.196 1.00 81.62 734 ALA A N 1
ATOM 5835 C CA . ALA A 1 734 ? -29.459 3.882 -23.855 1.00 81.62 734 ALA A CA 1
ATOM 5836 C C . ALA A 1 734 ? -30.081 4.968 -22.947 1.00 81.62 734 ALA A C 1
ATOM 5838 O O . ALA A 1 734 ? -29.896 6.158 -23.189 1.00 81.62 734 ALA A O 1
ATOM 5839 N N . GLN A 1 735 ? -30.803 4.575 -21.891 1.00 75.56 735 GLN A N 1
ATOM 5840 C CA . GLN A 1 735 ? -31.368 5.491 -20.887 1.00 75.56 735 GLN A CA 1
ATOM 5841 C C . GLN A 1 735 ? -30.350 5.938 -19.818 1.00 75.56 735 GLN A C 1
ATOM 5843 O O . GLN A 1 735 ? -30.658 6.799 -18.998 1.00 75.56 735 GLN A O 1
ATOM 5848 N N . ASP A 1 736 ? -29.145 5.366 -19.825 1.00 72.50 736 ASP A N 1
ATOM 5849 C CA . ASP A 1 736 ? -28.012 5.723 -18.970 1.00 72.50 736 ASP A CA 1
ATOM 5850 C C . ASP A 1 736 ? -26.703 5.719 -19.779 1.00 72.50 736 ASP A C 1
ATOM 5852 O O . ASP A 1 736 ? -25.824 4.869 -19.593 1.00 72.50 736 ASP A O 1
ATOM 5856 N N . PRO A 1 737 ? -26.573 6.670 -20.719 1.00 64.50 737 PRO A N 1
ATOM 5857 C CA . PRO A 1 737 ? -25.420 6.731 -21.604 1.00 64.50 737 PRO A CA 1
ATOM 5858 C C . PRO A 1 737 ? -24.126 7.003 -20.834 1.00 64.50 737 PRO A C 1
ATOM 5860 O O . PRO A 1 737 ? -23.078 6.526 -21.245 1.00 64.50 737 PRO A O 1
ATOM 5863 N N . GLN A 1 738 ? -24.181 7.700 -19.691 1.00 65.06 738 GLN A N 1
ATOM 5864 C CA . GLN A 1 738 ? -22.994 7.981 -18.879 1.00 65.06 738 GLN A CA 1
ATOM 5865 C C . GLN A 1 738 ? -22.458 6.722 -18.190 1.00 65.06 738 GLN A C 1
ATOM 5867 O O . GLN A 1 738 ? -21.260 6.463 -18.279 1.00 65.06 738 GLN A O 1
ATOM 5872 N N . GLY A 1 739 ? -23.317 5.913 -17.555 1.00 65.56 739 GLY A N 1
ATOM 5873 C CA . GLY A 1 739 ? -22.903 4.644 -16.950 1.00 65.56 739 GLY A CA 1
ATOM 5874 C C . GLY A 1 739 ? -22.385 3.646 -17.989 1.00 65.56 739 GLY A C 1
ATOM 5875 O O . GLY A 1 739 ? -21.353 3.004 -17.779 1.00 65.56 739 GLY A O 1
ATOM 5876 N N . ALA A 1 740 ? -23.051 3.573 -19.146 1.00 63.47 740 ALA A N 1
ATOM 5877 C CA . ALA A 1 740 ? -22.654 2.691 -20.237 1.00 63.47 740 ALA A CA 1
ATOM 5878 C C . ALA A 1 740 ? -21.343 3.124 -20.914 1.00 63.47 740 ALA A C 1
ATOM 5880 O O . ALA A 1 740 ? -20.465 2.295 -21.165 1.00 63.47 740 ALA A O 1
ATOM 5881 N N . GLU A 1 741 ? -21.178 4.419 -21.203 1.00 63.69 741 GLU A N 1
ATOM 5882 C CA . GLU A 1 741 ? -19.935 4.959 -21.757 1.00 63.69 741 GLU A CA 1
ATOM 5883 C C . GLU A 1 741 ? -18.774 4.811 -20.782 1.00 63.69 741 GLU A C 1
ATOM 5885 O O . GLU A 1 741 ? -17.677 4.476 -21.219 1.00 63.69 741 GLU A O 1
ATOM 5890 N N . HIS A 1 742 ? -19.001 5.027 -19.485 1.00 67.62 742 HIS A N 1
ATOM 5891 C CA . HIS A 1 742 ? -17.974 4.914 -18.454 1.00 67.62 742 HIS A CA 1
ATOM 5892 C C . HIS A 1 742 ? -17.418 3.493 -18.338 1.00 67.62 742 HIS A C 1
ATOM 5894 O O . HIS A 1 742 ? -16.215 3.301 -18.497 1.00 67.62 742 HIS A O 1
ATOM 5900 N N . LEU A 1 743 ? -18.285 2.485 -18.172 1.00 62.47 743 LEU A N 1
ATOM 5901 C CA . LEU A 1 743 ? -17.857 1.077 -18.166 1.00 62.47 743 LEU A CA 1
ATOM 5902 C C . LEU A 1 743 ? -17.231 0.674 -19.493 1.00 62.47 743 LEU A C 1
ATOM 5904 O O . LEU A 1 743 ? -16.224 -0.023 -19.560 1.00 62.47 743 LEU A O 1
ATOM 5908 N N . GLY A 1 744 ? -17.793 1.189 -20.572 1.00 55.62 744 GLY A N 1
ATOM 5909 C CA . GLY A 1 744 ? -17.260 0.943 -21.877 1.00 55.62 744 GLY A CA 1
ATOM 5910 C C . GLY A 1 744 ? -15.857 1.533 -22.121 1.00 55.62 744 GLY A C 1
ATOM 5911 O O . GLY A 1 744 ? -15.054 0.919 -22.825 1.00 55.62 744 GLY A O 1
ATOM 5912 N N . ARG A 1 745 ? -15.529 2.700 -21.550 1.00 53.50 745 ARG A N 1
ATOM 5913 C CA . ARG A 1 745 ? -14.181 3.298 -21.617 1.00 53.50 745 ARG A CA 1
ATOM 5914 C C . ARG A 1 745 ? -13.129 2.414 -20.942 1.00 53.50 745 ARG A C 1
ATOM 5916 O O . ARG A 1 745 ? -11.970 2.476 -21.333 1.00 53.50 745 ARG A O 1
ATOM 5923 N N . LEU A 1 746 ? -13.526 1.552 -20.003 1.00 48.91 746 LEU A N 1
ATOM 5924 C CA . LEU A 1 746 ? -12.630 0.588 -19.354 1.00 48.91 746 LEU A CA 1
ATOM 5925 C C . LEU A 1 746 ? -12.186 -0.558 -20.289 1.00 48.91 746 LEU A C 1
ATOM 5927 O O . LEU A 1 746 ? -11.175 -1.191 -20.007 1.00 48.91 746 LEU A O 1
ATOM 5931 N N . TYR A 1 747 ? -12.865 -0.788 -21.425 1.00 45.31 747 TYR A N 1
ATOM 5932 C CA . TYR A 1 747 ? -12.387 -1.680 -22.502 1.00 45.31 747 TYR A CA 1
ATOM 5933 C C . TYR A 1 747 ? -11.362 -1.020 -23.442 1.00 45.31 747 TYR A C 1
ATOM 5935 O O . TYR A 1 747 ? -10.821 -1.675 -24.336 1.00 45.31 747 TYR A O 1
ATOM 5943 N N . VAL A 1 748 ? -11.091 0.281 -23.294 1.00 37.72 748 VAL A N 1
ATOM 5944 C CA . VAL A 1 748 ? -10.285 1.041 -24.258 1.00 37.72 748 VAL A CA 1
ATOM 5945 C C . VAL A 1 748 ? -8.792 0.886 -23.962 1.00 37.72 748 VAL A C 1
ATOM 5947 O O . VAL A 1 748 ? -8.128 1.782 -23.452 1.00 37.72 748 VAL A O 1
ATOM 5950 N N . SER A 1 749 ? -8.252 -0.265 -24.357 1.00 29.50 749 SER A N 1
ATOM 5951 C CA . SER A 1 749 ? -7.046 -0.310 -25.198 1.00 29.50 749 SER A CA 1
ATOM 5952 C C . SER A 1 749 ? -7.366 -0.720 -26.648 1.00 29.50 749 SER A C 1
ATOM 5954 O O . SER A 1 749 ? -6.478 -0.696 -27.498 1.00 29.50 749 SER A O 1
ATOM 5956 N N . VAL A 1 750 ? -8.643 -0.987 -26.966 1.00 33.34 750 VAL A N 1
ATOM 5957 C CA . VAL A 1 750 ? -9.170 -1.039 -28.340 1.00 33.34 750 VAL A CA 1
ATOM 5958 C C . VAL A 1 750 ? -9.938 0.267 -28.613 1.00 33.34 750 VAL A C 1
ATOM 5960 O O . VAL A 1 750 ? -10.872 0.581 -27.868 1.00 33.34 750 VAL A O 1
ATOM 5963 N N . PRO A 1 751 ? -9.558 1.085 -29.615 1.00 29.81 751 PRO A N 1
ATOM 5964 C CA . PRO A 1 751 ? -10.215 2.364 -29.876 1.00 29.81 751 PRO A CA 1
ATOM 5965 C C . PRO A 1 751 ? -11.687 2.172 -30.257 1.00 29.81 751 PRO A C 1
ATOM 5967 O O . PRO A 1 751 ? -12.013 1.443 -31.190 1.00 29.81 751 PRO A O 1
ATOM 5970 N N . ARG A 1 752 ? -12.579 2.875 -29.556 1.00 35.12 752 ARG A N 1
ATOM 5971 C CA . ARG A 1 752 ? -14.009 2.938 -29.874 1.00 35.12 752 ARG A CA 1
ATOM 5972 C C . ARG A 1 752 ? -14.284 3.794 -31.098 1.00 35.12 752 ARG A C 1
ATOM 5974 O O . ARG A 1 752 ? -13.726 4.879 -31.250 1.00 35.12 752 ARG A O 1
ATOM 5981 N N . SER A 1 753 ? -15.260 3.350 -31.886 1.00 34.81 753 SER A N 1
ATOM 5982 C CA . SER A 1 753 ? -16.037 4.181 -32.801 1.00 34.81 753 SER A CA 1
ATOM 5983 C C . SER A 1 753 ? -16.929 5.148 -32.005 1.00 34.81 753 SER A C 1
ATOM 5985 O O . SER A 1 753 ? -18.147 4.969 -31.911 1.00 34.81 753 SER A O 1
ATOM 5987 N N . ASP A 1 754 ? -16.338 6.171 -31.393 1.00 32.88 754 ASP A N 1
ATOM 5988 C CA . ASP A 1 754 ? -17.118 7.353 -31.044 1.00 32.88 754 ASP A CA 1
ATOM 5989 C C . ASP A 1 754 ? -17.589 8.010 -32.341 1.00 32.88 754 ASP A C 1
ATOM 5991 O O . ASP A 1 754 ? -16.871 8.025 -33.343 1.00 32.88 754 ASP A O 1
ATOM 5995 N N . ALA A 1 755 ? -18.837 8.482 -32.307 1.00 37.34 755 ALA A N 1
ATOM 5996 C CA . ALA A 1 755 ? -19.594 9.079 -33.395 1.00 37.34 755 ALA A CA 1
ATOM 5997 C C . ALA A 1 755 ? -18.718 9.692 -34.491 1.00 37.34 755 ALA A C 1
ATOM 5999 O O . ALA A 1 755 ? -17.884 10.557 -34.212 1.00 37.34 755 ALA A O 1
ATOM 6000 N N . ALA A 1 756 ? -18.975 9.278 -35.735 1.00 36.03 756 ALA A N 1
ATOM 6001 C CA . ALA A 1 756 ? -18.485 9.938 -36.930 1.00 36.03 756 ALA A CA 1
ATOM 6002 C C . ALA A 1 756 ? -18.637 11.459 -36.774 1.00 36.03 756 ALA A C 1
ATOM 6004 O O . ALA A 1 756 ? -19.698 12.041 -37.012 1.00 36.03 756 ALA A O 1
ATOM 6005 N N . LYS A 1 757 ? -17.542 12.120 -36.382 1.00 38.56 757 LYS A N 1
ATOM 6006 C CA . LYS A 1 757 ? -17.294 13.496 -36.788 1.00 38.56 757 LYS A CA 1
ATOM 6007 C C . LYS A 1 757 ? -17.414 13.493 -38.311 1.00 38.56 757 LYS A C 1
ATOM 6009 O O . LYS A 1 757 ? -17.018 12.497 -38.924 1.00 38.56 757 LYS A O 1
ATOM 6014 N N . PRO A 1 758 ? -17.982 14.545 -38.923 1.00 42.22 758 PRO A N 1
ATOM 6015 C CA . PRO A 1 758 ? -18.157 14.582 -40.368 1.00 42.22 758 PRO A CA 1
ATOM 6016 C C . PRO A 1 758 ? -16.833 14.189 -41.014 1.00 42.22 758 PRO A C 1
ATOM 6018 O O . PRO A 1 758 ? -15.798 14.783 -40.694 1.00 42.22 758 PRO A O 1
ATOM 6021 N N . ALA A 1 759 ? -16.878 13.124 -41.820 1.00 44.50 759 ALA 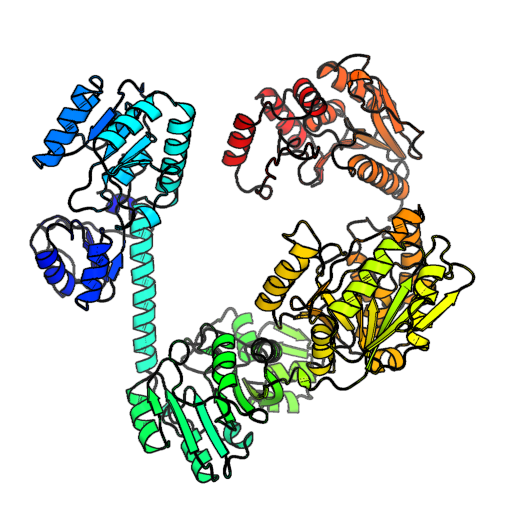A N 1
ATOM 6022 C CA . ALA A 1 759 ? -15.712 12.563 -42.474 1.00 44.50 759 ALA A CA 1
ATOM 6023 C C . ALA A 1 759 ? -14.902 13.714 -43.077 1.00 44.50 759 ALA A C 1
ATOM 6025 O O . ALA A 1 759 ? -15.451 14.558 -43.792 1.00 44.50 759 ALA A O 1
ATOM 6026 N N . GLN A 1 760 ? -13.601 13.772 -42.785 1.00 50.16 760 GLN A N 1
ATOM 6027 C CA . GLN A 1 760 ? -12.690 14.582 -43.590 1.00 50.16 760 GLN A CA 1
ATOM 6028 C C . GLN A 1 760 ? -12.544 13.878 -44.941 1.00 50.16 760 GLN A C 1
ATOM 6030 O O . GLN A 1 760 ? -11.515 13.284 -45.243 1.00 50.16 760 GLN A O 1
ATOM 6035 N N . THR A 1 761 ? -13.615 13.890 -45.735 1.00 59.97 761 THR A N 1
ATOM 6036 C CA . THR A 1 761 ? -13.672 13.207 -47.019 1.00 59.97 761 THR A CA 1
ATOM 6037 C C . THR A 1 761 ? -12.623 13.817 -47.935 1.00 59.97 761 THR A C 1
ATOM 6039 O O . THR A 1 761 ? -12.692 15.008 -48.248 1.00 59.97 761 THR A O 1
ATOM 6042 N N . GLY A 1 762 ? -11.662 12.997 -48.356 1.00 68.44 762 GLY A N 1
ATOM 6043 C CA . GLY A 1 762 ? -10.686 13.342 -49.389 1.00 68.44 762 GLY A CA 1
ATOM 6044 C C . GLY A 1 762 ? -9.262 13.609 -48.910 1.00 68.44 762 GLY A C 1
ATOM 6045 O O . GLY A 1 762 ? -8.432 13.949 -49.747 1.00 68.44 762 GLY A O 1
ATOM 6046 N N . ARG A 1 763 ? -8.950 13.456 -47.613 1.00 86.38 763 ARG A N 1
ATOM 6047 C CA . ARG A 1 763 ? -7.552 13.495 -47.152 1.00 86.38 763 ARG A CA 1
ATOM 6048 C C . ARG A 1 763 ? -6.890 12.127 -47.260 1.00 86.38 763 ARG A C 1
ATOM 6050 O O . ARG A 1 763 ? -7.449 11.127 -46.809 1.00 86.38 763 ARG A O 1
ATOM 6057 N N . ARG A 1 764 ? -5.684 12.110 -47.816 1.00 93.75 764 ARG A N 1
ATOM 6058 C CA . ARG A 1 764 ? -4.862 10.924 -48.048 1.00 93.75 764 ARG A CA 1
ATOM 6059 C C . ARG A 1 764 ? -3.836 10.745 -46.940 1.00 93.75 764 ARG A C 1
ATOM 6061 O O . ARG A 1 764 ? -3.066 11.661 -46.662 1.00 93.75 764 ARG A O 1
ATOM 6068 N N . ILE A 1 765 ? -3.783 9.567 -46.331 1.00 94.75 765 ILE A N 1
ATOM 6069 C CA . ILE A 1 765 ? -2.805 9.237 -45.292 1.00 94.75 765 ILE A CA 1
ATOM 6070 C C . ILE A 1 765 ? -1.929 8.083 -45.768 1.00 94.75 765 ILE A C 1
ATOM 6072 O O . ILE A 1 765 ? -2.422 6.991 -46.044 1.00 94.75 765 ILE A O 1
ATOM 6076 N N . ALA A 1 766 ? -0.622 8.318 -45.852 1.00 95.75 766 ALA A N 1
ATOM 6077 C CA . ALA A 1 766 ? 0.341 7.243 -46.057 1.00 95.75 766 ALA A CA 1
ATOM 6078 C C . ALA A 1 766 ? 0.798 6.708 -44.699 1.00 95.75 766 ALA A C 1
ATOM 6080 O O . ALA A 1 766 ? 1.189 7.484 -43.834 1.00 95.75 766 ALA A O 1
ATOM 6081 N N . VAL A 1 767 ? 0.799 5.396 -44.510 1.00 94.44 767 VAL A N 1
ATOM 6082 C CA . VAL A 1 767 ? 1.424 4.744 -43.353 1.00 94.44 767 VAL A CA 1
ATOM 6083 C C . VAL A 1 767 ? 2.673 4.037 -43.847 1.00 94.44 767 VAL A C 1
ATOM 6085 O O . VAL A 1 767 ? 2.586 3.272 -44.801 1.00 94.44 767 VAL A O 1
ATOM 6088 N N . VAL A 1 768 ? 3.827 4.283 -43.234 1.00 93.31 768 VAL A N 1
ATOM 6089 C CA . VAL A 1 768 ? 5.102 3.670 -43.630 1.00 93.31 768 VAL A CA 1
ATOM 6090 C C . VAL A 1 768 ? 5.659 2.808 -42.502 1.00 93.31 768 VAL A C 1
ATOM 6092 O O . VAL A 1 768 ? 5.696 3.248 -41.350 1.00 93.31 768 VAL A O 1
ATOM 6095 N N . SER A 1 769 ? 6.095 1.592 -42.834 1.00 89.94 769 SER A N 1
ATOM 6096 C CA . SER A 1 769 ? 6.672 0.644 -41.876 1.00 89.94 769 SER A CA 1
ATOM 6097 C C . SER A 1 769 ? 7.840 -0.153 -42.466 1.00 89.94 769 SER A C 1
ATOM 6099 O O . SER A 1 769 ? 7.876 -0.458 -43.659 1.00 89.94 769 SER A O 1
ATOM 6101 N N . LEU A 1 770 ? 8.821 -0.491 -41.621 1.00 86.19 770 LEU A N 1
ATOM 6102 C CA . LEU A 1 770 ? 9.961 -1.323 -42.022 1.00 86.19 770 LEU A CA 1
ATOM 6103 C C . LEU A 1 770 ? 9.768 -2.773 -41.580 1.00 86.19 770 LEU A C 1
ATOM 6105 O O . LEU A 1 770 ? 9.994 -3.663 -42.376 1.00 86.19 770 LEU A O 1
ATOM 6109 N N . LEU A 1 771 ? 9.351 -3.030 -40.339 1.00 76.56 771 LEU A N 1
ATOM 6110 C CA . LEU A 1 771 ? 9.372 -4.364 -39.716 1.00 76.56 771 LEU A CA 1
ATOM 6111 C C . LEU A 1 771 ? 8.028 -5.102 -39.812 1.00 76.56 771 LEU A C 1
ATOM 6113 O O . LEU A 1 771 ? 7.704 -5.958 -38.986 1.00 76.56 771 LEU A O 1
ATOM 6117 N N . PHE A 1 772 ? 7.221 -4.761 -40.813 1.00 73.19 772 PHE A N 1
ATOM 6118 C CA . PHE A 1 772 ? 5.911 -5.365 -40.995 1.00 73.19 772 PHE A CA 1
ATOM 6119 C C . PHE A 1 772 ? 6.034 -6.879 -41.235 1.00 73.19 772 PHE A C 1
ATOM 6121 O O . PHE A 1 772 ? 6.801 -7.323 -42.095 1.00 73.19 772 PHE A O 1
ATOM 6128 N N . ASN A 1 773 ? 5.252 -7.666 -40.486 1.00 67.31 773 ASN A N 1
ATOM 6129 C CA . ASN A 1 773 ? 5.244 -9.134 -40.519 1.00 67.31 773 ASN A CA 1
ATOM 6130 C C . ASN A 1 773 ? 6.449 -9.858 -39.860 1.00 67.31 773 ASN A C 1
ATOM 6132 O O . ASN A 1 773 ? 6.664 -11.045 -40.071 1.00 67.31 773 ASN A O 1
ATOM 6136 N N . TRP A 1 774 ? 7.196 -9.206 -38.961 1.00 62.28 774 TRP A N 1
ATOM 6137 C CA . TRP A 1 774 ? 8.250 -9.905 -38.205 1.00 62.28 774 TRP A CA 1
ATOM 6138 C C . TRP A 1 774 ? 7.822 -10.394 -36.794 1.00 62.28 774 TRP A C 1
ATOM 6140 O O . TRP A 1 774 ? 7.179 -9.632 -36.068 1.00 62.28 774 TRP A O 1
ATOM 6150 N N . PRO A 1 775 ? 8.191 -11.620 -36.338 1.00 49.56 775 PRO A N 1
ATOM 6151 C CA . PRO A 1 775 ? 7.626 -12.260 -35.134 1.00 49.56 775 PRO A CA 1
ATOM 6152 C C . PRO A 1 775 ? 8.174 -11.803 -33.770 1.00 49.56 775 PRO A C 1
ATOM 6154 O O . PRO A 1 775 ? 7.972 -12.507 -32.784 1.00 49.56 775 PRO A O 1
ATOM 6157 N N . SER A 1 776 ? 8.888 -10.678 -33.658 1.00 49.62 776 SER A N 1
ATOM 6158 C CA . SER A 1 776 ? 9.661 -10.384 -32.436 1.00 49.62 776 SER A CA 1
ATOM 6159 C C . SER A 1 776 ? 8.817 -10.130 -31.173 1.00 49.62 776 SER A C 1
ATOM 6161 O O . SER A 1 776 ? 9.350 -10.303 -30.081 1.00 49.62 776 SER A O 1
ATOM 6163 N N . THR A 1 777 ? 7.521 -9.790 -31.284 1.00 45.03 777 THR A N 1
ATOM 6164 C CA . THR A 1 777 ? 6.588 -9.649 -30.133 1.00 45.03 777 THR A CA 1
ATOM 6165 C C . THR A 1 777 ? 5.091 -9.856 -30.455 1.00 45.03 777 THR A C 1
ATOM 6167 O O . THR A 1 777 ? 4.240 -9.551 -29.624 1.00 45.03 777 THR A O 1
ATOM 6170 N N . GLY A 1 778 ? 4.715 -10.333 -31.647 1.00 38.25 778 GLY A N 1
ATOM 6171 C CA . GLY A 1 778 ? 3.309 -10.623 -32.003 1.00 38.25 778 GLY A CA 1
ATOM 6172 C C . GLY A 1 778 ? 2.343 -9.424 -32.135 1.00 38.25 778 GLY A C 1
ATOM 6173 O O . GLY A 1 778 ? 1.227 -9.617 -32.605 1.00 38.25 778 GLY A O 1
ATOM 6174 N N . GLY A 1 779 ? 2.741 -8.190 -31.786 1.00 47.06 779 GLY A N 1
ATOM 6175 C CA . GLY A 1 779 ? 1.842 -7.020 -31.763 1.00 47.06 779 GLY A CA 1
ATOM 6176 C C . GLY A 1 779 ? 1.885 -6.072 -32.975 1.00 47.06 779 GLY A C 1
ATOM 6177 O O . GLY A 1 779 ? 0.899 -5.392 -33.237 1.00 47.06 779 GLY A O 1
ATOM 6178 N N . GLY A 1 780 ? 2.989 -6.002 -33.734 1.00 59.81 780 GLY A N 1
ATOM 6179 C CA . GLY A 1 780 ? 3.186 -4.979 -34.786 1.00 59.81 780 GLY A CA 1
ATOM 6180 C C . GLY A 1 780 ? 2.173 -5.048 -35.938 1.00 59.81 780 GLY A C 1
ATOM 6181 O O . GLY A 1 780 ? 1.527 -4.056 -36.267 1.00 59.81 780 GLY A O 1
ATOM 6182 N N . ILE A 1 781 ? 1.939 -6.245 -36.492 1.00 67.81 781 ILE A N 1
ATOM 6183 C CA . ILE A 1 781 ? 0.942 -6.449 -37.562 1.00 67.81 781 ILE A CA 1
ATOM 6184 C C . ILE A 1 781 ? -0.454 -6.047 -37.080 1.00 67.81 781 ILE A C 1
ATOM 6186 O O . ILE A 1 781 ? -1.131 -5.281 -37.757 1.00 67.81 781 ILE A O 1
ATOM 6190 N N . ILE A 1 782 ? -0.865 -6.530 -35.903 1.00 65.56 782 ILE A N 1
ATOM 6191 C CA . ILE A 1 782 ? -2.192 -6.270 -35.327 1.00 65.56 782 ILE A CA 1
ATOM 6192 C C . ILE A 1 782 ? -2.374 -4.765 -35.092 1.00 65.56 782 ILE A C 1
ATOM 6194 O O . ILE A 1 782 ? -3.385 -4.191 -35.485 1.00 65.56 782 ILE A O 1
ATOM 6198 N N . ASN A 1 783 ? -1.357 -4.098 -34.543 1.00 71.25 783 ASN A N 1
ATOM 6199 C CA . ASN A 1 783 ? -1.384 -2.665 -34.264 1.00 71.25 783 ASN A CA 1
ATOM 6200 C C . ASN A 1 783 ? -1.407 -1.802 -35.529 1.00 71.25 783 ASN A C 1
ATOM 6202 O O . ASN A 1 783 ? -2.093 -0.779 -35.556 1.00 71.25 783 ASN A O 1
ATOM 6206 N N . THR A 1 784 ? -0.631 -2.163 -36.551 1.00 79.88 784 THR A N 1
ATOM 6207 C CA . THR A 1 784 ? -0.603 -1.428 -37.819 1.00 79.88 784 THR A CA 1
ATOM 6208 C C . THR A 1 784 ? -1.886 -1.664 -38.607 1.00 79.88 784 THR A C 1
ATOM 6210 O O . THR A 1 784 ? -2.493 -0.695 -39.050 1.00 79.88 784 THR A O 1
ATOM 6213 N N . VAL A 1 785 ? -2.380 -2.901 -38.698 1.00 80.50 785 VAL A N 1
ATOM 6214 C CA . VAL A 1 785 ? -3.668 -3.212 -39.344 1.00 80.50 785 VAL A CA 1
ATOM 6215 C C . VAL A 1 785 ? -4.836 -2.538 -38.618 1.00 80.50 785 VAL A C 1
ATOM 6217 O O . VAL A 1 785 ? -5.663 -1.904 -39.271 1.00 80.50 785 VAL A O 1
ATOM 6220 N N . GLY A 1 786 ? -4.874 -2.580 -37.283 1.00 76.38 786 GLY A N 1
ATOM 6221 C CA . GLY A 1 786 ? -5.886 -1.879 -36.487 1.00 76.38 786 GLY A CA 1
ATOM 6222 C C . GLY A 1 786 ? -5.863 -0.363 -36.711 1.00 76.38 786 GLY A C 1
ATOM 6223 O O . GLY A 1 786 ? -6.910 0.261 -36.877 1.00 76.38 786 GLY A O 1
ATOM 6224 N N . MET A 1 787 ? -4.671 0.236 -36.817 1.00 84.81 787 MET A N 1
ATOM 6225 C CA . MET A 1 787 ? -4.521 1.655 -37.154 1.00 84.81 787 MET A CA 1
ATOM 6226 C C . MET A 1 787 ? -5.019 1.973 -38.570 1.00 84.81 787 MET A C 1
ATOM 6228 O O . MET A 1 787 ? -5.739 2.955 -38.746 1.00 84.81 787 MET A O 1
ATOM 6232 N N . LEU A 1 788 ? -4.668 1.157 -39.570 1.00 86.38 788 LEU A N 1
ATOM 6233 C CA . LEU A 1 788 ? -5.130 1.331 -40.953 1.00 86.38 788 LEU A CA 1
ATOM 6234 C C . LEU A 1 788 ? -6.658 1.306 -41.023 1.00 86.38 788 LEU A C 1
ATOM 6236 O O . LEU A 1 788 ? -7.260 2.257 -41.517 1.00 86.38 788 LEU A O 1
ATOM 6240 N N . ARG A 1 789 ? -7.276 0.282 -40.425 1.00 81.75 789 ARG A N 1
ATOM 6241 C CA . ARG A 1 789 ? -8.736 0.144 -40.353 1.00 81.75 789 ARG A CA 1
ATOM 6242 C C . ARG A 1 789 ? -9.383 1.317 -39.618 1.00 81.75 789 ARG A C 1
ATOM 6244 O O . ARG A 1 789 ? -10.405 1.828 -40.066 1.00 81.75 789 ARG A O 1
ATOM 6251 N N . GLY A 1 790 ? -8.792 1.779 -38.515 1.00 79.31 790 GLY A N 1
ATOM 6252 C CA . GLY A 1 790 ? -9.284 2.940 -37.769 1.00 79.31 790 GLY A CA 1
ATOM 6253 C C . GLY A 1 790 ? -9.283 4.228 -38.599 1.00 79.31 790 GLY A C 1
ATOM 6254 O O . GLY A 1 790 ? -10.256 4.982 -38.574 1.00 79.31 790 GLY A O 1
ATOM 6255 N N . LEU A 1 791 ? -8.226 4.462 -39.379 1.00 85.62 791 LEU A N 1
ATOM 6256 C CA . LEU A 1 791 ? -8.117 5.623 -40.266 1.00 85.62 791 LEU A CA 1
ATOM 6257 C C . LEU A 1 791 ? -9.089 5.536 -41.455 1.00 85.62 791 LEU A C 1
ATOM 6259 O O . LEU A 1 791 ? -9.738 6.531 -41.780 1.00 85.62 791 LEU A O 1
ATOM 6263 N N . GLU A 1 792 ? -9.249 4.360 -42.065 1.00 82.94 792 GLU A N 1
ATOM 6264 C CA . GLU A 1 792 ? -10.244 4.145 -43.126 1.00 82.94 792 GLU A CA 1
ATOM 6265 C C . GLU A 1 792 ? -11.673 4.351 -42.606 1.00 82.94 792 GLU A C 1
ATOM 6267 O O . GLU A 1 792 ? -12.462 5.069 -43.221 1.00 82.94 792 GLU A O 1
ATOM 6272 N N . ARG A 1 793 ? -11.995 3.809 -41.422 1.00 76.19 793 ARG A N 1
ATOM 6273 C CA . ARG A 1 793 ? -13.291 4.015 -40.747 1.00 76.19 793 ARG A CA 1
ATOM 6274 C C . ARG A 1 793 ? -13.545 5.487 -40.406 1.00 76.19 793 ARG A C 1
ATOM 6276 O O . ARG A 1 793 ? -14.692 5.927 -40.429 1.00 76.19 793 ARG A O 1
ATOM 6283 N N . ALA A 1 794 ? -12.495 6.264 -40.137 1.00 75.31 794 ALA A N 1
ATOM 6284 C CA . ALA A 1 794 ? -12.581 7.711 -39.929 1.00 75.31 794 ALA A CA 1
ATOM 6285 C C . ALA A 1 794 ? -12.769 8.520 -41.236 1.00 75.31 794 ALA A C 1
ATOM 6287 O O . ALA A 1 794 ? -12.929 9.743 -41.187 1.00 75.31 794 ALA A O 1
ATOM 6288 N N . GLY A 1 795 ? -12.791 7.856 -42.398 1.00 79.88 795 GLY A N 1
ATOM 6289 C CA . GLY A 1 795 ? -13.074 8.457 -43.703 1.00 79.88 795 GLY A CA 1
ATOM 6290 C C . GLY A 1 795 ? -11.848 8.975 -44.460 1.00 79.88 795 GLY A C 1
ATOM 6291 O O . GLY A 1 795 ? -12.015 9.744 -45.410 1.00 79.88 795 GLY A O 1
ATOM 6292 N N . TYR A 1 796 ? -10.635 8.584 -44.054 1.00 87.50 796 TYR A N 1
ATOM 6293 C CA . TYR A 1 796 ? -9.400 8.903 -44.775 1.00 87.50 796 TYR A CA 1
ATOM 6294 C C . TYR A 1 796 ? -9.153 7.919 -45.922 1.00 87.50 796 TYR A C 1
ATOM 6296 O O . TYR A 1 796 ? -9.454 6.733 -45.814 1.00 87.50 796 TYR A O 1
ATOM 6304 N N . GLU A 1 797 ? -8.546 8.391 -47.011 1.00 92.19 797 GLU A N 1
ATOM 6305 C CA . GLU A 1 797 ? -7.984 7.498 -48.025 1.00 92.19 797 GLU A CA 1
ATOM 6306 C C . GLU A 1 797 ? -6.607 7.044 -47.535 1.00 92.19 797 GLU A C 1
ATOM 6308 O O . GLU A 1 797 ? -5.666 7.837 -47.481 1.00 92.19 797 GLU A O 1
ATOM 6313 N N . VAL A 1 798 ? -6.481 5.783 -47.132 1.00 93.19 798 VAL A N 1
ATOM 6314 C CA . VAL A 1 798 ? -5.264 5.278 -46.488 1.00 93.19 798 VAL A CA 1
ATOM 6315 C C . VAL A 1 798 ? -4.476 4.396 -47.451 1.00 93.19 798 VAL A C 1
ATOM 6317 O O . VAL A 1 798 ? -5.041 3.638 -48.239 1.00 93.19 798 VAL A O 1
ATOM 6320 N N . ARG A 1 799 ? -3.146 4.487 -47.398 1.00 94.44 799 ARG A N 1
ATOM 6321 C CA . ARG A 1 799 ? -2.249 3.558 -48.088 1.00 94.44 799 ARG A CA 1
ATOM 6322 C C . ARG A 1 799 ? -1.096 3.179 -47.181 1.00 94.44 799 ARG A C 1
ATOM 6324 O O . ARG A 1 799 ? -0.360 4.044 -46.715 1.00 94.44 799 ARG A O 1
ATOM 6331 N N . HIS A 1 800 ? -0.925 1.889 -46.958 1.00 94.44 800 HIS A N 1
ATOM 6332 C CA . HIS A 1 800 ? 0.215 1.361 -46.234 1.00 94.44 800 HIS A CA 1
ATOM 6333 C C . HIS A 1 800 ? 1.350 1.026 -47.201 1.00 94.44 800 HIS A C 1
ATOM 6335 O O . HIS A 1 800 ? 1.137 0.349 -48.201 1.00 94.44 800 HIS A O 1
ATOM 6341 N N . PHE A 1 801 ? 2.557 1.480 -46.896 1.00 94.06 801 PHE A N 1
ATOM 6342 C CA . PHE A 1 801 ? 3.787 1.134 -47.589 1.00 94.06 801 PHE A CA 1
ATOM 6343 C C . PHE A 1 801 ? 4.685 0.394 -46.613 1.00 94.06 801 PHE A C 1
ATOM 6345 O O . PHE A 1 801 ? 5.074 0.951 -45.585 1.00 94.06 801 PHE A O 1
ATOM 6352 N N . TYR A 1 802 ? 5.010 -0.853 -46.926 1.00 91.19 802 TYR A N 1
ATOM 6353 C CA . TYR A 1 802 ? 5.854 -1.681 -46.074 1.00 91.19 802 TYR A CA 1
ATOM 6354 C C . TYR A 1 802 ? 7.051 -2.199 -46.847 1.00 91.19 802 TYR A C 1
ATOM 6356 O O . TYR A 1 802 ? 6.961 -2.470 -48.042 1.00 91.19 802 TYR A O 1
ATOM 6364 N N . ALA A 1 803 ? 8.180 -2.350 -46.169 1.00 89.44 803 ALA A N 1
ATOM 6365 C CA . ALA A 1 803 ? 9.370 -2.893 -46.798 1.00 89.44 803 ALA A CA 1
ATOM 6366 C C . ALA A 1 803 ? 9.181 -4.366 -47.172 1.00 89.44 803 ALA A C 1
ATOM 6368 O O . ALA A 1 803 ? 8.643 -5.153 -46.396 1.00 89.44 803 ALA A O 1
ATOM 6369 N N . GLN A 1 804 ? 9.689 -4.746 -48.341 1.00 88.75 804 GLN A N 1
ATOM 6370 C CA . GLN A 1 804 ? 9.846 -6.136 -48.740 1.00 88.75 804 GLN A CA 1
ATOM 6371 C C . GLN A 1 804 ? 11.328 -6.409 -48.997 1.00 88.75 804 GLN A C 1
ATOM 6373 O O . GLN A 1 804 ? 11.918 -5.885 -49.945 1.00 88.75 804 GLN A O 1
ATOM 6378 N N . ALA A 1 805 ? 11.931 -7.217 -48.127 1.00 85.06 805 ALA A N 1
ATOM 6379 C CA . ALA A 1 805 ? 13.346 -7.566 -48.169 1.00 85.06 805 ALA A CA 1
ATOM 6380 C C . ALA A 1 805 ? 13.514 -9.052 -47.830 1.00 85.06 805 ALA A C 1
ATOM 6382 O O . ALA A 1 805 ? 13.558 -9.436 -46.659 1.00 85.06 805 ALA A O 1
ATOM 6383 N N . ALA A 1 806 ? 13.624 -9.888 -48.867 1.00 78.94 806 ALA A N 1
ATOM 6384 C CA . ALA A 1 806 ? 13.694 -11.344 -48.727 1.00 78.94 806 ALA A CA 1
ATOM 6385 C C . ALA A 1 806 ? 14.877 -11.794 -47.850 1.00 78.94 806 ALA A C 1
ATOM 6387 O O . ALA A 1 806 ? 14.719 -12.667 -47.002 1.00 78.94 806 ALA A O 1
ATOM 6388 N N . ALA A 1 807 ? 16.034 -11.133 -47.972 1.00 75.56 807 ALA A N 1
ATOM 6389 C CA . ALA A 1 807 ? 17.225 -11.420 -47.166 1.00 75.56 807 ALA A CA 1
ATOM 6390 C C . ALA A 1 807 ? 17.048 -11.160 -45.659 1.00 75.56 807 ALA A C 1
ATOM 6392 O O . ALA A 1 807 ? 17.795 -11.701 -44.847 1.00 75.56 807 ALA A O 1
ATOM 6393 N N . LEU A 1 808 ? 16.070 -10.332 -45.285 1.00 74.62 808 LEU A N 1
ATOM 6394 C CA . LEU A 1 808 ? 15.738 -10.004 -43.899 1.00 74.62 808 LEU A CA 1
ATOM 6395 C C . LEU A 1 808 ? 14.488 -10.748 -43.404 1.00 74.62 808 LEU A C 1
ATOM 6397 O O . LEU A 1 808 ? 14.133 -10.611 -42.238 1.00 74.62 808 LEU A O 1
ATOM 6401 N N . GLY A 1 809 ? 13.812 -11.504 -44.280 1.00 76.00 809 GLY A N 1
ATOM 6402 C CA . GLY A 1 809 ? 12.517 -12.131 -43.998 1.00 76.00 809 GLY A CA 1
ATOM 6403 C C . GLY A 1 809 ? 11.391 -11.127 -43.710 1.00 76.00 809 GLY A C 1
ATOM 6404 O O . GLY A 1 809 ? 10.384 -11.473 -43.100 1.00 76.00 809 GLY A O 1
ATOM 6405 N N . VAL A 1 810 ? 11.561 -9.873 -44.136 1.00 80.81 810 VAL A N 1
ATOM 6406 C CA . VAL A 1 810 ? 10.631 -8.764 -43.893 1.00 80.81 810 VAL A CA 1
ATOM 6407 C C . VAL A 1 810 ? 9.699 -8.589 -45.089 1.00 80.81 810 VAL A C 1
ATOM 6409 O O . VAL A 1 810 ? 10.148 -8.598 -46.238 1.00 80.81 810 VAL A O 1
ATOM 6412 N N . GLY A 1 811 ? 8.401 -8.407 -44.825 1.00 77.06 811 GLY A N 1
ATOM 6413 C CA . GLY A 1 811 ? 7.390 -8.249 -45.877 1.00 77.06 811 GLY A CA 1
ATOM 6414 C C . GLY A 1 811 ? 7.068 -9.532 -46.658 1.00 77.06 811 GLY A C 1
ATOM 6415 O O . GLY A 1 811 ? 6.403 -9.455 -47.693 1.00 77.06 811 GLY A O 1
ATOM 6416 N N . ASP A 1 812 ? 7.513 -10.699 -46.174 1.00 78.00 812 ASP A N 1
ATOM 6417 C CA . ASP A 1 812 ? 7.189 -12.019 -46.735 1.00 78.00 812 ASP A CA 1
ATOM 6418 C C . ASP A 1 812 ? 5.814 -12.510 -46.249 1.00 78.00 812 ASP A C 1
ATOM 6420 O O . ASP A 1 812 ? 5.686 -13.239 -45.261 1.00 78.00 812 ASP A O 1
ATOM 6424 N N . LEU A 1 813 ? 4.754 -12.006 -46.881 1.00 76.38 813 LEU A N 1
ATOM 6425 C CA . LEU A 1 813 ? 3.379 -12.306 -46.492 1.00 76.38 813 LEU A CA 1
ATOM 6426 C C . LEU A 1 813 ? 2.915 -13.635 -47.088 1.00 76.38 813 LEU A C 1
ATOM 6428 O O . LEU A 1 813 ? 2.877 -13.808 -48.304 1.00 76.38 813 LEU A O 1
ATOM 6432 N N . ARG A 1 814 ? 2.467 -14.552 -46.223 1.00 72.62 814 ARG A N 1
ATOM 6433 C CA . ARG A 1 814 ? 1.903 -15.853 -46.634 1.00 72.62 814 ARG A CA 1
ATOM 6434 C C . ARG A 1 814 ? 0.504 -15.747 -47.251 1.00 72.62 814 ARG A C 1
ATOM 6436 O O . ARG A 1 814 ? 0.051 -16.690 -47.893 1.00 72.62 814 ARG A O 1
ATOM 6443 N N . ALA A 1 815 ? -0.177 -14.621 -47.042 1.00 73.19 815 ALA A N 1
ATOM 6444 C CA . ALA A 1 815 ? -1.484 -14.308 -47.605 1.00 73.19 815 ALA A CA 1
ATOM 6445 C C . ALA A 1 815 ? -1.610 -12.790 -47.850 1.00 73.19 815 ALA A C 1
ATOM 6447 O O . ALA A 1 815 ? -0.952 -12.012 -47.154 1.00 73.19 815 ALA A O 1
ATOM 6448 N N . PRO A 1 816 ? -2.442 -12.348 -48.813 1.00 73.31 816 PRO A N 1
ATOM 6449 C CA . PRO A 1 816 ? -2.728 -10.930 -49.013 1.00 73.31 816 PRO A CA 1
ATOM 6450 C C . PRO A 1 816 ? -3.367 -10.301 -47.769 1.00 73.31 816 PRO A C 1
ATOM 6452 O O . PRO A 1 816 ? -4.149 -10.953 -47.078 1.00 73.31 816 PRO A O 1
ATOM 6455 N N . LEU A 1 817 ? -3.073 -9.024 -47.516 1.00 74.62 817 LEU A N 1
ATOM 6456 C CA . LEU A 1 817 ? -3.774 -8.245 -46.493 1.00 74.62 817 LEU A CA 1
ATOM 6457 C C . LEU A 1 817 ? -5.105 -7.737 -47.040 1.00 74.62 817 LEU A C 1
ATOM 6459 O O . LEU A 1 817 ? -5.222 -7.401 -48.217 1.00 74.62 817 LEU A O 1
ATOM 6463 N N . ASP A 1 818 ? -6.075 -7.606 -46.150 1.00 73.88 818 ASP A N 1
ATOM 6464 C CA . ASP A 1 818 ? -7.380 -7.001 -46.414 1.00 73.88 818 ASP A CA 1
ATOM 6465 C C . ASP A 1 818 ? -7.369 -5.461 -46.340 1.00 73.88 818 ASP A C 1
ATOM 6467 O O . ASP A 1 818 ? -8.406 -4.826 -46.507 1.00 73.88 818 ASP A O 1
ATOM 6471 N N . THR A 1 819 ? -6.198 -4.856 -46.126 1.00 79.94 819 THR A N 1
ATOM 6472 C CA . THR A 1 819 ? -5.971 -3.404 -46.098 1.00 79.94 819 THR A CA 1
ATOM 6473 C C . THR A 1 819 ? -5.178 -2.954 -47.329 1.00 79.94 819 THR A C 1
ATOM 6475 O O . THR A 1 819 ? -4.350 -3.720 -47.838 1.00 79.94 819 THR A O 1
ATOM 6478 N N . PRO A 1 820 ? -5.361 -1.711 -47.818 1.00 82.94 820 PRO A N 1
ATOM 6479 C CA . PRO A 1 820 ? -4.649 -1.185 -48.982 1.00 82.94 820 PRO A CA 1
ATOM 6480 C C . PRO A 1 820 ? -3.154 -1.008 -48.679 1.00 82.94 820 PRO A C 1
ATOM 6482 O O . PRO A 1 820 ? -2.691 0.062 -48.281 1.00 82.94 820 PRO A O 1
ATOM 6485 N N . SER A 1 821 ? -2.393 -2.078 -48.896 1.00 89.88 821 SER A N 1
ATOM 6486 C CA . SER A 1 821 ? -0.963 -2.172 -48.609 1.00 89.88 821 SER A CA 1
ATOM 6487 C C . SER A 1 821 ? -0.150 -2.399 -49.880 1.00 89.88 821 SER A C 1
ATOM 6489 O O . SER A 1 821 ? -0.548 -3.158 -50.761 1.00 89.88 821 SER A O 1
ATOM 6491 N N . VAL A 1 822 ? 0.998 -1.737 -49.976 1.00 91.75 822 VAL A N 1
ATOM 6492 C CA . VAL A 1 822 ? 1.901 -1.764 -51.127 1.00 91.75 822 VAL A CA 1
ATOM 6493 C C . VAL A 1 822 ? 3.295 -2.159 -50.641 1.00 91.75 822 VAL A C 1
ATOM 6495 O O . VAL A 1 822 ? 3.870 -1.439 -49.818 1.00 91.75 822 VAL A O 1
ATOM 6498 N N . PRO A 1 823 ? 3.856 -3.280 -51.128 1.00 91.12 823 PRO A N 1
ATOM 6499 C CA . PRO A 1 823 ? 5.235 -3.631 -50.831 1.00 91.12 823 PRO A CA 1
ATOM 6500 C C . PRO A 1 823 ? 6.192 -2.644 -51.505 1.00 91.12 823 PRO A C 1
ATOM 6502 O O . PRO A 1 823 ? 6.034 -2.301 -52.677 1.00 91.12 823 PRO A O 1
ATOM 6505 N N . VAL A 1 824 ? 7.212 -2.223 -50.765 1.00 93.12 824 VAL A N 1
ATOM 6506 C CA . VAL A 1 824 ? 8.343 -1.425 -51.239 1.00 93.12 824 VAL A CA 1
ATOM 6507 C C . VAL A 1 824 ? 9.542 -2.372 -51.367 1.00 93.12 824 VAL A C 1
ATOM 6509 O O . VAL A 1 824 ? 10.143 -2.719 -50.346 1.00 93.12 824 VAL A O 1
ATOM 6512 N N . PRO A 1 825 ? 9.872 -2.854 -52.580 1.00 89.75 825 PRO A N 1
ATOM 6513 C CA . PRO A 1 825 ? 10.939 -3.830 -52.772 1.00 89.75 825 PRO A CA 1
ATOM 6514 C C . PRO A 1 825 ? 12.314 -3.196 -52.534 1.00 89.75 825 PRO A C 1
ATOM 6516 O O . PRO A 1 825 ? 12.649 -2.178 -53.136 1.00 89.75 825 PRO A O 1
ATOM 6519 N N . LEU A 1 826 ? 13.126 -3.817 -51.674 1.00 85.12 826 LEU A N 1
ATOM 6520 C CA . LEU A 1 826 ? 14.459 -3.317 -51.298 1.00 85.12 826 LEU A CA 1
ATOM 6521 C C . LEU A 1 826 ? 15.624 -4.133 -51.896 1.00 85.12 826 LEU A C 1
ATOM 6523 O O . LEU A 1 826 ? 16.786 -3.767 -51.720 1.00 85.12 826 LEU A O 1
ATOM 6527 N N . GLY A 1 827 ? 15.319 -5.191 -52.657 1.00 77.50 827 GLY A N 1
ATOM 6528 C CA . GLY A 1 827 ? 16.292 -6.071 -53.317 1.00 77.50 827 GLY A CA 1
ATOM 6529 C C . GLY A 1 827 ? 16.746 -7.267 -52.467 1.00 77.50 827 GLY A C 1
ATOM 6530 O O . GLY A 1 827 ? 16.222 -7.513 -51.381 1.00 77.50 827 GLY A O 1
ATOM 6531 N N . ASP A 1 828 ? 17.729 -8.017 -52.979 1.00 71.94 828 ASP A N 1
ATOM 6532 C CA . ASP A 1 828 ? 18.175 -9.312 -52.427 1.00 71.94 828 ASP A CA 1
ATOM 6533 C C . ASP A 1 828 ? 19.212 -9.200 -51.287 1.00 71.94 828 ASP A C 1
ATOM 6535 O O . ASP A 1 828 ? 19.716 -10.211 -50.803 1.00 71.94 828 ASP A O 1
ATOM 6539 N N . GLY A 1 829 ? 19.564 -7.984 -50.857 1.00 73.25 829 GLY A N 1
ATOM 6540 C CA . GLY A 1 829 ? 20.558 -7.720 -49.807 1.00 73.25 829 GLY A CA 1
ATOM 6541 C C . GLY A 1 829 ? 20.029 -6.819 -48.689 1.00 73.25 829 GLY A C 1
ATOM 6542 O O . GLY A 1 829 ? 18.894 -6.352 -48.738 1.00 73.25 829 GLY A O 1
ATOM 6543 N N . VAL A 1 830 ? 20.860 -6.550 -47.672 1.00 76.06 830 VAL A N 1
ATOM 6544 C CA . VAL A 1 830 ? 20.543 -5.533 -46.652 1.00 76.06 830 VAL A CA 1
ATOM 6545 C C . VAL A 1 830 ? 20.645 -4.149 -47.308 1.00 76.06 830 VAL A C 1
ATOM 6547 O O . VAL A 1 830 ? 21.732 -3.799 -47.777 1.00 76.06 830 VAL A O 1
ATOM 6550 N N . PRO A 1 831 ? 19.555 -3.366 -47.382 1.00 80.06 831 PRO A N 1
ATOM 6551 C CA . PRO A 1 831 ? 19.549 -2.111 -48.124 1.00 80.06 831 PRO A CA 1
ATOM 6552 C C . PRO A 1 831 ? 20.420 -1.053 -47.445 1.00 80.06 831 PRO A C 1
ATOM 6554 O O . PRO A 1 831 ? 20.524 -0.999 -46.225 1.00 80.06 831 PRO A O 1
ATOM 6557 N N . GLY A 1 832 ? 21.024 -0.157 -48.221 1.00 85.31 832 GLY A N 1
ATOM 6558 C CA . GLY A 1 832 ? 21.686 1.018 -47.647 1.00 85.31 832 GLY A CA 1
ATOM 6559 C C . GLY A 1 832 ? 20.673 2.041 -47.113 1.00 85.31 832 GLY A C 1
ATOM 6560 O O . GLY A 1 832 ? 19.551 2.128 -47.612 1.00 85.31 832 GLY A O 1
ATOM 6561 N N . ARG A 1 833 ? 21.082 2.896 -46.160 1.00 87.81 833 ARG A N 1
ATOM 6562 C CA . ARG A 1 833 ? 20.254 4.006 -45.631 1.00 87.81 833 ARG A CA 1
ATOM 6563 C C . ARG A 1 833 ? 19.614 4.857 -46.733 1.00 87.81 833 ARG A C 1
ATOM 6565 O O . ARG A 1 833 ? 18.433 5.185 -46.664 1.00 87.81 833 ARG A O 1
ATOM 6572 N N . GLN A 1 834 ? 20.414 5.230 -47.731 1.00 86.81 834 GLN A N 1
ATOM 6573 C CA . GLN A 1 834 ? 19.982 6.067 -48.850 1.00 86.81 834 GLN A CA 1
ATOM 6574 C C . GLN A 1 834 ? 18.974 5.334 -49.741 1.00 86.81 834 GLN A C 1
ATOM 6576 O O . GLN A 1 834 ? 17.927 5.888 -50.052 1.00 86.81 834 GLN A O 1
ATOM 6581 N N . GLN A 1 835 ? 19.255 4.072 -50.068 1.00 86.94 835 GLN A N 1
ATOM 6582 C CA . GLN A 1 835 ? 18.380 3.222 -50.873 1.00 86.94 835 GLN A CA 1
ATOM 6583 C C . GLN A 1 835 ? 17.007 3.035 -50.210 1.00 86.94 835 GLN A C 1
ATOM 6585 O O . GLN A 1 835 ? 15.982 3.185 -50.870 1.00 86.94 835 GLN A O 1
ATOM 6590 N N . LEU A 1 836 ? 16.979 2.766 -48.897 1.00 89.31 836 LEU A N 1
ATOM 6591 C CA . LEU A 1 836 ? 15.736 2.678 -48.127 1.00 89.31 836 LEU A CA 1
ATOM 6592 C C . LEU A 1 836 ? 14.960 4.005 -48.175 1.00 89.31 836 LEU A C 1
ATOM 6594 O O . LEU A 1 836 ? 13.756 4.013 -48.429 1.00 89.31 836 LEU A O 1
ATOM 6598 N N . GLY A 1 837 ? 15.648 5.128 -47.953 1.00 90.31 837 GLY A N 1
ATOM 6599 C CA . GLY A 1 837 ? 15.032 6.454 -47.972 1.00 90.31 837 GLY A CA 1
ATOM 6600 C C . GLY A 1 837 ? 14.453 6.838 -49.338 1.00 90.31 837 GLY A C 1
ATOM 6601 O O . GLY A 1 837 ? 13.350 7.374 -49.404 1.00 90.31 837 GLY A O 1
ATOM 6602 N N . GLU A 1 838 ? 15.165 6.551 -50.428 1.00 91.31 838 GLU A N 1
ATOM 6603 C CA . GLU A 1 838 ? 14.722 6.836 -51.798 1.00 91.31 838 GLU A CA 1
ATOM 6604 C C . GLU A 1 838 ? 13.515 5.980 -52.195 1.00 91.31 838 GLU A C 1
ATOM 6606 O O . GLU A 1 838 ? 12.525 6.527 -52.684 1.00 91.31 838 GLU A O 1
ATOM 6611 N N . ALA A 1 839 ? 13.544 4.677 -51.896 1.00 91.81 839 ALA A N 1
ATOM 6612 C CA . ALA A 1 839 ? 12.451 3.760 -52.215 1.00 91.81 839 ALA A CA 1
ATOM 6613 C C . ALA A 1 839 ? 11.137 4.157 -51.517 1.00 91.81 839 ALA A C 1
ATOM 6615 O O . ALA A 1 839 ? 10.079 4.213 -52.146 1.00 91.81 839 ALA A O 1
ATOM 6616 N N . PHE A 1 840 ? 11.197 4.502 -50.226 1.00 94.00 840 PHE A N 1
ATOM 6617 C CA . PHE A 1 840 ? 10.015 4.970 -49.500 1.00 94.00 840 PHE A CA 1
ATOM 6618 C C . PHE A 1 840 ? 9.564 6.363 -49.942 1.00 94.00 840 PHE A C 1
ATOM 6620 O O . PHE A 1 840 ? 8.362 6.612 -50.006 1.00 94.00 840 PHE A O 1
ATOM 6627 N N . ARG A 1 841 ? 10.487 7.265 -50.292 1.00 94.00 841 ARG A N 1
ATOM 6628 C CA . ARG A 1 841 ? 10.139 8.594 -50.812 1.00 94.00 841 ARG A CA 1
ATOM 6629 C C . ARG A 1 841 ? 9.386 8.500 -52.137 1.00 94.00 841 ARG A C 1
ATOM 6631 O O . ARG A 1 841 ? 8.394 9.202 -52.320 1.00 94.00 841 ARG A O 1
ATOM 6638 N N . GLU A 1 842 ? 9.827 7.632 -53.044 1.00 93.69 842 GLU A N 1
ATOM 6639 C CA . GLU A 1 842 ? 9.140 7.374 -54.311 1.00 93.69 842 GLU A CA 1
ATOM 6640 C C . GLU A 1 842 ? 7.754 6.759 -54.077 1.00 93.69 842 GLU A C 1
ATOM 6642 O O . GLU A 1 842 ? 6.754 7.268 -54.594 1.00 93.69 842 GLU A O 1
ATOM 6647 N N . ALA A 1 843 ? 7.676 5.725 -53.233 1.00 92.31 843 ALA A N 1
ATOM 6648 C CA . ALA A 1 843 ? 6.427 5.041 -52.914 1.00 92.31 843 ALA A CA 1
ATOM 6649 C C . ALA A 1 843 ? 5.391 5.996 -52.293 1.00 92.31 843 ALA A C 1
ATOM 6651 O O . ALA A 1 843 ? 4.274 6.120 -52.803 1.00 92.31 843 ALA A O 1
ATOM 6652 N N . VAL A 1 844 ? 5.782 6.754 -51.266 1.00 93.12 844 VAL A N 1
ATOM 6653 C CA . VAL A 1 844 ? 4.941 7.780 -50.629 1.00 93.12 844 VAL A CA 1
ATOM 6654 C C . VAL A 1 844 ? 4.568 8.878 -51.632 1.00 93.12 844 VAL A C 1
ATOM 6656 O O . VAL A 1 844 ? 3.406 9.279 -51.718 1.00 93.12 844 VAL A O 1
ATOM 6659 N N . GLY A 1 845 ? 5.524 9.338 -52.443 1.00 91.56 845 GLY A N 1
ATOM 6660 C CA . GLY A 1 845 ? 5.310 10.365 -53.462 1.00 91.56 845 GLY A CA 1
ATOM 6661 C C . GLY A 1 845 ? 4.293 9.970 -54.536 1.00 91.56 845 GLY A C 1
ATOM 6662 O O . GLY A 1 845 ? 3.533 10.826 -54.994 1.00 91.56 845 GLY A O 1
ATOM 6663 N N . SER A 1 846 ? 4.217 8.683 -54.892 1.00 92.00 846 SER A N 1
ATOM 6664 C CA . SER A 1 846 ? 3.237 8.162 -55.856 1.00 92.00 846 SER A CA 1
ATOM 6665 C C . SER A 1 846 ? 1.787 8.319 -55.376 1.00 92.00 846 SER A C 1
ATOM 6667 O O . SER A 1 846 ? 0.884 8.551 -56.180 1.00 92.00 846 SER A O 1
ATOM 6669 N N . PHE A 1 847 ? 1.574 8.273 -54.058 1.00 93.81 847 PHE A N 1
ATOM 6670 C CA . PHE A 1 847 ? 0.260 8.397 -53.434 1.00 93.81 847 PHE A CA 1
ATOM 6671 C C . PHE A 1 847 ? -0.128 9.845 -53.113 1.00 93.81 847 PHE A C 1
ATOM 6673 O O . PHE A 1 847 ? -1.315 10.152 -53.009 1.00 93.81 847 PHE A O 1
ATOM 6680 N N . ARG A 1 848 ? 0.856 10.755 -53.039 1.00 93.00 848 ARG A N 1
ATOM 6681 C CA . ARG A 1 848 ? 0.678 12.188 -52.732 1.00 93.00 848 ARG A CA 1
ATOM 6682 C C . ARG A 1 848 ? -0.175 12.422 -51.469 1.00 93.00 848 ARG A C 1
ATOM 6684 O O . ARG A 1 848 ? -1.226 13.061 -51.565 1.00 93.00 848 ARG A O 1
ATOM 6691 N N . PRO A 1 849 ? 0.225 11.886 -50.306 1.00 94.88 849 PRO A N 1
ATOM 6692 C CA . PRO A 1 849 ? -0.563 12.006 -49.086 1.00 94.88 849 PRO A CA 1
ATOM 6693 C C . PRO A 1 849 ? -0.666 13.454 -48.592 1.00 94.88 849 PRO A C 1
ATOM 6695 O O . PRO A 1 849 ? 0.189 14.283 -48.872 1.00 94.88 849 PRO A O 1
ATOM 6698 N N . ASP A 1 850 ? -1.690 13.747 -47.800 1.00 94.06 850 ASP A N 1
ATOM 6699 C CA . ASP A 1 850 ? -1.781 14.969 -46.995 1.00 94.06 850 ASP A CA 1
ATOM 6700 C C . ASP A 1 850 ? -1.032 14.826 -45.662 1.00 94.06 850 ASP A C 1
ATOM 6702 O O . ASP A 1 850 ? -0.661 15.825 -45.046 1.00 94.06 850 ASP A O 1
ATOM 6706 N N . CYS A 1 851 ? -0.826 13.588 -45.201 1.00 94.06 851 CYS A N 1
ATOM 6707 C CA . CYS A 1 851 ? -0.083 13.269 -43.987 1.00 94.06 851 CYS A CA 1
ATOM 6708 C C . CYS A 1 851 ? 0.581 11.885 -44.080 1.00 94.06 851 CYS A C 1
ATOM 6710 O O . CYS A 1 851 ? 0.018 10.959 -44.668 1.00 94.06 851 CYS A O 1
ATOM 6712 N N . VAL A 1 852 ? 1.754 11.725 -43.469 1.00 96.12 852 VAL A N 1
ATOM 6713 C CA . VAL A 1 852 ? 2.462 10.441 -43.374 1.00 96.12 852 VAL A CA 1
ATOM 6714 C C . VAL A 1 852 ? 2.555 9.989 -41.920 1.00 96.12 852 VAL A C 1
ATOM 6716 O O . VAL A 1 852 ? 2.914 10.771 -41.053 1.00 96.12 852 VAL A O 1
ATOM 6719 N N . ILE A 1 853 ? 2.278 8.725 -41.624 1.00 94.25 853 ILE A N 1
ATOM 6720 C CA . ILE A 1 853 ? 2.469 8.135 -40.296 1.00 94.25 853 ILE A CA 1
ATOM 6721 C C . ILE A 1 853 ? 3.614 7.135 -40.372 1.00 94.25 853 ILE A C 1
ATOM 6723 O O . ILE A 1 853 ? 3.545 6.165 -41.122 1.00 94.25 853 ILE A O 1
ATOM 6727 N N . VAL A 1 854 ? 4.655 7.358 -39.574 1.00 91.88 854 VAL A N 1
ATOM 6728 C CA . VAL A 1 854 ? 5.803 6.454 -39.458 1.00 91.88 854 VAL A CA 1
ATOM 6729 C C . VAL A 1 854 ? 5.607 5.551 -38.239 1.00 91.88 854 VAL A C 1
ATOM 6731 O O . VAL A 1 854 ? 5.543 6.040 -37.108 1.00 91.88 854 VAL A O 1
ATOM 6734 N N . THR A 1 855 ? 5.521 4.236 -38.458 1.00 87.69 855 THR A N 1
ATOM 6735 C CA . THR A 1 855 ? 5.310 3.218 -37.409 1.00 87.69 855 THR A CA 1
ATOM 6736 C C . THR A 1 855 ? 6.202 1.996 -37.646 1.00 87.69 855 THR A C 1
ATOM 6738 O O . THR A 1 855 ? 6.756 1.833 -38.727 1.00 87.69 855 THR A O 1
ATOM 6741 N N . ASP A 1 856 ? 6.358 1.139 -36.633 1.00 80.62 856 ASP A N 1
ATOM 6742 C CA . ASP A 1 856 ? 6.903 -0.225 -36.774 1.00 80.62 856 ASP A CA 1
ATOM 6743 C C . ASP A 1 856 ? 8.243 -0.291 -37.537 1.00 80.62 856 ASP A C 1
ATOM 6745 O O . ASP A 1 856 ? 8.433 -1.047 -38.492 1.00 80.62 856 ASP A O 1
ATOM 6749 N N . SER A 1 857 ? 9.181 0.572 -37.150 1.00 79.31 857 SER A N 1
ATOM 6750 C CA . SER A 1 857 ? 10.471 0.735 -37.829 1.00 79.31 857 SER A CA 1
ATOM 6751 C C . SER A 1 857 ? 11.583 1.142 -36.856 1.00 79.31 857 SER A C 1
ATOM 6753 O O . SER A 1 857 ? 12.318 2.078 -37.150 1.00 79.31 857 SER A O 1
ATOM 6755 N N . TRP A 1 858 ? 11.600 0.532 -35.664 1.00 78.19 858 TRP A N 1
ATOM 6756 C CA . TRP A 1 858 ? 12.397 0.861 -34.467 1.00 78.19 858 TRP A CA 1
ATOM 6757 C C . TRP A 1 858 ? 13.501 1.916 -34.667 1.00 78.19 858 TRP A C 1
ATOM 6759 O O . TRP A 1 858 ? 13.228 3.112 -34.533 1.00 78.19 858 TRP A O 1
ATOM 6769 N N . THR A 1 859 ? 14.731 1.509 -35.007 1.00 78.50 859 THR A N 1
ATOM 6770 C CA . THR A 1 859 ? 15.853 2.441 -35.206 1.00 78.50 859 THR A CA 1
ATOM 6771 C C . THR A 1 859 ? 15.862 3.080 -36.589 1.00 78.50 859 THR A C 1
ATOM 6773 O O . THR A 1 859 ? 16.619 4.011 -36.817 1.00 78.50 859 THR A O 1
ATOM 6776 N N . CYS A 1 860 ? 15.046 2.627 -37.535 1.00 85.31 860 CYS A N 1
ATOM 6777 C CA . CYS A 1 860 ? 14.902 3.266 -38.845 1.00 85.31 860 CYS A CA 1
ATOM 6778 C C . CYS A 1 860 ? 13.828 4.370 -38.905 1.00 85.31 860 CYS A C 1
ATOM 6780 O O . CYS A 1 860 ? 13.695 5.002 -39.955 1.00 85.31 860 CYS A O 1
ATOM 6782 N N . LYS A 1 861 ? 13.101 4.671 -37.813 1.00 87.00 861 LYS A N 1
ATOM 6783 C CA . LYS A 1 861 ? 12.071 5.736 -37.778 1.00 87.00 861 LYS A CA 1
ATOM 6784 C C . LYS A 1 861 ? 12.584 7.070 -38.348 1.00 87.00 861 LYS A C 1
ATOM 6786 O O . LYS A 1 861 ? 11.897 7.625 -39.202 1.00 87.00 861 LYS A O 1
ATOM 6791 N N . PRO A 1 862 ? 13.788 7.569 -37.994 1.00 87.81 862 PRO A N 1
ATOM 6792 C CA . PRO A 1 862 ? 14.283 8.831 -38.549 1.00 87.81 862 PRO A CA 1
ATOM 6793 C C . PRO A 1 862 ? 14.598 8.762 -40.052 1.00 87.81 862 PRO A C 1
ATOM 6795 O O . PRO A 1 862 ? 14.453 9.751 -40.766 1.00 87.81 862 PRO A O 1
ATOM 6798 N N . VAL A 1 863 ? 14.985 7.585 -40.557 1.00 89.62 863 VAL A N 1
ATOM 6799 C CA . VAL A 1 863 ? 15.238 7.359 -41.989 1.00 89.62 863 VAL A CA 1
ATOM 6800 C C . VAL A 1 863 ? 13.926 7.417 -42.774 1.00 89.62 863 VAL A C 1
ATOM 6802 O O . VAL A 1 863 ? 13.852 8.108 -43.789 1.00 89.62 863 VAL A O 1
ATOM 6805 N N . LEU A 1 864 ? 12.873 6.757 -42.281 1.00 91.25 864 LEU A N 1
ATOM 6806 C CA . LEU A 1 864 ? 11.545 6.789 -42.905 1.00 91.25 864 LEU A CA 1
ATOM 6807 C C . LEU A 1 864 ? 10.867 8.163 -42.775 1.00 91.25 864 LEU A C 1
ATOM 6809 O O . LEU A 1 864 ? 10.223 8.621 -43.715 1.00 91.25 864 LEU A O 1
ATOM 6813 N N . ALA A 1 865 ? 11.066 8.863 -41.657 1.00 90.50 865 ALA A N 1
ATOM 6814 C CA . ALA A 1 865 ? 10.613 10.242 -41.479 1.00 90.50 865 ALA A CA 1
ATOM 6815 C C . ALA A 1 865 ? 11.249 11.188 -42.508 1.00 90.50 865 ALA A C 1
ATOM 6817 O O . ALA A 1 865 ? 10.570 12.000 -43.130 1.00 90.50 865 ALA A O 1
ATOM 6818 N N . HIS A 1 866 ? 12.549 11.028 -42.762 1.00 86.88 866 HIS A N 1
ATOM 6819 C CA . HIS A 1 866 ? 13.247 11.782 -43.799 1.00 86.88 866 HIS A CA 1
ATOM 6820 C C . HIS A 1 866 ? 12.820 11.378 -45.228 1.00 86.88 866 HIS A C 1
ATOM 6822 O O . HIS A 1 866 ? 12.853 12.195 -46.153 1.00 86.88 866 HIS A O 1
ATOM 6828 N N . ALA A 1 867 ? 12.387 10.132 -45.438 1.00 86.94 867 ALA A N 1
ATOM 6829 C CA . ALA A 1 867 ? 11.777 9.706 -46.700 1.00 86.94 867 ALA A CA 1
ATOM 6830 C C . ALA A 1 867 ? 10.425 10.405 -46.944 1.00 86.94 867 ALA A C 1
ATOM 6832 O O . ALA A 1 867 ? 10.116 10.755 -48.081 1.00 86.94 867 ALA A O 1
ATOM 6833 N N . ALA A 1 868 ? 9.678 10.689 -45.873 1.00 86.94 868 ALA A N 1
ATOM 6834 C CA . ALA A 1 868 ? 8.434 11.458 -45.891 1.00 86.94 868 ALA A CA 1
ATOM 6835 C C . ALA A 1 868 ? 8.633 12.986 -46.006 1.00 86.94 868 ALA A C 1
ATOM 6837 O O . ALA A 1 868 ? 7.649 13.729 -46.055 1.00 86.94 868 ALA A O 1
ATOM 6838 N N . ALA A 1 869 ? 9.881 13.470 -46.057 1.00 77.62 869 ALA A N 1
ATOM 6839 C CA . ALA A 1 869 ? 10.185 14.895 -46.153 1.00 77.62 869 ALA A CA 1
ATOM 6840 C C . ALA A 1 869 ? 9.484 15.535 -47.367 1.00 77.62 869 ALA A C 1
ATOM 6842 O O . ALA A 1 869 ? 9.627 15.077 -48.500 1.00 77.62 869 ALA A O 1
ATOM 6843 N N . GLY A 1 870 ? 8.721 16.602 -47.111 1.00 83.81 870 GLY A N 1
ATOM 6844 C CA . GLY A 1 870 ? 7.836 17.246 -48.091 1.00 83.81 870 GLY A CA 1
ATOM 6845 C C . GLY A 1 870 ? 6.343 17.096 -47.776 1.00 83.81 870 GLY A C 1
ATOM 6846 O O . GLY A 1 870 ? 5.537 17.830 -48.343 1.00 83.81 870 GLY A O 1
ATOM 6847 N N . TYR A 1 871 ? 5.985 16.223 -46.832 1.00 92.62 871 TYR A N 1
ATOM 6848 C CA . TYR A 1 871 ? 4.632 16.070 -46.295 1.00 92.62 871 TYR A CA 1
ATOM 6849 C C . TYR A 1 871 ? 4.633 16.252 -44.768 1.00 92.62 871 TYR A C 1
ATOM 6851 O O . TYR A 1 871 ? 5.635 15.928 -44.126 1.00 92.62 871 TYR A O 1
ATOM 6859 N N . PRO A 1 872 ? 3.539 16.738 -44.151 1.00 93.62 872 PRO A N 1
ATOM 6860 C CA . PRO A 1 872 ? 3.363 16.642 -42.704 1.00 93.62 872 PRO A CA 1
ATOM 6861 C C . PRO A 1 872 ? 3.449 15.177 -42.271 1.00 93.62 872 PRO A C 1
ATOM 6863 O O . PRO A 1 872 ? 2.791 14.330 -42.875 1.00 93.62 872 PRO A O 1
ATOM 6866 N N . TYR A 1 873 ? 4.237 14.862 -41.243 1.00 94.31 873 TYR A N 1
ATOM 6867 C CA . TYR A 1 873 ? 4.346 13.486 -40.762 1.00 94.31 873 TYR A CA 1
ATOM 6868 C C . TYR A 1 873 ? 4.219 13.355 -39.249 1.00 94.31 873 TYR A C 1
ATOM 6870 O O . TYR A 1 873 ? 4.600 14.243 -38.489 1.00 94.31 873 TYR A O 1
ATOM 6878 N N . LEU A 1 874 ? 3.673 12.220 -38.825 1.00 92.94 874 LEU A N 1
ATOM 6879 C CA . LEU A 1 874 ? 3.500 11.811 -37.442 1.00 92.94 874 LEU A CA 1
ATOM 6880 C C . LEU A 1 874 ? 4.468 10.676 -37.126 1.00 92.94 874 LEU A C 1
ATOM 6882 O O . LEU A 1 874 ? 4.589 9.720 -37.896 1.00 92.94 874 LEU A O 1
ATOM 6886 N N . LEU A 1 875 ? 5.128 10.765 -35.976 1.00 88.25 875 LEU A N 1
ATOM 6887 C CA . LEU A 1 875 ? 5.975 9.692 -35.465 1.00 88.25 875 LEU A CA 1
ATOM 6888 C C . LEU A 1 875 ? 5.223 8.928 -34.384 1.00 88.25 875 LEU A C 1
ATOM 6890 O O . LEU A 1 875 ? 4.860 9.512 -33.367 1.00 88.25 875 LEU A O 1
ATOM 6894 N N . ARG A 1 876 ? 5.014 7.625 -34.579 1.00 84.19 876 ARG A N 1
ATOM 6895 C CA . ARG A 1 876 ? 4.409 6.758 -33.563 1.00 84.19 876 ARG A CA 1
ATOM 6896 C C . ARG A 1 876 ? 5.482 5.988 -32.802 1.00 84.19 876 ARG A C 1
ATOM 6898 O O . ARG A 1 876 ? 6.290 5.285 -33.413 1.00 84.19 876 ARG A O 1
ATOM 6905 N N . PHE A 1 877 ? 5.472 6.093 -31.481 1.00 72.62 877 PHE A N 1
ATOM 6906 C CA . PHE A 1 877 ? 6.321 5.368 -30.545 1.00 72.62 877 PHE A CA 1
ATOM 6907 C C . PHE A 1 877 ? 5.434 4.426 -29.733 1.00 72.62 877 PHE A C 1
ATOM 6909 O O . PHE A 1 877 ? 4.533 4.889 -29.055 1.00 72.62 877 PHE A O 1
ATOM 6916 N N . HIS A 1 878 ? 5.675 3.116 -29.780 1.00 60.88 878 HIS A N 1
ATOM 6917 C CA . HIS A 1 878 ? 5.168 2.219 -28.733 1.00 60.88 878 HIS A CA 1
ATOM 6918 C C . HIS A 1 878 ? 6.187 2.119 -27.610 1.00 60.88 878 HIS A C 1
ATOM 6920 O O . HIS A 1 878 ? 7.379 2.269 -27.875 1.00 60.88 878 HIS A O 1
ATOM 6926 N N . GLY A 1 879 ? 5.732 1.816 -26.389 1.00 54.25 879 GLY A N 1
ATOM 6927 C CA . GLY A 1 879 ? 6.476 1.944 -25.128 1.00 54.25 879 GLY A CA 1
ATOM 6928 C C . GLY A 1 879 ? 7.984 1.648 -25.149 1.00 54.25 879 GLY A C 1
ATOM 6929 O O . GLY A 1 879 ? 8.727 2.355 -24.492 1.00 54.25 879 GLY A O 1
ATOM 6930 N N . LEU A 1 880 ? 8.491 0.683 -25.921 1.00 51.22 880 LEU A N 1
ATOM 6931 C CA . LEU A 1 880 ? 9.937 0.414 -26.010 1.00 51.22 880 LEU A CA 1
ATOM 6932 C C . LEU A 1 880 ? 10.607 0.912 -27.309 1.00 51.22 880 LEU A C 1
ATOM 6934 O O . LEU A 1 880 ? 11.814 1.142 -27.321 1.00 51.22 880 LEU A O 1
ATOM 6938 N N . GLU A 1 881 ? 9.871 1.119 -28.400 1.00 52.66 881 GLU A N 1
ATOM 6939 C CA . GLU A 1 881 ? 10.366 1.071 -29.789 1.00 52.66 881 GLU A CA 1
ATOM 6940 C C . GLU A 1 881 ? 11.365 2.145 -30.224 1.00 52.66 881 GLU A C 1
ATOM 6942 O O . GLU A 1 881 ? 12.075 1.936 -31.204 1.00 52.66 881 GLU A O 1
ATOM 6947 N N . GLY A 1 882 ? 11.403 3.305 -29.572 1.00 49.97 882 GLY A N 1
ATOM 6948 C CA . GLY A 1 882 ? 12.175 4.439 -30.092 1.00 49.97 882 GLY A CA 1
ATOM 6949 C C . GLY A 1 882 ? 13.305 4.945 -29.210 1.00 49.97 882 GLY A C 1
ATOM 6950 O O . GLY A 1 882 ? 13.984 5.888 -29.608 1.00 49.97 882 GLY A O 1
ATOM 6951 N N . LEU A 1 883 ? 13.507 4.357 -28.027 1.00 52.81 883 LEU A N 1
ATOM 6952 C CA . LEU A 1 883 ? 14.413 4.916 -27.014 1.00 52.81 883 LEU A CA 1
ATOM 6953 C C . LEU A 1 883 ? 15.552 3.971 -26.602 1.00 52.81 883 LEU A C 1
ATOM 6955 O O . LEU A 1 883 ? 16.559 4.443 -26.080 1.00 52.81 883 LEU A O 1
ATOM 6959 N N . CYS A 1 884 ? 15.451 2.667 -26.884 1.00 60.53 884 CYS A N 1
ATOM 6960 C CA . CYS A 1 884 ? 16.509 1.695 -26.597 1.00 60.53 884 CYS A CA 1
ATOM 6961 C C . CYS A 1 884 ? 17.009 1.010 -27.886 1.00 60.53 884 CYS A C 1
ATOM 6963 O O . CYS A 1 884 ? 16.242 0.292 -28.528 1.00 60.53 884 CYS A O 1
ATOM 6965 N N . PRO A 1 885 ? 18.298 1.143 -28.267 1.00 54.94 885 PRO A N 1
ATOM 6966 C CA . PRO A 1 885 ? 18.847 0.465 -29.446 1.00 54.94 885 PRO A CA 1
ATOM 6967 C C . PRO A 1 885 ? 19.112 -1.040 -29.216 1.00 54.94 885 PRO A C 1
ATOM 6969 O O . PRO A 1 885 ? 19.558 -1.730 -30.132 1.00 54.94 885 PRO A O 1
ATOM 6972 N N . LEU A 1 886 ? 18.830 -1.555 -28.011 1.00 56.94 886 LEU A N 1
ATOM 6973 C CA . LEU A 1 886 ? 18.993 -2.956 -27.602 1.00 56.94 886 LEU A CA 1
ATOM 6974 C C . LEU A 1 886 ? 17.669 -3.699 -27.378 1.00 56.94 886 LEU A C 1
ATOM 6976 O O . LEU A 1 886 ? 17.649 -4.722 -26.697 1.00 56.94 886 LEU A O 1
ATOM 6980 N N . ASN A 1 887 ? 16.560 -3.250 -27.965 1.00 54.53 887 ASN A N 1
ATOM 6981 C CA . ASN A 1 887 ? 15.244 -3.897 -27.813 1.00 54.53 887 ASN A CA 1
ATOM 6982 C C . ASN A 1 887 ? 15.154 -5.382 -28.248 1.00 54.53 887 ASN A C 1
ATOM 6984 O O . ASN A 1 887 ? 14.080 -5.969 -28.198 1.00 54.53 887 ASN A O 1
ATOM 6988 N N . GLY A 1 888 ? 16.267 -6.012 -28.631 1.00 49.50 888 GLY A N 1
ATOM 6989 C CA . GLY A 1 888 ? 16.404 -7.448 -28.861 1.00 49.50 888 GLY A CA 1
ATOM 6990 C C . GLY A 1 888 ? 16.804 -8.296 -27.642 1.00 49.50 888 GLY A C 1
ATOM 6991 O O . GLY A 1 888 ? 17.085 -9.468 -27.846 1.00 49.50 888 GLY A O 1
ATOM 6992 N N . ILE A 1 889 ? 16.836 -7.769 -26.406 1.00 49.22 889 ILE A N 1
ATOM 6993 C CA . ILE A 1 889 ? 17.025 -8.605 -25.188 1.00 49.22 889 ILE A CA 1
ATOM 6994 C C . ILE A 1 889 ? 15.719 -9.340 -24.790 1.00 49.22 889 ILE A C 1
ATOM 6996 O O . ILE A 1 889 ? 15.687 -10.134 -23.855 1.00 49.22 889 ILE A O 1
ATOM 7000 N N . ARG A 1 890 ? 14.620 -9.153 -25.534 1.00 44.22 890 ARG A N 1
ATOM 7001 C CA . ARG A 1 890 ? 13.436 -10.018 -25.440 1.00 44.22 890 ARG A CA 1
ATOM 7002 C C . ARG A 1 890 ? 13.223 -10.818 -26.731 1.00 44.22 890 ARG A C 1
ATOM 7004 O O . ARG A 1 890 ? 13.231 -10.248 -27.817 1.00 44.22 890 ARG A O 1
ATOM 7011 N N . PHE A 1 891 ? 12.942 -12.111 -26.527 1.00 35.00 891 PHE A N 1
ATOM 7012 C CA . PHE A 1 891 ? 12.418 -13.125 -27.457 1.00 35.00 891 PHE A CA 1
ATOM 7013 C C . PHE A 1 891 ? 13.407 -13.833 -28.397 1.00 35.00 891 PHE A C 1
ATOM 7015 O O . PHE A 1 891 ? 13.427 -13.584 -29.595 1.00 35.00 891 PHE A O 1
ATOM 7022 N N . VAL A 1 892 ? 14.119 -14.833 -27.864 1.00 33.81 892 VAL A N 1
ATOM 7023 C CA . VAL A 1 892 ? 13.761 -16.257 -28.045 1.00 33.81 892 VAL A CA 1
ATOM 7024 C C . VAL A 1 892 ? 14.029 -16.941 -26.703 1.00 33.81 892 VAL A C 1
ATOM 7026 O O . VAL A 1 892 ? 15.076 -16.714 -26.105 1.00 33.81 892 VAL A O 1
ATOM 7029 N N . ALA A 1 893 ? 13.091 -17.742 -26.196 1.00 37.69 893 ALA A N 1
ATOM 7030 C CA . ALA A 1 893 ? 13.397 -18.682 -25.126 1.00 37.69 893 ALA A CA 1
ATOM 7031 C C . ALA A 1 893 ? 14.305 -19.776 -25.709 1.00 37.69 893 ALA A C 1
ATOM 7033 O O . ALA A 1 893 ? 13.835 -20.825 -26.130 1.00 37.69 893 ALA A O 1
ATOM 7034 N N . ASP A 1 894 ? 15.604 -19.512 -25.788 1.00 40.34 894 ASP A N 1
ATOM 7035 C CA . ASP A 1 894 ? 16.621 -20.548 -25.989 1.00 40.34 894 ASP A CA 1
ATOM 7036 C C . ASP A 1 894 ? 17.017 -21.209 -24.654 1.00 40.34 894 ASP A C 1
ATOM 7038 O O . ASP A 1 894 ? 17.908 -22.052 -24.609 1.00 40.34 894 ASP A O 1
ATOM 7042 N N . GLY A 1 895 ? 16.342 -20.845 -23.556 1.00 42.12 895 GLY A N 1
ATOM 7043 C CA . GLY A 1 895 ? 16.649 -21.336 -22.217 1.00 42.12 895 GLY A CA 1
ATOM 7044 C C . GLY A 1 895 ? 17.864 -20.667 -21.573 1.00 42.12 895 GLY A C 1
ATOM 7045 O O . GLY A 1 895 ? 18.320 -21.151 -20.543 1.00 42.12 895 GLY A O 1
ATOM 7046 N N . SER A 1 896 ? 18.384 -19.562 -22.125 1.00 45.19 896 SER A N 1
ATOM 7047 C CA . SER A 1 896 ? 19.631 -18.948 -21.640 1.00 45.19 896 SER A CA 1
ATOM 7048 C C . SER A 1 896 ? 19.485 -17.977 -20.454 1.00 45.19 896 SER A C 1
ATOM 7050 O O . SER A 1 896 ? 20.494 -17.533 -19.913 1.00 45.19 896 SER A O 1
ATOM 7052 N N . GLY A 1 897 ? 18.265 -17.659 -19.997 1.00 48.81 897 GLY A N 1
ATOM 7053 C CA . GLY A 1 897 ? 18.053 -16.900 -18.751 1.00 48.81 897 GLY A CA 1
ATOM 7054 C C . GLY A 1 897 ? 18.460 -15.418 -18.798 1.00 48.81 897 GLY A C 1
ATOM 7055 O O . GLY A 1 897 ? 18.839 -14.855 -17.773 1.00 48.81 897 GLY A O 1
ATOM 7056 N N . ALA A 1 898 ? 18.387 -14.763 -19.959 1.00 45.66 898 ALA A N 1
ATOM 7057 C CA . ALA A 1 898 ? 18.759 -13.352 -20.078 1.00 45.66 898 ALA A CA 1
ATOM 7058 C C . ALA A 1 898 ? 17.779 -12.392 -19.343 1.00 45.66 898 ALA A C 1
ATOM 7060 O O . ALA A 1 898 ? 16.559 -12.580 -19.410 1.00 45.66 898 ALA A O 1
ATOM 7061 N N . PRO A 1 899 ? 18.284 -11.342 -18.658 1.00 45.66 899 PRO A N 1
ATOM 7062 C CA . PRO A 1 899 ? 17.489 -10.461 -17.798 1.00 45.66 899 PRO A CA 1
ATOM 7063 C C . PRO A 1 899 ? 16.613 -9.458 -18.569 1.00 45.66 899 PRO A C 1
ATOM 7065 O O . PRO A 1 899 ? 17.009 -8.900 -19.591 1.00 45.66 899 PRO A O 1
ATOM 7068 N N . SER A 1 900 ? 15.428 -9.153 -18.031 1.00 48.22 900 SER A N 1
ATOM 7069 C CA . SER A 1 900 ? 14.553 -8.086 -18.535 1.00 48.22 900 SER A CA 1
ATOM 7070 C C . SER A 1 900 ? 14.999 -6.700 -18.057 1.00 48.22 900 SER A C 1
ATOM 7072 O O . SER A 1 900 ? 15.335 -6.542 -16.884 1.00 48.22 900 SER A O 1
ATOM 7074 N N . CYS A 1 901 ? 14.907 -5.676 -18.914 1.00 51.06 901 CYS A N 1
ATOM 7075 C CA . CYS A 1 901 ? 15.131 -4.285 -18.507 1.00 51.06 901 CYS A CA 1
ATOM 7076 C C . CYS A 1 901 ? 14.162 -3.884 -17.379 1.00 51.06 901 CYS A C 1
ATOM 7078 O O . CYS A 1 901 ? 12.947 -3.970 -17.549 1.00 51.06 901 CYS A O 1
ATOM 7080 N N . GLN A 1 902 ? 14.703 -3.450 -16.237 1.00 48.09 902 GLN A N 1
ATOM 7081 C CA . GLN A 1 902 ? 13.935 -3.061 -15.045 1.00 48.09 902 GLN A CA 1
ATOM 7082 C C . GLN A 1 902 ? 13.648 -1.550 -14.964 1.00 48.09 902 GLN A C 1
ATOM 7084 O O . GLN A 1 902 ? 13.127 -1.066 -13.964 1.00 48.09 902 GLN A O 1
ATOM 7089 N N . THR A 1 903 ? 14.030 -0.765 -15.976 1.00 48.50 903 THR A N 1
ATOM 7090 C CA . THR A 1 903 ? 13.943 0.703 -15.930 1.00 48.50 903 THR A CA 1
ATOM 7091 C C . THR A 1 903 ? 12.677 1.197 -16.636 1.00 48.50 903 THR A C 1
ATOM 7093 O O . THR A 1 903 ? 12.509 0.971 -17.833 1.00 48.50 903 THR A O 1
ATOM 7096 N N . HIS A 1 904 ? 11.789 1.890 -15.912 1.00 47.84 904 HIS A N 1
ATOM 7097 C CA . HIS A 1 904 ? 10.662 2.618 -16.507 1.00 47.84 904 HIS A CA 1
ATOM 7098 C C . HIS A 1 904 ? 11.164 3.800 -17.360 1.00 47.84 904 HIS A C 1
ATOM 7100 O O . HIS A 1 904 ? 12.161 4.450 -17.032 1.00 47.84 904 HIS A O 1
ATOM 7106 N N . LEU A 1 905 ? 10.481 4.059 -18.478 1.00 44.56 905 LEU A N 1
ATOM 7107 C CA . LEU A 1 905 ? 10.876 5.038 -19.493 1.00 44.56 905 LEU A CA 1
ATOM 7108 C C . LEU A 1 905 ? 10.980 6.452 -18.901 1.00 44.56 905 LEU A C 1
ATOM 7110 O O . LEU A 1 905 ? 10.036 6.925 -18.278 1.00 44.56 905 LEU A O 1
ATOM 7114 N N . LEU A 1 906 ? 12.115 7.114 -19.176 1.00 43.59 906 LEU A N 1
ATOM 7115 C CA . LEU A 1 906 ? 12.506 8.498 -18.832 1.00 43.59 906 LEU A CA 1
ATOM 7116 C C . LEU A 1 906 ? 13.320 8.733 -17.541 1.00 43.59 906 LEU A C 1
ATOM 7118 O O . LEU A 1 906 ? 13.681 9.879 -17.289 1.00 43.59 906 LEU A O 1
ATOM 7122 N N . ALA A 1 907 ? 13.689 7.711 -16.761 1.00 45.12 907 ALA A N 1
ATOM 7123 C CA . ALA A 1 907 ? 14.352 7.962 -15.471 1.00 45.12 907 ALA A CA 1
ATOM 7124 C C . ALA A 1 907 ? 15.885 8.167 -15.528 1.00 45.12 907 ALA A C 1
ATOM 7126 O O . ALA A 1 907 ? 16.403 8.984 -14.770 1.00 45.12 907 ALA A O 1
ATOM 7127 N N . ASP A 1 908 ? 16.627 7.449 -16.388 1.00 59.16 908 ASP A N 1
ATOM 7128 C CA . ASP A 1 908 ? 18.103 7.459 -16.327 1.00 59.16 908 ASP A CA 1
ATOM 7129 C C . ASP A 1 908 ? 18.789 7.194 -17.685 1.00 59.16 908 ASP A C 1
ATOM 7131 O O . ASP A 1 908 ? 18.865 6.064 -18.181 1.00 59.16 908 ASP A O 1
ATOM 7135 N N . ALA A 1 909 ? 19.330 8.259 -18.285 1.00 54.50 909 ALA A N 1
ATOM 7136 C CA . ALA A 1 909 ? 20.070 8.204 -19.546 1.00 54.50 909 ALA A CA 1
ATOM 7137 C C . ALA A 1 909 ? 21.479 7.584 -19.417 1.00 54.50 909 ALA A C 1
ATOM 7139 O O . ALA A 1 909 ? 22.036 7.144 -20.425 1.00 54.50 909 ALA A O 1
ATOM 7140 N N . GLY A 1 910 ? 22.064 7.555 -18.214 1.00 62.53 910 GLY A N 1
ATOM 7141 C CA . GLY A 1 910 ? 23.374 6.958 -17.938 1.00 62.53 910 GLY A CA 1
ATOM 7142 C C . GLY A 1 910 ? 23.305 5.436 -17.986 1.00 62.53 910 GLY A C 1
ATOM 7143 O O . GLY A 1 910 ? 23.970 4.816 -18.813 1.00 62.53 910 GLY A O 1
ATOM 7144 N N . ARG A 1 911 ? 22.372 4.844 -17.230 1.00 62.59 911 ARG A N 1
ATOM 7145 C CA . ARG A 1 911 ? 22.134 3.386 -17.228 1.00 62.59 911 ARG A CA 1
ATOM 7146 C C . ARG A 1 911 ? 21.819 2.830 -18.612 1.00 62.59 911 ARG A C 1
ATOM 7148 O O . ARG A 1 911 ? 22.293 1.754 -18.976 1.00 62.59 911 ARG A O 1
ATOM 7155 N N . CYS A 1 912 ? 21.044 3.573 -19.403 1.00 60.38 912 CYS A N 1
ATOM 7156 C CA . CYS A 1 912 ? 20.747 3.185 -20.778 1.00 60.38 912 CYS A CA 1
ATOM 7157 C C . CYS A 1 912 ? 22.014 3.180 -21.643 1.00 60.38 912 CYS A C 1
ATOM 7159 O O . CYS A 1 912 ? 22.236 2.231 -22.389 1.00 60.38 912 CYS A O 1
ATOM 7161 N N . ARG A 1 913 ? 22.870 4.201 -21.524 1.00 60.03 913 ARG A N 1
ATOM 7162 C CA . ARG A 1 913 ? 24.134 4.289 -22.269 1.00 60.03 913 ARG A CA 1
ATOM 7163 C C . ARG A 1 913 ? 25.073 3.131 -21.931 1.00 60.03 913 ARG A C 1
ATOM 7165 O O . ARG A 1 913 ? 25.633 2.528 -22.844 1.00 60.03 913 ARG A O 1
ATOM 7172 N N . ASP A 1 914 ? 25.167 2.773 -20.655 1.00 62.22 914 ASP A N 1
ATOM 7173 C CA . ASP A 1 914 ? 26.037 1.690 -20.191 1.00 62.22 914 ASP A CA 1
ATOM 7174 C C . ASP A 1 914 ? 25.508 0.313 -20.590 1.00 62.22 914 ASP A C 1
ATOM 7176 O O . ASP A 1 914 ? 26.284 -0.568 -20.956 1.00 62.22 914 ASP A O 1
ATOM 7180 N N . CYS A 1 915 ? 24.186 0.126 -20.567 1.00 66.00 915 CYS A N 1
ATOM 7181 C CA . CYS A 1 915 ? 23.540 -1.072 -21.096 1.00 66.00 915 CYS A CA 1
ATOM 7182 C C . CYS A 1 915 ? 23.847 -1.230 -22.594 1.00 66.00 915 CYS A C 1
ATOM 7184 O O . CYS A 1 915 ? 24.304 -2.287 -23.027 1.00 66.00 915 CYS A O 1
ATOM 7186 N N . VAL A 1 916 ? 23.687 -0.156 -23.376 1.00 60.53 916 VAL A N 1
ATOM 7187 C CA . VAL A 1 916 ? 24.017 -0.135 -24.809 1.00 60.53 916 VAL A CA 1
ATOM 7188 C C . VAL A 1 916 ? 25.476 -0.497 -25.052 1.00 60.53 916 VAL A C 1
ATOM 7190 O O . VAL A 1 916 ? 25.742 -1.374 -25.868 1.00 60.53 916 VAL A O 1
ATOM 7193 N N . ALA A 1 917 ? 26.411 0.105 -24.318 1.00 62.50 917 ALA A N 1
ATOM 7194 C CA . ALA A 1 917 ? 27.831 -0.216 -24.432 1.00 62.50 917 ALA A CA 1
ATOM 7195 C C . ALA A 1 917 ? 28.138 -1.686 -24.085 1.00 62.50 917 ALA A C 1
ATOM 7197 O O . ALA A 1 917 ? 28.926 -2.325 -24.778 1.00 62.50 917 ALA A O 1
ATOM 7198 N N . ARG A 1 918 ? 27.479 -2.246 -23.060 1.00 63.75 918 ARG A N 1
ATOM 7199 C CA . ARG A 1 918 ? 27.691 -3.629 -22.600 1.00 63.75 918 ARG A CA 1
ATOM 7200 C C . ARG A 1 918 ? 27.116 -4.699 -23.531 1.00 63.75 918 ARG A C 1
ATOM 7202 O O . ARG A 1 918 ? 27.714 -5.762 -23.662 1.00 63.75 918 ARG A O 1
ATOM 7209 N N . HIS A 1 919 ? 25.976 -4.444 -24.175 1.00 60.22 919 HIS A N 1
ATOM 7210 C CA . HIS A 1 919 ? 25.219 -5.482 -24.895 1.00 60.22 919 HIS A CA 1
ATOM 7211 C C . HIS A 1 919 ? 25.100 -5.247 -26.413 1.00 60.22 919 HIS A C 1
ATOM 7213 O O . HIS A 1 919 ? 24.321 -5.924 -27.084 1.00 60.22 919 HIS A O 1
ATOM 7219 N N . GLN A 1 920 ? 25.892 -4.335 -26.989 1.00 59.03 920 GLN A N 1
ATOM 7220 C CA . GLN A 1 920 ? 25.896 -3.980 -28.422 1.00 59.03 920 GLN A CA 1
ATOM 7221 C C . GLN A 1 920 ? 25.991 -5.179 -29.399 1.00 59.03 920 GLN A C 1
ATOM 7223 O O . GLN A 1 920 ? 25.516 -5.074 -30.533 1.00 59.03 920 GLN A O 1
ATOM 7228 N N . GLY A 1 921 ? 26.547 -6.318 -28.964 1.00 58.41 921 GLY A N 1
ATOM 7229 C CA . GLY A 1 921 ? 26.678 -7.559 -29.745 1.00 58.41 921 GLY A CA 1
ATOM 7230 C C . GLY A 1 921 ? 25.600 -8.631 -29.515 1.00 58.41 921 GLY A C 1
ATOM 7231 O O . GLY A 1 921 ? 25.661 -9.675 -30.153 1.00 58.41 921 GLY A O 1
ATOM 7232 N N . GLN A 1 922 ? 24.625 -8.408 -28.627 1.00 60.12 922 GLN A N 1
ATOM 7233 C CA . GLN A 1 922 ? 23.664 -9.437 -28.180 1.00 60.12 922 GLN A CA 1
ATOM 7234 C C . GLN A 1 922 ? 22.270 -9.324 -28.820 1.00 60.12 922 GLN A C 1
ATOM 7236 O O . GLN A 1 922 ? 21.296 -9.864 -28.307 1.00 60.12 922 GLN A O 1
ATOM 7241 N N . THR A 1 923 ? 22.128 -8.610 -29.937 1.00 60.91 923 THR A N 1
ATOM 7242 C CA . THR A 1 923 ? 20.817 -8.440 -30.586 1.00 60.91 923 THR A CA 1
ATOM 7243 C C . THR A 1 923 ? 20.637 -9.401 -31.756 1.00 60.91 923 THR A C 1
ATOM 7245 O O . THR A 1 923 ? 21.580 -9.596 -32.521 1.00 60.91 923 THR A O 1
ATOM 7248 N N . GLY A 1 924 ? 19.413 -9.881 -31.989 1.00 65.19 924 GLY A N 1
ATOM 7249 C CA . GLY A 1 924 ? 19.087 -10.690 -33.170 1.00 65.19 924 GLY A CA 1
ATOM 7250 C C . GLY A 1 924 ? 19.474 -10.046 -34.517 1.00 65.19 924 GLY A C 1
ATOM 7251 O O . GLY A 1 924 ? 19.577 -8.821 -34.640 1.00 65.19 924 GLY A O 1
ATOM 7252 N N . THR A 1 925 ? 19.656 -10.888 -35.538 1.00 67.94 925 THR A N 1
ATOM 7253 C CA . THR A 1 925 ? 20.167 -10.547 -36.883 1.00 67.94 925 THR A CA 1
ATOM 7254 C C . THR A 1 925 ? 19.395 -9.428 -37.587 1.00 67.94 925 THR A C 1
ATOM 7256 O O . THR A 1 925 ? 20.016 -8.545 -38.175 1.00 67.94 925 THR A O 1
ATOM 7259 N N . LEU A 1 926 ? 18.063 -9.399 -37.481 1.00 71.38 926 LEU A N 1
ATOM 7260 C CA . LEU A 1 926 ? 17.242 -8.337 -38.073 1.00 71.38 926 LEU A CA 1
ATOM 7261 C C . LEU A 1 926 ? 17.500 -6.962 -37.437 1.00 71.38 926 LEU A C 1
ATOM 7263 O O . LEU A 1 926 ? 17.634 -5.968 -38.143 1.00 71.38 926 LEU A O 1
ATOM 7267 N N . HIS A 1 927 ? 17.629 -6.899 -36.112 1.00 72.94 927 HIS A N 1
ATOM 7268 C CA . HIS A 1 927 ? 17.911 -5.648 -35.400 1.00 72.94 927 HIS A CA 1
ATOM 7269 C C . HIS A 1 927 ? 19.344 -5.176 -35.639 1.00 72.94 927 HIS A C 1
ATOM 7271 O O . HIS A 1 927 ? 19.599 -3.976 -35.713 1.00 72.94 927 HIS A O 1
ATOM 7277 N N . ALA A 1 928 ? 20.286 -6.110 -35.794 1.00 74.06 928 ALA A N 1
ATOM 7278 C CA . ALA A 1 928 ? 21.637 -5.784 -36.231 1.00 74.06 928 ALA A CA 1
ATOM 7279 C C . ALA A 1 928 ? 21.627 -5.161 -37.639 1.00 74.06 928 ALA A C 1
ATOM 7281 O O . ALA A 1 928 ? 22.272 -4.135 -37.854 1.00 74.06 928 ALA A O 1
ATOM 7282 N N . ALA A 1 929 ? 20.842 -5.722 -38.565 1.00 75.81 929 ALA A N 1
ATOM 7283 C CA . ALA A 1 929 ? 20.653 -5.156 -39.895 1.00 75.81 929 ALA A CA 1
ATOM 7284 C C . ALA A 1 929 ? 19.985 -3.772 -39.840 1.00 75.81 929 ALA A C 1
ATOM 7286 O O . ALA A 1 929 ? 20.477 -2.838 -40.461 1.00 75.81 929 ALA A O 1
ATOM 7287 N N . GLU A 1 930 ? 18.932 -3.586 -39.043 1.00 79.19 930 GLU A N 1
ATOM 7288 C CA . GLU A 1 930 ? 18.259 -2.292 -38.895 1.00 79.19 930 GLU A CA 1
ATOM 7289 C C . GLU A 1 930 ? 19.182 -1.197 -38.340 1.00 79.19 930 GLU A C 1
ATOM 7291 O O . GLU A 1 930 ? 19.168 -0.066 -38.829 1.00 79.19 930 GLU A O 1
ATOM 7296 N N . ARG A 1 931 ? 20.030 -1.529 -37.358 1.00 77.81 931 ARG A N 1
ATOM 7297 C CA . ARG A 1 931 ? 21.036 -0.593 -36.836 1.00 77.81 931 ARG A CA 1
ATOM 7298 C C . ARG A 1 931 ? 22.109 -0.267 -37.863 1.00 77.81 931 ARG A C 1
ATOM 7300 O O . ARG A 1 931 ? 22.542 0.881 -37.926 1.00 77.81 931 ARG A O 1
ATOM 7307 N N . ALA A 1 932 ? 22.518 -1.244 -38.671 1.00 79.25 932 ALA A N 1
ATOM 7308 C CA . ALA A 1 932 ? 23.442 -1.010 -39.775 1.00 79.25 932 ALA A CA 1
ATOM 7309 C C . ALA A 1 932 ? 22.825 -0.076 -40.833 1.00 79.25 932 ALA A C 1
ATOM 7311 O O . ALA A 1 932 ? 23.510 0.812 -41.336 1.00 79.25 932 ALA A O 1
ATOM 7312 N N . ILE A 1 933 ? 21.525 -0.221 -41.111 1.00 82.88 933 ILE A N 1
ATOM 7313 C CA . ILE A 1 933 ? 20.780 0.650 -42.029 1.00 82.88 933 ILE A CA 1
ATOM 7314 C C . ILE A 1 933 ? 20.665 2.072 -41.467 1.00 82.88 933 ILE A C 1
ATOM 7316 O O . ILE A 1 933 ? 20.909 3.041 -42.183 1.00 82.88 933 ILE A O 1
ATOM 7320 N N . SER A 1 934 ? 20.285 2.237 -40.198 1.00 81.19 934 SER A N 1
ATOM 7321 C CA . SER A 1 934 ? 20.059 3.569 -39.624 1.00 81.19 934 SER A CA 1
ATOM 7322 C C . SER A 1 934 ? 21.340 4.283 -39.188 1.00 81.19 934 SER A C 1
ATOM 7324 O O . SER A 1 934 ? 21.355 5.513 -39.091 1.00 81.19 934 SER A O 1
ATOM 7326 N N . GLY A 1 935 ? 22.414 3.533 -38.933 1.00 78.19 935 GLY A N 1
ATOM 7327 C CA . GLY A 1 935 ? 23.611 4.031 -38.261 1.00 78.19 935 GLY A CA 1
ATOM 7328 C C . GLY A 1 935 ? 23.384 4.281 -36.768 1.00 78.19 935 GLY A C 1
ATOM 7329 O O . GLY A 1 935 ? 24.018 5.173 -36.200 1.00 78.19 935 GLY A O 1
ATOM 7330 N N . ALA A 1 936 ? 22.454 3.554 -36.138 1.00 71.75 936 ALA A N 1
ATOM 7331 C CA . ALA A 1 936 ? 22.151 3.689 -34.714 1.00 71.75 936 ALA A CA 1
ATOM 7332 C C . ALA A 1 936 ? 23.431 3.616 -33.862 1.00 71.75 936 ALA A C 1
ATOM 7334 O O . ALA A 1 936 ? 24.311 2.803 -34.132 1.00 71.75 936 ALA A O 1
ATOM 7335 N N . ALA A 1 937 ? 23.506 4.455 -32.823 1.00 65.06 937 ALA A N 1
ATOM 7336 C CA . ALA A 1 937 ? 24.691 4.698 -31.985 1.00 65.06 937 ALA A CA 1
ATOM 7337 C C . ALA A 1 937 ? 25.810 5.571 -32.602 1.00 65.06 937 ALA A C 1
ATOM 7339 O O . ALA A 1 937 ? 26.848 5.749 -31.970 1.00 65.06 937 ALA A O 1
ATOM 7340 N N . SER A 1 938 ? 25.590 6.186 -33.770 1.00 72.19 938 SER A N 1
ATOM 7341 C CA . SER A 1 938 ? 26.439 7.277 -34.281 1.00 72.19 938 SER A CA 1
ATOM 7342 C C . SER A 1 938 ? 25.881 8.662 -33.926 1.00 72.19 938 SER A C 1
ATOM 7344 O O . SER A 1 938 ? 24.669 8.836 -33.780 1.00 72.19 938 SER A O 1
ATOM 7346 N N . GLU A 1 939 ? 26.743 9.680 -33.854 1.00 73.56 939 GLU A N 1
ATOM 7347 C CA . GLU A 1 939 ? 26.303 11.081 -33.728 1.00 73.56 939 GLU A CA 1
ATOM 7348 C C . GLU A 1 939 ? 25.400 11.498 -34.898 1.00 73.56 939 GLU A C 1
ATOM 7350 O O . GLU A 1 939 ? 24.385 12.161 -34.699 1.00 73.56 939 GLU A O 1
ATOM 7355 N N . ALA A 1 940 ? 25.695 11.008 -36.106 1.00 77.25 940 ALA A N 1
ATOM 7356 C CA . ALA A 1 940 ? 24.885 11.247 -37.298 1.00 77.25 940 ALA A CA 1
ATOM 7357 C C . ALA A 1 940 ? 23.453 10.692 -37.180 1.00 77.25 940 ALA A C 1
ATOM 7359 O O . ALA A 1 940 ? 22.528 11.230 -37.789 1.00 77.25 940 ALA A O 1
ATOM 7360 N N . TYR A 1 941 ? 23.252 9.618 -36.413 1.00 81.00 941 TYR A N 1
ATOM 7361 C CA . TYR A 1 941 ? 21.921 9.093 -36.114 1.00 81.00 941 TYR A CA 1
ATOM 7362 C C . TYR A 1 941 ? 21.179 9.947 -35.083 1.00 81.00 941 TYR A C 1
ATOM 7364 O O . TYR A 1 941 ? 19.985 10.187 -35.241 1.00 81.00 941 TYR A O 1
ATOM 7372 N N . VAL A 1 942 ? 21.874 10.422 -34.044 1.00 74.50 942 VAL A N 1
ATOM 7373 C CA . VAL A 1 942 ? 21.283 11.310 -33.028 1.00 74.50 942 VAL A CA 1
ATOM 7374 C C . VAL A 1 942 ? 20.793 12.604 -33.671 1.00 74.50 942 VAL A C 1
ATOM 7376 O O . VAL A 1 942 ? 19.677 13.040 -33.386 1.00 74.50 942 VAL A O 1
ATOM 7379 N N . GLU A 1 943 ? 21.589 13.179 -34.570 1.00 80.94 943 GLU A N 1
ATOM 7380 C CA . GLU A 1 943 ? 21.214 14.385 -35.305 1.00 80.94 943 GLU A CA 1
ATOM 7381 C C . GLU A 1 943 ? 19.997 14.127 -36.204 1.00 80.94 943 GLU A C 1
ATOM 7383 O O . GLU A 1 943 ? 19.007 14.851 -36.133 1.00 80.94 943 GLU A O 1
ATOM 7388 N N . LEU A 1 944 ? 19.995 13.012 -36.941 1.00 82.06 944 LEU A N 1
ATOM 7389 C CA . LEU A 1 944 ? 18.863 12.608 -37.778 1.00 82.06 944 LEU A CA 1
ATOM 7390 C C . LEU A 1 944 ? 17.572 12.392 -36.972 1.00 82.06 944 LEU A C 1
ATOM 7392 O O . LEU A 1 944 ? 16.487 12.759 -37.418 1.00 82.06 944 LEU A O 1
ATOM 7396 N N . LEU A 1 945 ? 17.669 11.785 -35.788 1.00 83.38 945 LEU A N 1
ATOM 7397 C CA . LEU A 1 945 ? 16.529 11.595 -34.894 1.00 83.38 945 LEU A CA 1
ATOM 7398 C C . LEU A 1 945 ? 16.004 12.936 -34.372 1.00 83.38 945 LEU A C 1
ATOM 7400 O O . LEU A 1 945 ? 14.791 13.133 -34.331 1.00 83.38 945 LEU A O 1
ATOM 7404 N N . ARG A 1 946 ? 16.892 13.866 -34.001 1.00 81.19 946 ARG A N 1
ATOM 7405 C CA . ARG A 1 946 ? 16.502 15.224 -33.590 1.00 81.19 946 ARG A CA 1
ATOM 7406 C C . ARG A 1 946 ? 15.803 15.970 -34.717 1.00 81.19 946 ARG A C 1
ATOM 7408 O O . ARG A 1 946 ? 14.762 16.567 -34.468 1.00 81.19 946 ARG A O 1
ATOM 7415 N N . GLU A 1 947 ? 16.329 15.898 -35.936 1.00 85.81 947 GLU A N 1
ATOM 7416 C CA . GLU A 1 947 ? 15.702 16.486 -37.123 1.00 85.81 947 GLU A CA 1
ATOM 7417 C C . GLU A 1 947 ? 14.318 15.884 -37.388 1.00 85.81 947 GLU A C 1
ATOM 7419 O O . GLU A 1 947 ? 13.363 16.620 -37.632 1.00 85.81 947 GLU A O 1
ATOM 7424 N N . ALA A 1 948 ? 14.184 14.558 -37.284 1.00 86.62 948 ALA A N 1
ATOM 7425 C CA . ALA A 1 948 ? 12.907 13.873 -37.454 1.00 86.62 948 ALA A CA 1
ATOM 7426 C C . ALA A 1 948 ? 11.881 14.266 -36.374 1.00 86.62 948 ALA A C 1
ATOM 7428 O O . ALA A 1 948 ? 10.707 14.471 -36.668 1.00 86.62 948 ALA A O 1
ATOM 7429 N N . LEU A 1 949 ? 12.303 14.402 -35.115 1.00 84.19 949 LEU A N 1
ATOM 7430 C CA . LEU A 1 949 ? 11.424 14.853 -34.032 1.00 84.19 949 LEU A CA 1
ATOM 7431 C C . LEU A 1 949 ? 11.012 16.315 -34.228 1.00 84.19 949 LEU A C 1
ATOM 7433 O O . LEU A 1 949 ? 9.825 16.630 -34.156 1.00 84.19 949 LEU A O 1
ATOM 7437 N N . ALA A 1 950 ? 11.974 17.190 -34.526 1.00 86.06 950 ALA A N 1
ATOM 7438 C CA . ALA A 1 950 ? 11.737 18.614 -34.738 1.00 86.06 950 ALA A CA 1
ATOM 7439 C C . ALA A 1 950 ? 10.866 18.895 -35.973 1.00 86.06 950 ALA A C 1
ATOM 7441 O O . ALA A 1 950 ? 10.097 19.853 -35.973 1.00 86.06 950 ALA A O 1
ATOM 7442 N N . GLY A 1 951 ? 10.984 18.072 -37.019 1.00 83.88 951 GLY A N 1
ATOM 7443 C CA . GLY A 1 951 ? 10.199 18.188 -38.248 1.00 83.88 951 GLY A CA 1
ATOM 7444 C C . GLY A 1 951 ? 8.841 17.482 -38.211 1.00 83.88 951 GLY A C 1
ATOM 7445 O O . GLY A 1 951 ? 8.062 17.647 -39.151 1.00 83.88 951 GLY A O 1
ATOM 7446 N N . SER A 1 952 ? 8.550 16.695 -37.172 1.00 89.50 952 SER A N 1
ATOM 7447 C CA . SER A 1 952 ? 7.271 15.993 -37.046 1.00 89.50 952 SER A CA 1
ATOM 7448 C C . SER A 1 952 ? 6.132 16.953 -36.692 1.00 89.50 952 SER A C 1
ATOM 7450 O O . SER A 1 952 ? 6.294 17.885 -35.907 1.00 89.50 952 SER A O 1
ATOM 7452 N N . ALA A 1 953 ? 4.949 16.716 -37.259 1.00 89.44 953 ALA A N 1
ATOM 7453 C CA . ALA A 1 953 ? 3.742 17.471 -36.929 1.00 89.44 953 ALA A CA 1
ATOM 7454 C C . ALA A 1 953 ? 3.198 17.095 -35.540 1.00 89.44 953 ALA A C 1
ATOM 7456 O O . ALA A 1 953 ? 2.645 17.946 -34.846 1.00 89.44 953 ALA A O 1
ATOM 7457 N N . ALA A 1 954 ? 3.360 15.832 -35.138 1.00 85.94 954 ALA A N 1
ATOM 7458 C CA . ALA A 1 954 ? 3.199 15.383 -33.761 1.00 85.94 954 ALA A CA 1
ATOM 7459 C C . ALA A 1 954 ? 3.909 14.042 -33.530 1.00 85.94 954 ALA A C 1
ATOM 7461 O O . ALA A 1 954 ? 4.185 13.275 -34.461 1.00 85.94 954 ALA A O 1
ATOM 7462 N N . VAL A 1 955 ? 4.147 13.760 -32.253 1.00 81.56 955 VAL A N 1
ATOM 7463 C CA . VAL A 1 955 ? 4.676 12.493 -31.758 1.00 81.56 955 VAL A CA 1
ATOM 7464 C C . VAL A 1 955 ? 3.579 11.804 -30.951 1.00 81.56 955 VAL A C 1
ATOM 7466 O O . VAL A 1 955 ? 3.041 12.389 -30.014 1.00 81.56 955 VAL A O 1
ATOM 7469 N N . LEU A 1 956 ? 3.230 10.582 -31.341 1.00 74.94 956 LEU A N 1
ATOM 7470 C CA . LEU A 1 956 ? 2.242 9.737 -30.675 1.00 74.94 956 LEU A CA 1
ATOM 7471 C C . LEU A 1 956 ? 3.001 8.736 -29.800 1.00 74.94 956 LEU A C 1
ATOM 7473 O O . LEU A 1 956 ? 3.804 7.978 -30.345 1.00 74.94 956 LEU A O 1
ATOM 7477 N N . VAL A 1 957 ? 2.781 8.765 -28.484 1.00 67.06 957 VAL A N 1
ATOM 7478 C CA . VAL A 1 957 ? 3.442 7.903 -27.482 1.00 67.06 957 VAL A CA 1
ATOM 7479 C C . VAL A 1 957 ? 2.428 6.972 -26.842 1.00 67.06 957 VAL A C 1
ATOM 7481 O O . VAL A 1 957 ? 1.315 7.468 -26.552 1.00 67.06 957 VAL A O 1
#

Solvent-accessible surface area (backbone atoms only — not comparable to full-atom values): 51956 Å² total; per-residue (Å²): 107,65,59,60,58,42,43,61,77,90,48,94,83,86,88,77,57,85,94,43,61,96,71,59,73,62,64,94,61,90,62,44,76,45,67,68,78,90,68,96,78,79,81,64,88,60,51,57,53,21,35,34,43,44,65,59,41,81,78,45,38,74,63,49,54,63,56,51,74,78,44,64,31,40,31,19,29,36,47,67,41,22,54,48,43,43,72,72,69,48,74,57,61,38,70,46,60,61,41,20,53,70,84,49,22,28,59,49,101,54,73,66,78,26,58,36,25,34,74,47,80,54,91,43,74,67,52,38,52,51,52,54,53,49,40,73,77,40,73,54,47,47,79,41,79,60,57,63,59,57,32,15,47,51,38,23,18,13,55,29,32,54,47,77,63,72,83,64,42,62,52,51,65,61,33,36,39,18,40,11,49,19,23,36,38,31,54,70,35,61,93,29,55,33,55,82,75,44,47,72,80,45,27,32,35,63,30,88,47,72,66,53,41,54,52,50,51,56,48,44,74,73,34,60,71,62,32,50,50,23,5,47,46,17,20,51,52,30,68,76,68,30,27,34,48,52,53,51,49,49,53,54,52,52,50,50,55,50,49,51,47,53,50,51,52,54,49,64,71,64,54,62,73,74,72,42,60,57,49,56,63,76,63,57,68,79,53,82,38,58,72,30,32,35,39,32,40,58,34,41,36,18,38,40,48,39,52,40,44,74,56,40,28,66,39,37,33,32,31,16,65,50,64,73,44,28,56,52,12,47,79,52,30,81,42,57,48,72,39,53,72,85,78,54,84,73,94,67,59,66,53,62,20,44,33,39,36,29,72,76,35,55,38,58,34,94,56,43,40,61,41,45,40,58,56,51,51,28,33,24,84,89,14,35,41,37,34,38,45,48,25,61,65,16,48,71,53,52,25,33,46,66,70,76,43,85,74,68,36,96,58,70,79,48,23,65,70,51,70,49,83,26,42,79,65,54,48,48,50,43,38,38,56,31,52,24,43,72,80,44,76,46,74,42,68,38,80,66,34,59,55,43,52,76,66,68,46,57,27,66,42,77,38,72,90,42,82,43,75,40,95,34,44,72,62,36,50,55,27,32,20,50,28,38,39,36,34,24,29,63,59,62,82,85,66,79,80,68,36,32,24,38,28,28,43,35,61,44,61,45,70,39,41,49,47,22,55,52,25,46,70,75,25,54,84,69,61,65,49,42,31,36,19,36,31,36,44,84,71,57,33,61,67,58,54,74,72,40,88,83,48,49,76,45,78,39,96,47,69,73,31,51,39,45,30,45,45,53,30,62,71,71,50,86,34,64,33,38,29,40,35,44,33,51,29,38,57,32,78,54,31,63,61,46,55,55,45,50,42,73,78,34,78,53,40,35,35,35,30,51,24,26,66,49,55,82,66,88,42,35,45,93,79,92,63,91,46,74,74,51,36,52,58,52,44,56,53,50,17,61,79,29,49,65,42,69,44,83,38,83,59,61,66,65,59,42,28,39,37,38,43,72,47,40,76,70,74,49,76,72,58,55,87,33,32,73,49,59,60,38,37,52,49,51,32,51,54,39,46,74,73,68,29,41,37,34,33,26,52,38,20,51,36,47,40,75,56,64,62,63,54,62,74,64,72,58,62,62,65,62,50,46,54,56,28,46,53,54,51,46,61,74,32,60,94,40,54,65,64,45,50,53,60,52,54,74,61,57,90,55,88,74,89,67,77,85,64,81,54,58,72,81,44,29,35,33,36,39,30,47,54,41,73,54,81,69,75,76,48,63,53,58,54,51,52,50,48,53,52,51,43,41,75,54,37,34,50,60,38,36,39,30,33,25,24,72,69,67,56,23,46,75,67,94,61,87,70,98,58,66,64,42,78,42,79,55,50,83,51,89,52,50,49,65,58,52,23,50,52,47,26,52,57,50,56,75,68,61,42,66,31,35,37,40,37,62,25,52,70,35,44,36,49,54,45,57,21,46,63,96,45,51,28,35,45,52,39,57,101,62,46,72,82,50,100,61,74,43,66,54,76,75,92,80,77,78,80,75,73,76,90,86,73,67,92,88,77,57,75,63,64,52,50,53,48,47,71,72,48,73,86,65,46,50,71,61,59,51,49,40,32,65,32,41,38,60,95,37,71,72,28,54,52,40,40,50,51,35,60,73,66,32,75,44,75,47,114

Nearest PDB structures (foldseek):
  3cc8-assembly1_A-2  TM=8.741E-01  e=4.780E-20  Bacillus cereus ATCC 10987
  2gs9-assembly1_B  TM=7.127E-01  e=1.009E-09  Thermus thermophilus HB8
  9fce-assembly2_B  TM=5.950E-01  e=6.701E-07  Streptomyces sp.
  4kwc-assembly1_A  TM=5.999E-01  e=8.322E-07  Bacillus pumilus
  5dm1-assembly1_A  TM=5.272E-01  e=1.875E-06  Bacillus pumilus ATCC 7061

Radius of gyration: 36.42 Å; Cα contacts (8 Å, |Δi|>4): 1719; chains: 1; bounding box: 93×75×98 Å

pLDDT: mean 84.89, std 14.49, range [29.5, 98.56]